Protein AF-A0A7Y2SQP8-F1 (afdb_monomer_lite)

Secondary structure (DSSP, 8-state):
-------STTSSS-----TT--HHHHHHHHHHHHHHHIIIIIIS---S---SS--HHHHHHHHHHHHHHHHHHHTS-TT-HHHHHHHHHHHIIIIIHHHHHHTTHHHHHHHHHHHHHHHTTSS---GGGTSSSSPPPHHHHHHHHHHHHHT-SSHHHHHHHHHHTTSSSSHHHHHHHHHHHHHHHHHHHHHHHHHHHHHHHHTHHHHTTTS--TTHHHHHHHHTTHHHHHHH-S-HHHHHHHHHHHHHHHHHHHHH-B-TTSSBS--GGGGT--TT-HHHHHHHTTS-HHHHHHHHHHHHHHHT--HHHHHHHHHHHHHHSHHHHHHHHH--S-GGGHHHHHHHHHHHHHHHHSTTS-HHHHHHHHHHHHHHHHHHHHHT----HHHHHHS-TT-HHHHHHHHHHHTHHHHHHHHHHHHHHTT-SSHHHHHHHHTT---PPPHHHHHHHHHHHHTT-S-HHHHHHHHHHHHHHSGGGGS-GGGHHHHS-HHHHHHHHHHHHHS-BTTS-HHHHHHHHHHHHHHHT--PPPHHHHHHHHHHS---TTTTT-S-HHHHTSBSBTTS--SSPBTTSEEEEEE-SS-BS--EE-TT--EEESSBEEEEEEETTTTEEEEEEEESS--HHHHHHHHHH-TT-TT-S-----SEEEEEGGG-TTTHHHHHHHHHHHTPEEEEEPHHHHHHHHHT-HHHHHHHHHIIIIIHHHHHHHHTTS-EEHHHHHHHHHHHHHS--TTS-SSSTT-PPPPPPTTSGGGTT-SSS-TTSHHHHHHSPEEEEEEEETTEEEETTEEEE-TT----TT-EEEEE--SSPPTTS--EEEEE-TTS-EEEEEE-----

pLDDT: mean 85.33, std 13.1, range [33.06, 98.44]

Sequence (840 aa):
MNNDTLPAIGMADAPLHLPGLDEEGEVYIRRAWAYFYPFLVEDLGLGTDWNDLPDAQTRSARLDRFTAFERSITRSDAALQADRERGLEIYRTTHLLKIAEALGFVQRCRTAAIRNLIRRGLLVPPQKYKDLKSAPAIDAVESWFLSAVANQRTAKQQSALLVKLGACRNEQTASRVVEAMRKAQVQASALARGVILATIDHGWAGMLLHSGHPCADVLLFLQCHANHIADLTPHPEQILGELRADLIALHSTLSAEVGANRRSLWQFNLLHLPPSSPLREAFRQRFGASAQDVIIARLGERRACTPSDASCLQETFLQGGLPALIDWRCNKSSLASDKSLAVQRIQRAVAMQLSPLPLSAQQRAIDILLHLRDACLEVGFLLPIVTLISQHPSNRYRARIGRRVWFGVGASISRRQRKYRRKGKQRWRQEHRESRKLDGPSHEDLLATAFVRRANLKSETEGRNLIRSFITYGGPGLFLRSEWADLFDTRFISFLSFFKLGRPDGALNWQSMMARLQSYAQEEGLTAPTSQVARAIFNRIPKPPNWHGGYGEDVATVRQRSTLVLRAPCLHEVWVALQVPQRLSIALVDEAGHPLSQSAAVLIFFEEHIERPVGLWVDSEPDPGLALHQALWHPGHPNWPLRGAPSVLKIPSLFLKQRQGDIERAADWMSSELQLLNRFQHSRQREKMAKAEDLMSRLVVDGTKFLRKIFGKRPITRREAVDGLLDWLTTGGEEGGRCFPNHRTPELPPGSITYGQTILPGYDLPVAGWLLPVLGQAQTQRNQVVYRGNVYTAPDFQVEPGLAVNLRGMPFLYAGVPNHIFVEETNGRLRCLVVHEPLR

Radius of gyration: 33.44 Å; chains: 1; bounding box: 84×75×91 Å

Foldseek 3Di:
DDPPDQPPPPLVLAPQDQFQDDPLLSVLLSLLCSLCVCCQCVVLVLDNPLDQCQDPVQLVSSVVSVVVSLVVLQVPPPPDPVSSVVSVVCCLVVRLLSSLVSLCQLVVLLLVLQVVCVVVVLFDAQPVQVPPPDRPDSVVSSVVLCVQQVVDDDLQRQLVSCVVRVGGVDSVSSSVSSVSSVVSSVVSSVQSVQLSSLCSVRNSLSVLRVSPPQCSVVLSVLSVCQVVLVVLAVPSSVLSSLLSNLSVLLSVLQQVDQFPVRHRLDDPCLQAQAQQAPVLVVSVVSCDPVNLQVSLVSSCVSSVHDSVVSSVSVVQSSRGHNVSSSVCSSPVDDPPCPLVVVLVLLLVLLCVQVVQFPPVLSVLLSQLLSLLVVLCSVLSHDDPQSCLSNDALPDVVLVVVLCPLPVHVVVVVVVVVVVCCVPDPPPVVVVVVVVVPPPDDDSNQSSLVSSCVSSVNPDSVVSSQLVSLCSRQNSVSNDDPVCVPVGDDVLLLLLLQQLLLFDQAPPDDLVLSLVLQVVQCVLVVGDRRHSSNSSSSNVPNDHFVLSAFFDDPLCVQEDSHPPDPDPGHHWLAEKEKDKLPDWAQAWAAAPVRHTQDRTKIKIFIAGLRSLFTLFMFIHNQGAPLLRVLCSAWVFVCLQRRGHHHHQEYEYAPVRPVPQVVLVVVLCSSSNHHYHYDYPVRNVVSLVSSVVNNVVSVCCRPVVSVQLCVVPNRDHDYSVSSRVSSSCQQFDDDPQGGDRQGVTGRTDQPVPCCQQFSTRGRCCQPSSVQSSFDFPAWWFDDAQWTDDPNWIWHDPPRGDDGGDTWTKTADSDDGVRHFRWIWTQDPVRDTGITGTPDPPD

Structure (mmCIF, N/CA/C/O backbone):
data_AF-A0A7Y2SQP8-F1
#
_entry.id   AF-A0A7Y2SQP8-F1
#
loop_
_atom_site.group_PDB
_atom_site.id
_atom_site.type_symbol
_atom_site.label_atom_id
_atom_site.label_alt_id
_atom_site.label_comp_id
_atom_site.label_asym_id
_atom_site.label_entity_id
_atom_site.label_seq_id
_atom_site.pdbx_PDB_ins_code
_atom_site.Cartn_x
_atom_site.Cartn_y
_atom_site.Cartn_z
_atom_site.occupancy
_atom_site.B_iso_or_equiv
_atom_site.auth_seq_id
_atom_site.auth_comp_id
_atom_site.auth_asym_id
_atom_site.auth_atom_id
_atom_site.pdbx_PDB_model_num
ATOM 1 N N . MET A 1 1 ? 25.006 26.757 -27.162 1.00 42.88 1 MET A N 1
ATOM 2 C CA . MET A 1 1 ? 24.991 27.127 -25.730 1.00 42.88 1 MET A CA 1
ATOM 3 C C . MET A 1 1 ? 26.384 27.629 -25.420 1.00 42.88 1 MET A C 1
ATOM 5 O O . MET A 1 1 ? 27.319 26.927 -25.777 1.00 42.88 1 MET A O 1
ATOM 9 N N . ASN A 1 2 ? 26.516 28.844 -24.889 1.00 37.94 2 ASN A N 1
ATOM 10 C CA . ASN A 1 2 ? 27.817 29.417 -24.547 1.00 37.94 2 ASN A CA 1
ATOM 11 C C . ASN A 1 2 ? 28.394 28.677 -23.334 1.00 37.94 2 ASN A C 1
ATOM 13 O O . ASN A 1 2 ? 27.645 28.352 -22.413 1.00 37.94 2 ASN A O 1
ATOM 17 N N . ASN A 1 3 ? 29.700 28.406 -23.352 1.00 43.00 3 ASN A N 1
ATOM 18 C CA . ASN A 1 3 ? 30.476 27.879 -22.223 1.00 43.00 3 ASN A CA 1
ATOM 19 C C . ASN A 1 3 ? 30.666 28.963 -21.145 1.00 43.00 3 ASN A C 1
ATOM 21 O O . ASN A 1 3 ? 31.790 29.249 -20.737 1.00 43.00 3 ASN A O 1
ATOM 25 N N . ASP A 1 4 ? 29.577 29.607 -20.724 1.00 47.53 4 ASP A N 1
ATOM 26 C CA . ASP A 1 4 ? 29.624 30.565 -19.627 1.00 47.53 4 ASP A CA 1
ATOM 27 C C . ASP A 1 4 ? 30.065 29.830 -18.354 1.00 47.53 4 ASP A C 1
ATOM 29 O O . ASP A 1 4 ? 29.661 28.693 -18.094 1.00 47.53 4 ASP A O 1
ATOM 33 N N . THR A 1 5 ? 30.959 30.485 -17.617 1.00 58.00 5 THR A N 1
ATOM 34 C CA . THR A 1 5 ? 31.665 30.027 -16.418 1.00 58.00 5 THR A CA 1
ATOM 35 C C . THR A 1 5 ? 30.808 29.122 -15.530 1.00 58.00 5 THR A C 1
ATOM 37 O O . THR A 1 5 ? 29.879 29.574 -14.859 1.00 58.00 5 THR A O 1
ATOM 40 N N . LEU A 1 6 ? 31.142 27.825 -15.504 1.00 57.62 6 LEU A N 1
ATOM 41 C CA . LEU A 1 6 ? 30.616 26.898 -14.503 1.00 57.62 6 LEU A CA 1
ATOM 42 C C . LEU A 1 6 ? 30.915 27.474 -13.107 1.00 57.62 6 LEU A C 1
ATOM 44 O O . LEU A 1 6 ? 32.009 28.009 -12.901 1.00 57.62 6 LEU A O 1
ATOM 48 N N . PRO A 1 7 ? 29.975 27.401 -12.148 1.00 61.72 7 PRO A N 1
ATOM 49 C CA . PRO A 1 7 ? 30.244 27.848 -10.789 1.00 61.72 7 PRO A CA 1
ATOM 50 C C . PRO A 1 7 ? 31.477 27.108 -10.252 1.00 61.72 7 PRO A C 1
ATOM 52 O O . PRO A 1 7 ? 31.525 25.882 -10.269 1.00 61.72 7 PRO A O 1
ATOM 55 N N . ALA A 1 8 ? 32.483 27.857 -9.789 1.00 60.16 8 ALA A N 1
ATOM 56 C CA . ALA A 1 8 ? 33.734 27.295 -9.264 1.00 60.16 8 ALA A CA 1
ATOM 57 C C . ALA A 1 8 ? 33.520 26.433 -8.000 1.00 60.16 8 ALA A C 1
ATOM 59 O O . ALA A 1 8 ? 34.381 25.643 -7.618 1.00 60.16 8 ALA A O 1
ATOM 60 N N . ILE A 1 9 ? 32.356 26.576 -7.363 1.00 55.62 9 ILE A N 1
ATOM 61 C CA . ILE A 1 9 ? 31.951 25.860 -6.157 1.00 55.62 9 ILE A CA 1
ATOM 62 C C . ILE A 1 9 ? 31.512 24.440 -6.552 1.00 55.62 9 ILE A C 1
ATOM 64 O O . ILE A 1 9 ? 30.497 24.267 -7.222 1.00 55.62 9 ILE A O 1
ATOM 68 N N . GLY A 1 10 ? 32.286 23.430 -6.141 1.00 55.50 10 GLY A N 1
ATOM 69 C CA . GLY A 1 10 ? 31.919 22.008 -6.248 1.00 55.50 10 GLY A CA 1
ATOM 70 C C . GLY A 1 10 ? 32.648 21.183 -7.317 1.00 55.50 10 GLY A C 1
ATOM 71 O O . GLY A 1 10 ? 32.435 19.975 -7.383 1.00 55.50 10 GLY A O 1
ATOM 72 N N . MET A 1 11 ? 33.524 21.779 -8.140 1.00 57.28 11 MET A N 1
ATOM 73 C CA . MET A 1 11 ? 34.301 21.013 -9.135 1.00 57.28 11 MET A CA 1
ATOM 74 C C . MET A 1 11 ? 35.559 20.334 -8.566 1.00 57.28 11 MET A C 1
ATOM 76 O O . MET A 1 11 ? 36.010 19.350 -9.146 1.00 57.28 11 MET A O 1
ATOM 80 N N . ALA A 1 12 ? 36.118 20.835 -7.458 1.00 56.06 12 ALA A N 1
ATOM 81 C CA . ALA A 1 12 ? 37.371 20.329 -6.884 1.00 56.06 12 ALA A CA 1
ATOM 82 C C . ALA A 1 12 ? 37.215 19.007 -6.101 1.00 56.06 12 ALA A C 1
ATOM 84 O O . ALA A 1 12 ? 38.165 18.236 -6.037 1.00 56.06 12 ALA A O 1
ATOM 85 N N . ASP A 1 13 ? 36.017 18.720 -5.577 1.00 56.72 13 ASP A N 1
ATOM 86 C CA . ASP A 1 13 ? 35.762 17.581 -4.673 1.00 56.72 13 ASP A CA 1
ATOM 87 C C . ASP A 1 13 ? 34.985 16.427 -5.318 1.00 56.72 13 ASP A C 1
ATOM 89 O O . ASP A 1 13 ? 34.570 15.486 -4.642 1.00 56.72 13 ASP A O 1
ATOM 93 N N . ALA A 1 14 ? 34.723 16.489 -6.621 1.00 57.16 14 ALA A N 1
ATOM 94 C CA . ALA A 1 14 ? 33.912 15.481 -7.281 1.00 57.16 14 ALA A CA 1
ATOM 95 C C . ALA A 1 14 ? 34.828 14.370 -7.850 1.00 57.16 14 ALA A C 1
ATOM 97 O O . ALA A 1 14 ? 35.610 14.643 -8.767 1.00 57.16 14 ALA A O 1
ATOM 98 N N . PRO A 1 15 ? 34.757 13.116 -7.353 1.00 55.84 15 PRO A N 1
ATOM 99 C CA . PRO A 1 15 ? 35.464 11.989 -7.954 1.00 55.84 15 PRO A CA 1
ATOM 100 C C . PRO A 1 15 ? 34.756 11.637 -9.272 1.00 55.84 15 PRO A C 1
ATOM 102 O O . PRO A 1 15 ? 33.824 10.842 -9.325 1.00 55.84 15 PRO A O 1
ATOM 105 N N . LEU A 1 16 ? 35.136 12.337 -10.342 1.00 61.72 16 LEU A N 1
ATOM 106 C CA . LEU A 1 16 ? 34.396 12.435 -11.609 1.00 61.72 16 LEU A CA 1
ATOM 107 C C . LEU A 1 16 ? 34.922 11.492 -12.689 1.00 61.72 16 LEU A C 1
ATOM 109 O O . LEU A 1 16 ? 35.108 11.903 -13.837 1.00 61.72 16 LEU A O 1
ATOM 113 N N . HIS A 1 17 ? 35.172 10.242 -12.331 1.00 68.62 17 HIS A N 1
ATOM 114 C CA . HIS A 1 17 ? 35.481 9.221 -13.319 1.00 68.62 17 HIS A CA 1
ATOM 115 C C . HIS A 1 17 ? 34.512 8.070 -13.117 1.00 68.62 17 HIS A C 1
ATOM 117 O O . HIS A 1 17 ? 34.726 7.228 -12.249 1.00 68.62 17 HIS A O 1
ATOM 123 N N . LEU A 1 18 ? 33.430 8.054 -13.903 1.00 76.00 18 LEU A N 1
ATOM 124 C CA . LEU A 1 18 ? 32.579 6.875 -13.996 1.00 76.00 18 LEU A CA 1
ATOM 125 C C . LEU A 1 18 ? 33.366 5.849 -14.815 1.00 76.00 18 LEU A C 1
ATOM 127 O O . LEU A 1 18 ? 33.488 6.049 -16.024 1.00 76.00 18 LEU A O 1
ATOM 131 N N . PRO A 1 19 ? 33.919 4.773 -14.220 1.00 82.44 19 PRO A N 1
ATOM 132 C CA . PRO A 1 19 ? 34.807 3.889 -14.959 1.00 82.44 19 PRO A CA 1
ATOM 133 C C . PRO A 1 19 ? 34.118 3.371 -16.223 1.00 82.44 19 PRO A C 1
ATOM 135 O O . PRO A 1 19 ? 32.968 2.929 -16.164 1.00 82.44 19 PRO A O 1
ATOM 138 N N . GLY A 1 20 ? 34.805 3.477 -17.362 1.00 81.25 20 GLY A N 1
ATOM 139 C CA . GLY A 1 20 ? 34.318 3.005 -18.659 1.00 81.25 20 GLY A CA 1
ATOM 140 C C . GLY A 1 20 ? 33.221 3.846 -19.317 1.00 81.25 20 GLY A C 1
ATOM 141 O O . GLY A 1 20 ? 32.592 3.347 -20.249 1.00 81.25 20 GLY A O 1
ATOM 142 N N . LEU A 1 21 ? 32.961 5.072 -18.850 1.00 87.94 21 LEU A N 1
ATOM 143 C CA . LEU A 1 21 ? 32.160 6.056 -19.584 1.00 87.94 21 LEU A CA 1
ATOM 144 C C . LEU A 1 21 ? 33.021 6.757 -20.649 1.00 87.94 21 LEU A C 1
ATOM 146 O O . LEU A 1 21 ? 34.239 6.824 -20.518 1.00 87.94 21 LEU A O 1
ATOM 150 N N . ASP A 1 22 ? 32.401 7.247 -21.720 1.00 87.94 22 ASP A N 1
ATOM 151 C CA . ASP A 1 22 ? 33.090 8.077 -22.710 1.00 87.94 22 ASP A CA 1
ATOM 152 C C . ASP A 1 22 ? 33.138 9.556 -22.281 1.00 87.94 22 ASP A C 1
ATOM 154 O O . ASP A 1 22 ? 32.466 9.990 -21.340 1.00 87.94 22 ASP A O 1
ATOM 158 N N . GLU A 1 23 ? 33.947 10.347 -22.988 1.00 88.69 23 GLU A N 1
ATOM 159 C CA . GLU A 1 23 ? 34.161 11.766 -22.683 1.00 88.69 23 GLU A CA 1
ATOM 160 C C . GLU A 1 23 ? 32.851 12.576 -22.712 1.00 88.69 23 GLU A C 1
ATOM 162 O O . GLU A 1 23 ? 32.629 13.436 -21.859 1.00 88.69 23 GLU A O 1
ATOM 167 N N . GLU A 1 24 ? 31.941 12.280 -23.649 1.00 87.44 24 GLU A N 1
ATOM 168 C CA . GLU A 1 24 ? 30.652 12.975 -23.755 1.00 87.44 24 GLU A CA 1
ATOM 169 C C . GLU A 1 24 ? 29.788 12.740 -22.506 1.00 87.44 24 GLU A C 1
ATOM 171 O O . GLU A 1 24 ? 29.224 13.687 -21.939 1.00 87.44 24 GLU A O 1
ATOM 176 N N . GLY A 1 25 ? 29.699 11.487 -22.050 1.00 86.19 25 GLY A N 1
ATOM 177 C CA . GLY A 1 25 ? 29.010 11.135 -20.818 1.00 86.19 25 GLY A CA 1
ATOM 178 C C . GLY A 1 25 ? 29.638 11.795 -19.590 1.00 86.19 25 GLY A C 1
ATOM 179 O O . GLY A 1 25 ? 28.907 12.341 -18.756 1.00 86.19 25 GLY A O 1
ATOM 180 N N . GLU A 1 26 ? 30.968 11.795 -19.480 1.00 87.06 26 GLU A N 1
ATOM 181 C CA . GLU A 1 26 ? 31.676 12.410 -18.352 1.00 87.06 26 GLU A CA 1
ATOM 182 C C . GLU A 1 26 ? 31.444 13.920 -18.284 1.00 87.06 26 GLU A C 1
ATOM 184 O O . GLU A 1 26 ? 31.079 14.444 -17.228 1.00 87.06 26 GLU A O 1
ATOM 189 N N . VAL A 1 27 ? 31.581 14.625 -19.410 1.00 87.31 27 VAL A N 1
ATOM 190 C CA . VAL A 1 27 ? 31.327 16.070 -19.495 1.00 87.31 27 VAL A CA 1
ATOM 191 C C . VAL A 1 27 ? 29.892 16.391 -19.075 1.00 87.31 27 VAL A C 1
ATOM 193 O O . VAL A 1 27 ? 29.659 17.350 -18.330 1.00 87.31 27 VAL A O 1
ATOM 196 N N . TYR A 1 28 ? 28.920 15.575 -19.498 1.00 86.56 28 TYR A N 1
ATOM 197 C CA . TYR A 1 28 ? 27.534 15.752 -19.078 1.00 86.56 28 TYR A CA 1
ATOM 198 C C . TYR A 1 28 ? 27.359 15.560 -17.568 1.00 86.56 28 TYR A C 1
ATOM 200 O O . TYR A 1 28 ? 26.725 16.402 -16.930 1.00 86.56 28 TYR A O 1
ATOM 208 N N . ILE A 1 29 ? 27.907 14.483 -16.992 1.00 86.06 29 ILE A N 1
ATOM 209 C CA . ILE A 1 29 ? 27.803 14.202 -15.552 1.00 86.06 29 ILE A CA 1
ATOM 210 C C . ILE A 1 29 ? 28.436 15.332 -14.743 1.00 86.06 29 ILE A C 1
ATOM 212 O O . ILE A 1 29 ? 27.798 15.833 -13.822 1.00 86.06 29 ILE A O 1
ATOM 216 N N . ARG A 1 30 ? 29.630 15.801 -15.125 1.00 85.00 30 ARG A N 1
ATOM 217 C CA . ARG A 1 30 ? 30.317 16.934 -14.478 1.00 85.00 30 ARG A CA 1
ATOM 218 C C . ARG A 1 30 ? 29.450 18.179 -14.453 1.00 85.00 30 ARG A C 1
ATOM 220 O O . ARG A 1 30 ? 29.246 18.791 -13.405 1.00 85.00 30 ARG A O 1
ATOM 227 N N . ARG A 1 31 ? 28.897 18.529 -15.614 1.00 83.50 31 ARG A N 1
ATOM 228 C CA . ARG A 1 31 ? 28.003 19.675 -15.745 1.00 83.50 31 ARG A CA 1
ATOM 229 C C . ARG A 1 31 ? 26.750 19.487 -14.900 1.00 83.50 31 ARG A C 1
ATOM 231 O O . ARG A 1 31 ? 26.374 20.407 -14.190 1.00 83.50 31 ARG A O 1
ATOM 238 N N . ALA A 1 32 ? 26.098 18.329 -14.969 1.00 85.19 32 ALA A N 1
ATOM 239 C CA . ALA A 1 32 ? 24.892 18.055 -14.199 1.00 85.19 32 ALA A CA 1
ATOM 240 C C . ALA A 1 32 ? 25.162 18.138 -12.691 1.00 85.19 32 ALA A C 1
ATOM 242 O O . ALA A 1 32 ? 24.410 18.796 -11.970 1.00 85.19 32 ALA A O 1
ATOM 243 N N . TRP A 1 33 ? 26.258 17.534 -12.235 1.00 85.12 33 TRP A N 1
ATOM 244 C CA . TRP A 1 33 ? 26.666 17.513 -10.839 1.00 85.12 33 TRP A CA 1
ATOM 245 C C . TRP A 1 33 ? 26.867 18.906 -10.261 1.00 85.12 33 TRP A C 1
ATOM 247 O O . TRP A 1 33 ? 26.336 19.176 -9.192 1.00 85.12 33 TRP A O 1
ATOM 257 N N . ALA A 1 34 ? 27.517 19.818 -10.988 1.00 84.94 34 ALA A N 1
ATOM 258 C CA . ALA A 1 34 ? 27.710 21.198 -10.534 1.00 84.94 34 ALA A CA 1
ATOM 259 C C . ALA A 1 34 ? 26.389 21.905 -10.157 1.00 84.94 34 ALA A C 1
ATOM 261 O O . ALA A 1 34 ? 26.366 22.753 -9.270 1.00 84.94 34 ALA A O 1
ATOM 262 N N . TYR A 1 35 ? 25.269 21.532 -10.789 1.00 83.69 35 TYR A N 1
ATOM 263 C CA . TYR A 1 35 ? 23.944 22.075 -10.467 1.00 83.69 35 TYR A CA 1
ATOM 264 C C . TYR A 1 35 ? 23.163 21.239 -9.450 1.00 83.69 35 TYR A C 1
ATOM 266 O O . TYR A 1 35 ? 22.303 21.776 -8.752 1.00 83.69 35 TYR A O 1
ATOM 274 N N . PHE A 1 36 ? 23.424 19.933 -9.372 1.00 83.12 36 PHE A N 1
ATOM 275 C CA . PHE A 1 36 ? 22.799 19.053 -8.386 1.00 83.12 36 PHE A CA 1
ATOM 276 C C . PHE A 1 36 ? 23.449 19.148 -7.010 1.00 83.12 36 PHE A C 1
ATOM 278 O O . PHE A 1 36 ? 22.744 18.957 -6.026 1.00 83.12 36 PHE A O 1
ATOM 285 N N . TYR A 1 37 ? 24.747 19.440 -6.939 1.00 85.00 37 TYR A N 1
ATOM 286 C CA . TYR A 1 37 ? 25.535 19.410 -5.712 1.00 85.00 37 TYR A CA 1
ATOM 287 C C . TYR A 1 37 ? 24.916 20.257 -4.591 1.00 85.00 37 TYR A C 1
ATOM 289 O O . TYR A 1 37 ? 24.646 19.675 -3.541 1.00 85.00 37 TYR A O 1
ATOM 297 N N . PRO A 1 38 ? 24.560 21.547 -4.794 1.00 84.50 38 PRO A N 1
ATOM 298 C CA . PRO A 1 38 ? 23.954 22.338 -3.721 1.00 84.50 38 PRO A CA 1
ATOM 299 C C . PRO A 1 38 ? 22.648 21.711 -3.217 1.00 84.50 38 PRO A C 1
ATOM 301 O O . PRO A 1 38 ? 22.416 21.571 -2.024 1.00 84.50 38 PRO A O 1
ATOM 304 N N . PHE A 1 39 ? 21.810 21.214 -4.129 1.00 83.94 39 PHE A N 1
ATOM 305 C CA . PHE A 1 39 ? 20.541 20.598 -3.749 1.00 83.94 39 PHE A CA 1
ATOM 306 C C . PHE A 1 39 ? 20.721 19.245 -3.038 1.00 83.94 39 PHE A C 1
ATOM 308 O O . PHE A 1 39 ? 20.072 18.959 -2.037 1.00 83.94 39 PHE A O 1
ATOM 315 N N . LEU A 1 40 ? 21.574 18.364 -3.557 1.00 82.94 40 LEU A N 1
ATOM 316 C CA . LEU A 1 40 ? 21.739 17.021 -3.004 1.00 82.94 40 LEU A CA 1
ATOM 317 C C . LEU A 1 40 ? 22.549 17.033 -1.707 1.00 82.94 40 LEU A C 1
ATOM 319 O O . LEU A 1 40 ? 22.214 16.296 -0.783 1.00 82.94 40 LEU A O 1
ATOM 323 N N . VAL A 1 41 ? 23.593 17.853 -1.631 1.00 83.00 41 VAL A N 1
ATOM 324 C CA . VAL A 1 41 ? 24.517 17.865 -0.496 1.00 83.00 41 VAL A CA 1
ATOM 325 C C . VAL A 1 41 ? 24.083 18.867 0.562 1.00 83.00 41 VAL A C 1
ATOM 327 O O . VAL A 1 41 ? 23.985 18.496 1.727 1.00 83.00 41 VAL A O 1
ATOM 330 N N . GLU A 1 42 ? 23.757 20.101 0.178 1.00 83.00 42 GLU A N 1
ATOM 331 C CA . GLU A 1 42 ? 23.423 21.158 1.141 1.00 83.00 42 GLU A CA 1
ATOM 332 C C . GLU A 1 42 ? 21.951 21.067 1.576 1.00 83.00 42 GLU A C 1
ATOM 334 O O . GLU A 1 42 ? 21.680 20.978 2.773 1.00 83.00 42 GLU A O 1
ATOM 339 N N . ASP A 1 43 ? 20.997 20.997 0.634 1.00 81.88 43 ASP A N 1
ATOM 340 C CA . ASP A 1 43 ? 19.560 20.999 0.980 1.00 81.88 43 ASP A CA 1
ATOM 341 C C . ASP A 1 43 ? 19.072 19.647 1.542 1.00 81.88 43 ASP A C 1
ATOM 343 O O . ASP A 1 43 ? 18.239 19.604 2.452 1.00 81.88 43 ASP A O 1
ATOM 347 N N . LEU A 1 44 ? 19.551 18.521 0.997 1.00 80.31 44 LEU A N 1
ATOM 348 C CA . LEU A 1 44 ? 19.139 17.176 1.432 1.00 80.31 44 LEU A CA 1
ATOM 349 C C . LEU A 1 44 ? 20.106 16.521 2.431 1.00 80.31 44 LEU A C 1
ATOM 351 O O . LEU A 1 44 ? 19.799 15.445 2.962 1.00 80.31 44 LEU A O 1
ATOM 355 N N . GLY A 1 45 ? 21.277 17.121 2.664 1.00 81.38 45 GLY A N 1
ATOM 356 C CA . GLY A 1 45 ? 22.310 16.563 3.535 1.00 81.38 45 GLY A CA 1
ATOM 357 C C . GLY A 1 45 ? 22.873 15.227 3.043 1.00 81.38 45 GLY A C 1
ATOM 358 O O . GLY A 1 45 ? 23.309 14.419 3.866 1.00 81.38 45 GLY A O 1
ATOM 359 N N . LEU A 1 46 ? 22.780 14.898 1.749 1.00 81.19 46 LEU A N 1
ATOM 360 C CA . LEU A 1 46 ? 23.349 13.655 1.219 1.00 81.19 46 LEU A CA 1
ATOM 361 C C . LEU A 1 46 ? 24.865 13.844 1.092 1.00 81.19 46 LEU A C 1
ATOM 363 O O . LEU A 1 46 ? 25.307 14.807 0.484 1.00 81.19 46 LEU A O 1
ATOM 367 N N . GLY A 1 47 ? 25.671 12.952 1.675 1.00 77.81 47 GLY A N 1
ATOM 368 C CA . GLY A 1 47 ? 27.135 13.064 1.604 1.00 77.81 47 GLY A CA 1
ATOM 369 C C . GLY A 1 47 ? 27.673 13.105 0.164 1.00 77.81 47 GLY A C 1
ATOM 370 O O . GLY A 1 47 ? 26.965 12.771 -0.787 1.00 77.81 47 GLY A O 1
ATOM 371 N N . THR A 1 48 ? 28.941 13.487 0.005 1.00 76.25 48 THR A N 1
ATOM 372 C CA . THR A 1 48 ? 29.633 13.546 -1.299 1.00 76.25 48 THR A CA 1
ATOM 373 C C . THR A 1 48 ? 30.022 12.175 -1.849 1.00 76.25 48 THR A C 1
ATOM 375 O O . THR A 1 48 ? 30.338 12.060 -3.031 1.00 76.25 48 THR A O 1
ATOM 378 N N . ASP A 1 49 ? 29.936 11.131 -1.023 1.00 73.62 49 ASP A N 1
ATOM 379 C CA . ASP A 1 49 ? 30.228 9.747 -1.389 1.00 73.62 49 ASP A CA 1
ATOM 380 C C . ASP A 1 49 ? 29.110 9.139 -2.256 1.00 73.62 49 ASP A C 1
ATOM 382 O O . ASP A 1 49 ? 28.280 8.333 -1.822 1.00 73.62 49 ASP A O 1
ATOM 386 N N . TRP A 1 50 ? 29.031 9.579 -3.507 1.00 73.12 50 TRP A N 1
ATOM 387 C CA . TRP A 1 50 ? 28.177 8.967 -4.515 1.00 73.12 50 TRP A CA 1
ATOM 388 C C . TRP A 1 50 ? 28.939 7.813 -5.155 1.00 73.12 50 TRP A C 1
ATOM 390 O O . TRP A 1 50 ? 29.536 7.956 -6.211 1.00 73.12 50 TRP A O 1
ATOM 400 N N . ASN A 1 51 ? 28.915 6.657 -4.498 1.00 68.56 51 ASN A N 1
ATOM 401 C CA . ASN A 1 51 ? 29.410 5.425 -5.095 1.00 68.56 51 ASN A CA 1
ATOM 402 C C . ASN A 1 51 ? 28.513 4.967 -6.253 1.00 68.56 51 ASN A C 1
ATOM 404 O O . ASN A 1 51 ? 27.296 5.191 -6.260 1.00 68.56 51 ASN A O 1
ATOM 408 N N . ASP A 1 52 ? 29.116 4.270 -7.214 1.00 64.00 52 ASP A N 1
ATOM 409 C CA . ASP A 1 52 ? 28.409 3.613 -8.317 1.00 64.00 52 ASP A CA 1
ATOM 410 C C . ASP A 1 52 ? 27.480 2.503 -7.839 1.00 64.00 52 ASP A C 1
ATOM 412 O O . ASP A 1 52 ? 26.502 2.169 -8.502 1.00 64.00 52 ASP A O 1
ATOM 416 N N . LEU A 1 53 ? 27.779 1.927 -6.681 1.00 66.50 53 LEU A N 1
ATOM 417 C CA . LEU A 1 53 ? 27.061 0.818 -6.077 1.00 66.50 53 LEU A CA 1
ATOM 418 C C . LEU A 1 53 ? 26.522 1.226 -4.705 1.00 66.50 53 LEU A C 1
ATOM 420 O O . LEU A 1 53 ? 26.970 0.690 -3.693 1.00 66.50 53 LEU A O 1
ATOM 424 N N . PRO A 1 54 ? 25.560 2.163 -4.620 1.00 76.12 54 PRO A N 1
ATOM 425 C CA . PRO A 1 54 ? 24.963 2.448 -3.332 1.00 76.12 54 PRO A CA 1
ATOM 426 C C . PRO A 1 54 ? 24.215 1.189 -2.879 1.00 76.12 54 PRO A C 1
ATOM 428 O O . PRO A 1 54 ? 23.322 0.682 -3.576 1.00 76.12 54 PRO A O 1
ATOM 431 N N . ASP A 1 55 ? 24.586 0.667 -1.713 1.00 78.62 55 ASP A N 1
ATOM 432 C CA . ASP A 1 55 ? 23.912 -0.485 -1.131 1.00 78.62 55 ASP A CA 1
ATOM 433 C C . ASP A 1 55 ? 22.410 -0.178 -0.904 1.00 78.62 55 ASP A C 1
ATOM 435 O O . ASP A 1 55 ? 21.929 0.959 -1.006 1.00 78.62 55 ASP A O 1
ATOM 439 N N . ALA A 1 56 ? 21.608 -1.213 -0.645 1.00 71.06 56 ALA A N 1
ATOM 440 C CA . ALA A 1 56 ? 20.163 -1.042 -0.485 1.00 71.06 56 ALA A CA 1
ATOM 441 C C . ALA A 1 56 ? 19.781 -0.111 0.686 1.00 71.06 56 ALA A C 1
ATOM 443 O O . ALA A 1 56 ? 18.782 0.605 0.579 1.00 71.06 56 ALA A O 1
ATOM 444 N N . GLN A 1 57 ? 20.568 -0.095 1.764 1.00 76.38 57 GLN A N 1
ATOM 445 C CA . GLN A 1 57 ? 20.347 0.739 2.942 1.00 76.38 57 GLN A CA 1
ATOM 446 C C . GLN A 1 57 ? 20.685 2.202 2.638 1.00 76.38 57 GLN A C 1
ATOM 448 O O . GLN A 1 57 ? 19.864 3.078 2.905 1.00 76.38 57 GLN A O 1
ATOM 453 N N . THR A 1 58 ? 21.821 2.464 1.989 1.00 81.00 58 THR A N 1
ATOM 454 C CA . THR A 1 58 ? 22.234 3.796 1.531 1.00 81.00 58 THR A CA 1
ATOM 455 C C . THR A 1 58 ? 21.211 4.392 0.562 1.00 81.00 58 THR A C 1
ATOM 457 O O . THR A 1 58 ? 20.804 5.546 0.720 1.00 81.00 58 THR A O 1
ATOM 460 N N . ARG A 1 59 ? 20.710 3.604 -0.402 1.00 81.75 59 ARG A N 1
ATOM 461 C CA . ARG A 1 59 ? 19.633 4.053 -1.307 1.00 81.75 59 ARG A CA 1
ATOM 462 C C . ARG A 1 59 ? 18.342 4.372 -0.565 1.00 81.75 59 ARG A C 1
ATOM 464 O O . ARG A 1 59 ? 17.752 5.422 -0.818 1.00 81.75 59 ARG A O 1
ATOM 471 N N . SER A 1 60 ? 17.916 3.502 0.355 1.00 76.19 60 SER A N 1
ATOM 472 C CA . SER A 1 60 ? 16.715 3.749 1.162 1.00 76.19 60 SER A CA 1
ATOM 473 C C . SER A 1 60 ? 16.863 5.030 1.978 1.00 76.19 60 SER A C 1
ATOM 475 O O . SER A 1 60 ? 15.997 5.893 1.905 1.00 76.19 60 SER A O 1
ATOM 477 N N . ALA A 1 61 ? 17.997 5.216 2.659 1.00 81.50 61 ALA A N 1
ATOM 478 C CA . ALA A 1 61 ? 18.265 6.401 3.466 1.00 81.50 61 ALA A CA 1
ATOM 479 C C . ALA A 1 61 ? 18.244 7.695 2.633 1.00 81.50 61 ALA A C 1
ATOM 481 O O . ALA A 1 61 ? 17.645 8.691 3.046 1.00 81.50 61 ALA A O 1
ATOM 482 N N . ARG A 1 62 ? 18.842 7.686 1.432 1.00 87.00 62 ARG A N 1
ATOM 483 C CA . ARG A 1 62 ? 18.794 8.820 0.490 1.00 87.00 62 ARG A CA 1
ATOM 484 C C . ARG A 1 62 ? 17.365 9.125 0.039 1.00 87.00 62 ARG A C 1
ATOM 486 O O . ARG A 1 62 ? 16.953 10.286 0.046 1.00 87.00 62 ARG A O 1
ATOM 493 N N . LEU A 1 63 ? 16.599 8.095 -0.323 1.00 85.25 63 LEU A N 1
ATOM 494 C CA . LEU A 1 63 ? 15.207 8.242 -0.749 1.00 85.25 63 LEU A CA 1
ATOM 495 C C . LEU A 1 63 ? 14.307 8.745 0.387 1.00 85.25 63 LEU A C 1
ATOM 497 O O . LEU A 1 63 ? 13.431 9.581 0.150 1.00 85.25 63 LEU A O 1
ATOM 501 N N . ASP A 1 64 ? 14.529 8.270 1.609 1.00 80.31 64 ASP A N 1
ATOM 502 C CA . ASP A 1 64 ? 13.784 8.686 2.793 1.00 80.31 64 ASP A CA 1
ATOM 503 C C . ASP A 1 64 ? 14.062 10.153 3.125 1.00 80.31 64 ASP A C 1
ATOM 505 O O . ASP A 1 64 ? 13.114 10.902 3.360 1.00 80.31 64 ASP A O 1
ATOM 509 N N . ARG A 1 65 ? 15.321 10.607 3.035 1.00 85.88 65 ARG A N 1
ATOM 510 C CA . ARG A 1 65 ? 15.684 12.030 3.181 1.00 85.88 65 ARG A CA 1
ATOM 511 C C . ARG A 1 65 ? 15.041 12.902 2.109 1.00 85.88 65 ARG A C 1
ATOM 513 O O . ARG A 1 65 ? 14.405 13.900 2.440 1.00 85.88 65 ARG A O 1
ATOM 520 N N . PHE A 1 66 ? 15.120 12.495 0.841 1.00 87.25 66 PHE A N 1
ATOM 521 C CA . PHE A 1 66 ? 14.456 13.207 -0.253 1.00 87.25 66 PHE A CA 1
ATOM 522 C C . PHE A 1 66 ? 12.936 13.290 -0.039 1.00 87.25 66 PHE A C 1
ATOM 524 O O . PHE A 1 66 ? 12.330 14.351 -0.180 1.00 87.25 66 PHE A O 1
ATOM 531 N N . THR A 1 67 ? 12.313 12.186 0.374 1.00 81.56 67 THR A N 1
ATOM 532 C CA . THR A 1 67 ? 10.873 12.132 0.657 1.00 81.56 67 THR A CA 1
ATOM 533 C C . THR A 1 67 ? 10.504 12.973 1.880 1.00 81.56 67 THR A C 1
ATOM 535 O O . THR A 1 67 ? 9.450 13.609 1.888 1.00 81.56 67 THR A O 1
ATOM 538 N N . ALA A 1 68 ? 11.341 12.993 2.918 1.00 80.44 68 ALA A N 1
ATOM 539 C CA . ALA A 1 68 ? 11.149 13.816 4.107 1.00 80.44 68 ALA A CA 1
ATOM 540 C C . ALA A 1 68 ? 11.230 15.310 3.772 1.00 80.44 68 ALA A C 1
ATOM 542 O O . ALA A 1 68 ? 10.375 16.068 4.223 1.00 80.44 68 ALA A O 1
ATOM 543 N N . PHE A 1 69 ? 12.177 15.708 2.922 1.00 84.56 69 PHE A N 1
ATOM 544 C CA . PHE A 1 69 ? 12.283 17.066 2.392 1.00 84.56 69 PHE A CA 1
ATOM 545 C C . PHE A 1 69 ? 11.059 17.457 1.547 1.00 84.56 69 PHE A C 1
ATOM 547 O O . PHE A 1 69 ? 10.447 18.497 1.777 1.00 84.56 69 PHE A O 1
ATOM 554 N N . GLU A 1 70 ? 10.605 16.600 0.624 1.00 82.06 70 GLU A N 1
ATOM 555 C CA . GLU A 1 70 ? 9.365 16.879 -0.118 1.00 82.06 70 GLU A CA 1
ATOM 556 C C . GLU A 1 70 ? 8.165 17.012 0.833 1.00 82.06 70 GLU A C 1
ATOM 558 O O . GLU A 1 70 ? 7.302 17.872 0.645 1.00 82.06 70 GLU A O 1
ATOM 563 N N . ARG A 1 71 ? 8.116 16.187 1.887 1.00 78.62 71 ARG A N 1
ATOM 564 C CA . ARG A 1 71 ? 7.069 16.267 2.907 1.00 78.62 71 ARG A CA 1
ATOM 565 C C . ARG A 1 71 ? 7.152 17.558 3.712 1.00 78.62 71 ARG A C 1
ATOM 567 O O . ARG A 1 71 ? 6.094 18.146 3.921 1.00 78.62 71 ARG A O 1
ATOM 574 N N . SER A 1 72 ? 8.335 18.005 4.138 1.00 78.88 72 SER A N 1
ATOM 575 C CA . SER A 1 72 ? 8.500 19.228 4.941 1.00 78.88 72 SER A CA 1
ATOM 576 C C . SER A 1 72 ? 8.006 20.462 4.185 1.00 78.88 72 SER A C 1
ATOM 578 O O . SER A 1 72 ? 7.257 21.258 4.742 1.00 78.88 72 SER A O 1
ATOM 580 N N . ILE A 1 73 ? 8.280 20.536 2.882 1.00 73.81 73 ILE A N 1
ATOM 581 C CA . ILE A 1 73 ? 7.765 21.584 1.992 1.00 73.81 73 ILE A CA 1
ATOM 582 C C . ILE A 1 73 ? 6.235 21.529 1.878 1.00 73.81 73 ILE A C 1
ATOM 584 O O . ILE A 1 73 ? 5.570 22.560 1.788 1.00 73.81 73 ILE A O 1
ATOM 588 N N . THR A 1 74 ? 5.650 20.328 1.884 1.00 66.81 74 THR A N 1
ATOM 589 C CA . THR A 1 74 ? 4.190 20.152 1.784 1.00 66.81 74 THR A CA 1
ATOM 590 C C . THR A 1 74 ? 3.436 20.239 3.113 1.00 66.81 74 THR A C 1
ATOM 592 O O . THR A 1 74 ? 2.208 20.217 3.080 1.00 66.81 74 THR A O 1
ATOM 595 N N . ARG A 1 75 ? 4.134 20.306 4.258 1.00 59.31 75 ARG A N 1
ATOM 596 C CA . ARG A 1 75 ? 3.564 20.253 5.620 1.00 59.31 75 ARG A CA 1
ATOM 597 C C . ARG A 1 75 ? 3.184 21.615 6.218 1.00 59.31 75 ARG A C 1
ATOM 599 O O . ARG A 1 75 ? 2.815 21.655 7.385 1.00 59.31 75 ARG A O 1
ATOM 606 N N . SER A 1 76 ? 3.228 22.707 5.450 1.00 49.81 76 SER A N 1
ATOM 607 C CA . SER A 1 76 ? 2.558 23.955 5.852 1.00 49.81 76 SER A CA 1
ATOM 608 C C . SER A 1 76 ? 1.089 23.647 6.181 1.00 49.81 76 SER A C 1
ATOM 610 O O . SER A 1 76 ? 0.445 22.944 5.403 1.00 49.81 76 SER A O 1
ATOM 612 N N . ASP A 1 77 ? 0.636 24.076 7.368 1.00 50.84 77 ASP A N 1
ATOM 613 C CA . ASP A 1 77 ? -0.623 23.699 8.029 1.00 50.84 77 ASP A CA 1
ATOM 614 C C . ASP A 1 77 ? -1.727 23.226 7.073 1.00 50.84 77 ASP A C 1
ATOM 616 O O . ASP A 1 77 ? -2.219 23.962 6.216 1.00 50.84 77 ASP A O 1
ATOM 620 N N . ALA A 1 78 ? -2.177 21.985 7.272 1.00 49.19 78 ALA A N 1
ATOM 621 C CA . ALA A 1 78 ? -3.192 21.312 6.459 1.00 49.19 78 ALA A CA 1
ATOM 622 C C . ALA A 1 78 ? -4.560 22.035 6.396 1.00 49.19 78 ALA A C 1
ATOM 624 O O . ALA A 1 78 ? -5.464 21.577 5.698 1.00 49.19 78 ALA A O 1
ATOM 625 N N . ALA A 1 79 ? -4.720 23.164 7.092 1.00 53.38 79 ALA A N 1
ATOM 626 C CA . ALA A 1 79 ? -5.925 23.980 7.098 1.00 53.38 79 ALA A CA 1
ATOM 627 C C . ALA A 1 79 ? -6.181 24.724 5.771 1.00 53.38 79 ALA A C 1
ATOM 629 O O . ALA A 1 79 ? -7.329 25.084 5.507 1.00 53.38 79 ALA A O 1
ATOM 630 N N . LEU A 1 80 ? -5.176 24.934 4.909 1.00 60.47 80 LEU A N 1
ATOM 631 C CA . LEU A 1 80 ? -5.360 25.649 3.640 1.00 60.47 80 LEU A CA 1
ATOM 632 C C . LEU A 1 80 ? -4.614 24.962 2.489 1.00 60.47 80 LEU A C 1
ATOM 634 O O . LEU A 1 80 ? -3.409 25.100 2.308 1.00 60.47 80 LEU A O 1
ATOM 638 N N . GLN A 1 81 ? -5.359 24.269 1.624 1.00 66.50 81 GLN A N 1
ATOM 639 C CA . GLN A 1 81 ? -4.849 23.671 0.380 1.00 66.50 81 GLN A CA 1
ATOM 640 C C . GLN A 1 81 ? -4.035 24.658 -0.491 1.00 66.50 81 GLN A C 1
ATOM 642 O O . GLN A 1 81 ? -3.132 24.236 -1.216 1.00 66.50 81 GLN A O 1
ATOM 647 N N . ALA A 1 82 ? -4.319 25.959 -0.383 1.00 70.19 82 ALA A N 1
ATOM 648 C CA . ALA A 1 82 ? -3.584 27.032 -1.047 1.00 70.19 82 ALA A CA 1
ATOM 649 C C . ALA A 1 82 ? -2.109 27.120 -0.608 1.00 70.19 82 ALA A C 1
ATOM 651 O O . ALA A 1 82 ? -1.240 27.325 -1.455 1.00 70.19 82 ALA A O 1
ATOM 652 N N . ASP A 1 83 ? -1.805 26.901 0.673 1.00 67.75 83 ASP A N 1
ATOM 653 C CA . ASP A 1 83 ? -0.432 26.985 1.181 1.00 67.75 83 ASP A CA 1
ATOM 654 C C . ASP A 1 83 ? 0.403 25.782 0.743 1.00 67.75 83 ASP A C 1
ATOM 656 O O . ASP A 1 83 ? 1.563 25.927 0.354 1.00 67.75 83 ASP A O 1
ATOM 660 N N . ARG A 1 84 ? -0.216 24.600 0.656 1.00 70.06 84 ARG A N 1
ATOM 661 C CA . ARG A 1 84 ? 0.415 23.420 0.051 1.00 70.06 84 ARG A CA 1
ATOM 662 C C . ARG A 1 84 ? 0.730 23.632 -1.431 1.00 70.06 84 ARG A C 1
ATOM 664 O O . ARG A 1 84 ? 1.807 23.250 -1.892 1.00 70.06 84 ARG A O 1
ATOM 671 N N . GLU A 1 85 ? -0.203 24.202 -2.195 1.00 76.31 85 GLU A N 1
ATOM 672 C CA . GLU A 1 85 ? 0.020 24.528 -3.609 1.00 76.31 85 GLU A CA 1
ATOM 673 C C . GLU A 1 85 ? 1.135 25.573 -3.765 1.00 76.31 85 GLU A C 1
ATOM 675 O O . GLU A 1 85 ? 1.989 25.421 -4.640 1.00 76.31 85 GLU A O 1
ATOM 680 N N . ARG A 1 86 ? 1.197 26.560 -2.863 1.00 78.69 86 ARG A N 1
ATOM 681 C CA . ARG A 1 86 ? 2.266 27.563 -2.809 1.00 78.69 86 ARG A CA 1
ATOM 682 C C . ARG A 1 86 ? 3.628 26.954 -2.470 1.00 78.69 86 ARG A C 1
ATOM 684 O O . ARG A 1 86 ? 4.594 27.254 -3.164 1.00 78.69 86 ARG A O 1
ATOM 691 N N . GLY A 1 87 ? 3.717 26.079 -1.468 1.00 78.19 87 GLY A N 1
ATOM 692 C CA . GLY A 1 87 ? 4.960 25.388 -1.100 1.00 78.19 87 GLY A CA 1
ATOM 693 C C . GLY A 1 87 ? 5.496 24.508 -2.232 1.00 78.19 87 GLY A C 1
ATOM 694 O O . GLY A 1 87 ? 6.680 24.561 -2.563 1.00 78.19 87 GLY A O 1
ATOM 695 N N . LEU A 1 88 ? 4.611 23.762 -2.905 1.00 78.69 88 LEU A N 1
ATOM 696 C CA . LEU A 1 88 ? 4.974 22.982 -4.093 1.00 78.69 88 LEU A CA 1
ATOM 697 C C . LEU A 1 88 ? 5.447 23.859 -5.253 1.00 78.69 88 LEU A C 1
ATOM 699 O O . LEU A 1 88 ? 6.356 23.457 -5.981 1.00 78.69 88 LEU A O 1
ATOM 703 N N . GLU A 1 89 ? 4.826 25.021 -5.449 1.00 82.31 89 GLU A N 1
ATOM 704 C CA . GLU A 1 89 ? 5.252 25.960 -6.481 1.00 82.31 89 GLU A CA 1
ATOM 705 C C . GLU A 1 89 ? 6.637 26.525 -6.162 1.00 82.31 89 GLU A C 1
ATOM 707 O O . GLU A 1 89 ? 7.512 26.436 -7.015 1.00 82.31 89 GLU A O 1
ATOM 712 N N . ILE A 1 90 ? 6.880 26.971 -4.922 1.00 81.94 90 ILE A N 1
ATOM 713 C CA . ILE A 1 90 ? 8.196 27.453 -4.468 1.00 81.94 90 ILE A CA 1
ATOM 714 C C . ILE A 1 90 ? 9.266 26.381 -4.685 1.00 81.94 90 ILE A C 1
ATOM 716 O O . ILE A 1 90 ? 10.302 26.661 -5.279 1.00 81.94 90 ILE A O 1
ATOM 720 N N . TYR A 1 91 ? 9.018 25.135 -4.281 1.00 84.88 91 TYR A N 1
ATOM 721 C CA . TYR A 1 91 ? 9.961 24.037 -4.508 1.00 84.88 91 TYR A CA 1
ATOM 722 C C . TYR A 1 91 ? 10.294 23.839 -5.989 1.00 84.88 91 TYR A C 1
ATOM 724 O O . TYR A 1 91 ? 11.463 23.725 -6.377 1.00 84.88 91 TYR A O 1
ATOM 732 N N . ARG A 1 92 ? 9.259 23.829 -6.837 1.00 86.69 92 ARG A N 1
ATOM 733 C CA . ARG A 1 92 ? 9.425 23.675 -8.282 1.00 86.69 92 ARG A CA 1
ATOM 734 C C . ARG A 1 92 ? 10.208 24.828 -8.878 1.00 86.69 92 ARG A C 1
ATOM 736 O O . ARG A 1 92 ? 11.101 24.562 -9.672 1.00 86.69 92 ARG A O 1
ATOM 743 N N . THR A 1 93 ? 9.885 26.069 -8.527 1.00 83.06 93 THR A N 1
ATOM 744 C CA . THR A 1 93 ? 10.503 27.256 -9.126 1.00 83.06 93 THR A CA 1
ATOM 745 C C . THR A 1 93 ? 11.906 27.512 -8.592 1.00 83.06 93 THR A C 1
ATOM 747 O O . THR A 1 93 ? 12.782 27.900 -9.358 1.00 83.06 93 THR A O 1
ATOM 750 N N . THR A 1 94 ? 12.142 27.277 -7.301 1.00 82.88 94 THR A N 1
ATOM 751 C CA . THR A 1 94 ? 13.393 27.658 -6.633 1.00 82.88 94 THR A CA 1
ATOM 752 C C . THR A 1 94 ? 14.489 26.612 -6.799 1.00 82.88 94 THR A C 1
ATOM 754 O O . THR A 1 94 ? 15.639 27.001 -6.991 1.00 82.88 94 THR A O 1
ATOM 757 N N . HIS A 1 95 ? 14.149 25.316 -6.786 1.00 85.88 95 HIS A N 1
ATOM 758 C CA . HIS A 1 95 ? 15.137 24.231 -6.878 1.00 85.88 95 HIS A CA 1
ATOM 759 C C . HIS A 1 95 ? 15.051 23.513 -8.232 1.00 85.88 95 HIS A C 1
ATOM 761 O O . HIS A 1 95 ? 15.968 23.588 -9.051 1.00 85.88 95 HIS A O 1
ATOM 767 N N . LEU A 1 96 ? 13.920 22.853 -8.519 1.00 90.25 96 LEU A N 1
ATOM 768 C CA . LEU A 1 96 ? 13.821 21.957 -9.679 1.00 90.25 96 LEU A CA 1
ATOM 769 C C . LEU A 1 96 ? 13.905 22.680 -11.024 1.00 90.25 96 LEU A C 1
ATOM 771 O O . LEU A 1 96 ? 14.440 22.121 -11.978 1.00 90.25 96 LEU A O 1
ATOM 775 N N . LEU A 1 97 ? 13.349 23.887 -11.134 1.00 90.56 97 LEU A N 1
ATOM 776 C CA . LEU A 1 97 ? 13.363 24.650 -12.377 1.00 90.56 97 LEU A CA 1
ATOM 777 C C . LEU A 1 97 ? 14.772 25.152 -12.695 1.00 90.56 97 LEU A C 1
ATOM 779 O O . LEU A 1 97 ? 15.179 25.014 -13.840 1.00 90.56 97 LEU A O 1
ATOM 783 N N . LYS A 1 98 ? 15.541 25.622 -11.703 1.00 89.06 98 LYS A N 1
ATOM 784 C CA . LYS A 1 98 ? 16.944 26.027 -11.905 1.00 89.06 98 LYS A CA 1
ATOM 785 C C . LYS A 1 98 ? 17.794 24.867 -12.420 1.00 89.06 98 LYS A C 1
ATOM 787 O O . LYS A 1 98 ? 18.496 25.008 -13.418 1.00 89.06 98 LYS A O 1
ATOM 792 N N . ILE A 1 99 ? 17.647 23.693 -11.800 1.00 88.81 99 ILE A N 1
ATOM 793 C CA . ILE A 1 99 ? 18.281 22.456 -12.274 1.00 88.81 99 ILE A CA 1
ATOM 794 C C . ILE A 1 99 ? 17.820 22.142 -13.708 1.00 88.81 99 ILE A C 1
ATOM 796 O O . ILE A 1 99 ? 18.631 21.883 -14.595 1.00 88.81 99 ILE A O 1
ATOM 800 N N . ALA A 1 100 ? 16.512 22.191 -13.972 1.00 91.44 100 ALA A N 1
ATOM 801 C CA . ALA A 1 100 ? 15.958 21.910 -15.293 1.00 91.44 100 ALA A CA 1
ATOM 802 C C . ALA A 1 100 ? 16.438 22.900 -16.372 1.00 91.44 100 ALA A C 1
ATOM 804 O O . ALA A 1 100 ? 16.598 22.507 -17.528 1.00 91.44 100 ALA A O 1
ATOM 805 N N . GLU A 1 101 ? 16.649 24.171 -16.035 1.00 89.88 101 GLU A N 1
ATOM 806 C CA . GLU A 1 101 ? 17.191 25.193 -16.935 1.00 89.88 101 GLU A CA 1
ATOM 807 C C . GLU A 1 101 ? 18.651 24.902 -17.269 1.00 89.88 101 GLU A C 1
ATOM 809 O O . GLU A 1 101 ? 18.998 24.812 -18.448 1.00 89.88 101 GLU A O 1
ATOM 814 N N . ALA A 1 102 ? 19.470 24.636 -16.253 1.00 85.56 102 ALA A N 1
ATOM 815 C CA . ALA A 1 102 ? 20.883 24.317 -16.411 1.00 85.56 102 ALA A CA 1
ATOM 816 C C . ALA A 1 102 ? 21.134 23.053 -17.260 1.00 85.56 102 ALA A C 1
ATOM 818 O O . ALA A 1 102 ? 22.041 22.996 -18.098 1.00 85.56 102 ALA A O 1
ATOM 819 N N . LEU A 1 103 ? 20.271 22.045 -17.119 1.00 85.31 103 LEU A N 1
ATOM 820 C CA . LEU A 1 103 ? 20.304 20.820 -17.926 1.00 85.31 103 LEU A CA 1
ATOM 821 C C . LEU A 1 103 ? 19.647 20.982 -19.311 1.00 85.31 103 LEU A C 1
ATOM 823 O O . LEU A 1 103 ? 19.574 20.027 -20.086 1.00 85.31 103 LEU A O 1
ATOM 827 N N . GLY A 1 104 ? 19.126 22.169 -19.640 1.00 89.31 104 GLY A N 1
ATOM 828 C CA . GLY A 1 104 ? 18.443 22.454 -20.906 1.00 89.31 104 GLY A CA 1
ATOM 829 C C . GLY A 1 104 ? 17.063 21.792 -21.050 1.00 89.31 104 GLY A C 1
ATOM 830 O O . GLY A 1 104 ? 16.486 21.775 -22.140 1.00 89.31 104 GLY A O 1
ATOM 831 N N . PHE A 1 105 ? 16.492 21.236 -19.979 1.00 91.38 105 PHE A N 1
ATOM 832 C CA . PHE A 1 105 ? 15.193 20.552 -19.997 1.00 91.38 105 PHE A CA 1
ATOM 833 C C . PHE A 1 105 ? 14.049 21.523 -20.266 1.00 91.38 105 PHE A C 1
ATOM 835 O O . PHE A 1 105 ? 13.108 21.166 -20.980 1.00 91.38 105 PHE A O 1
ATOM 842 N N . VAL A 1 106 ? 14.147 22.747 -19.737 1.00 91.38 106 VAL A N 1
ATOM 843 C CA . VAL A 1 106 ? 13.172 23.811 -20.003 1.00 91.38 106 VAL A CA 1
ATOM 844 C C . VAL A 1 106 ? 13.114 24.105 -21.493 1.00 91.38 106 VAL A C 1
ATOM 846 O O . VAL A 1 106 ? 12.033 24.006 -22.068 1.00 91.38 106 VAL A O 1
ATOM 849 N N . GLN A 1 107 ? 14.259 24.355 -22.134 1.00 89.69 107 GLN A N 1
ATOM 850 C CA . GLN A 1 107 ? 14.311 24.608 -23.574 1.00 89.69 107 GLN A CA 1
ATOM 851 C C . GLN A 1 107 ? 13.687 23.446 -24.354 1.00 89.69 107 GLN A C 1
ATOM 853 O O . GLN A 1 107 ? 12.719 23.639 -25.076 1.00 89.69 107 GLN A O 1
ATOM 858 N N . ARG A 1 108 ? 14.124 22.203 -24.112 1.00 88.81 108 ARG A N 1
ATOM 859 C CA . ARG A 1 108 ? 13.594 21.030 -24.835 1.00 88.81 108 ARG A CA 1
ATOM 860 C C . ARG A 1 108 ? 12.078 20.855 -24.687 1.00 88.81 108 ARG A C 1
ATOM 862 O O . ARG A 1 108 ? 11.394 20.551 -25.669 1.00 88.81 108 ARG A O 1
ATOM 869 N N . CYS A 1 109 ? 11.533 21.042 -23.482 1.00 90.31 109 CYS A N 1
ATOM 870 C CA . CYS A 1 109 ? 10.089 20.949 -23.250 1.00 90.31 109 CYS A CA 1
ATOM 871 C C . CYS A 1 109 ? 9.329 22.087 -23.943 1.00 90.31 109 CYS A C 1
ATOM 873 O O . CYS A 1 109 ? 8.253 21.852 -24.500 1.00 90.31 109 CYS A O 1
ATOM 875 N N . ARG A 1 110 ? 9.893 23.300 -23.946 1.00 90.62 110 ARG A N 1
ATOM 876 C CA . ARG A 1 110 ? 9.342 24.470 -24.638 1.00 90.62 110 ARG A CA 1
ATOM 877 C C . ARG A 1 110 ? 9.341 24.272 -26.153 1.00 90.62 110 ARG A C 1
ATOM 879 O O . ARG A 1 110 ? 8.265 24.348 -26.745 1.00 90.62 110 ARG A O 1
ATOM 886 N N . THR A 1 111 ? 10.461 23.874 -26.757 1.00 88.94 111 THR A N 1
ATOM 887 C CA . THR A 1 111 ? 10.556 23.542 -28.187 1.00 88.94 111 THR A CA 1
ATOM 888 C C . THR A 1 111 ? 9.513 22.493 -28.586 1.00 88.94 111 THR A C 1
ATOM 890 O O . THR A 1 111 ? 8.799 22.644 -29.583 1.00 88.94 111 THR A O 1
ATOM 893 N N . ALA A 1 112 ? 9.364 21.425 -27.791 1.00 88.19 112 ALA A N 1
ATOM 894 C CA . ALA A 1 112 ? 8.381 20.373 -28.044 1.00 88.19 112 ALA A CA 1
ATOM 895 C C . ALA A 1 112 ? 6.930 20.882 -27.939 1.00 88.19 112 ALA A C 1
ATOM 897 O O . ALA A 1 112 ? 6.081 20.510 -28.762 1.00 88.19 112 ALA A O 1
ATOM 898 N N . ALA A 1 113 ? 6.639 21.741 -26.957 1.00 91.50 113 ALA A N 1
ATOM 899 C CA . ALA A 1 113 ? 5.334 22.373 -26.795 1.00 91.50 113 ALA A CA 1
ATOM 900 C C . ALA A 1 113 ? 5.013 23.297 -27.979 1.00 91.50 113 ALA A C 1
ATOM 902 O O . ALA A 1 113 ? 3.961 23.132 -28.598 1.00 91.50 113 ALA A O 1
ATOM 903 N N . ILE A 1 114 ? 5.941 24.180 -28.359 1.00 90.31 114 ILE A N 1
ATOM 904 C CA . ILE A 1 114 ? 5.823 25.099 -29.500 1.00 90.31 114 ILE A CA 1
ATOM 905 C C . ILE A 1 114 ? 5.581 24.319 -30.795 1.00 90.31 114 ILE A C 1
ATOM 907 O O . ILE A 1 114 ? 4.597 24.574 -31.490 1.00 90.31 114 ILE A O 1
ATOM 911 N N . ARG A 1 115 ? 6.381 23.281 -31.076 1.00 86.50 115 ARG A N 1
ATOM 912 C CA . ARG A 1 115 ? 6.198 22.408 -32.250 1.00 86.50 115 ARG A CA 1
ATOM 913 C C . ARG A 1 115 ? 4.798 21.786 -32.284 1.00 86.50 115 ARG A C 1
ATOM 915 O O . ARG A 1 115 ? 4.168 21.708 -33.340 1.00 86.50 115 ARG A O 1
ATOM 922 N N . ASN A 1 116 ? 4.280 21.348 -31.137 1.00 88.44 116 ASN A N 1
ATOM 923 C CA . ASN A 1 116 ? 2.937 20.776 -31.050 1.00 88.44 116 ASN A CA 1
ATOM 924 C C . ASN A 1 116 ? 1.829 21.833 -31.210 1.00 88.44 116 ASN A C 1
ATOM 926 O O . ASN A 1 116 ? 0.796 21.525 -31.803 1.00 88.44 116 ASN A O 1
ATOM 930 N N . LEU A 1 117 ? 2.028 23.055 -30.710 1.00 92.88 117 LEU A N 1
ATOM 931 C CA . LEU A 1 117 ? 1.090 24.173 -30.862 1.00 92.88 117 LEU A CA 1
ATOM 932 C C . LEU A 1 117 ? 1.002 24.641 -32.321 1.00 92.88 117 LEU A C 1
ATOM 934 O O . LEU A 1 117 ? -0.109 24.794 -32.830 1.00 92.88 117 LEU A O 1
ATOM 938 N N . ILE A 1 118 ? 2.143 24.759 -33.011 1.00 88.44 118 ILE A N 1
ATOM 939 C CA . ILE A 1 118 ? 2.215 25.081 -34.447 1.00 88.44 118 ILE A CA 1
ATOM 940 C C . ILE A 1 118 ? 1.515 23.999 -35.267 1.00 88.44 118 ILE A C 1
ATOM 942 O O . ILE A 1 118 ? 0.619 24.293 -36.053 1.00 88.44 118 ILE A O 1
ATOM 946 N N . ARG A 1 119 ? 1.835 22.720 -35.023 1.00 85.62 119 ARG A N 1
ATOM 947 C CA . ARG A 1 119 ? 1.198 21.589 -35.723 1.00 85.62 119 ARG A CA 1
ATOM 948 C C . ARG A 1 119 ? -0.326 21.554 -35.546 1.00 85.62 119 ARG A C 1
ATOM 950 O O . ARG A 1 119 ? -1.028 20.994 -36.379 1.00 85.62 119 ARG A O 1
ATOM 957 N N . ARG A 1 120 ? -0.843 22.105 -34.445 1.00 89.50 120 ARG A N 1
ATOM 958 C CA . ARG A 1 120 ? -2.284 22.191 -34.155 1.00 89.50 120 ARG A CA 1
ATOM 959 C C . ARG A 1 120 ? -2.935 23.479 -34.668 1.00 89.50 120 ARG A C 1
ATOM 961 O O . ARG A 1 120 ? -4.130 23.645 -34.452 1.00 89.50 120 ARG A O 1
ATOM 968 N N . GLY A 1 121 ? -2.173 24.382 -35.285 1.00 91.31 121 GLY A N 1
ATOM 969 C CA . GLY A 1 121 ? -2.661 25.690 -35.726 1.00 91.31 121 GLY A CA 1
ATOM 970 C C . GLY A 1 121 ? -3.056 26.623 -34.577 1.00 91.31 121 GLY A C 1
ATOM 971 O O . GLY A 1 121 ? -3.829 27.550 -34.788 1.00 91.31 121 GLY A O 1
ATOM 972 N N . LEU A 1 122 ? -2.574 26.365 -33.355 1.00 91.31 122 LEU A N 1
ATOM 973 C CA . LEU A 1 122 ? -2.855 27.204 -32.181 1.00 91.31 122 LEU A CA 1
ATOM 974 C C . LEU A 1 122 ? -1.854 28.352 -32.040 1.00 91.31 122 LEU A C 1
ATOM 976 O O . LEU A 1 122 ? -2.171 29.358 -31.419 1.00 91.31 122 LEU A O 1
ATOM 980 N N . LEU A 1 123 ? -0.659 28.188 -32.607 1.00 92.06 123 LEU A N 1
ATOM 981 C CA . LEU A 1 123 ? 0.377 29.207 -32.666 1.00 92.06 123 LEU A CA 1
ATOM 982 C C . LEU A 1 123 ? 0.789 29.385 -34.127 1.00 92.06 123 LEU A C 1
ATOM 984 O O . LEU A 1 123 ? 1.213 28.423 -34.770 1.00 92.06 123 LEU A O 1
ATOM 988 N N . VAL A 1 124 ? 0.643 30.600 -34.646 1.00 89.31 124 VAL A N 1
ATOM 989 C CA . VAL A 1 124 ? 1.025 30.969 -36.010 1.00 89.31 124 VAL A CA 1
ATOM 990 C C . VAL A 1 124 ? 2.329 31.769 -35.934 1.00 89.31 124 VAL A C 1
ATOM 992 O O . VAL A 1 124 ? 2.371 32.769 -35.217 1.00 89.31 124 VAL A O 1
ATOM 995 N N . PRO A 1 125 ? 3.403 31.354 -36.632 1.00 80.12 125 PRO A N 1
ATOM 996 C CA . PRO A 1 125 ? 4.624 32.149 -36.699 1.00 80.12 125 PRO A CA 1
ATOM 997 C C . PRO A 1 125 ? 4.349 33.510 -37.369 1.00 80.12 125 PRO A C 1
ATOM 999 O O . PRO A 1 125 ? 3.485 33.576 -38.251 1.00 80.12 125 PRO A O 1
ATOM 1002 N N . PRO A 1 126 ? 5.085 34.579 -37.013 1.00 77.69 126 PRO A N 1
ATOM 1003 C CA . PRO A 1 126 ? 4.943 35.893 -37.637 1.00 77.69 126 PRO A CA 1
ATOM 1004 C C . PRO A 1 126 ? 5.044 35.840 -39.160 1.00 77.69 126 PRO A C 1
ATOM 1006 O O . PRO A 1 126 ? 5.795 35.041 -39.717 1.00 77.69 126 PRO A O 1
ATOM 1009 N N . GLN A 1 127 ? 4.335 36.745 -39.832 1.00 71.31 127 GLN A N 1
ATOM 1010 C CA . GLN A 1 127 ? 4.241 36.807 -41.295 1.00 71.31 127 GLN A CA 1
ATOM 1011 C C . GLN A 1 127 ? 5.613 36.938 -41.980 1.00 71.31 127 GLN A C 1
ATOM 1013 O O . GLN A 1 127 ? 5.845 36.274 -42.981 1.00 71.31 127 GLN A O 1
ATOM 1018 N N . LYS A 1 128 ? 6.565 37.640 -41.344 1.00 69.31 128 LYS A N 1
ATOM 1019 C CA . LYS A 1 128 ? 7.975 37.753 -41.769 1.00 69.31 128 LYS A CA 1
ATOM 1020 C C . LYS A 1 128 ? 8.684 36.398 -41.968 1.00 69.31 128 LYS A C 1
ATOM 1022 O O . LYS A 1 128 ? 9.676 36.327 -42.680 1.00 69.31 128 LYS A O 1
ATOM 1027 N N . TYR A 1 129 ? 8.188 35.323 -41.352 1.00 65.75 129 TYR A N 1
ATOM 1028 C CA . TYR A 1 129 ? 8.725 33.968 -41.498 1.00 65.75 129 TYR A CA 1
ATOM 1029 C C . TYR A 1 129 ? 7.968 33.101 -42.517 1.00 65.75 129 TYR A C 1
ATOM 1031 O O . TYR A 1 129 ? 8.410 31.991 -42.798 1.00 65.75 129 TYR A O 1
ATOM 1039 N N . LYS A 1 130 ? 6.833 33.573 -43.057 1.00 61.75 130 LYS A N 1
ATOM 1040 C CA . LYS A 1 130 ? 6.091 32.889 -44.132 1.00 61.75 130 LYS A CA 1
ATOM 1041 C C . LYS A 1 130 ? 6.681 33.160 -45.517 1.00 61.75 130 LYS A C 1
ATOM 1043 O O . LYS A 1 130 ? 6.517 32.324 -46.397 1.00 61.75 130 LYS A O 1
ATOM 1048 N N . ASP A 1 131 ? 7.378 34.285 -45.681 1.00 61.91 131 ASP A N 1
ATOM 1049 C CA . ASP A 1 131 ? 7.983 34.701 -46.956 1.00 61.91 131 ASP A CA 1
ATOM 1050 C C . ASP A 1 131 ? 9.342 34.024 -47.222 1.00 61.91 131 ASP A C 1
ATOM 1052 O O . ASP A 1 131 ? 9.890 34.092 -48.323 1.00 61.91 131 ASP A O 1
ATOM 1056 N N . LEU A 1 132 ? 9.884 33.315 -46.225 1.00 60.94 132 LEU A N 1
ATOM 1057 C CA . LEU A 1 132 ? 11.027 32.429 -46.407 1.00 60.94 132 LEU A CA 1
ATOM 1058 C C . LEU A 1 132 ? 10.554 31.181 -47.166 1.00 60.94 132 LEU A C 1
ATOM 1060 O O . LEU A 1 132 ? 9.704 30.433 -46.688 1.00 60.94 132 LEU A O 1
ATOM 1064 N N . LYS A 1 133 ? 11.126 30.930 -48.353 1.00 61.94 133 LYS A N 1
ATOM 1065 C CA . LYS A 1 133 ? 10.830 29.734 -49.171 1.00 61.94 133 LYS A CA 1
ATOM 1066 C C . LYS A 1 133 ? 11.095 28.408 -48.432 1.00 61.94 133 LYS A C 1
ATOM 1068 O O . LYS A 1 133 ? 10.604 27.367 -48.859 1.00 61.94 133 LYS A O 1
ATOM 1073 N N . SER A 1 134 ? 11.851 28.433 -47.334 1.00 63.66 134 SER A N 1
ATOM 1074 C CA . SER A 1 134 ? 12.043 27.316 -46.411 1.00 63.66 134 SER A CA 1
ATOM 1075 C C . SER A 1 134 ? 11.220 27.522 -45.138 1.00 63.66 134 SER A C 1
ATOM 1077 O O . SER A 1 134 ? 11.130 28.630 -44.612 1.00 63.66 134 SER A O 1
ATOM 1079 N N . ALA A 1 135 ? 10.631 26.439 -44.616 1.00 58.59 135 ALA A N 1
ATOM 1080 C CA . ALA A 1 135 ? 9.962 26.477 -43.319 1.00 58.59 135 ALA A CA 1
ATOM 1081 C C . ALA A 1 135 ? 10.922 27.087 -42.277 1.00 58.59 135 ALA A C 1
ATOM 1083 O O . ALA A 1 135 ? 12.064 26.625 -42.188 1.00 58.59 135 ALA A O 1
ATOM 1084 N N . PRO A 1 136 ? 10.503 28.114 -41.513 1.00 63.97 136 PRO A N 1
ATOM 1085 C CA . PRO A 1 136 ? 11.393 28.782 -40.577 1.00 63.97 136 PRO A CA 1
ATOM 1086 C C . PRO A 1 136 ? 11.974 27.763 -39.601 1.00 63.97 136 PRO A C 1
ATOM 1088 O O . PRO A 1 136 ? 11.247 26.910 -39.077 1.00 63.97 136 PRO A O 1
ATOM 1091 N N . ALA A 1 137 ? 13.285 27.853 -39.361 1.00 75.69 137 ALA A N 1
ATOM 1092 C CA . ALA A 1 137 ? 13.942 27.040 -38.350 1.00 75.69 137 ALA A CA 1
ATOM 1093 C C . ALA A 1 137 ? 13.179 27.205 -37.029 1.00 75.69 137 ALA A C 1
ATOM 1095 O O . ALA A 1 137 ? 12.892 28.324 -36.598 1.00 75.69 137 ALA A O 1
ATOM 1096 N N . ILE A 1 138 ? 12.806 26.086 -36.407 1.00 76.31 138 ILE A N 1
ATOM 1097 C CA . ILE A 1 138 ? 11.997 26.071 -35.178 1.00 76.31 138 ILE A CA 1
ATOM 1098 C C . ILE A 1 138 ? 12.635 26.935 -34.086 1.00 76.31 138 ILE A C 1
ATOM 1100 O O . ILE A 1 138 ? 11.913 27.591 -33.341 1.00 76.31 138 ILE A O 1
ATOM 1104 N N . ASP A 1 139 ? 13.963 27.004 -34.068 1.00 76.50 139 ASP A N 1
ATOM 1105 C CA . ASP A 1 139 ? 14.743 27.795 -33.121 1.00 76.50 139 ASP A CA 1
ATOM 1106 C C . ASP A 1 139 ? 14.490 29.305 -33.271 1.00 76.50 139 ASP A C 1
ATOM 1108 O O . ASP A 1 139 ? 14.425 30.024 -32.276 1.00 76.50 139 ASP A O 1
ATOM 1112 N N . ALA A 1 140 ? 14.249 29.796 -34.494 1.00 81.38 140 ALA A N 1
ATOM 1113 C CA . ALA A 1 140 ? 13.899 31.197 -34.739 1.00 81.38 140 ALA A CA 1
ATOM 1114 C C . ALA A 1 140 ? 12.478 31.522 -34.249 1.00 81.38 140 ALA A C 1
ATOM 1116 O O . ALA A 1 140 ? 12.246 32.576 -33.652 1.00 81.38 140 ALA A O 1
ATOM 1117 N N . VAL A 1 141 ? 11.531 30.597 -34.453 1.00 81.62 141 VAL A N 1
ATOM 1118 C CA . VAL A 1 141 ? 10.152 30.738 -33.955 1.00 81.62 141 VAL A CA 1
ATOM 1119 C C . VAL A 1 141 ? 10.116 30.661 -32.430 1.00 81.62 141 VAL A C 1
ATOM 1121 O O . VAL A 1 141 ? 9.381 31.412 -31.793 1.00 81.62 141 VAL A O 1
ATOM 1124 N N . GLU A 1 142 ? 10.924 29.788 -31.834 1.00 82.50 142 GLU A N 1
ATOM 1125 C CA . GLU A 1 142 ? 11.067 29.684 -30.386 1.00 82.50 142 GLU A CA 1
ATOM 1126 C C . GLU A 1 142 ? 11.706 30.936 -29.783 1.00 82.50 142 GLU A C 1
ATOM 1128 O O . GLU A 1 142 ? 11.132 31.510 -28.860 1.00 82.50 142 GLU A O 1
ATOM 1133 N N . SER A 1 143 ? 12.833 31.402 -30.325 1.00 84.50 143 SER A N 1
ATOM 1134 C CA . SER A 1 143 ? 13.522 32.609 -29.849 1.00 84.50 143 SER A CA 1
ATOM 1135 C C . SER A 1 143 ? 12.614 33.841 -29.905 1.00 84.50 143 SER A C 1
ATOM 1137 O O . SER A 1 143 ? 12.468 34.561 -28.914 1.00 84.50 143 SER A O 1
ATOM 1139 N N . TRP A 1 144 ? 11.900 34.026 -31.021 1.00 86.44 144 TRP A N 1
ATOM 1140 C CA . TRP A 1 144 ? 10.897 35.083 -31.142 1.00 86.44 144 TRP A CA 1
ATOM 1141 C C . TRP A 1 144 ? 9.787 34.944 -30.094 1.00 86.44 144 TRP A C 1
ATOM 1143 O O . TRP A 1 144 ? 9.453 35.919 -29.420 1.00 86.44 144 TRP A O 1
ATOM 1153 N N . PHE A 1 145 ? 9.218 33.744 -29.943 1.00 86.06 145 PHE A N 1
ATOM 1154 C CA . PHE A 1 145 ? 8.116 33.516 -29.013 1.00 86.06 145 PHE A CA 1
ATOM 1155 C C . PHE A 1 145 ? 8.545 33.808 -27.573 1.00 86.06 145 PHE A C 1
ATOM 1157 O O . PHE A 1 145 ? 7.828 34.505 -26.858 1.00 86.06 145 PHE A O 1
ATOM 1164 N N . LEU A 1 146 ? 9.719 33.319 -27.162 1.00 84.19 146 LEU A N 1
ATOM 1165 C CA . LEU A 1 146 ? 10.265 33.537 -25.824 1.00 84.19 146 LEU A CA 1
ATOM 1166 C C . LEU A 1 146 ? 10.569 35.013 -25.570 1.00 84.19 146 LEU A C 1
ATOM 1168 O O . LEU A 1 146 ? 10.190 35.520 -24.518 1.00 84.19 146 LEU A O 1
ATOM 1172 N N . SER A 1 147 ? 11.156 35.718 -26.540 1.00 85.62 147 SER A N 1
ATOM 1173 C CA . SER A 1 147 ? 11.379 37.167 -26.455 1.00 85.62 147 SER A CA 1
ATOM 1174 C C . SER A 1 147 ? 10.065 37.941 -26.301 1.00 85.62 147 SER A C 1
ATOM 1176 O O . SER A 1 147 ? 9.963 38.829 -25.453 1.00 85.62 147 SER A O 1
ATOM 1178 N N . ALA A 1 148 ? 9.024 37.555 -27.047 1.00 82.38 148 ALA A N 1
ATOM 1179 C CA . ALA A 1 148 ? 7.719 38.200 -26.972 1.00 82.38 148 ALA A CA 1
ATOM 1180 C C . ALA A 1 148 ? 7.082 38.065 -25.578 1.00 82.38 148 ALA A C 1
ATOM 1182 O O . ALA A 1 148 ? 6.506 39.024 -25.072 1.00 82.38 148 ALA A O 1
ATOM 1183 N N . VAL A 1 149 ? 7.192 36.902 -24.929 1.00 83.81 149 VAL A N 1
ATOM 1184 C CA . VAL A 1 149 ? 6.546 36.662 -23.623 1.00 83.81 149 VAL A CA 1
ATOM 1185 C C . VAL A 1 149 ? 7.425 36.977 -22.408 1.00 83.81 149 VAL A C 1
ATOM 1187 O O . VAL A 1 149 ? 6.877 37.111 -21.313 1.00 83.81 149 VAL A O 1
ATOM 1190 N N . ALA A 1 150 ? 8.742 37.147 -22.576 1.00 80.31 150 ALA A N 1
ATOM 1191 C CA . ALA A 1 150 ? 9.694 37.372 -21.480 1.00 80.31 150 ALA A CA 1
ATOM 1192 C C . ALA A 1 150 ? 9.426 38.657 -20.674 1.00 80.31 150 ALA A C 1
ATOM 1194 O O . ALA A 1 150 ? 9.593 38.663 -19.458 1.00 80.31 150 ALA A O 1
ATOM 1195 N N . ASN A 1 151 ? 8.956 39.724 -21.327 1.00 78.44 151 ASN A N 1
ATOM 1196 C CA . ASN A 1 151 ? 8.761 41.034 -20.690 1.00 78.44 151 ASN A CA 1
ATOM 1197 C C . ASN A 1 151 ? 7.398 41.200 -19.995 1.00 78.44 151 ASN A C 1
ATOM 1199 O O . ASN A 1 151 ? 7.119 42.249 -19.416 1.00 78.44 151 ASN A O 1
ATOM 1203 N N . GLN A 1 152 ? 6.519 40.197 -20.065 1.00 83.31 152 GLN A N 1
ATOM 1204 C CA . GLN A 1 152 ? 5.153 40.294 -19.549 1.00 83.31 152 GLN A CA 1
ATOM 1205 C C . GLN A 1 152 ? 5.014 39.545 -18.222 1.00 83.31 152 GLN A C 1
ATOM 1207 O O . GLN A 1 152 ? 5.280 38.346 -18.147 1.00 83.31 152 GLN A O 1
ATOM 1212 N N . ARG A 1 153 ? 4.549 40.249 -17.179 1.00 75.44 153 ARG A N 1
ATOM 1213 C CA . ARG A 1 153 ? 4.500 39.729 -15.800 1.00 75.44 153 ARG A CA 1
ATOM 1214 C C . ARG A 1 153 ? 3.331 38.778 -15.538 1.00 75.44 153 ARG A C 1
ATOM 1216 O O . ARG A 1 153 ? 3.410 37.966 -14.625 1.00 75.44 153 ARG A O 1
ATOM 1223 N N . THR A 1 154 ? 2.244 38.865 -16.308 1.00 89.75 154 THR A N 1
ATOM 1224 C CA . THR A 1 154 ? 1.034 38.054 -16.073 1.00 89.75 154 THR A CA 1
ATOM 1225 C C . THR A 1 154 ? 0.626 37.229 -17.292 1.00 89.75 154 THR A C 1
ATOM 1227 O O . THR A 1 154 ? 0.778 37.658 -18.436 1.00 89.75 154 THR A O 1
ATOM 1230 N N . ALA A 1 155 ? 0.012 36.063 -17.054 1.00 88.06 155 ALA A N 1
ATOM 1231 C CA . ALA A 1 155 ? -0.521 35.199 -18.114 1.00 88.06 155 ALA A CA 1
ATOM 1232 C C . ALA A 1 155 ? -1.558 35.913 -19.007 1.00 88.06 155 ALA A C 1
ATOM 1234 O O . ALA A 1 155 ? -1.651 35.639 -20.207 1.00 88.06 155 ALA A O 1
ATOM 1235 N N . LYS A 1 156 ? -2.314 36.863 -18.434 1.00 92.75 156 LYS A N 1
ATOM 1236 C CA . LYS A 1 156 ? -3.270 37.708 -19.163 1.00 92.75 156 LYS A CA 1
ATOM 1237 C C . LYS A 1 156 ? -2.555 38.663 -20.123 1.00 92.75 156 LYS A C 1
ATOM 1239 O O . LYS A 1 156 ? -2.911 38.715 -21.295 1.00 92.75 156 LYS A O 1
ATOM 1244 N N . GLN A 1 157 ? -1.506 39.351 -19.663 1.00 92.88 157 GLN A N 1
ATOM 1245 C CA . GLN A 1 157 ? -0.685 40.223 -20.514 1.00 92.88 157 GLN A CA 1
ATOM 1246 C C . GLN A 1 157 ? 0.018 39.442 -21.630 1.00 92.88 157 GLN A C 1
ATOM 1248 O O . GLN A 1 157 ? 0.009 39.876 -22.780 1.00 92.88 157 GLN A O 1
ATOM 1253 N N . GLN A 1 158 ? 0.559 38.259 -21.319 1.00 92.12 158 GLN A N 1
ATOM 1254 C CA . GLN A 1 158 ? 1.141 37.359 -22.319 1.00 92.12 158 GLN A CA 1
ATOM 1255 C C . GLN A 1 158 ? 0.102 36.944 -23.371 1.00 92.12 158 GLN A C 1
ATOM 1257 O O . GLN A 1 158 ? 0.375 37.016 -24.566 1.00 92.12 158 GLN A O 1
ATOM 1262 N N . SER A 1 159 ? -1.109 36.567 -22.943 1.00 93.62 159 SER A N 1
ATOM 1263 C CA . SER A 1 159 ? -2.192 36.180 -23.858 1.00 93.62 159 SER A CA 1
ATOM 1264 C C . SER A 1 159 ? -2.608 37.339 -24.771 1.00 93.62 159 SER A C 1
ATOM 1266 O O . SER A 1 159 ? -2.687 37.166 -25.986 1.00 93.62 159 SER A O 1
ATOM 1268 N N . ALA A 1 160 ? -2.817 38.532 -24.206 1.00 92.62 160 ALA A N 1
ATOM 1269 C CA . ALA A 1 160 ? -3.185 39.729 -24.960 1.00 92.62 160 ALA A CA 1
ATOM 1270 C C . ALA A 1 160 ? -2.104 40.122 -25.978 1.00 92.62 160 ALA A C 1
ATOM 1272 O O . ALA A 1 160 ? -2.417 40.445 -27.125 1.00 92.62 160 ALA A O 1
ATOM 1273 N N . LEU A 1 161 ? -0.827 40.032 -25.594 1.00 92.38 161 LEU A N 1
ATOM 1274 C CA . LEU A 1 161 ? 0.290 40.308 -26.491 1.00 92.38 161 LEU A CA 1
ATOM 1275 C C . LEU A 1 161 ? 0.354 39.309 -27.654 1.00 92.38 161 LEU A C 1
ATOM 1277 O O . LEU A 1 161 ? 0.541 39.725 -28.792 1.00 92.38 161 LEU A O 1
ATOM 1281 N N . LEU A 1 162 ? 0.142 38.013 -27.407 1.00 92.81 162 LEU A N 1
ATOM 1282 C CA . LEU A 1 162 ? 0.120 37.001 -28.472 1.00 92.81 162 LEU A CA 1
ATOM 1283 C C . LEU A 1 162 ? -1.011 37.238 -29.485 1.00 92.81 162 LEU A C 1
ATOM 1285 O O . LEU A 1 162 ? -0.819 37.000 -30.677 1.00 92.81 162 LEU A O 1
ATOM 1289 N N . VAL A 1 163 ? -2.169 37.733 -29.042 1.00 93.94 163 VAL A N 1
ATOM 1290 C CA . VAL A 1 163 ? -3.249 38.156 -29.951 1.00 93.94 163 VAL A CA 1
ATOM 1291 C C . VAL A 1 163 ? -2.845 39.413 -30.721 1.00 93.94 163 VAL A C 1
ATOM 1293 O O . VAL A 1 163 ? -2.971 39.440 -31.942 1.00 93.94 163 VAL A O 1
ATOM 1296 N N . LYS A 1 164 ? -2.294 40.424 -30.033 1.00 93.19 164 LYS A N 1
ATOM 1297 C CA . LYS A 1 164 ? -1.831 41.680 -30.649 1.00 93.19 164 LYS A CA 1
ATOM 1298 C C . LYS A 1 164 ? -0.770 41.444 -31.728 1.00 93.19 164 LYS A C 1
ATOM 1300 O O . LYS A 1 164 ? -0.779 42.116 -32.751 1.00 93.19 164 LYS A O 1
ATOM 1305 N N . LEU A 1 165 ? 0.124 40.479 -31.515 1.00 90.38 165 LEU A N 1
ATOM 1306 C CA . LEU A 1 165 ? 1.163 40.082 -32.471 1.00 90.38 165 LEU A CA 1
ATOM 1307 C C . LEU A 1 165 ? 0.635 39.214 -33.629 1.00 90.38 165 LEU A C 1
ATOM 1309 O O . LEU A 1 165 ? 1.421 38.797 -34.476 1.00 90.38 165 LEU A O 1
ATOM 1313 N N . GLY A 1 166 ? -0.661 38.880 -33.653 1.00 91.06 166 GLY A N 1
ATOM 1314 C CA . GLY A 1 166 ? -1.246 37.974 -34.647 1.00 91.06 166 GLY A CA 1
ATOM 1315 C C . GLY A 1 166 ? -0.784 36.517 -34.511 1.00 91.06 166 GLY A C 1
ATOM 1316 O O . GLY A 1 166 ? -1.044 35.699 -35.392 1.00 91.06 166 GLY A O 1
ATOM 1317 N N . ALA A 1 167 ? -0.115 36.170 -33.407 1.00 90.56 167 ALA A N 1
ATOM 1318 C CA . ALA A 1 167 ? 0.398 34.827 -33.138 1.00 90.56 167 ALA A CA 1
ATOM 1319 C C . ALA A 1 167 ? -0.720 33.823 -32.838 1.00 90.56 167 ALA A C 1
ATOM 1321 O O . ALA A 1 167 ? -0.576 32.617 -33.042 1.00 90.56 167 ALA A O 1
ATOM 1322 N N . CYS A 1 168 ? -1.827 34.320 -32.287 1.00 94.31 168 CYS A N 1
ATOM 1323 C CA . CYS A 1 168 ? -2.995 33.552 -31.882 1.00 94.31 168 CYS A CA 1
ATOM 1324 C C . CYS A 1 168 ? -4.259 34.239 -32.400 1.00 94.31 168 CYS A C 1
ATOM 1326 O O . CYS A 1 168 ? -4.380 35.458 -32.332 1.00 94.31 168 CYS A O 1
ATOM 1328 N N . ARG A 1 169 ? -5.234 33.448 -32.865 1.00 93.75 169 ARG A N 1
ATOM 1329 C CA . ARG A 1 169 ? -6.482 33.969 -33.450 1.00 93.75 169 ARG A CA 1
ATOM 1330 C C . ARG A 1 169 ? -7.328 34.780 -32.464 1.00 93.75 169 ARG A C 1
ATOM 1332 O O . ARG A 1 169 ? -8.027 35.699 -32.869 1.00 93.75 169 ARG A O 1
ATOM 1339 N N . ASN A 1 170 ? -7.342 34.377 -31.197 1.00 95.69 170 ASN A N 1
ATOM 1340 C CA . ASN A 1 170 ? -8.147 34.994 -30.148 1.00 95.69 170 ASN A CA 1
ATOM 1341 C C . ASN A 1 170 ? -7.531 34.744 -28.765 1.00 95.69 170 ASN A C 1
ATOM 1343 O O . ASN A 1 170 ? -6.631 33.910 -28.611 1.00 95.69 170 ASN A O 1
ATOM 1347 N N . GLU A 1 171 ? -8.048 35.449 -27.758 1.00 95.56 171 GLU A N 1
ATOM 1348 C CA . GLU A 1 171 ? -7.551 35.396 -26.379 1.00 95.56 171 GLU A CA 1
ATOM 1349 C C . GLU A 1 171 ? -7.621 33.981 -25.791 1.00 95.56 171 GLU A C 1
ATOM 1351 O O . GLU A 1 171 ? -6.654 33.517 -25.196 1.00 95.56 171 GLU A O 1
ATOM 1356 N N . GLN A 1 172 ? -8.695 33.229 -26.058 1.00 95.50 172 GLN A N 1
ATOM 1357 C CA . GLN A 1 172 ? -8.831 31.845 -25.587 1.00 95.50 172 GLN A CA 1
ATOM 1358 C C . GLN A 1 172 ? -7.713 30.931 -26.119 1.00 95.50 172 GLN A C 1
ATOM 1360 O O . GLN A 1 172 ? -7.195 30.076 -25.395 1.00 95.50 172 GLN A O 1
ATOM 1365 N N . THR A 1 173 ? -7.335 31.092 -27.390 1.00 95.00 173 THR A N 1
ATOM 1366 C CA . THR A 1 173 ? -6.227 30.344 -27.999 1.00 95.00 173 THR A CA 1
ATOM 1367 C C . THR A 1 173 ? -4.896 30.764 -27.385 1.00 95.00 173 THR A C 1
ATOM 1369 O O . THR A 1 173 ? -4.102 29.899 -27.018 1.00 95.00 173 THR A O 1
ATOM 1372 N N . ALA A 1 174 ? -4.692 32.067 -27.186 1.00 93.94 174 ALA A N 1
ATOM 1373 C CA . ALA A 1 174 ? -3.494 32.600 -26.550 1.00 93.94 174 ALA A CA 1
ATOM 1374 C C . ALA A 1 174 ? -3.334 32.107 -25.100 1.00 93.94 174 ALA A C 1
ATOM 1376 O O . ALA A 1 174 ? -2.258 31.643 -24.729 1.00 93.94 174 ALA A O 1
ATOM 1377 N N . SER A 1 175 ? -4.409 32.065 -24.308 1.00 92.94 175 SER A N 1
ATOM 1378 C CA . SER A 1 175 ? -4.376 31.504 -22.952 1.00 92.94 175 SER A CA 1
ATOM 1379 C C . SER A 1 175 ? -4.041 30.013 -22.942 1.00 92.94 175 SER A C 1
ATOM 1381 O O . SER A 1 175 ? -3.309 29.550 -22.069 1.00 92.94 175 SER A O 1
ATOM 1383 N N . ARG A 1 176 ? -4.512 29.240 -23.933 1.00 93.12 176 ARG A N 1
ATOM 1384 C CA . ARG A 1 176 ? -4.119 27.826 -24.088 1.00 93.12 176 ARG A CA 1
ATOM 1385 C C . ARG A 1 176 ? -2.640 27.671 -24.440 1.00 93.12 176 ARG A C 1
ATOM 1387 O O . ARG A 1 176 ? -2.025 26.709 -23.983 1.00 93.12 176 ARG A O 1
ATOM 1394 N N . VAL A 1 177 ? -2.086 28.581 -25.243 1.00 93.75 177 VAL A N 1
ATOM 1395 C CA . VAL A 1 177 ? -0.651 28.627 -25.562 1.00 93.75 177 VAL A CA 1
ATOM 1396 C C . VAL A 1 177 ? 0.158 28.929 -24.299 1.00 93.75 177 VAL A C 1
ATOM 1398 O O . VAL A 1 177 ? 1.040 28.146 -23.959 1.00 93.75 177 VAL A O 1
ATOM 1401 N N . VAL A 1 178 ? -0.194 29.978 -23.549 1.00 93.69 178 VAL A N 1
ATOM 1402 C CA . VAL A 1 178 ? 0.469 30.339 -22.281 1.00 93.69 178 VAL A CA 1
ATOM 1403 C C . VAL A 1 178 ? 0.401 29.193 -21.263 1.00 93.69 178 VAL A C 1
ATOM 1405 O O . VAL A 1 178 ? 1.416 28.813 -20.680 1.00 93.69 178 VAL A O 1
ATOM 1408 N N . GLU A 1 179 ? -0.759 28.551 -21.107 1.00 92.31 179 GLU A N 1
ATOM 1409 C CA . GLU A 1 179 ? -0.910 27.401 -20.208 1.00 92.31 179 GLU A CA 1
ATOM 1410 C C . GLU A 1 179 ? -0.082 26.186 -20.658 1.00 92.31 179 GLU A C 1
ATOM 1412 O O . GLU A 1 179 ? 0.459 25.456 -19.826 1.00 92.31 179 GLU A O 1
ATOM 1417 N N . ALA A 1 180 ? 0.056 25.950 -21.967 1.00 92.06 180 ALA A N 1
ATOM 1418 C CA . ALA A 1 180 ? 0.927 24.895 -22.481 1.00 92.06 180 ALA A CA 1
ATOM 1419 C C . ALA A 1 180 ? 2.408 25.167 -22.163 1.00 92.06 180 ALA A C 1
ATOM 1421 O O . ALA A 1 180 ? 3.140 24.225 -21.859 1.00 92.06 180 ALA A O 1
ATOM 1422 N N . MET A 1 181 ? 2.832 26.433 -22.165 1.00 91.94 181 MET A N 1
ATOM 1423 C CA . MET A 1 181 ? 4.190 26.834 -21.785 1.00 91.94 181 MET A CA 1
ATOM 1424 C C . MET A 1 181 ? 4.451 26.661 -20.290 1.00 91.94 181 MET A C 1
ATOM 1426 O O . MET A 1 181 ? 5.490 26.117 -19.910 1.00 91.94 181 MET A O 1
ATOM 1430 N N . ARG A 1 182 ? 3.481 27.023 -19.442 1.00 89.81 182 ARG A N 1
ATOM 1431 C CA . ARG A 1 182 ? 3.541 26.744 -18.000 1.00 89.81 182 ARG A CA 1
ATOM 1432 C C . ARG A 1 182 ? 3.629 25.239 -17.733 1.00 89.81 182 ARG A C 1
ATOM 1434 O O . ARG A 1 182 ? 4.477 24.783 -16.970 1.00 89.81 182 ARG A O 1
ATOM 1441 N N . LYS A 1 183 ? 2.824 24.433 -18.437 1.00 90.06 183 LYS A N 1
ATOM 1442 C CA . LYS A 1 183 ? 2.908 22.962 -18.376 1.00 90.06 183 LYS A CA 1
ATOM 1443 C C . LYS A 1 183 ? 4.261 22.426 -18.837 1.00 90.06 183 LYS A C 1
ATOM 1445 O O . LYS A 1 183 ? 4.725 21.445 -18.266 1.00 90.06 183 LYS A O 1
ATOM 1450 N N . ALA A 1 184 ? 4.897 23.051 -19.828 1.00 91.62 184 ALA A N 1
ATOM 1451 C CA . ALA A 1 184 ? 6.232 22.666 -20.278 1.00 91.62 184 ALA A CA 1
ATOM 1452 C C . ALA A 1 184 ? 7.297 22.901 -19.190 1.00 91.62 184 ALA A C 1
ATOM 1454 O O . ALA A 1 184 ? 8.165 22.052 -19.015 1.00 91.62 184 ALA A O 1
ATOM 1455 N N . GLN A 1 185 ? 7.201 23.987 -18.414 1.00 91.19 185 GLN A N 1
ATOM 1456 C CA . GLN A 1 185 ? 8.069 24.214 -17.248 1.00 91.19 185 GLN A CA 1
ATOM 1457 C C . GLN A 1 185 ? 7.826 23.175 -16.151 1.00 91.19 185 GLN A C 1
ATOM 1459 O O . GLN A 1 185 ? 8.776 22.559 -15.680 1.00 91.19 185 GLN A O 1
ATOM 1464 N N . VAL A 1 186 ? 6.561 22.897 -15.811 1.00 88.00 186 VAL A N 1
ATOM 1465 C CA . VAL A 1 186 ? 6.219 21.840 -14.839 1.00 88.00 186 VAL A CA 1
ATOM 1466 C C . VAL A 1 186 ? 6.756 20.479 -15.295 1.00 88.00 186 VAL A C 1
ATOM 1468 O O . VAL A 1 186 ? 7.277 19.713 -14.486 1.00 88.00 186 VAL A O 1
ATOM 1471 N N . GLN A 1 187 ? 6.666 20.177 -16.593 1.00 90.69 187 GLN A N 1
ATOM 1472 C CA . GLN A 1 187 ? 7.243 18.968 -17.173 1.00 90.69 187 GLN A CA 1
ATOM 1473 C C . GLN A 1 187 ? 8.774 18.962 -17.059 1.00 90.69 187 GLN A C 1
ATOM 1475 O O . GLN A 1 187 ? 9.334 17.931 -16.703 1.00 90.69 187 GLN A O 1
ATOM 1480 N N . ALA A 1 188 ? 9.446 20.087 -17.306 1.00 92.38 188 ALA A N 1
ATOM 1481 C CA . ALA A 1 188 ? 10.894 20.205 -17.161 1.00 92.38 188 ALA A CA 1
ATOM 1482 C C . ALA A 1 188 ? 11.352 19.991 -15.706 1.00 92.38 188 ALA A C 1
ATOM 1484 O O . ALA A 1 188 ? 12.262 19.197 -15.473 1.00 92.38 188 ALA A O 1
ATOM 1485 N N . SER A 1 189 ? 10.667 20.590 -14.724 1.00 92.00 189 SER A N 1
ATOM 1486 C CA . SER A 1 189 ? 10.906 20.328 -13.297 1.00 92.00 189 SER A CA 1
ATOM 1487 C C . SER A 1 189 ? 10.676 18.853 -12.943 1.00 92.00 189 SER A C 1
ATOM 1489 O O . SER A 1 189 ? 11.430 18.275 -12.164 1.00 92.00 189 SER A O 1
ATOM 1491 N N . ALA A 1 190 ? 9.667 18.207 -13.539 1.00 87.69 190 ALA A N 1
ATOM 1492 C CA . ALA A 1 190 ? 9.425 16.779 -13.342 1.00 87.69 190 ALA A CA 1
ATOM 1493 C C . ALA A 1 190 ? 10.537 15.897 -13.939 1.00 87.69 190 ALA A C 1
ATOM 1495 O O . ALA A 1 190 ? 10.854 14.864 -13.353 1.00 87.69 190 ALA A O 1
ATOM 1496 N N . LEU A 1 191 ? 11.146 16.298 -15.063 1.00 90.31 191 LEU A N 1
ATOM 1497 C CA . LEU A 1 191 ? 12.324 15.621 -15.618 1.00 90.31 191 LEU A CA 1
ATOM 1498 C C . LEU A 1 191 ? 13.532 15.777 -14.688 1.00 90.31 191 LEU A C 1
ATOM 1500 O O . LEU A 1 191 ? 14.177 14.778 -14.398 1.00 90.31 191 LEU A O 1
ATOM 1504 N N . ALA A 1 192 ? 13.795 16.980 -14.163 1.00 91.88 192 ALA A N 1
ATOM 1505 C CA . ALA A 1 192 ? 14.872 17.210 -13.192 1.00 91.88 192 ALA A CA 1
ATOM 1506 C C . ALA A 1 192 ? 14.689 16.359 -11.925 1.00 91.88 192 ALA A C 1
ATOM 1508 O O . ALA A 1 192 ? 15.611 15.671 -11.498 1.00 91.88 192 ALA A O 1
ATOM 1509 N N . ARG A 1 193 ? 13.464 16.305 -11.387 1.00 92.19 193 ARG A N 1
ATOM 1510 C CA . ARG A 1 193 ? 13.106 15.391 -10.292 1.00 92.19 193 ARG A CA 1
ATOM 1511 C C . ARG A 1 193 ? 13.332 13.921 -10.659 1.00 92.19 193 ARG A C 1
ATOM 1513 O O . ARG A 1 193 ? 13.752 13.137 -9.817 1.00 92.19 193 ARG A O 1
ATOM 1520 N N . GLY A 1 194 ? 13.034 13.540 -11.900 1.00 88.25 194 GLY A N 1
ATOM 1521 C CA . GLY A 1 194 ? 13.300 12.201 -12.422 1.00 88.25 194 GLY A CA 1
ATOM 1522 C C . GLY A 1 194 ? 14.787 11.853 -12.403 1.00 88.25 194 GLY A C 1
ATOM 1523 O O . GLY A 1 194 ? 15.128 10.757 -11.974 1.00 88.25 194 GLY A O 1
ATOM 1524 N N . VAL A 1 195 ? 15.651 12.794 -12.796 1.00 90.31 195 VAL A N 1
ATOM 1525 C CA . VAL A 1 195 ? 17.111 12.632 -12.721 1.00 90.31 195 VAL A CA 1
ATOM 1526 C C . VAL A 1 195 ? 17.565 12.471 -11.275 1.00 90.31 195 VAL A C 1
ATOM 1528 O O . VAL A 1 195 ? 18.269 11.518 -10.996 1.00 90.31 195 VAL A O 1
ATOM 1531 N N . ILE A 1 196 ? 17.090 13.302 -10.339 1.00 89.12 196 ILE A N 1
ATOM 1532 C CA . ILE A 1 196 ? 17.419 13.174 -8.901 1.00 89.12 196 ILE A CA 1
ATOM 1533 C C . ILE A 1 196 ? 17.110 11.770 -8.385 1.00 89.12 196 ILE A C 1
ATOM 1535 O O . ILE A 1 196 ? 17.959 11.127 -7.775 1.00 89.12 196 ILE A O 1
ATOM 1539 N N . LEU A 1 197 ? 15.894 11.286 -8.647 1.00 88.50 197 LEU A N 1
ATOM 1540 C CA . LEU A 1 197 ? 15.477 9.957 -8.211 1.00 88.50 197 LEU A CA 1
ATOM 1541 C C . LEU A 1 197 ? 16.297 8.854 -8.878 1.00 88.50 197 LEU A C 1
ATOM 1543 O O . LEU A 1 197 ? 16.700 7.913 -8.206 1.00 88.50 197 LEU A O 1
ATOM 1547 N N . ALA A 1 198 ? 16.582 8.984 -10.174 1.00 87.06 198 ALA A N 1
ATOM 1548 C CA . ALA A 1 198 ? 17.439 8.038 -10.872 1.00 87.06 198 ALA A CA 1
ATOM 1549 C C . ALA A 1 198 ? 18.860 8.042 -10.299 1.00 87.06 198 ALA A C 1
ATOM 1551 O O . ALA A 1 198 ? 19.436 6.975 -10.143 1.00 87.06 198 ALA A O 1
ATOM 1552 N N . THR A 1 199 ? 19.411 9.200 -9.936 1.00 89.69 199 THR A N 1
ATOM 1553 C CA . THR A 1 199 ? 20.722 9.310 -9.287 1.00 89.69 199 THR A CA 1
ATOM 1554 C C . THR A 1 199 ? 20.719 8.661 -7.904 1.00 89.69 199 THR A C 1
ATOM 1556 O O . THR A 1 199 ? 21.655 7.949 -7.554 1.00 89.69 199 THR A O 1
ATOM 1559 N N . ILE A 1 200 ? 19.650 8.836 -7.122 1.00 85.50 200 ILE A N 1
ATOM 1560 C CA . ILE A 1 200 ? 19.475 8.135 -5.841 1.00 85.50 200 ILE A CA 1
ATOM 1561 C C . ILE A 1 200 ? 19.436 6.612 -6.050 1.00 85.50 200 ILE A C 1
ATOM 1563 O O . ILE A 1 200 ? 20.088 5.880 -5.307 1.00 85.50 200 ILE A O 1
ATOM 1567 N N . ASP A 1 201 ? 18.717 6.135 -7.069 1.00 82.25 201 ASP A N 1
ATOM 1568 C CA . ASP A 1 201 ? 18.516 4.703 -7.327 1.00 82.25 201 ASP A CA 1
ATOM 1569 C C . ASP A 1 201 ? 19.725 4.012 -7.990 1.00 82.25 201 ASP A C 1
ATOM 1571 O O . ASP A 1 201 ? 19.958 2.816 -7.765 1.00 82.25 201 ASP A O 1
ATOM 1575 N N . HIS A 1 202 ? 20.462 4.747 -8.828 1.00 85.50 202 HIS A N 1
ATOM 1576 C CA . HIS A 1 202 ? 21.441 4.228 -9.791 1.00 85.50 202 HIS A CA 1
ATOM 1577 C C . HIS A 1 202 ? 22.812 4.927 -9.729 1.00 85.50 202 HIS A C 1
ATOM 1579 O O . HIS A 1 202 ? 23.641 4.704 -10.609 1.00 85.50 202 HIS A O 1
ATOM 1585 N N . GLY A 1 203 ? 23.067 5.780 -8.737 1.00 88.38 203 GLY A N 1
ATOM 1586 C CA . GLY A 1 203 ? 24.322 6.531 -8.637 1.00 88.38 203 GLY A CA 1
ATOM 1587 C C . GLY A 1 203 ? 24.546 7.450 -9.844 1.00 88.38 203 GLY A C 1
ATOM 1588 O O . GLY A 1 203 ? 23.599 7.991 -10.420 1.00 88.38 203 GLY A O 1
ATOM 1589 N N . TRP A 1 204 ? 25.799 7.606 -10.269 1.00 88.12 204 TRP A N 1
ATOM 1590 C CA . TRP A 1 204 ? 26.185 8.495 -11.373 1.00 88.12 204 TRP A CA 1
ATOM 1591 C C . TRP A 1 204 ? 25.505 8.179 -12.706 1.00 88.12 204 TRP A C 1
ATOM 1593 O O . TRP A 1 204 ? 25.123 9.096 -13.434 1.00 88.12 204 TRP A O 1
ATOM 1603 N N . ALA A 1 205 ? 25.262 6.901 -13.012 1.00 89.12 205 ALA A N 1
ATOM 1604 C CA . ALA A 1 205 ? 24.541 6.515 -14.227 1.00 89.12 205 ALA A CA 1
ATOM 1605 C C . ALA A 1 205 ? 23.117 7.104 -14.266 1.00 89.12 205 ALA A C 1
ATOM 1607 O O . ALA A 1 205 ? 22.600 7.406 -15.342 1.00 89.12 205 ALA A O 1
ATOM 1608 N N . GLY A 1 206 ? 22.508 7.332 -13.096 1.00 88.81 206 GLY A N 1
ATOM 1609 C CA . GLY A 1 206 ? 21.229 8.022 -12.942 1.00 88.81 206 GLY A CA 1
ATOM 1610 C C . GLY A 1 206 ? 21.212 9.432 -13.534 1.00 88.81 206 GLY A C 1
ATOM 1611 O O . GLY A 1 206 ? 20.193 9.844 -14.094 1.00 88.81 206 GLY A O 1
ATOM 1612 N N . MET A 1 207 ? 22.349 10.137 -13.510 1.00 90.44 207 MET A N 1
ATOM 1613 C CA . MET A 1 207 ? 22.467 11.485 -14.073 1.00 90.44 207 MET A CA 1
ATOM 1614 C C . MET A 1 207 ? 22.335 11.505 -15.590 1.00 90.44 207 MET A C 1
ATOM 1616 O O . MET A 1 207 ? 21.859 12.489 -16.143 1.00 90.44 207 MET A O 1
ATOM 1620 N N . LEU A 1 208 ? 22.679 10.411 -16.272 1.00 90.25 208 LEU A N 1
ATOM 1621 C CA . LEU A 1 208 ? 22.515 10.304 -17.722 1.00 90.25 208 LEU A CA 1
ATOM 1622 C C . LEU A 1 208 ? 21.039 10.220 -18.139 1.00 90.25 208 LEU A C 1
ATOM 1624 O O . LEU A 1 208 ? 20.725 10.327 -19.328 1.00 90.25 208 LEU A O 1
ATOM 1628 N N . LEU A 1 209 ? 20.101 10.059 -17.196 1.00 89.06 209 LEU A N 1
ATOM 1629 C CA . LEU A 1 209 ? 18.682 10.075 -17.515 1.00 89.06 209 LEU A CA 1
ATOM 1630 C C . LEU A 1 209 ? 18.308 11.412 -18.177 1.00 89.06 209 LEU A C 1
ATOM 1632 O O . LEU A 1 209 ? 18.482 12.492 -17.626 1.00 89.06 209 LEU A O 1
ATOM 1636 N N . HIS A 1 210 ? 17.749 11.335 -19.384 1.00 85.62 210 HIS A N 1
ATOM 1637 C CA . HIS A 1 210 ? 17.404 12.499 -20.203 1.00 85.62 210 HIS A CA 1
ATOM 1638 C C . HIS A 1 210 ? 18.593 13.359 -20.670 1.00 85.62 210 HIS A C 1
ATOM 1640 O O . HIS A 1 210 ? 18.338 14.439 -21.205 1.00 85.62 210 HIS A O 1
ATOM 1646 N N . SER A 1 211 ? 19.849 12.920 -20.563 1.00 85.56 211 SER A N 1
ATOM 1647 C CA . SER A 1 211 ? 20.997 13.685 -21.083 1.00 85.56 211 SER A CA 1
ATOM 1648 C C . SER A 1 211 ? 20.967 13.834 -22.606 1.00 85.56 211 SER A C 1
ATOM 1650 O O . SER A 1 211 ? 21.344 14.870 -23.143 1.00 85.56 211 SER A O 1
ATOM 1652 N N . GLY A 1 212 ? 20.398 12.841 -23.295 1.00 84.25 212 GLY A N 1
ATOM 1653 C CA . GLY A 1 212 ? 20.487 12.706 -24.750 1.00 84.25 212 GLY A CA 1
ATOM 1654 C C . GLY A 1 212 ? 21.660 11.830 -25.190 1.00 84.25 212 GLY A C 1
ATOM 1655 O O . GLY A 1 212 ? 21.747 11.521 -26.373 1.00 84.25 212 GLY A O 1
ATOM 1656 N N . HIS A 1 213 ? 22.491 11.386 -24.242 1.00 88.31 213 HIS A N 1
ATOM 1657 C CA . HIS A 1 213 ? 23.590 10.467 -24.488 1.00 88.31 213 HIS A CA 1
ATOM 1658 C C . HIS A 1 213 ? 23.083 9.179 -25.167 1.00 88.31 213 HIS A C 1
ATOM 1660 O O . HIS A 1 213 ? 22.131 8.570 -24.654 1.00 88.31 213 HIS A O 1
ATOM 1666 N N . PRO A 1 214 ? 23.701 8.720 -26.272 1.00 87.00 214 PRO A N 1
ATOM 1667 C CA . PRO A 1 214 ? 23.187 7.593 -27.054 1.00 87.00 214 PRO A CA 1
ATOM 1668 C C . PRO A 1 214 ? 23.033 6.296 -26.245 1.00 87.00 214 PRO A C 1
ATOM 1670 O O . PRO A 1 214 ? 22.078 5.545 -26.439 1.00 87.00 214 PRO A O 1
ATOM 1673 N N . CYS A 1 215 ? 23.928 6.068 -25.279 1.00 91.06 215 CYS A N 1
ATOM 1674 C CA . CYS A 1 215 ? 23.935 4.866 -24.443 1.00 91.06 215 CYS A CA 1
ATOM 1675 C C . CYS A 1 215 ? 23.198 5.017 -23.100 1.00 91.06 215 CYS A C 1
ATOM 1677 O O . CYS A 1 215 ? 23.238 4.083 -22.305 1.00 91.06 215 CYS A O 1
ATOM 1679 N N . ALA A 1 216 ? 22.535 6.145 -22.803 1.00 88.44 216 ALA A N 1
ATOM 1680 C CA . ALA A 1 216 ? 21.957 6.392 -21.470 1.00 88.44 216 ALA A CA 1
ATOM 1681 C C . ALA A 1 216 ? 21.039 5.251 -20.987 1.00 88.44 216 ALA A C 1
ATOM 1683 O O . ALA A 1 216 ? 21.212 4.732 -19.886 1.00 88.44 216 ALA A O 1
ATOM 1684 N N . ASP A 1 217 ? 20.111 4.800 -21.839 1.00 85.94 217 ASP A N 1
ATOM 1685 C CA . ASP A 1 217 ? 19.184 3.709 -21.508 1.00 85.94 217 ASP A CA 1
ATOM 1686 C C . ASP A 1 217 ? 19.913 2.375 -21.259 1.00 85.94 217 ASP A C 1
ATOM 1688 O O . ASP A 1 217 ? 19.478 1.567 -20.440 1.00 85.94 217 ASP A O 1
ATOM 1692 N N . VAL A 1 218 ? 21.021 2.136 -21.967 1.00 91.38 218 VAL A N 1
ATOM 1693 C CA . VAL A 1 218 ? 21.833 0.913 -21.861 1.00 91.38 218 VAL A CA 1
ATOM 1694 C C . VAL A 1 218 ? 22.611 0.898 -20.552 1.00 91.38 218 VAL A C 1
ATOM 1696 O O . VAL A 1 218 ? 22.620 -0.113 -19.853 1.00 91.38 218 VAL A O 1
ATOM 1699 N N . LEU A 1 219 ? 23.214 2.031 -20.195 1.00 92.94 219 LEU A N 1
ATOM 1700 C CA . LEU A 1 219 ? 23.996 2.179 -18.971 1.00 92.94 219 LEU A CA 1
ATOM 1701 C C . LEU A 1 219 ? 23.098 2.138 -17.730 1.00 92.94 219 LEU A C 1
ATOM 1703 O O . LEU A 1 219 ? 23.418 1.440 -16.773 1.00 92.94 219 LEU A O 1
ATOM 1707 N N . LEU A 1 220 ? 21.927 2.782 -17.772 1.00 86.75 220 LEU A N 1
ATOM 1708 C CA . LEU A 1 220 ? 20.905 2.652 -16.725 1.00 86.75 220 LEU A CA 1
ATOM 1709 C C . LEU A 1 220 ? 20.417 1.204 -16.582 1.00 86.75 220 LEU A C 1
ATOM 1711 O O . LEU A 1 220 ? 20.187 0.726 -15.470 1.00 86.75 220 LEU A O 1
ATOM 1715 N N . PHE A 1 221 ? 20.272 0.486 -17.701 1.00 86.69 221 PHE A N 1
ATOM 1716 C CA . PHE A 1 221 ? 19.902 -0.925 -17.676 1.00 86.69 221 PHE A CA 1
ATOM 1717 C C . PHE A 1 221 ? 20.995 -1.792 -17.040 1.00 86.69 221 PHE A C 1
ATOM 1719 O O . PHE A 1 221 ? 20.676 -2.577 -16.151 1.00 86.69 221 PHE A O 1
ATOM 1726 N N . LEU A 1 222 ? 22.270 -1.607 -17.404 1.00 92.75 222 LEU A N 1
ATOM 1727 C CA . LEU A 1 222 ? 23.404 -2.260 -16.737 1.00 92.75 222 LEU A CA 1
ATOM 1728 C C . LEU A 1 222 ? 23.429 -1.951 -15.237 1.00 92.75 222 LEU A C 1
ATOM 1730 O O . LEU A 1 222 ? 23.594 -2.854 -14.423 1.00 92.75 222 LEU A O 1
ATOM 1734 N N . GLN A 1 223 ? 23.179 -0.701 -14.857 1.00 90.06 223 GLN A N 1
ATOM 1735 C CA . GLN A 1 223 ? 23.178 -0.283 -13.460 1.00 90.06 223 GLN A CA 1
ATOM 1736 C C . GLN A 1 223 ? 22.077 -0.963 -12.626 1.00 90.06 223 GLN A C 1
ATOM 1738 O O . GLN A 1 223 ? 22.233 -1.165 -11.422 1.00 90.06 223 GLN A O 1
ATOM 1743 N N . CYS A 1 224 ? 20.983 -1.416 -13.248 1.00 83.81 224 CYS A N 1
ATOM 1744 C CA . CYS A 1 224 ? 19.990 -2.260 -12.574 1.00 83.81 224 CYS A CA 1
ATOM 1745 C C . CYS A 1 224 ? 20.548 -3.638 -12.161 1.00 83.81 224 CYS A C 1
ATOM 1747 O O . CYS A 1 224 ? 19.959 -4.295 -11.301 1.00 83.81 224 CYS A O 1
ATOM 1749 N N . HIS A 1 225 ? 21.661 -4.075 -12.757 1.00 86.12 225 HIS A N 1
ATOM 1750 C CA . HIS A 1 225 ? 22.366 -5.323 -12.453 1.00 86.12 225 HIS A CA 1
ATOM 1751 C C . HIS A 1 225 ? 23.578 -5.133 -11.530 1.00 86.12 225 HIS A C 1
ATOM 1753 O O . HIS A 1 225 ? 24.247 -6.108 -11.206 1.00 86.12 225 HIS A O 1
ATOM 1759 N N . ALA A 1 226 ? 23.846 -3.915 -11.063 1.00 88.06 226 ALA A N 1
ATOM 1760 C CA . ALA A 1 226 ? 25.056 -3.588 -10.319 1.00 88.06 226 ALA A CA 1
ATOM 1761 C C . ALA A 1 226 ? 25.203 -4.405 -9.017 1.00 88.06 226 ALA A C 1
ATOM 1763 O O . ALA A 1 226 ? 26.228 -5.048 -8.812 1.00 88.06 226 ALA A O 1
ATOM 1764 N N . ASN A 1 227 ? 24.142 -4.513 -8.205 1.00 81.50 227 ASN A N 1
ATOM 1765 C CA . ASN A 1 227 ? 24.149 -5.372 -7.007 1.00 81.50 227 ASN A CA 1
ATOM 1766 C C . ASN A 1 227 ? 24.450 -6.833 -7.343 1.00 81.50 227 ASN A C 1
ATOM 1768 O O . ASN A 1 227 ? 25.139 -7.516 -6.602 1.00 81.50 227 ASN A O 1
ATOM 1772 N N . HIS A 1 228 ? 23.937 -7.308 -8.476 1.00 79.19 228 HIS A N 1
ATOM 1773 C CA . HIS A 1 228 ? 24.187 -8.672 -8.900 1.00 79.19 228 HIS A CA 1
ATOM 1774 C C . HIS A 1 228 ? 25.645 -8.882 -9.336 1.00 79.19 228 HIS A C 1
ATOM 1776 O O . HIS A 1 228 ? 26.195 -9.951 -9.119 1.00 79.19 228 HIS A O 1
ATOM 1782 N N . ILE A 1 229 ? 26.289 -7.871 -9.912 1.00 87.12 229 ILE A N 1
ATOM 1783 C CA . ILE A 1 229 ? 27.721 -7.920 -10.221 1.00 87.12 229 ILE A CA 1
ATOM 1784 C C . ILE A 1 229 ? 28.541 -7.922 -8.921 1.00 87.12 229 ILE A C 1
ATOM 1786 O O . ILE A 1 229 ? 29.440 -8.745 -8.791 1.00 87.12 229 ILE A O 1
ATOM 1790 N N . ALA A 1 230 ? 28.173 -7.097 -7.931 1.00 86.75 230 ALA A N 1
ATOM 1791 C CA . ALA A 1 230 ? 28.758 -7.107 -6.576 1.00 86.75 230 ALA A CA 1
ATOM 1792 C C . ALA A 1 230 ? 28.688 -8.466 -5.882 1.00 86.75 230 ALA A C 1
ATOM 1794 O O . ALA A 1 230 ? 29.562 -8.815 -5.100 1.00 86.75 230 ALA A O 1
ATOM 1795 N N . ASP A 1 231 ? 27.681 -9.258 -6.222 1.00 80.25 231 ASP A N 1
ATOM 1796 C CA . ASP A 1 231 ? 27.525 -10.605 -5.701 1.00 80.25 231 ASP A CA 1
ATOM 1797 C C . ASP A 1 231 ? 28.415 -11.649 -6.380 1.00 80.25 231 ASP A C 1
ATOM 1799 O O . ASP A 1 231 ? 28.682 -12.697 -5.794 1.00 80.25 231 ASP A O 1
ATOM 1803 N N . LEU A 1 232 ? 28.801 -11.411 -7.634 1.00 83.06 232 LEU A N 1
ATOM 1804 C CA . LEU A 1 232 ? 29.546 -12.367 -8.451 1.00 83.06 232 LEU A CA 1
ATOM 1805 C C . LEU A 1 232 ? 31.058 -12.140 -8.411 1.00 83.06 232 LEU A C 1
ATOM 1807 O O . LEU A 1 232 ? 31.810 -13.034 -8.784 1.00 83.06 232 LEU A O 1
ATOM 1811 N N . THR A 1 233 ? 31.512 -10.955 -8.009 1.00 87.06 233 THR A N 1
ATOM 1812 C CA . THR A 1 233 ? 32.932 -10.600 -8.010 1.00 87.06 233 THR A CA 1
ATOM 1813 C C . THR A 1 233 ? 33.299 -9.761 -6.785 1.00 87.06 233 THR A C 1
ATOM 1815 O O . THR A 1 233 ? 32.517 -8.900 -6.384 1.00 87.06 233 THR A O 1
ATOM 1818 N N . PRO A 1 234 ? 34.506 -9.939 -6.212 1.00 87.12 234 PRO A N 1
ATOM 1819 C CA . PRO A 1 234 ? 35.024 -9.044 -5.176 1.00 87.12 234 PRO A CA 1
ATOM 1820 C C . PRO A 1 234 ? 35.369 -7.638 -5.705 1.00 87.12 234 PRO A C 1
ATOM 1822 O O . PRO A 1 234 ? 35.596 -6.732 -4.908 1.00 87.12 234 PRO A O 1
ATOM 1825 N N . HIS A 1 235 ? 35.402 -7.433 -7.030 1.00 90.38 235 HIS A N 1
ATOM 1826 C CA . HIS A 1 235 ? 35.769 -6.160 -7.669 1.00 90.38 235 HIS A CA 1
ATOM 1827 C C . HIS A 1 235 ? 34.659 -5.617 -8.590 1.00 90.38 235 HIS A C 1
ATOM 1829 O O . HIS A 1 235 ? 34.851 -5.490 -9.804 1.00 90.38 235 HIS A O 1
ATOM 1835 N N . PRO A 1 236 ? 33.464 -5.302 -8.064 1.00 90.56 236 PRO A N 1
ATOM 1836 C CA . PRO A 1 236 ? 32.316 -5.001 -8.912 1.00 90.56 236 PRO A CA 1
ATOM 1837 C C . PRO A 1 236 ? 32.374 -3.662 -9.633 1.00 90.56 236 PRO A C 1
ATOM 1839 O O . PRO A 1 236 ? 31.836 -3.561 -10.731 1.00 90.56 236 PRO A O 1
ATOM 1842 N N . GLU A 1 237 ? 33.044 -2.656 -9.075 1.00 89.12 237 GLU A N 1
ATOM 1843 C CA . GLU A 1 237 ? 33.229 -1.361 -9.742 1.00 89.12 237 GLU A CA 1
ATOM 1844 C C . GLU A 1 237 ? 34.098 -1.494 -10.993 1.00 89.12 237 GLU A C 1
ATOM 1846 O O . GLU A 1 237 ? 33.752 -0.964 -12.049 1.00 89.12 237 GLU A O 1
ATOM 1851 N N . GLN A 1 238 ? 35.173 -2.287 -10.909 1.00 91.81 238 GLN A N 1
ATOM 1852 C CA . GLN A 1 238 ? 36.016 -2.601 -12.059 1.00 91.81 238 GLN A CA 1
ATOM 1853 C C . GLN A 1 238 ? 35.209 -3.324 -13.144 1.00 91.81 238 GLN A C 1
ATOM 1855 O O . GLN A 1 238 ? 35.239 -2.917 -14.305 1.00 91.81 238 GLN A O 1
ATOM 1860 N N . ILE A 1 239 ? 34.451 -4.363 -12.776 1.00 93.81 239 ILE A N 1
ATOM 1861 C CA . ILE A 1 239 ? 33.643 -5.126 -13.738 1.00 93.81 239 ILE A CA 1
ATOM 1862 C C . ILE A 1 239 ? 32.527 -4.274 -14.348 1.00 93.81 239 ILE A C 1
ATOM 1864 O O . ILE A 1 239 ? 32.287 -4.350 -15.553 1.00 93.81 239 ILE A O 1
ATOM 1868 N N . LEU A 1 240 ? 31.863 -3.429 -13.556 1.00 92.25 240 LEU A N 1
ATOM 1869 C CA . LEU A 1 240 ? 30.905 -2.456 -14.077 1.00 92.25 240 LEU A CA 1
ATOM 1870 C C . LEU A 1 240 ? 31.569 -1.517 -15.079 1.00 92.25 240 LEU A C 1
ATOM 1872 O O . LEU A 1 240 ? 30.997 -1.283 -16.140 1.00 92.25 240 LEU A O 1
ATOM 1876 N N . GLY A 1 241 ? 32.774 -1.030 -14.781 1.00 92.94 241 GLY A N 1
ATOM 1877 C CA . GLY A 1 241 ? 33.532 -0.198 -15.705 1.00 92.94 241 GLY A CA 1
ATOM 1878 C C . GLY A 1 241 ? 33.852 -0.901 -17.019 1.00 92.94 241 GLY A C 1
ATOM 1879 O O . GLY A 1 241 ? 33.606 -0.353 -18.094 1.00 92.94 241 GLY A O 1
ATOM 1880 N N . GLU A 1 242 ? 34.314 -2.149 -16.954 1.00 94.69 242 GLU A N 1
ATOM 1881 C CA . GLU A 1 242 ? 34.565 -2.959 -18.148 1.00 94.69 242 GLU A CA 1
ATOM 1882 C C . GLU A 1 242 ? 33.290 -3.165 -18.978 1.00 94.69 242 GLU A C 1
ATOM 1884 O O . GLU A 1 242 ? 33.318 -2.970 -20.193 1.00 94.69 242 GLU A O 1
ATOM 1889 N N . LEU A 1 243 ? 32.163 -3.481 -18.331 1.00 95.69 243 LEU A N 1
ATOM 1890 C CA . LEU A 1 243 ? 30.872 -3.680 -18.993 1.00 95.69 243 LEU A CA 1
ATOM 1891 C C . LEU A 1 243 ? 30.317 -2.394 -19.616 1.00 95.69 243 LEU A C 1
ATOM 1893 O O . LEU A 1 243 ? 29.706 -2.453 -20.683 1.00 95.69 243 LEU A O 1
ATOM 1897 N N . ARG A 1 244 ? 30.509 -1.227 -18.989 1.00 95.38 244 ARG A N 1
ATOM 1898 C CA . ARG A 1 244 ? 30.112 0.064 -19.577 1.00 95.38 244 ARG A CA 1
ATOM 1899 C C . ARG A 1 244 ? 30.904 0.337 -20.849 1.00 95.38 244 ARG A C 1
ATOM 1901 O O . ARG A 1 244 ? 30.287 0.601 -21.882 1.00 95.38 244 ARG A O 1
ATOM 1908 N N . ALA A 1 245 ? 32.225 0.171 -20.794 1.00 94.94 245 ALA A N 1
ATOM 1909 C CA . ALA A 1 245 ? 33.095 0.339 -21.953 1.00 94.94 245 ALA A CA 1
ATOM 1910 C C . ALA A 1 245 ? 32.714 -0.629 -23.088 1.00 94.94 245 ALA A C 1
ATOM 1912 O O . ALA A 1 245 ? 32.600 -0.219 -24.243 1.00 94.94 245 ALA A O 1
ATOM 1913 N N . ASP A 1 246 ? 32.428 -1.893 -22.757 1.00 96.88 246 ASP A N 1
ATOM 1914 C CA . ASP A 1 246 ? 31.965 -2.900 -23.715 1.00 96.88 246 ASP A CA 1
ATOM 1915 C C . ASP A 1 246 ? 30.640 -2.493 -24.381 1.00 96.88 246 ASP A C 1
ATOM 1917 O O . ASP A 1 246 ? 30.504 -2.557 -25.604 1.00 96.88 246 ASP A O 1
ATOM 1921 N N . LEU A 1 247 ? 29.655 -2.043 -23.596 1.00 96.62 247 LEU A N 1
ATOM 1922 C CA . LEU A 1 247 ? 28.340 -1.647 -24.102 1.00 96.62 247 LEU A CA 1
ATOM 1923 C C . LEU A 1 247 ? 28.389 -0.370 -24.946 1.00 96.62 247 LEU A C 1
ATOM 1925 O O . LEU A 1 247 ? 27.668 -0.290 -25.942 1.00 96.62 247 LEU A O 1
ATOM 1929 N N . ILE A 1 248 ? 29.223 0.607 -24.582 1.00 95.19 248 ILE A N 1
ATOM 1930 C CA . ILE A 1 248 ? 29.440 1.823 -25.379 1.00 95.19 248 ILE A CA 1
ATOM 1931 C C . ILE A 1 248 ? 30.106 1.459 -26.706 1.00 95.19 248 ILE A C 1
ATOM 1933 O O . ILE A 1 248 ? 29.621 1.870 -27.762 1.00 95.19 248 ILE A O 1
ATOM 1937 N N . ALA A 1 249 ? 31.151 0.628 -26.680 1.00 95.81 249 ALA A N 1
ATOM 1938 C CA . ALA A 1 249 ? 31.830 0.177 -27.890 1.00 95.81 249 ALA A CA 1
ATOM 1939 C C . ALA A 1 249 ? 30.875 -0.611 -28.810 1.00 95.81 249 ALA A C 1
ATOM 1941 O O . ALA A 1 249 ? 30.773 -0.304 -30.001 1.00 95.81 249 ALA A O 1
ATOM 1942 N N . LEU A 1 250 ? 30.092 -1.549 -28.259 1.00 96.06 250 LEU A N 1
ATOM 1943 C CA . LEU A 1 250 ? 29.068 -2.302 -28.994 1.00 96.06 250 LEU A CA 1
ATOM 1944 C C . LEU A 1 250 ? 27.990 -1.388 -29.585 1.00 96.06 250 LEU A C 1
ATOM 1946 O O . LEU A 1 250 ? 27.679 -1.499 -30.773 1.00 96.06 250 LEU A O 1
ATOM 1950 N N . HIS A 1 251 ? 27.423 -0.480 -28.785 1.00 95.06 251 HIS A N 1
ATOM 1951 C CA . HIS A 1 251 ? 26.398 0.454 -29.243 1.00 95.06 251 HIS A CA 1
ATOM 1952 C C . HIS A 1 251 ? 26.919 1.298 -30.399 1.00 95.06 251 HIS A C 1
ATOM 1954 O O . HIS A 1 251 ? 26.285 1.365 -31.454 1.00 95.06 251 HIS A O 1
ATOM 1960 N N . SER A 1 252 ? 28.073 1.932 -30.211 1.00 92.81 252 SER A N 1
ATOM 1961 C CA . SER A 1 252 ? 28.646 2.825 -31.202 1.00 92.81 252 SER A CA 1
ATOM 1962 C C . SER A 1 252 ? 28.978 2.062 -32.482 1.00 92.81 252 SER A C 1
ATOM 1964 O O . SER A 1 252 ? 28.797 2.605 -33.574 1.00 92.81 252 SER A O 1
ATOM 1966 N N . THR A 1 253 ? 29.507 0.833 -32.398 1.00 94.56 253 THR A N 1
ATOM 1967 C CA . THR A 1 253 ? 29.922 0.063 -33.587 1.00 94.56 253 THR A CA 1
ATOM 1968 C C . THR A 1 253 ? 28.700 -0.415 -34.355 1.00 94.56 253 THR A C 1
ATOM 1970 O O . THR A 1 253 ? 28.561 -0.128 -35.541 1.00 94.56 253 THR A O 1
ATOM 1973 N N . LEU A 1 254 ? 27.739 -1.032 -33.667 1.00 92.69 254 LEU A N 1
ATOM 1974 C CA . LEU A 1 254 ? 26.520 -1.546 -34.291 1.00 92.69 254 LEU A CA 1
ATOM 1975 C C . LEU A 1 254 ? 25.564 -0.439 -34.761 1.00 92.69 254 LEU A C 1
ATOM 1977 O O . LEU A 1 254 ? 24.758 -0.674 -35.660 1.00 92.69 254 LEU A O 1
ATOM 1981 N N . SER A 1 255 ? 25.628 0.757 -34.171 1.00 89.94 255 SER A N 1
ATOM 1982 C CA . SER A 1 255 ? 24.835 1.907 -34.621 1.00 89.94 255 SER A CA 1
ATOM 1983 C C . SER A 1 255 ? 25.414 2.589 -35.855 1.00 89.94 255 SER A C 1
ATOM 1985 O O . SER A 1 255 ? 24.642 3.102 -36.664 1.00 89.94 255 SER A O 1
ATOM 1987 N N . ALA A 1 256 ? 26.743 2.594 -35.995 1.00 86.69 256 ALA A N 1
ATOM 1988 C CA . ALA A 1 256 ? 27.426 3.112 -37.178 1.00 86.69 256 ALA A CA 1
ATOM 1989 C C . ALA A 1 256 ? 27.278 2.170 -38.382 1.00 86.69 256 ALA A C 1
ATOM 1991 O O . ALA A 1 256 ? 27.255 2.631 -39.523 1.00 86.69 256 ALA A O 1
ATOM 1992 N N . GLU A 1 257 ? 27.141 0.865 -38.134 1.00 83.31 257 GLU A N 1
ATOM 1993 C CA . GLU A 1 257 ? 26.904 -0.110 -39.190 1.00 83.31 257 GLU A CA 1
ATOM 1994 C C . GLU A 1 257 ? 25.457 -0.123 -39.674 1.00 83.31 257 GLU A C 1
ATOM 1996 O O . GLU A 1 257 ? 24.481 -0.262 -38.925 1.00 83.31 257 GLU A O 1
ATOM 2001 N N . VAL A 1 258 ? 25.331 -0.042 -40.991 1.00 71.50 258 VAL A N 1
ATOM 2002 C CA . VAL A 1 258 ? 24.063 -0.076 -41.694 1.00 71.50 258 VAL A CA 1
ATOM 2003 C C . VAL A 1 258 ? 23.917 -1.467 -42.302 1.00 71.50 258 VAL A C 1
ATOM 2005 O O . VAL A 1 258 ? 24.562 -1.790 -43.294 1.00 71.50 258 VAL A O 1
ATOM 2008 N N . GLY A 1 259 ? 23.064 -2.311 -41.714 1.00 62.41 259 GLY A N 1
ATOM 2009 C CA . GLY A 1 259 ? 22.834 -3.660 -42.242 1.00 62.41 259 GLY A CA 1
ATOM 2010 C C . GLY A 1 259 ? 22.243 -3.644 -43.659 1.00 62.41 259 GLY A C 1
ATOM 2011 O O . GLY A 1 259 ? 21.761 -2.609 -44.119 1.00 62.41 259 GLY A O 1
ATOM 2012 N N . ALA A 1 260 ? 22.160 -4.812 -44.311 1.00 60.47 260 ALA A N 1
ATOM 2013 C CA . ALA A 1 260 ? 21.680 -4.976 -45.698 1.00 60.47 260 ALA A CA 1
ATOM 2014 C C . ALA A 1 260 ? 20.357 -4.240 -46.039 1.00 60.47 260 ALA A C 1
ATOM 2016 O O . ALA A 1 260 ? 20.140 -3.829 -47.173 1.00 60.47 260 ALA A O 1
ATOM 2017 N N . ASN A 1 261 ? 19.500 -3.994 -45.040 1.00 61.31 261 ASN A N 1
ATOM 2018 C CA . ASN A 1 261 ? 18.222 -3.277 -45.170 1.00 61.31 261 ASN A CA 1
ATOM 2019 C C . ASN A 1 261 ? 18.286 -1.770 -44.846 1.00 61.31 261 ASN A C 1
ATOM 2021 O O . ASN A 1 261 ? 17.260 -1.167 -44.524 1.00 61.31 261 ASN A O 1
ATOM 2025 N N . ARG A 1 262 ? 19.471 -1.159 -44.861 1.00 65.31 262 ARG A N 1
ATOM 2026 C CA . ARG A 1 262 ? 19.691 0.257 -44.526 1.00 65.31 262 ARG A CA 1
ATOM 2027 C C . ARG A 1 262 ? 19.223 0.691 -43.127 1.00 65.31 262 ARG A C 1
ATOM 2029 O O . ARG A 1 262 ? 18.822 1.834 -42.919 1.00 65.31 262 ARG A O 1
ATOM 2036 N N . ARG A 1 263 ? 19.238 -0.222 -42.154 1.00 76.44 263 ARG A N 1
ATOM 2037 C CA . ARG A 1 263 ? 18.877 0.055 -40.752 1.00 76.44 263 ARG A CA 1
ATOM 2038 C C . ARG A 1 263 ? 20.060 -0.258 -39.846 1.00 76.44 263 ARG A C 1
ATOM 2040 O O . ARG A 1 263 ? 20.754 -1.238 -40.107 1.00 76.44 263 ARG A O 1
ATOM 2047 N N . SER A 1 264 ? 20.215 0.540 -38.788 1.00 82.81 264 SER A N 1
ATOM 2048 C CA . SER A 1 264 ? 21.168 0.292 -37.700 1.00 82.81 264 SER A CA 1
ATOM 2049 C C . SER A 1 264 ? 21.099 -1.169 -37.246 1.00 82.81 264 SER A C 1
ATOM 2051 O O . SER A 1 264 ? 20.003 -1.741 -37.119 1.00 82.81 264 SER A O 1
ATOM 2053 N N . LEU A 1 265 ? 22.268 -1.782 -37.060 1.00 87.94 265 LEU A N 1
ATOM 2054 C CA . LEU A 1 265 ? 22.364 -3.116 -36.480 1.00 87.94 265 LEU A CA 1
ATOM 2055 C C . LEU A 1 265 ? 22.105 -3.072 -34.972 1.00 87.94 265 LEU A C 1
ATOM 2057 O O . LEU A 1 265 ? 21.637 -4.059 -34.418 1.00 87.94 265 LEU A O 1
ATOM 2061 N N . TRP A 1 266 ? 22.299 -1.941 -34.297 1.00 91.69 266 TRP A N 1
ATOM 2062 C CA . TRP A 1 266 ? 21.960 -1.839 -32.884 1.00 91.69 266 TRP A CA 1
ATOM 2063 C C . TRP A 1 266 ? 20.451 -1.996 -32.645 1.00 91.69 266 TRP A C 1
ATOM 2065 O O . TRP A 1 266 ? 19.617 -1.281 -33.208 1.00 91.69 266 TRP A O 1
ATOM 2075 N N . GLN A 1 267 ? 20.089 -2.916 -31.749 1.00 89.62 267 GLN A N 1
ATOM 2076 C CA . GLN A 1 267 ? 18.732 -3.017 -31.225 1.00 89.62 267 GLN A CA 1
ATOM 2077 C C . GLN A 1 267 ? 18.777 -3.220 -29.713 1.00 89.62 267 GLN A C 1
ATOM 2079 O O . GLN A 1 267 ? 19.271 -4.235 -29.226 1.00 89.62 267 GLN A O 1
ATOM 2084 N N . PHE A 1 268 ? 18.193 -2.284 -28.963 1.00 84.69 268 PHE A N 1
ATOM 2085 C CA . PHE A 1 268 ? 18.177 -2.324 -27.496 1.00 84.69 268 PHE A CA 1
ATOM 2086 C C . PHE A 1 268 ? 17.618 -3.643 -26.928 1.00 84.69 268 PHE A C 1
ATOM 2088 O O . PHE A 1 268 ? 18.022 -4.100 -25.862 1.00 84.69 268 PHE A O 1
ATOM 2095 N N . ASN A 1 269 ? 16.693 -4.299 -27.636 1.00 83.00 269 ASN A N 1
ATOM 2096 C CA . ASN A 1 269 ? 16.122 -5.572 -27.200 1.00 83.00 269 ASN A CA 1
ATOM 2097 C C . ASN A 1 269 ? 17.117 -6.737 -27.162 1.00 83.00 269 ASN A C 1
ATOM 2099 O O . ASN A 1 269 ? 16.923 -7.662 -26.376 1.00 83.00 269 ASN A O 1
ATOM 2103 N N . LEU A 1 270 ? 18.209 -6.679 -27.924 1.00 88.44 270 LEU A N 1
ATOM 2104 C CA . LEU A 1 270 ? 19.258 -7.703 -27.886 1.00 88.44 270 LEU A CA 1
ATOM 2105 C C . LEU A 1 270 ? 19.972 -7.772 -26.537 1.00 88.44 270 LEU A C 1
ATOM 2107 O O . LEU A 1 270 ? 20.560 -8.797 -26.221 1.00 88.44 270 LEU A O 1
ATOM 2111 N N . LEU A 1 271 ? 19.871 -6.742 -25.698 1.00 87.81 271 LEU A N 1
ATOM 2112 C CA . LEU A 1 271 ? 20.415 -6.800 -24.343 1.00 87.81 271 LEU A CA 1
ATOM 2113 C C . LEU A 1 271 ? 19.699 -7.828 -23.460 1.00 87.81 271 LEU A C 1
ATOM 2115 O O . LEU A 1 271 ? 20.294 -8.301 -22.500 1.00 87.81 271 LEU A O 1
ATOM 2119 N N . HIS A 1 272 ? 18.448 -8.185 -23.770 1.00 81.56 272 HIS A N 1
ATOM 2120 C CA . HIS A 1 272 ? 17.626 -9.045 -22.912 1.00 81.56 272 HIS A CA 1
ATOM 2121 C C . HIS A 1 272 ? 17.006 -10.260 -23.611 1.00 81.56 272 HIS A C 1
ATOM 2123 O O . HIS A 1 272 ? 16.359 -11.067 -22.946 1.00 81.56 272 HIS A O 1
ATOM 2129 N N . LEU A 1 273 ? 17.145 -10.406 -24.934 1.00 78.81 273 LEU A N 1
ATOM 2130 C CA . LEU A 1 273 ? 16.604 -11.572 -25.640 1.00 78.81 273 LEU A CA 1
ATOM 2131 C C . LEU A 1 273 ? 17.309 -12.872 -25.197 1.00 78.81 273 LEU A C 1
ATOM 2133 O O . LEU A 1 273 ? 18.536 -12.874 -25.111 1.00 78.81 273 LEU A O 1
ATOM 2137 N N . PRO A 1 274 ? 16.587 -13.988 -24.985 1.00 74.00 274 PRO A N 1
ATOM 2138 C CA . PRO A 1 274 ? 17.217 -15.264 -24.657 1.00 74.00 274 PRO A CA 1
ATOM 2139 C C . PRO A 1 274 ? 18.108 -15.780 -25.801 1.00 74.00 274 PRO A C 1
ATOM 2141 O O . PRO A 1 274 ? 17.835 -15.447 -26.962 1.00 74.00 274 PRO A O 1
ATOM 2144 N N . PRO A 1 275 ? 19.118 -16.624 -25.506 1.00 79.56 275 PRO A N 1
ATOM 2145 C CA . PRO A 1 275 ? 20.020 -17.173 -26.518 1.00 79.56 275 PRO A CA 1
ATOM 2146 C C . PRO A 1 275 ? 19.338 -17.923 -27.661 1.00 79.56 275 PRO A C 1
ATOM 2148 O O . PRO A 1 275 ? 19.766 -17.798 -28.803 1.00 79.56 275 PRO A O 1
ATOM 2151 N N . SER A 1 276 ? 18.256 -18.646 -27.362 1.00 78.12 276 SER A N 1
ATOM 2152 C CA . SER A 1 276 ? 17.481 -19.447 -28.317 1.00 78.12 276 SER A CA 1
ATOM 2153 C C . SER A 1 276 ? 16.350 -18.679 -29.015 1.00 78.12 276 SER A C 1
ATOM 2155 O O . SER A 1 276 ? 15.538 -19.279 -29.715 1.00 78.12 276 SER A O 1
ATOM 2157 N N . SER A 1 277 ? 16.224 -17.361 -28.812 1.00 80.69 277 SER A N 1
ATOM 2158 C CA . SER A 1 277 ? 15.091 -16.619 -29.374 1.00 80.69 277 SER A CA 1
ATOM 2159 C C . SER A 1 277 ? 15.158 -16.570 -30.906 1.00 80.69 277 SER A C 1
ATOM 2161 O O . SER A 1 277 ? 16.188 -16.143 -31.435 1.00 80.69 277 SER A O 1
ATOM 2163 N N . PRO A 1 278 ? 14.049 -16.839 -31.628 1.00 78.88 278 PRO A N 1
ATOM 2164 C CA . PRO A 1 278 ? 14.002 -16.695 -33.085 1.00 78.88 278 PRO A CA 1
ATOM 2165 C C . PRO A 1 278 ? 14.412 -15.298 -33.565 1.00 78.88 278 PRO A C 1
ATOM 2167 O O . PRO A 1 278 ? 15.005 -15.153 -34.626 1.00 78.88 278 PRO A O 1
ATOM 2170 N N . LEU A 1 279 ? 14.140 -14.251 -32.771 1.00 79.31 279 LEU A N 1
ATOM 2171 C CA . LEU A 1 279 ? 14.557 -12.881 -33.087 1.00 79.31 279 LEU A CA 1
ATOM 2172 C C . LEU A 1 279 ? 16.072 -12.686 -32.993 1.00 79.31 279 LEU A C 1
ATOM 2174 O O . LEU A 1 279 ? 16.626 -11.908 -33.764 1.00 79.31 279 LEU A O 1
ATOM 2178 N N . ARG A 1 280 ? 16.730 -13.358 -32.042 1.00 88.25 280 ARG A N 1
ATOM 2179 C CA . ARG A 1 280 ? 18.186 -13.314 -31.881 1.00 88.25 280 ARG A CA 1
ATOM 2180 C C . ARG A 1 280 ? 18.860 -14.127 -32.980 1.00 88.25 280 ARG A C 1
ATOM 2182 O O . ARG A 1 280 ? 19.817 -13.641 -33.565 1.00 88.25 280 ARG A O 1
ATOM 2189 N N . GLU A 1 281 ? 18.308 -15.286 -33.322 1.00 87.50 281 GLU A N 1
ATOM 2190 C CA . GLU A 1 281 ? 18.800 -16.109 -34.429 1.00 87.50 281 GLU A CA 1
ATOM 2191 C C . GLU A 1 281 ? 18.657 -15.385 -35.775 1.00 87.50 281 GLU A C 1
ATOM 2193 O O . GLU A 1 281 ? 19.631 -15.219 -36.503 1.00 87.50 281 GLU A O 1
ATOM 2198 N N . ALA A 1 282 ? 17.483 -14.807 -36.049 1.00 85.69 282 ALA A N 1
ATOM 2199 C CA . ALA A 1 282 ? 17.272 -13.960 -37.223 1.00 85.69 282 ALA A CA 1
ATOM 2200 C C . ALA A 1 282 ? 18.186 -12.725 -37.230 1.00 85.69 282 ALA A C 1
ATOM 2202 O O . ALA A 1 282 ? 18.536 -12.212 -38.290 1.00 85.69 282 ALA A O 1
ATOM 2203 N N . PHE A 1 283 ? 18.565 -12.210 -36.057 1.00 86.94 283 PHE A N 1
ATOM 2204 C CA . PHE A 1 283 ? 19.541 -11.133 -35.960 1.00 86.94 283 PHE A CA 1
ATOM 2205 C C . PHE A 1 283 ? 20.954 -11.621 -36.297 1.00 86.94 283 PHE A C 1
ATOM 2207 O O . PHE A 1 283 ? 21.600 -10.972 -37.110 1.00 86.94 283 PHE A O 1
ATOM 2214 N N . ARG A 1 284 ? 21.400 -12.771 -35.771 1.00 88.56 284 ARG A N 1
ATOM 2215 C CA . ARG A 1 284 ? 22.696 -13.386 -36.117 1.00 88.56 284 ARG A CA 1
ATOM 2216 C C . ARG A 1 284 ? 22.806 -13.686 -37.606 1.00 88.56 284 ARG A C 1
ATOM 2218 O O . ARG A 1 284 ? 23.794 -13.318 -38.218 1.00 88.56 284 ARG A O 1
ATOM 2225 N N . GLN A 1 285 ? 21.756 -14.231 -38.215 1.00 86.38 285 GLN A N 1
ATOM 2226 C CA . GLN A 1 285 ? 21.719 -14.503 -39.658 1.00 86.38 285 GLN A CA 1
ATOM 2227 C C . GLN A 1 285 ? 21.855 -13.238 -40.522 1.00 86.38 285 GLN A C 1
ATOM 2229 O O . GLN A 1 285 ? 22.228 -13.320 -41.688 1.00 86.38 285 GLN A O 1
ATOM 2234 N N . ARG A 1 286 ? 21.566 -12.048 -39.971 1.00 83.19 286 ARG A N 1
ATOM 2235 C CA . ARG A 1 286 ? 21.785 -10.765 -40.661 1.00 83.19 286 ARG A CA 1
ATOM 2236 C C . ARG A 1 286 ? 23.236 -10.277 -40.587 1.00 83.19 286 ARG A C 1
ATOM 2238 O O . ARG A 1 286 ? 23.563 -9.335 -41.310 1.00 83.19 286 ARG A O 1
ATOM 2245 N N . PHE A 1 287 ? 24.077 -10.873 -39.742 1.00 79.56 287 PHE A N 1
ATOM 2246 C CA . PHE A 1 287 ? 25.521 -10.642 -39.720 1.00 79.56 287 PHE A CA 1
ATOM 2247 C C . PHE A 1 287 ? 26.146 -11.557 -40.770 1.00 79.56 287 PHE A C 1
ATOM 2249 O O . PHE A 1 287 ? 26.427 -12.720 -40.508 1.00 79.56 287 PHE A O 1
ATOM 2256 N N . GLY A 1 288 ? 26.313 -11.047 -41.991 1.00 76.19 288 GLY A N 1
ATOM 2257 C CA . GLY A 1 288 ? 27.130 -11.742 -42.986 1.00 76.19 288 GLY A CA 1
ATOM 2258 C C . GLY A 1 288 ? 28.592 -11.797 -42.532 1.00 76.19 288 GLY A C 1
ATOM 2259 O O . GLY A 1 288 ? 29.046 -10.876 -41.851 1.00 76.19 288 GLY A O 1
ATOM 2260 N N . ALA A 1 289 ? 29.332 -12.830 -42.948 1.00 80.56 289 ALA A N 1
ATOM 2261 C CA . ALA A 1 289 ? 30.741 -13.019 -42.579 1.00 80.56 289 ALA A CA 1
ATOM 2262 C C . ALA A 1 289 ? 31.596 -11.763 -42.849 1.00 80.56 289 ALA A C 1
ATOM 2264 O O . ALA A 1 289 ? 32.348 -11.323 -41.989 1.00 80.56 289 ALA A O 1
ATOM 2265 N N . SER A 1 290 ? 31.375 -11.088 -43.983 1.00 80.50 290 SER A N 1
ATOM 2266 C CA . SER A 1 290 ? 32.096 -9.856 -44.334 1.00 80.50 290 SER A CA 1
ATOM 2267 C C . SER A 1 290 ? 31.798 -8.665 -43.412 1.00 80.50 290 SER A C 1
ATOM 2269 O O . SER A 1 290 ? 32.638 -7.787 -43.249 1.00 80.50 290 SER A O 1
ATOM 2271 N N . ALA A 1 291 ? 30.601 -8.592 -42.819 1.00 84.81 291 ALA A N 1
ATOM 2272 C CA . ALA A 1 291 ? 30.263 -7.548 -41.850 1.00 84.81 291 ALA A CA 1
ATOM 2273 C C . ALA A 1 291 ? 30.852 -7.858 -40.468 1.00 84.81 291 ALA A C 1
ATOM 2275 O O . ALA A 1 291 ? 31.110 -6.941 -39.692 1.00 84.81 291 ALA A O 1
ATOM 2276 N N . GLN A 1 292 ? 31.063 -9.139 -40.161 1.00 89.44 292 GLN A N 1
ATOM 2277 C CA . GLN A 1 292 ? 31.608 -9.580 -38.887 1.00 89.44 292 GLN A CA 1
ATOM 2278 C C . GLN A 1 292 ? 33.054 -9.108 -38.713 1.00 89.44 292 GLN A C 1
ATOM 2280 O O . GLN A 1 292 ? 33.336 -8.462 -37.711 1.00 89.44 292 GLN A O 1
ATOM 2285 N N . ASP A 1 293 ? 33.915 -9.293 -39.715 1.00 91.38 293 ASP A N 1
ATOM 2286 C CA . ASP A 1 293 ? 35.317 -8.850 -39.650 1.00 91.38 293 ASP A CA 1
ATOM 2287 C C . ASP A 1 293 ? 35.443 -7.331 -39.450 1.00 91.38 293 ASP A C 1
ATOM 2289 O O . ASP A 1 293 ? 36.227 -6.861 -38.623 1.00 91.38 293 ASP A O 1
ATOM 2293 N N . VAL A 1 294 ? 34.611 -6.546 -40.147 1.00 92.38 294 VAL A N 1
ATOM 2294 C CA . VAL A 1 294 ? 34.570 -5.079 -40.004 1.00 92.38 294 VAL A CA 1
ATOM 2295 C C . VAL A 1 294 ? 34.114 -4.671 -38.603 1.00 92.38 294 VAL A C 1
ATOM 2297 O O . VAL A 1 294 ? 34.683 -3.756 -38.004 1.00 92.38 294 VAL A O 1
ATOM 2300 N N . ILE A 1 295 ? 33.101 -5.351 -38.061 1.00 93.12 295 ILE A N 1
ATOM 2301 C CA . ILE A 1 295 ? 32.595 -5.088 -36.711 1.00 93.12 295 ILE A CA 1
ATOM 2302 C C . ILE A 1 295 ? 33.641 -5.461 -35.662 1.00 93.12 295 ILE A C 1
ATOM 2304 O O . ILE A 1 295 ? 33.856 -4.667 -34.751 1.00 93.12 295 ILE A O 1
ATOM 2308 N N . ILE A 1 296 ? 34.313 -6.608 -35.801 1.00 95.06 296 ILE A N 1
ATOM 2309 C CA . ILE A 1 296 ? 35.387 -7.051 -34.901 1.00 95.06 296 ILE A CA 1
ATOM 2310 C C . ILE A 1 296 ? 36.528 -6.036 -34.909 1.00 95.06 296 ILE A C 1
ATOM 2312 O O . ILE A 1 296 ? 36.951 -5.600 -33.841 1.00 95.06 296 ILE A O 1
ATOM 2316 N N . ALA A 1 297 ? 36.977 -5.596 -36.088 1.00 94.81 297 ALA A N 1
ATOM 2317 C CA . ALA A 1 297 ? 38.041 -4.603 -36.207 1.00 94.81 297 ALA A CA 1
ATOM 2318 C C . ALA A 1 297 ? 37.671 -3.275 -35.519 1.00 94.81 297 ALA A C 1
ATOM 2320 O O . ALA A 1 297 ? 38.425 -2.782 -34.682 1.00 94.81 297 ALA A O 1
ATOM 2321 N N . ARG A 1 298 ? 36.476 -2.728 -35.797 1.00 95.94 298 ARG A N 1
ATOM 2322 C CA . ARG A 1 298 ? 35.991 -1.476 -35.178 1.00 95.94 298 ARG A CA 1
ATOM 2323 C C . ARG A 1 298 ? 35.756 -1.608 -33.676 1.00 95.94 298 ARG A C 1
ATOM 2325 O O . ARG A 1 298 ? 35.953 -0.652 -32.927 1.00 95.94 298 ARG A O 1
ATOM 2332 N N . LEU A 1 299 ? 35.283 -2.769 -33.229 1.00 96.00 299 LEU A N 1
ATOM 2333 C CA . LEU A 1 299 ? 35.078 -3.050 -31.814 1.00 96.00 299 LEU A CA 1
ATOM 2334 C C . LEU A 1 299 ? 36.422 -3.156 -31.082 1.00 96.00 299 LEU A C 1
ATOM 2336 O O . LEU A 1 299 ? 36.548 -2.580 -30.005 1.00 96.00 299 LEU A O 1
ATOM 2340 N N . GLY A 1 300 ? 37.423 -3.800 -31.692 1.00 95.56 300 GLY A N 1
ATOM 2341 C CA . GLY A 1 300 ? 38.795 -3.874 -31.185 1.00 95.56 300 GLY A CA 1
ATOM 2342 C C . GLY A 1 300 ? 39.454 -2.502 -31.068 1.00 95.56 300 GLY A C 1
ATOM 2343 O O . GLY A 1 300 ? 39.988 -2.177 -30.011 1.00 95.56 300 GLY A O 1
ATOM 2344 N N . GLU A 1 301 ? 39.321 -1.658 -32.096 1.00 95.25 301 GLU A N 1
ATOM 2345 C CA . GLU A 1 301 ? 39.810 -0.272 -32.081 1.00 95.25 301 GLU A CA 1
ATOM 2346 C C . GLU A 1 301 ? 39.181 0.532 -30.934 1.00 95.25 301 GLU A C 1
ATOM 2348 O O . GLU A 1 301 ? 39.884 1.111 -30.110 1.00 95.25 301 GLU A O 1
ATOM 2353 N N . ARG A 1 302 ? 37.847 0.519 -30.823 1.00 94.12 302 ARG A N 1
ATOM 2354 C CA . ARG A 1 302 ? 37.126 1.313 -29.813 1.00 94.12 302 ARG A CA 1
ATOM 2355 C C . ARG A 1 302 ? 37.314 0.819 -28.394 1.00 94.12 302 ARG A C 1
ATOM 2357 O O . ARG A 1 302 ? 37.261 1.619 -27.465 1.00 94.12 302 ARG A O 1
ATOM 2364 N N . ARG A 1 303 ? 37.481 -0.491 -28.214 1.00 93.81 303 ARG A N 1
ATOM 2365 C CA . ARG A 1 303 ? 37.699 -1.085 -26.896 1.00 93.81 303 ARG A CA 1
ATOM 2366 C C . ARG A 1 303 ? 39.177 -1.137 -26.508 1.00 93.81 303 ARG A C 1
ATOM 2368 O O . ARG A 1 303 ? 39.460 -1.444 -25.348 1.00 93.81 303 ARG A O 1
ATOM 2375 N N . ALA A 1 304 ? 40.073 -0.814 -27.445 1.00 94.94 304 ALA A N 1
ATOM 2376 C CA . ALA A 1 304 ? 41.514 -1.006 -27.348 1.00 94.94 304 ALA A CA 1
ATOM 2377 C C . ALA A 1 304 ? 41.873 -2.450 -26.947 1.00 94.94 304 ALA A C 1
ATOM 2379 O O . ALA A 1 304 ? 42.653 -2.677 -26.024 1.00 94.94 304 ALA A O 1
ATOM 2380 N N . CYS A 1 305 ? 41.255 -3.435 -27.609 1.00 94.88 305 CYS A N 1
ATOM 2381 C CA . CYS A 1 305 ? 41.476 -4.858 -27.345 1.00 94.88 305 CYS A CA 1
ATOM 2382 C C . CYS A 1 305 ? 41.885 -5.634 -28.603 1.00 94.88 305 CYS A C 1
ATOM 2384 O O . CYS A 1 305 ? 41.828 -5.126 -29.725 1.00 94.88 305 CYS A O 1
ATOM 2386 N N . THR A 1 306 ? 42.331 -6.878 -28.410 1.00 95.81 306 THR A N 1
ATOM 2387 C CA . THR A 1 306 ? 42.749 -7.732 -29.526 1.00 95.81 306 THR A CA 1
ATOM 2388 C C . THR A 1 306 ? 41.548 -8.125 -30.401 1.00 95.81 306 THR A C 1
ATOM 2390 O O . THR A 1 306 ? 40.419 -8.180 -29.905 1.00 95.81 306 THR A O 1
ATOM 2393 N N . PRO A 1 307 ? 41.750 -8.472 -31.688 1.00 94.69 307 PRO A N 1
ATOM 2394 C CA . PRO A 1 307 ? 40.670 -8.992 -32.532 1.00 94.69 307 PRO A CA 1
ATOM 2395 C C . PRO A 1 307 ? 39.981 -10.229 -31.938 1.00 94.69 307 PRO A C 1
ATOM 2397 O O . PRO A 1 307 ? 38.774 -10.391 -32.086 1.00 94.69 307 PRO A O 1
ATOM 2400 N N . SER A 1 308 ? 40.730 -11.071 -31.217 1.00 92.06 308 SER A N 1
ATOM 2401 C CA . SER A 1 308 ? 40.183 -12.235 -30.510 1.00 92.06 308 SER A CA 1
ATOM 2402 C C . SER A 1 308 ? 39.227 -11.817 -29.390 1.00 92.06 308 SER A C 1
ATOM 2404 O O . SER A 1 308 ? 38.119 -12.345 -29.297 1.00 92.06 308 SER A O 1
ATOM 2406 N N . ASP A 1 309 ? 39.611 -10.834 -28.572 1.00 90.69 309 ASP A N 1
ATOM 2407 C CA . ASP A 1 309 ? 38.756 -10.319 -27.496 1.00 90.69 309 ASP A CA 1
ATOM 2408 C C . ASP A 1 309 ? 37.519 -9.613 -28.050 1.00 90.69 309 ASP A C 1
ATOM 2410 O O . ASP A 1 309 ? 36.418 -9.789 -27.532 1.00 90.69 309 ASP A O 1
ATOM 2414 N N . ALA A 1 310 ? 37.679 -8.837 -29.125 1.00 95.19 310 ALA A N 1
ATOM 2415 C CA . ALA A 1 310 ? 36.572 -8.183 -29.811 1.00 95.19 310 ALA A CA 1
ATOM 2416 C C . ALA A 1 310 ? 35.597 -9.208 -30.416 1.00 95.19 310 ALA A C 1
ATOM 2418 O O . ALA A 1 310 ? 34.382 -9.060 -30.266 1.00 95.19 310 ALA A O 1
ATOM 2419 N N . SER A 1 311 ? 36.112 -10.278 -31.031 1.00 93.75 311 SER A N 1
ATOM 2420 C CA . SER A 1 311 ? 35.301 -11.397 -31.520 1.00 93.75 311 SER A CA 1
ATOM 2421 C C . SER A 1 311 ? 34.538 -12.066 -30.380 1.00 93.75 311 SER A C 1
ATOM 2423 O O . SER A 1 311 ? 33.324 -12.236 -30.473 1.00 93.75 311 SER A O 1
ATOM 2425 N N . CYS A 1 312 ? 35.213 -12.372 -29.268 1.00 92.62 312 CYS A N 1
ATOM 2426 C CA . CYS A 1 312 ? 34.589 -12.980 -28.095 1.00 92.62 312 CYS A CA 1
ATOM 2427 C C . CYS A 1 312 ? 33.510 -12.071 -27.481 1.00 92.62 312 CYS A C 1
ATOM 2429 O O . CYS A 1 312 ? 32.417 -12.538 -27.159 1.00 92.62 312 CYS A O 1
ATOM 2431 N N . LEU A 1 313 ? 33.768 -10.762 -27.381 1.00 94.69 313 LEU A N 1
ATOM 2432 C CA . LEU A 1 313 ? 32.808 -9.771 -26.895 1.00 94.69 313 LEU A CA 1
ATOM 2433 C C . LEU A 1 313 ? 31.555 -9.720 -27.782 1.00 94.69 313 LEU A C 1
ATOM 2435 O O . LEU A 1 313 ? 30.425 -9.753 -27.282 1.00 94.69 313 LEU A O 1
ATOM 2439 N N . GLN A 1 314 ? 31.742 -9.662 -29.103 1.00 94.81 314 GLN A N 1
ATOM 2440 C CA . GLN A 1 314 ? 30.640 -9.674 -30.061 1.00 94.81 314 GLN A CA 1
ATOM 2441 C C . GLN A 1 314 ? 29.845 -10.979 -29.969 1.00 94.81 314 GLN A C 1
ATOM 2443 O O . GLN A 1 314 ? 28.616 -10.938 -29.883 1.00 94.81 314 GLN A O 1
ATOM 2448 N N . GLU A 1 315 ? 30.525 -12.124 -29.977 1.00 92.75 315 GLU A N 1
ATOM 2449 C CA . GLU A 1 315 ? 29.897 -13.440 -29.933 1.00 92.75 315 GLU A CA 1
ATOM 2450 C C . GLU A 1 315 ? 29.114 -13.629 -28.634 1.00 92.75 315 GLU A C 1
ATOM 2452 O O . GLU A 1 315 ? 27.941 -13.985 -28.687 1.00 92.75 315 GLU A O 1
ATOM 2457 N N . THR A 1 316 ? 29.679 -13.249 -27.488 1.00 91.81 316 THR A N 1
ATOM 2458 C CA . THR A 1 316 ? 29.006 -13.283 -26.178 1.00 91.81 316 THR A CA 1
ATOM 2459 C C . THR A 1 316 ? 27.749 -12.405 -26.168 1.00 91.81 316 THR A C 1
ATOM 2461 O O . THR A 1 316 ? 26.666 -12.836 -25.748 1.00 91.81 316 THR A O 1
ATOM 2464 N N . PHE A 1 317 ? 27.840 -11.180 -26.700 1.00 94.31 317 PHE A N 1
ATOM 2465 C CA . PHE A 1 317 ? 26.688 -10.285 -26.823 1.00 94.31 317 PHE A CA 1
ATOM 2466 C C . PHE A 1 317 ? 25.603 -10.861 -27.743 1.00 94.31 317 PHE A C 1
ATOM 2468 O O . PHE A 1 317 ? 24.413 -10.838 -27.402 1.00 94.31 317 PHE A O 1
ATOM 2475 N N . LEU A 1 318 ? 25.987 -11.416 -28.896 1.00 91.44 318 LEU A N 1
ATOM 2476 C CA . LEU A 1 318 ? 25.079 -12.084 -29.828 1.00 91.44 318 LEU A CA 1
ATOM 2477 C C . LEU A 1 318 ? 24.534 -13.393 -29.253 1.00 91.44 318 LEU A C 1
ATOM 2479 O O . LEU A 1 318 ? 23.405 -13.773 -29.588 1.00 91.44 318 LEU A O 1
ATOM 2483 N N . GLN A 1 319 ? 25.269 -14.051 -28.359 1.00 89.50 319 GLN A N 1
ATOM 2484 C CA . GLN A 1 319 ? 24.879 -15.288 -27.707 1.00 89.50 319 GLN A CA 1
ATOM 2485 C C . GLN A 1 319 ? 23.774 -15.043 -26.691 1.00 89.50 319 GLN A C 1
ATOM 2487 O O . GLN A 1 319 ? 22.696 -15.605 -26.850 1.00 89.50 319 GLN A O 1
ATOM 2492 N N . GLY A 1 320 ? 23.988 -14.169 -25.707 1.00 84.31 320 GLY A N 1
ATOM 2493 C CA . GLY A 1 320 ? 23.056 -14.010 -24.584 1.00 84.31 320 GLY A CA 1
ATOM 2494 C C . GLY A 1 320 ? 22.767 -12.578 -24.145 1.00 84.31 320 GLY A C 1
ATOM 2495 O O . GLY A 1 320 ? 22.016 -12.388 -23.192 1.00 84.31 320 GLY A O 1
ATOM 2496 N N . GLY A 1 321 ? 23.282 -11.566 -24.847 1.00 92.56 321 GLY A N 1
ATOM 2497 C CA . GLY A 1 321 ? 23.040 -10.161 -24.516 1.00 92.56 321 GLY A CA 1
ATOM 2498 C C . GLY A 1 321 ? 23.779 -9.737 -23.250 1.00 92.56 321 GLY A C 1
ATOM 2499 O O . GLY A 1 321 ? 24.868 -10.226 -22.971 1.00 92.56 321 GLY A O 1
ATOM 2500 N N . LEU A 1 322 ? 23.183 -8.830 -22.472 1.00 93.00 322 LEU A N 1
ATOM 2501 C CA . LEU A 1 322 ? 23.807 -8.317 -21.254 1.00 93.00 322 LEU A CA 1
ATOM 2502 C C . LEU A 1 322 ? 24.066 -9.404 -20.191 1.00 93.00 322 LEU A C 1
ATOM 2504 O O . LEU A 1 322 ? 25.149 -9.385 -19.617 1.00 93.00 322 LEU A O 1
ATOM 2508 N N . PRO A 1 323 ? 23.146 -10.356 -19.919 1.00 87.69 323 PRO A N 1
ATOM 2509 C CA . PRO A 1 323 ? 23.422 -11.434 -18.973 1.00 87.69 323 PRO A CA 1
ATOM 2510 C C . PRO A 1 323 ? 24.697 -12.215 -19.303 1.00 87.69 323 PRO A C 1
ATOM 2512 O O . PRO A 1 323 ? 25.530 -12.370 -18.423 1.00 87.69 323 PRO A O 1
ATOM 2515 N N . ALA A 1 324 ? 24.890 -12.612 -20.567 1.00 87.69 324 ALA A N 1
ATOM 2516 C CA . ALA A 1 324 ? 26.094 -13.335 -20.981 1.00 87.69 324 ALA A CA 1
ATOM 2517 C C . ALA A 1 324 ? 27.360 -12.473 -20.872 1.00 87.69 324 ALA A C 1
ATOM 2519 O O . ALA A 1 324 ? 28.405 -12.980 -20.487 1.00 87.69 324 ALA A O 1
ATOM 2520 N N . LEU A 1 325 ? 27.270 -11.166 -21.151 1.00 93.44 325 LEU A N 1
ATOM 2521 C CA . LEU A 1 325 ? 28.395 -10.246 -20.948 1.00 93.44 325 LEU A CA 1
ATOM 2522 C C . LEU A 1 325 ? 28.787 -10.128 -19.471 1.00 93.44 325 LEU A C 1
ATOM 2524 O O . LEU A 1 325 ? 29.972 -10.176 -19.151 1.00 93.44 325 LEU A O 1
ATOM 2528 N N . ILE A 1 326 ? 27.802 -9.995 -18.574 1.00 91.31 326 ILE A N 1
ATOM 2529 C CA . ILE A 1 326 ? 28.033 -9.985 -17.122 1.00 91.31 326 ILE A CA 1
ATOM 2530 C C . ILE A 1 326 ? 28.699 -11.293 -16.700 1.00 91.31 326 ILE A C 1
ATOM 2532 O O . ILE A 1 326 ? 29.715 -11.269 -16.015 1.00 91.31 326 ILE A O 1
ATOM 2536 N N . ASP A 1 327 ? 28.144 -12.420 -17.141 1.00 84.06 327 ASP A N 1
ATOM 2537 C CA . ASP A 1 327 ? 28.615 -13.748 -16.763 1.00 84.06 327 ASP A CA 1
ATOM 2538 C C . ASP A 1 327 ? 30.060 -13.975 -17.258 1.00 84.06 327 ASP A C 1
ATOM 2540 O O . ASP A 1 327 ? 30.911 -14.396 -16.474 1.00 84.06 327 ASP A O 1
ATOM 2544 N N . TRP A 1 328 ? 30.374 -13.580 -18.498 1.00 88.94 328 TRP A N 1
ATOM 2545 C CA . TRP A 1 328 ? 31.724 -13.618 -19.075 1.00 88.94 328 TRP A CA 1
ATOM 2546 C C . TRP A 1 328 ? 32.734 -12.757 -18.303 1.00 88.94 328 TRP A C 1
ATOM 2548 O O . TRP A 1 328 ? 33.841 -13.211 -18.013 1.00 88.94 328 TRP A O 1
ATOM 2558 N N . ARG A 1 329 ? 32.357 -11.527 -17.927 1.00 92.12 329 ARG A N 1
ATOM 2559 C CA . ARG A 1 329 ? 33.243 -10.606 -17.194 1.00 92.12 329 ARG A CA 1
ATOM 2560 C C . ARG A 1 329 ? 33.447 -11.008 -15.734 1.00 92.12 329 ARG A C 1
ATOM 2562 O O . ARG A 1 329 ? 34.557 -10.878 -15.221 1.00 92.12 329 ARG A O 1
ATOM 2569 N N . CYS A 1 330 ? 32.407 -11.505 -15.069 1.00 88.38 330 CYS A N 1
ATOM 2570 C CA . CYS A 1 330 ? 32.480 -11.939 -13.674 1.00 88.38 330 CYS A CA 1
ATOM 2571 C C . CYS A 1 330 ? 33.197 -13.287 -13.509 1.00 88.38 330 CYS A C 1
ATOM 2573 O O . CYS A 1 330 ? 33.930 -13.462 -12.541 1.00 88.38 330 CYS A O 1
ATOM 2575 N N . ASN A 1 331 ? 33.022 -14.222 -14.448 1.00 79.94 331 ASN A N 1
ATOM 2576 C CA . ASN A 1 331 ? 33.566 -15.576 -14.371 1.00 79.94 331 ASN A CA 1
ATOM 2577 C C . ASN A 1 331 ? 34.476 -15.849 -15.570 1.00 79.94 331 ASN A C 1
ATOM 2579 O O . ASN A 1 331 ? 34.096 -16.609 -16.458 1.00 79.94 331 ASN A O 1
ATOM 2583 N N . LYS A 1 332 ? 35.694 -15.283 -15.585 1.00 66.38 332 LYS A N 1
ATOM 2584 C CA . LYS A 1 332 ? 36.702 -15.431 -16.668 1.00 66.38 332 LYS A CA 1
ATOM 2585 C C . LYS A 1 332 ? 37.041 -16.891 -17.080 1.00 66.38 332 LYS A C 1
ATOM 2587 O O . LYS A 1 332 ? 37.845 -17.094 -17.984 1.00 66.38 332 LYS A O 1
ATOM 2592 N N . SER A 1 333 ? 36.410 -17.901 -16.477 1.00 48.62 333 SER A N 1
ATOM 2593 C CA . SER A 1 333 ? 36.572 -19.334 -16.726 1.00 48.62 333 SER A CA 1
ATOM 2594 C C . SER A 1 333 ? 35.290 -19.982 -17.305 1.00 48.62 333 SER A C 1
ATOM 2596 O O . SER A 1 333 ? 34.421 -20.455 -16.579 1.00 48.62 333 SER A O 1
ATOM 2598 N N . SER A 1 334 ? 35.237 -20.082 -18.638 1.00 50.47 334 SER A N 1
ATOM 2599 C CA . SER A 1 334 ? 34.350 -20.910 -19.489 1.00 50.47 334 SER A CA 1
ATOM 2600 C C . SER A 1 334 ? 32.826 -20.625 -19.538 1.00 50.47 334 SER A C 1
ATOM 2602 O O . SER A 1 334 ? 32.098 -20.638 -18.542 1.00 50.47 334 SER A O 1
ATOM 2604 N N . LEU A 1 335 ? 32.326 -20.528 -20.778 1.00 53.69 335 LEU A N 1
ATOM 2605 C CA . LEU A 1 335 ? 30.915 -20.427 -21.200 1.00 53.69 335 LEU A CA 1
ATOM 2606 C C . LEU A 1 335 ? 30.027 -21.627 -20.787 1.00 53.69 335 LEU A C 1
ATOM 2608 O O . LEU A 1 335 ? 28.815 -21.602 -20.992 1.00 53.69 335 LEU A O 1
ATOM 261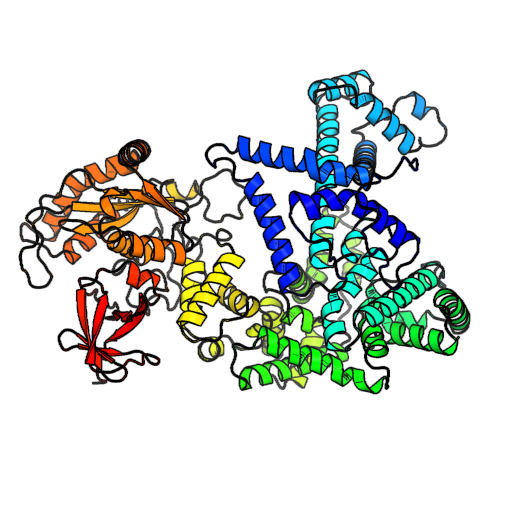2 N N . ALA A 1 336 ? 30.588 -22.683 -20.182 1.00 52.19 336 ALA A N 1
ATOM 2613 C CA . ALA A 1 336 ? 29.821 -23.834 -19.697 1.00 52.19 336 ALA A CA 1
ATOM 2614 C C . ALA A 1 336 ? 29.021 -23.544 -18.402 1.00 52.19 336 ALA A C 1
ATOM 2616 O O . ALA A 1 336 ? 28.197 -24.365 -17.991 1.00 52.19 336 ALA A O 1
ATOM 2617 N N . SER A 1 337 ? 29.217 -22.378 -17.765 1.00 55.09 337 SER A N 1
ATOM 2618 C CA . SER A 1 337 ? 28.613 -22.023 -16.467 1.00 55.09 337 SER A CA 1
ATOM 2619 C C . SER A 1 337 ? 27.229 -21.341 -16.531 1.00 55.09 337 SER A C 1
ATOM 2621 O O . SER A 1 337 ? 26.564 -21.220 -15.498 1.00 55.09 337 SER A O 1
ATOM 2623 N N . ASP A 1 338 ? 26.717 -20.985 -17.717 1.00 55.22 338 ASP A N 1
ATOM 2624 C CA . ASP A 1 338 ? 25.449 -20.242 -17.892 1.00 55.22 338 ASP A CA 1
ATOM 2625 C C . ASP A 1 338 ? 24.224 -20.933 -17.261 1.00 55.22 338 ASP A C 1
ATOM 2627 O O . ASP A 1 338 ? 23.303 -20.289 -16.736 1.00 55.22 338 ASP A O 1
ATOM 2631 N N . LYS A 1 339 ? 24.183 -22.274 -17.284 1.00 59.94 339 LYS A N 1
ATOM 2632 C CA . LYS A 1 339 ? 23.106 -23.030 -16.622 1.00 59.94 339 LYS A CA 1
ATOM 2633 C C . LYS A 1 339 ? 23.159 -22.874 -15.104 1.00 59.94 339 LYS A C 1
ATOM 2635 O O . LYS A 1 339 ? 22.091 -22.768 -14.504 1.00 59.94 339 LYS A O 1
ATOM 2640 N N . SER A 1 340 ? 24.357 -22.802 -14.525 1.00 68.19 340 SER A N 1
ATOM 2641 C CA . SER A 1 340 ? 24.576 -22.658 -13.085 1.00 68.19 340 SER A CA 1
ATOM 2642 C C . SER A 1 340 ? 24.169 -21.270 -12.587 1.00 68.19 340 SER A C 1
ATOM 2644 O O . SER A 1 340 ? 23.478 -21.159 -11.581 1.00 68.19 340 SER A O 1
ATOM 2646 N N . LEU A 1 341 ? 24.490 -20.199 -13.319 1.00 70.00 341 LEU A N 1
ATOM 2647 C CA . LEU A 1 341 ? 24.259 -18.829 -12.839 1.00 70.00 341 LEU A CA 1
ATOM 2648 C C . LEU A 1 341 ? 22.782 -18.441 -12.791 1.00 70.00 341 LEU A C 1
ATOM 2650 O O . LEU A 1 341 ? 22.316 -17.870 -11.809 1.00 70.00 341 LEU A O 1
ATOM 2654 N N . ALA A 1 342 ? 21.999 -18.769 -13.820 1.00 75.31 342 ALA A N 1
ATOM 2655 C CA . ALA A 1 342 ? 20.559 -18.510 -13.783 1.00 75.31 342 ALA A CA 1
ATOM 2656 C C . ALA A 1 342 ? 19.854 -19.314 -12.672 1.00 75.31 342 ALA A C 1
ATOM 2658 O O . ALA A 1 342 ? 18.921 -18.799 -12.053 1.00 75.31 342 ALA A O 1
ATOM 2659 N N . VAL A 1 343 ? 20.323 -20.539 -12.397 1.00 87.44 343 VAL A N 1
ATOM 2660 C CA . VAL A 1 343 ? 19.861 -21.358 -11.264 1.00 87.44 343 VAL A CA 1
ATOM 2661 C C . VAL A 1 343 ? 20.215 -20.672 -9.945 1.00 87.44 343 VAL A C 1
ATOM 2663 O O . VAL A 1 343 ? 19.317 -20.420 -9.147 1.00 87.44 343 VAL A O 1
ATOM 2666 N N . GLN A 1 344 ? 21.472 -20.263 -9.759 1.00 83.69 344 GLN A N 1
ATOM 2667 C CA . GLN A 1 344 ? 21.932 -19.540 -8.569 1.00 83.69 344 GLN A CA 1
ATOM 2668 C C . GLN A 1 344 ? 21.167 -18.225 -8.357 1.00 83.69 344 GLN A C 1
ATOM 2670 O O . GLN A 1 344 ? 20.780 -17.907 -7.235 1.00 83.69 344 GLN A O 1
ATOM 2675 N N . ARG A 1 345 ? 20.865 -17.476 -9.427 1.00 82.81 345 ARG A N 1
ATOM 2676 C CA . ARG A 1 345 ? 20.044 -16.252 -9.366 1.00 82.81 345 ARG A CA 1
ATOM 2677 C C . ARG A 1 345 ? 18.628 -16.544 -8.870 1.00 82.81 345 ARG A C 1
ATOM 2679 O O . ARG A 1 345 ? 18.103 -15.786 -8.057 1.00 82.81 345 ARG A O 1
ATOM 2686 N N . ILE A 1 346 ? 18.003 -17.619 -9.357 1.00 92.38 346 ILE A N 1
ATOM 2687 C CA . ILE A 1 346 ? 16.676 -18.054 -8.898 1.00 92.38 346 ILE A CA 1
ATOM 2688 C C . ILE A 1 346 ? 16.742 -18.481 -7.430 1.00 92.38 346 ILE A C 1
ATOM 2690 O O . ILE A 1 346 ? 15.954 -17.980 -6.632 1.00 92.38 346 ILE A O 1
ATOM 2694 N N . GLN A 1 347 ? 17.703 -19.334 -7.068 1.00 93.06 347 GLN A N 1
ATOM 2695 C CA . GLN A 1 347 ? 17.919 -19.804 -5.697 1.00 93.06 347 GLN A CA 1
ATOM 2696 C C . GLN A 1 347 ? 18.114 -18.639 -4.731 1.00 93.06 347 GLN A C 1
ATOM 2698 O O . GLN A 1 347 ? 17.426 -18.556 -3.720 1.00 93.06 347 GLN A O 1
ATOM 2703 N N . ARG A 1 348 ? 18.971 -17.678 -5.081 1.00 87.38 348 ARG A N 1
ATOM 2704 C CA . ARG A 1 348 ? 19.213 -16.485 -4.273 1.00 87.38 348 ARG A CA 1
ATOM 2705 C C . ARG A 1 348 ? 17.981 -15.596 -4.166 1.00 87.38 348 ARG A C 1
ATOM 2707 O O . ARG A 1 348 ? 17.660 -15.124 -3.080 1.00 87.38 348 ARG A O 1
ATOM 2714 N N . ALA A 1 349 ? 17.278 -15.358 -5.274 1.00 89.25 349 ALA A N 1
ATOM 2715 C CA . ALA A 1 349 ? 16.056 -14.561 -5.250 1.00 89.25 349 ALA A CA 1
ATOM 2716 C C . ALA A 1 349 ? 14.984 -15.211 -4.364 1.00 89.25 349 ALA A C 1
ATOM 2718 O O . ALA A 1 349 ? 14.305 -14.500 -3.628 1.00 89.25 349 ALA A O 1
ATOM 2719 N N . VAL A 1 350 ? 14.863 -16.542 -4.394 1.00 95.44 350 VAL A N 1
ATOM 2720 C CA . VAL A 1 350 ? 13.985 -17.300 -3.496 1.00 95.44 350 VAL A CA 1
ATOM 2721 C C . VAL A 1 350 ? 14.455 -17.184 -2.049 1.00 95.44 350 VAL A C 1
ATOM 2723 O O . VAL A 1 350 ? 13.664 -16.751 -1.220 1.00 95.44 350 VAL A O 1
ATOM 2726 N N . ALA A 1 351 ? 15.725 -17.461 -1.755 1.00 92.69 351 ALA A N 1
ATOM 2727 C CA . ALA A 1 351 ? 16.272 -17.369 -0.402 1.00 92.69 351 ALA A CA 1
ATOM 2728 C C . ALA A 1 351 ? 16.080 -15.970 0.203 1.00 92.69 351 ALA A C 1
ATOM 2730 O O . ALA A 1 351 ? 15.728 -15.838 1.365 1.00 92.69 351 ALA A O 1
ATOM 2731 N N . MET A 1 352 ? 16.245 -14.909 -0.592 1.00 88.69 352 MET A N 1
ATOM 2732 C CA . MET A 1 352 ? 16.051 -13.536 -0.124 1.00 88.69 352 MET A CA 1
ATOM 2733 C C . MET A 1 352 ? 14.580 -13.144 0.031 1.00 88.69 352 MET A C 1
ATOM 2735 O O . MET A 1 352 ? 14.228 -12.459 0.984 1.00 88.69 352 MET A O 1
ATOM 2739 N N . GLN A 1 353 ? 13.729 -13.473 -0.946 1.00 92.94 353 GLN A N 1
ATOM 2740 C CA . GLN A 1 353 ? 12.354 -12.959 -0.989 1.00 92.94 353 GLN A CA 1
ATOM 2741 C C . GLN A 1 353 ? 11.358 -13.861 -0.262 1.00 92.94 353 GLN A C 1
ATOM 2743 O O . GLN A 1 353 ? 10.324 -13.377 0.199 1.00 92.94 353 GLN A O 1
ATOM 2748 N N . LEU A 1 354 ? 11.671 -15.150 -0.159 1.00 94.88 354 LEU A N 1
ATOM 2749 C CA . LEU A 1 354 ? 10.869 -16.189 0.478 1.00 94.88 354 LEU A CA 1
ATOM 2750 C C . LEU A 1 354 ? 11.555 -16.777 1.718 1.00 94.88 354 LEU A C 1
ATOM 2752 O O . LEU A 1 354 ? 11.106 -17.815 2.192 1.00 94.88 354 LEU A O 1
ATOM 2756 N N . SER A 1 355 ? 12.563 -16.100 2.285 1.00 93.56 355 SER A N 1
ATOM 2757 C CA . SER A 1 355 ? 13.147 -16.458 3.589 1.00 93.56 355 SER A CA 1
ATOM 2758 C C . SER A 1 355 ? 12.135 -16.719 4.714 1.00 93.56 355 SER A C 1
ATOM 2760 O O . SER A 1 355 ? 12.434 -17.574 5.542 1.00 93.56 355 SER A O 1
ATOM 2762 N N . PRO A 1 356 ? 10.949 -16.069 4.778 1.00 92.75 356 PRO A N 1
ATOM 2763 C CA . PRO A 1 356 ? 9.971 -16.352 5.830 1.00 92.75 356 PRO A CA 1
ATOM 2764 C C . PRO A 1 356 ? 9.257 -17.700 5.658 1.00 92.75 356 PRO A C 1
ATOM 2766 O O . PRO A 1 356 ? 8.536 -18.117 6.557 1.00 92.75 356 PRO A O 1
ATOM 2769 N N . LEU A 1 357 ? 9.389 -18.355 4.499 1.00 94.12 357 LEU A N 1
ATOM 2770 C CA . LEU A 1 357 ? 8.779 -19.658 4.247 1.00 94.12 357 LEU A CA 1
ATOM 2771 C C . LEU A 1 357 ? 9.652 -20.796 4.796 1.00 94.12 357 LEU A C 1
ATOM 2773 O O . LEU A 1 357 ? 10.879 -20.672 4.789 1.00 94.12 357 LEU A O 1
ATOM 2777 N N . PRO A 1 358 ? 9.060 -21.951 5.152 1.00 94.50 358 PRO A N 1
ATOM 2778 C CA . PRO A 1 358 ? 9.823 -23.158 5.463 1.00 94.50 358 PRO A CA 1
ATOM 2779 C C . PRO A 1 358 ? 10.795 -23.537 4.335 1.00 94.50 358 PRO A C 1
ATOM 2781 O O . PRO A 1 358 ? 10.472 -23.387 3.153 1.00 94.50 358 PRO A O 1
ATOM 2784 N N . LEU A 1 359 ? 11.965 -24.088 4.679 1.00 95.44 359 LEU A N 1
ATOM 2785 C CA . LEU A 1 359 ? 12.996 -24.472 3.698 1.00 95.44 359 LEU A CA 1
ATOM 2786 C C . LEU A 1 359 ? 12.466 -25.430 2.618 1.00 95.44 359 LEU A C 1
ATOM 2788 O O . LEU A 1 359 ? 12.816 -25.295 1.448 1.00 95.44 359 LEU A O 1
ATOM 2792 N N . SER A 1 360 ? 11.565 -26.347 2.978 1.00 96.62 360 SER A N 1
ATOM 2793 C CA . SER A 1 360 ? 10.903 -27.253 2.029 1.00 96.62 360 SER A CA 1
ATOM 2794 C C . SER A 1 360 ? 10.056 -26.504 0.993 1.00 96.62 360 SER A C 1
ATOM 2796 O O . SER A 1 360 ? 10.079 -26.836 -0.193 1.00 96.62 360 SER A O 1
ATOM 2798 N N . ALA A 1 361 ? 9.345 -25.454 1.410 1.00 96.31 361 ALA A N 1
ATOM 2799 C CA . ALA A 1 361 ? 8.573 -24.602 0.516 1.00 96.31 361 ALA A CA 1
ATOM 2800 C C . ALA A 1 361 ? 9.487 -23.753 -0.377 1.00 96.31 361 ALA A C 1
ATOM 2802 O O . ALA A 1 361 ? 9.216 -23.616 -1.570 1.00 96.31 361 ALA A O 1
ATOM 2803 N N . GLN A 1 362 ? 10.593 -23.233 0.165 1.00 96.88 362 GLN A N 1
ATOM 2804 C CA . GLN A 1 362 ? 11.606 -22.525 -0.625 1.00 96.88 362 GLN A CA 1
ATOM 2805 C C . GLN A 1 362 ? 12.205 -23.432 -1.710 1.00 96.88 362 GLN A C 1
ATOM 2807 O O . GLN A 1 362 ? 12.261 -23.031 -2.872 1.00 96.88 362 GLN A O 1
ATOM 2812 N N . GLN A 1 363 ? 12.572 -24.671 -1.368 1.00 97.44 363 GLN A N 1
ATOM 2813 C CA . GLN A 1 363 ? 13.103 -25.634 -2.333 1.00 97.44 363 GLN A CA 1
ATOM 2814 C C . GLN A 1 363 ? 12.078 -25.966 -3.422 1.00 97.44 363 GLN A C 1
ATOM 2816 O O . GLN A 1 363 ? 12.381 -25.858 -4.608 1.00 97.44 363 GLN A O 1
ATOM 2821 N N . ARG A 1 364 ? 10.826 -26.241 -3.041 1.00 97.19 364 ARG A N 1
ATOM 2822 C CA . ARG A 1 364 ? 9.744 -26.471 -4.007 1.00 97.19 364 ARG A CA 1
ATOM 2823 C C . ARG A 1 364 ? 9.531 -25.272 -4.935 1.00 97.19 364 ARG A C 1
ATOM 2825 O O . ARG A 1 364 ? 9.306 -25.452 -6.129 1.00 97.19 364 ARG A O 1
ATOM 2832 N N . ALA A 1 365 ? 9.607 -24.044 -4.417 1.00 97.06 365 ALA A N 1
ATOM 2833 C CA . ALA A 1 365 ? 9.533 -22.844 -5.247 1.00 97.06 365 ALA A CA 1
ATOM 2834 C C . ALA A 1 365 ? 10.689 -22.785 -6.255 1.00 97.06 365 ALA A C 1
ATOM 2836 O O . ALA A 1 365 ? 10.443 -22.479 -7.422 1.00 97.06 365 ALA A O 1
ATOM 2837 N N . ILE A 1 366 ? 11.919 -23.099 -5.833 1.00 96.94 366 ILE A N 1
ATOM 2838 C CA . ILE A 1 366 ? 13.086 -23.189 -6.723 1.00 96.94 366 ILE A CA 1
ATOM 2839 C C . ILE A 1 366 ? 12.809 -24.193 -7.842 1.00 96.94 366 ILE A C 1
ATOM 2841 O O . ILE A 1 366 ? 12.904 -23.815 -9.009 1.00 96.94 366 ILE A O 1
ATOM 2845 N N . ASP A 1 367 ? 12.388 -25.413 -7.512 1.00 97.12 367 ASP A N 1
ATOM 2846 C CA . ASP A 1 367 ? 12.148 -26.477 -8.493 1.00 97.12 367 ASP A CA 1
ATOM 2847 C C . ASP A 1 367 ? 11.100 -26.055 -9.539 1.00 97.12 367 ASP A C 1
ATOM 2849 O O . ASP A 1 367 ? 11.343 -26.123 -10.747 1.00 97.12 367 ASP A O 1
ATOM 2853 N N . ILE A 1 368 ? 9.969 -25.493 -9.092 1.00 97.25 368 ILE A N 1
ATOM 2854 C CA . ILE A 1 368 ? 8.920 -24.970 -9.983 1.00 97.25 368 ILE A CA 1
ATOM 2855 C C . ILE A 1 368 ? 9.470 -23.869 -10.904 1.00 97.25 368 ILE A C 1
ATOM 2857 O O . ILE A 1 368 ? 9.165 -23.839 -12.099 1.00 97.25 368 ILE A O 1
ATOM 2861 N N . LEU A 1 369 ? 10.279 -22.949 -10.373 1.00 96.94 369 LEU A N 1
ATOM 2862 C CA . LEU A 1 369 ? 10.849 -21.844 -11.146 1.00 96.94 369 LEU A CA 1
ATOM 2863 C C . LEU A 1 369 ? 11.883 -22.322 -12.167 1.00 96.94 369 LEU A C 1
ATOM 2865 O O . LEU A 1 369 ? 11.950 -21.760 -13.263 1.00 96.94 369 LEU A O 1
ATOM 2869 N N . LEU A 1 370 ? 12.654 -23.360 -11.843 1.00 95.88 370 LEU A N 1
ATOM 2870 C CA . LEU A 1 370 ? 13.578 -24.000 -12.776 1.00 95.88 370 LEU A CA 1
ATOM 2871 C C . LEU A 1 370 ? 12.821 -24.698 -13.910 1.00 95.88 370 LEU A C 1
ATOM 2873 O O . LEU A 1 370 ? 13.134 -24.466 -15.077 1.00 95.88 370 LEU A O 1
ATOM 2877 N N . HIS A 1 371 ? 11.750 -25.433 -13.605 1.00 97.00 371 HIS A N 1
ATOM 2878 C CA . HIS A 1 371 ? 10.885 -26.012 -14.635 1.00 97.00 371 HIS A CA 1
ATOM 2879 C C . HIS A 1 371 ? 10.232 -24.946 -15.526 1.00 97.00 371 HIS A C 1
ATOM 2881 O O . HIS A 1 371 ? 10.155 -25.118 -16.745 1.00 97.00 371 HIS A O 1
ATOM 2887 N N . LEU A 1 372 ? 9.798 -23.821 -14.947 1.00 96.06 372 LEU A N 1
ATOM 2888 C CA . LEU A 1 372 ? 9.229 -22.706 -15.707 1.00 96.06 372 LEU A CA 1
ATOM 2889 C C . LEU A 1 372 ? 10.273 -22.034 -16.605 1.00 96.06 372 LEU A C 1
ATOM 2891 O O . LEU A 1 372 ? 9.965 -21.667 -17.741 1.00 96.06 372 LEU A O 1
ATOM 2895 N N . ARG A 1 373 ? 11.510 -21.882 -16.121 1.00 93.19 373 ARG A N 1
ATOM 2896 C CA . ARG A 1 373 ? 12.640 -21.381 -16.914 1.00 93.19 373 ARG A CA 1
ATOM 2897 C C . ARG A 1 373 ? 12.909 -22.295 -18.105 1.00 93.19 373 ARG A C 1
ATOM 2899 O O . ARG A 1 373 ? 13.025 -21.800 -19.223 1.00 93.19 373 ARG A O 1
ATOM 2906 N N . ASP A 1 374 ? 12.996 -23.598 -17.878 1.00 92.25 374 ASP A N 1
ATOM 2907 C CA . ASP A 1 374 ? 13.302 -24.558 -18.936 1.00 92.25 374 ASP A CA 1
ATOM 2908 C C . ASP A 1 374 ? 12.188 -24.600 -19.989 1.00 92.25 374 ASP A C 1
ATOM 2910 O O . ASP A 1 374 ? 12.476 -24.609 -21.185 1.00 92.25 374 ASP A O 1
ATOM 2914 N N . ALA A 1 375 ? 10.923 -24.507 -19.568 1.00 93.75 375 ALA A N 1
ATOM 2915 C CA . ALA A 1 375 ? 9.785 -24.358 -20.476 1.00 93.75 375 ALA A CA 1
ATOM 2916 C C . ALA A 1 375 ? 9.845 -23.050 -21.292 1.00 93.75 375 ALA A C 1
ATOM 2918 O O . ALA A 1 375 ? 9.563 -23.046 -22.489 1.00 93.75 375 ALA A O 1
ATOM 2919 N N . CYS A 1 376 ? 10.260 -21.940 -20.671 1.00 89.19 376 CYS A N 1
ATOM 2920 C CA . CYS A 1 376 ? 10.487 -20.667 -21.361 1.00 89.19 376 CYS A CA 1
ATOM 2921 C C . CYS A 1 376 ? 11.577 -20.783 -22.440 1.00 89.19 376 CYS A C 1
ATOM 2923 O O . CYS A 1 376 ? 11.390 -20.296 -23.556 1.00 89.19 376 CYS A O 1
ATOM 2925 N N . LEU A 1 377 ? 12.697 -21.443 -22.124 1.00 85.06 377 LEU A N 1
ATOM 2926 C CA . LEU A 1 377 ? 13.799 -21.665 -23.065 1.00 85.06 377 LEU A CA 1
ATOM 2927 C C . LEU A 1 377 ? 13.385 -22.556 -24.239 1.00 85.06 377 LEU A C 1
ATOM 2929 O O . LEU A 1 377 ? 13.751 -22.258 -25.374 1.00 85.06 377 LEU A O 1
ATOM 2933 N N . GLU A 1 378 ? 12.606 -23.601 -23.961 1.00 88.44 378 GLU A N 1
ATOM 2934 C CA . GLU A 1 378 ? 12.094 -24.543 -24.958 1.00 88.44 378 GLU A CA 1
ATOM 2935 C C . GLU A 1 378 ? 11.170 -23.867 -25.979 1.00 88.44 378 GLU A C 1
ATOM 2937 O O . GLU A 1 378 ? 11.297 -24.089 -27.178 1.00 88.44 378 GLU A O 1
ATOM 2942 N N . VAL A 1 379 ? 10.274 -22.995 -25.513 1.00 86.75 379 VAL A N 1
ATOM 2943 C CA . VAL A 1 379 ? 9.292 -22.301 -26.367 1.00 86.75 379 VAL A CA 1
ATOM 2944 C C . VAL A 1 379 ? 9.863 -21.008 -26.975 1.00 86.75 379 VAL A C 1
ATOM 2946 O O . VAL A 1 379 ? 9.222 -20.355 -27.798 1.00 86.75 379 VAL A O 1
ATOM 2949 N N . GLY A 1 380 ? 11.067 -20.591 -26.570 1.00 78.75 380 GLY A N 1
ATOM 2950 C CA . GLY A 1 380 ? 11.644 -19.301 -26.963 1.00 78.75 380 GLY A CA 1
ATOM 2951 C C . GLY A 1 380 ? 10.890 -18.098 -26.376 1.00 78.75 380 GLY A C 1
ATOM 2952 O O . GLY A 1 380 ? 10.929 -16.999 -26.937 1.00 78.75 380 GLY A O 1
ATOM 2953 N N . PHE A 1 381 ? 10.192 -18.290 -25.251 1.00 81.31 381 PHE A N 1
ATOM 2954 C CA . PHE A 1 381 ? 9.432 -17.257 -24.553 1.00 81.31 381 PHE A CA 1
ATOM 2955 C C . PHE A 1 381 ? 10.263 -16.642 -23.420 1.00 81.31 381 PHE A C 1
ATOM 2957 O O . PHE A 1 381 ? 10.742 -17.343 -22.538 1.00 81.31 381 PHE A O 1
ATOM 2964 N N . LEU A 1 382 ? 10.412 -15.315 -23.389 1.00 77.31 382 LEU A N 1
ATOM 2965 C CA . LEU A 1 382 ? 11.148 -14.646 -22.312 1.00 77.31 382 LEU A CA 1
ATOM 2966 C C . LEU A 1 382 ? 10.211 -14.269 -21.158 1.00 77.31 382 LEU A C 1
ATOM 2968 O O . LEU A 1 382 ? 9.495 -13.265 -21.231 1.00 77.31 382 LEU A O 1
ATOM 2972 N N . LEU A 1 383 ? 10.286 -15.022 -20.060 1.00 84.31 383 LEU A N 1
ATOM 2973 C CA . LEU A 1 383 ? 9.709 -14.624 -18.780 1.00 84.31 383 LEU A CA 1
ATOM 2974 C C . LEU A 1 383 ? 10.832 -14.176 -17.822 1.00 84.31 383 LEU A C 1
ATOM 2976 O O . LEU A 1 383 ? 11.734 -14.959 -17.532 1.00 84.31 383 LEU A O 1
ATOM 2980 N N . PRO A 1 384 ? 10.806 -12.938 -17.299 1.00 84.25 384 PRO A N 1
ATOM 2981 C CA . PRO A 1 384 ? 11.856 -12.413 -16.428 1.00 84.25 384 PRO A CA 1
ATOM 2982 C C . PRO A 1 384 ? 11.667 -12.934 -14.994 1.00 84.25 384 PRO A C 1
ATOM 2984 O O . PRO A 1 384 ? 11.245 -12.200 -14.102 1.00 84.25 384 PRO A O 1
ATOM 2987 N N . ILE A 1 385 ? 11.929 -14.228 -14.789 1.00 91.00 385 ILE A N 1
ATOM 2988 C CA . ILE A 1 385 ? 11.618 -14.971 -13.558 1.00 91.00 385 ILE A CA 1
ATOM 2989 C C . ILE A 1 385 ? 12.192 -14.280 -12.315 1.00 91.00 385 ILE A C 1
ATOM 2991 O O . ILE A 1 385 ? 11.435 -13.939 -11.410 1.00 91.00 385 ILE A O 1
ATOM 2995 N N . VAL A 1 386 ? 13.493 -13.982 -12.304 1.00 87.38 386 VAL A N 1
ATOM 2996 C CA . VAL A 1 386 ? 14.161 -13.307 -11.175 1.00 87.38 386 VAL A CA 1
ATOM 2997 C C . VAL A 1 386 ? 13.501 -11.960 -10.879 1.00 87.38 386 VAL A C 1
ATOM 2999 O O . VAL A 1 386 ? 13.152 -11.674 -9.741 1.00 87.38 386 VAL A O 1
ATOM 3002 N N . THR A 1 387 ? 13.217 -11.158 -11.907 1.00 82.38 387 THR A N 1
ATOM 3003 C CA . THR A 1 387 ? 12.526 -9.872 -11.747 1.00 82.38 387 THR A CA 1
ATOM 3004 C C . THR A 1 387 ? 11.121 -10.033 -11.160 1.00 82.38 387 THR A C 1
ATOM 3006 O O . THR A 1 387 ? 10.703 -9.219 -10.342 1.00 82.38 387 THR A O 1
ATOM 3009 N N . LEU A 1 388 ? 10.375 -11.069 -11.553 1.00 88.88 388 LEU A N 1
ATOM 3010 C CA . LEU A 1 388 ? 9.038 -11.350 -11.016 1.00 88.88 388 LEU A CA 1
ATOM 3011 C C . LEU A 1 388 ? 9.080 -11.808 -9.550 1.00 88.88 388 LEU A C 1
ATOM 3013 O O . LEU A 1 388 ? 8.158 -11.483 -8.795 1.00 88.88 388 LEU A O 1
ATOM 3017 N N . ILE A 1 389 ? 10.151 -12.499 -9.144 1.00 90.94 389 ILE A N 1
ATOM 3018 C CA . ILE A 1 389 ? 10.422 -12.856 -7.744 1.00 90.94 389 ILE A CA 1
ATOM 3019 C C . ILE A 1 389 ? 10.857 -11.623 -6.950 1.00 90.94 389 ILE A C 1
ATOM 3021 O O . ILE A 1 389 ? 10.391 -11.428 -5.844 1.00 90.94 389 ILE A O 1
ATOM 3025 N N . SER A 1 390 ? 11.701 -10.745 -7.480 1.00 84.06 390 SER A N 1
ATOM 3026 C CA . SER A 1 390 ? 12.222 -9.621 -6.689 1.00 84.06 390 SER A CA 1
ATOM 3027 C C . SER A 1 390 ? 11.285 -8.409 -6.637 1.00 84.06 390 SER A C 1
ATOM 3029 O O . SER A 1 390 ? 11.379 -7.591 -5.728 1.00 84.06 390 SER A O 1
ATOM 3031 N N . GLN A 1 391 ? 10.375 -8.242 -7.603 1.00 81.81 391 GLN A N 1
ATOM 3032 C CA . GLN A 1 391 ? 9.517 -7.054 -7.668 1.00 81.81 391 GLN A CA 1
ATOM 3033 C C . GLN A 1 391 ? 8.187 -7.212 -6.924 1.00 81.81 391 GLN A C 1
ATOM 3035 O O . GLN A 1 391 ? 7.512 -8.242 -7.004 1.00 81.81 391 GLN A O 1
ATOM 3040 N N . HIS A 1 392 ? 7.722 -6.117 -6.312 1.00 81.88 392 HIS A N 1
ATOM 3041 C CA . HIS A 1 392 ? 6.412 -6.056 -5.657 1.00 81.88 392 HIS A CA 1
ATOM 3042 C C . HIS A 1 392 ? 5.255 -6.446 -6.592 1.00 81.88 392 HIS A C 1
ATOM 3044 O O . HIS A 1 392 ? 5.210 -5.955 -7.720 1.00 81.88 392 HIS A O 1
ATOM 3050 N N . PRO A 1 393 ? 4.251 -7.206 -6.114 1.00 82.06 393 PRO A N 1
ATOM 3051 C CA . PRO A 1 393 ? 3.032 -7.558 -6.855 1.00 82.06 393 PRO A CA 1
ATOM 3052 C C . PRO A 1 393 ? 2.334 -6.387 -7.566 1.00 82.06 393 PRO A C 1
ATOM 3054 O O . PRO A 1 393 ? 1.837 -6.525 -8.680 1.00 82.06 393 PRO A O 1
ATOM 3057 N N . SER A 1 394 ? 2.333 -5.195 -6.958 1.00 76.94 394 SER A N 1
ATOM 3058 C CA . SER A 1 394 ? 1.732 -3.985 -7.539 1.00 76.94 394 SER A CA 1
ATOM 3059 C C . SER A 1 394 ? 2.643 -3.216 -8.509 1.00 76.94 394 SER A C 1
ATOM 3061 O O . SER A 1 394 ? 2.282 -2.124 -8.949 1.00 76.94 394 SER A O 1
ATOM 3063 N N . ASN A 1 395 ? 3.820 -3.745 -8.853 1.00 79.62 395 ASN A N 1
ATOM 3064 C CA . ASN A 1 395 ? 4.741 -3.097 -9.780 1.00 79.62 395 ASN A CA 1
ATOM 3065 C C . ASN A 1 395 ? 4.102 -2.968 -11.181 1.00 79.62 395 ASN A C 1
ATOM 3067 O O . ASN A 1 395 ? 3.534 -3.913 -11.739 1.00 79.62 395 ASN A O 1
ATOM 3071 N N . ARG A 1 396 ? 4.209 -1.773 -11.781 1.00 74.81 396 ARG A N 1
ATOM 3072 C CA . ARG A 1 396 ? 3.671 -1.471 -13.120 1.00 74.81 396 ARG A CA 1
ATOM 3073 C C . ARG A 1 396 ? 4.226 -2.396 -14.204 1.00 74.81 396 ARG A C 1
ATOM 3075 O O . ARG A 1 396 ? 3.518 -2.661 -15.178 1.00 74.81 396 ARG A O 1
ATOM 3082 N N . TYR A 1 397 ? 5.464 -2.860 -14.052 1.00 74.56 397 TYR A N 1
ATOM 3083 C CA . TYR A 1 397 ? 6.107 -3.838 -14.922 1.00 74.56 397 TYR A CA 1
ATOM 3084 C C . TYR A 1 397 ? 5.363 -5.173 -14.893 1.00 74.56 397 TYR A C 1
ATOM 3086 O O . TYR A 1 397 ? 4.922 -5.636 -15.943 1.00 74.56 397 TYR A O 1
ATOM 3094 N N . ARG A 1 398 ? 5.082 -5.718 -13.704 1.00 80.81 398 ARG A N 1
ATOM 3095 C CA . ARG A 1 398 ? 4.291 -6.949 -13.533 1.00 80.81 398 ARG A CA 1
ATOM 3096 C C . ARG A 1 398 ? 2.889 -6.806 -14.105 1.00 80.81 398 ARG A C 1
ATOM 3098 O O . ARG A 1 398 ? 2.462 -7.629 -14.906 1.00 80.81 398 ARG A O 1
ATOM 3105 N N . ALA A 1 399 ? 2.212 -5.693 -13.818 1.00 77.31 399 ALA A N 1
ATOM 3106 C CA . ALA A 1 399 ? 0.907 -5.395 -14.409 1.00 77.31 399 ALA A CA 1
ATOM 3107 C C . ALA A 1 399 ? 0.964 -5.251 -15.944 1.00 77.31 399 ALA A C 1
ATOM 3109 O O . ALA A 1 399 ? -0.030 -5.464 -16.638 1.00 77.31 399 ALA A O 1
ATOM 3110 N N . ARG A 1 400 ? 2.103 -4.843 -16.515 1.00 75.50 400 ARG A N 1
ATOM 3111 C CA . ARG A 1 400 ? 2.321 -4.796 -17.969 1.00 75.50 400 ARG A CA 1
ATOM 3112 C C . ARG A 1 400 ? 2.577 -6.193 -18.531 1.00 75.50 400 ARG A C 1
ATOM 3114 O O . ARG A 1 400 ? 1.992 -6.497 -19.564 1.00 75.50 400 ARG A O 1
ATOM 3121 N N . ILE A 1 401 ? 3.382 -7.018 -17.863 1.00 75.12 401 ILE A N 1
ATOM 3122 C CA . ILE A 1 401 ? 3.620 -8.419 -18.235 1.00 75.12 401 ILE A CA 1
ATOM 3123 C C . ILE A 1 401 ? 2.318 -9.199 -18.174 1.00 75.12 401 ILE A C 1
ATOM 3125 O O . ILE A 1 401 ? 1.901 -9.717 -19.198 1.00 75.12 401 ILE A O 1
ATOM 3129 N N . GLY A 1 402 ? 1.609 -9.183 -17.045 1.00 76.50 402 GLY A N 1
ATOM 3130 C CA . GLY A 1 402 ? 0.309 -9.841 -16.922 1.00 76.50 402 GLY A CA 1
ATOM 3131 C C . GLY A 1 402 ? -0.684 -9.361 -17.984 1.00 76.50 402 GLY A C 1
ATOM 3132 O O . GLY A 1 402 ? -1.443 -10.152 -18.527 1.00 76.50 402 GLY A O 1
ATOM 3133 N N . ARG A 1 403 ? -0.629 -8.081 -18.382 1.00 71.62 403 ARG A N 1
ATOM 3134 C CA . ARG A 1 403 ? -1.439 -7.597 -19.509 1.00 71.62 403 ARG A CA 1
ATOM 3135 C C . ARG A 1 403 ? -1.002 -8.121 -20.879 1.00 71.62 403 ARG A C 1
ATOM 3137 O O . ARG A 1 403 ? -1.854 -8.266 -21.746 1.00 71.62 403 ARG A O 1
ATOM 3144 N N . ARG A 1 404 ? 0.296 -8.337 -21.097 1.00 65.62 404 ARG A N 1
ATOM 3145 C CA . ARG A 1 404 ? 0.868 -8.805 -22.370 1.00 65.62 404 ARG A CA 1
ATOM 3146 C C . ARG A 1 404 ? 0.734 -10.311 -22.560 1.00 65.62 404 ARG A C 1
ATOM 3148 O O . ARG A 1 404 ? 0.440 -10.711 -23.678 1.00 65.62 404 ARG A O 1
ATOM 3155 N N . VAL A 1 405 ? 0.944 -11.078 -21.490 1.00 63.00 405 VAL A N 1
ATOM 3156 C CA . VAL A 1 405 ? 0.788 -12.535 -21.459 1.00 63.00 405 VAL A CA 1
ATOM 3157 C C . VAL A 1 405 ? -0.691 -12.861 -21.668 1.00 63.00 405 VAL A C 1
ATOM 3159 O O . VAL A 1 405 ? -1.068 -13.272 -22.751 1.00 63.00 405 VAL A O 1
ATOM 3162 N N . TRP A 1 406 ? -1.559 -12.473 -20.730 1.00 57.06 406 TRP A N 1
ATOM 3163 C CA . TRP A 1 406 ? -2.921 -13.024 -20.653 1.00 57.06 406 TRP A CA 1
ATOM 3164 C C . TRP A 1 406 ? -3.969 -12.373 -21.549 1.00 57.06 406 TRP A C 1
ATOM 3166 O O . TRP A 1 406 ? -4.926 -13.011 -21.965 1.00 57.06 406 TRP A O 1
ATOM 3176 N N . PHE A 1 407 ? -3.854 -11.074 -21.832 1.00 46.75 407 PHE A N 1
ATOM 3177 C CA . PHE A 1 407 ? -4.801 -10.442 -22.759 1.00 46.75 407 PHE A CA 1
ATOM 3178 C C . PHE A 1 407 ? -4.331 -10.533 -24.209 1.00 46.75 407 PHE A C 1
ATOM 3180 O O . PHE A 1 407 ? -4.983 -9.994 -25.108 1.00 46.75 407 PHE A O 1
ATOM 3187 N N . GLY A 1 408 ? -3.187 -11.176 -24.429 1.00 45.28 408 GLY A N 1
ATOM 3188 C CA . GLY A 1 408 ? -2.526 -11.258 -25.702 1.00 45.28 408 GLY A CA 1
ATOM 3189 C C . GLY A 1 408 ? -2.155 -9.898 -26.293 1.00 45.28 408 GLY A C 1
ATOM 3190 O O . GLY A 1 408 ? -2.715 -8.811 -26.071 1.00 45.28 408 GLY A O 1
ATOM 3191 N N . VAL A 1 409 ? -1.258 -10.012 -27.249 1.00 43.69 409 VAL A N 1
ATOM 3192 C CA . VAL A 1 409 ? -1.229 -9.149 -28.420 1.00 43.69 409 VAL A CA 1
ATOM 3193 C C . VAL A 1 409 ? -2.665 -8.915 -28.954 1.00 43.69 409 VAL A C 1
ATOM 3195 O O . VAL A 1 409 ? -2.969 -7.794 -29.334 1.00 43.69 409 VAL A O 1
ATOM 3198 N N . GLY A 1 410 ? -3.611 -9.857 -28.805 1.00 41.66 410 GLY A N 1
ATOM 3199 C CA . GLY A 1 410 ? -5.040 -9.746 -29.147 1.00 41.66 410 GLY A CA 1
ATOM 3200 C C . GLY A 1 410 ? -5.851 -8.595 -28.520 1.00 41.66 410 GLY A C 1
ATOM 3201 O O . GLY A 1 410 ? -6.548 -7.899 -29.257 1.00 41.66 410 GLY A O 1
ATOM 3202 N N . ALA A 1 411 ? -5.783 -8.307 -27.214 1.00 46.28 411 ALA A N 1
ATOM 3203 C CA . ALA A 1 411 ? -6.521 -7.179 -26.614 1.00 46.28 411 ALA A CA 1
ATOM 3204 C C . ALA A 1 411 ? -5.805 -5.836 -26.809 1.00 46.28 411 ALA A C 1
ATOM 3206 O O . ALA A 1 411 ? -6.442 -4.784 -26.909 1.00 46.28 411 ALA A O 1
ATOM 3207 N N . SER A 1 412 ? -4.473 -5.867 -26.891 1.00 42.72 412 SER A N 1
ATOM 3208 C CA . SER A 1 412 ? -3.640 -4.712 -27.253 1.00 42.72 412 SER A CA 1
ATOM 3209 C C . SER A 1 412 ? -3.895 -4.299 -28.706 1.00 42.72 412 SER A C 1
ATOM 3211 O O . SER A 1 412 ? -4.101 -3.116 -28.999 1.00 42.72 412 SER A O 1
ATOM 3213 N N . ILE A 1 413 ? -3.998 -5.292 -29.593 1.00 46.62 413 ILE A N 1
ATOM 3214 C CA . ILE A 1 413 ? -4.526 -5.173 -30.944 1.00 46.62 413 ILE A CA 1
ATOM 3215 C C . ILE A 1 413 ? -5.993 -4.756 -30.867 1.00 46.62 413 ILE A C 1
ATOM 3217 O O . ILE A 1 413 ? -6.318 -3.817 -31.555 1.00 46.62 413 ILE A O 1
ATOM 3221 N N . SER A 1 414 ? -6.865 -5.289 -30.004 1.00 45.19 414 SER A N 1
ATOM 3222 C CA . SER A 1 414 ? -8.283 -4.872 -29.907 1.00 45.19 414 SER A CA 1
ATOM 3223 C C . SER A 1 414 ? -8.469 -3.411 -29.470 1.00 45.19 414 SER A C 1
ATOM 3225 O O . SER A 1 414 ? -9.379 -2.717 -29.926 1.00 45.19 414 SER A O 1
ATOM 3227 N N . ARG A 1 415 ? -7.581 -2.882 -28.618 1.00 51.41 415 ARG A N 1
ATOM 3228 C CA . ARG A 1 415 ? -7.541 -1.455 -28.247 1.00 51.41 415 ARG A CA 1
ATOM 3229 C C . ARG A 1 415 ? -6.976 -0.597 -29.376 1.00 51.41 415 ARG A C 1
ATOM 3231 O O . ARG A 1 415 ? -7.538 0.464 -29.649 1.00 51.41 415 ARG A O 1
ATOM 3238 N N . ARG A 1 416 ? -5.931 -1.059 -30.080 1.00 49.50 416 ARG A N 1
ATOM 3239 C CA . ARG A 1 416 ? -5.479 -0.440 -31.342 1.00 49.50 416 ARG A CA 1
ATOM 3240 C C . ARG A 1 416 ? -6.587 -0.494 -32.402 1.00 49.50 416 ARG A C 1
ATOM 3242 O O . ARG A 1 416 ? -6.862 0.530 -33.000 1.00 49.50 416 ARG A O 1
ATOM 3249 N N . GLN A 1 417 ? -7.310 -1.600 -32.538 1.00 43.16 417 GLN A N 1
ATOM 3250 C CA . GLN A 1 417 ? -8.451 -1.839 -33.422 1.00 43.16 417 GLN A CA 1
ATOM 3251 C C . GLN A 1 417 ? -9.616 -0.924 -33.071 1.00 43.16 417 GLN A C 1
ATOM 3253 O O . GLN A 1 417 ? -10.240 -0.404 -33.976 1.00 43.16 417 GLN A O 1
ATOM 3258 N N . ARG A 1 418 ? -9.918 -0.658 -31.792 1.00 53.94 418 ARG A N 1
ATOM 3259 C CA . ARG A 1 418 ? -10.915 0.362 -31.406 1.00 53.94 418 ARG A CA 1
ATOM 3260 C C . ARG A 1 418 ? -10.451 1.774 -31.773 1.00 53.94 418 ARG A C 1
ATOM 3262 O O . ARG A 1 418 ? -11.264 2.581 -32.217 1.00 53.94 418 ARG A O 1
ATOM 3269 N N . LYS A 1 419 ? -9.152 2.059 -31.642 1.00 51.94 419 LYS A N 1
ATOM 3270 C CA . LYS A 1 419 ? -8.538 3.340 -32.032 1.00 51.94 419 LYS A CA 1
ATOM 3271 C C . LYS A 1 419 ? -8.480 3.524 -33.562 1.00 51.94 419 LYS A C 1
ATOM 3273 O O . LYS A 1 419 ? -8.676 4.640 -34.029 1.00 51.94 419 LYS A O 1
ATOM 3278 N N . TYR A 1 420 ? -8.300 2.443 -34.327 1.00 46.81 420 TYR A N 1
ATOM 3279 C CA . TYR A 1 420 ? -8.282 2.403 -35.798 1.00 46.81 420 TYR A CA 1
ATOM 3280 C C . TYR A 1 420 ? -9.680 2.246 -36.425 1.00 46.81 420 TYR A C 1
ATOM 3282 O O . TYR A 1 420 ? -9.937 2.824 -37.474 1.00 46.81 420 TYR A O 1
ATOM 3290 N N . ARG A 1 421 ? -10.644 1.601 -35.748 1.00 49.97 421 ARG A N 1
ATOM 3291 C CA . ARG A 1 421 ? -12.078 1.572 -36.120 1.00 49.97 421 ARG A CA 1
ATOM 3292 C C . ARG A 1 421 ? -12.693 2.970 -36.168 1.00 49.97 421 ARG A C 1
ATOM 3294 O O . ARG A 1 421 ? -13.682 3.158 -36.867 1.00 49.97 421 A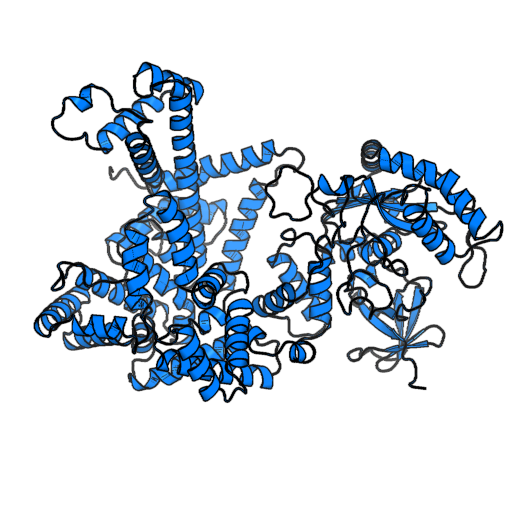RG A O 1
ATOM 3301 N N . ARG A 1 422 ? -12.113 3.935 -35.445 1.00 57.66 422 ARG A N 1
ATOM 3302 C CA . ARG A 1 422 ? -12.466 5.360 -35.528 1.00 57.66 422 ARG A CA 1
ATOM 3303 C C . ARG A 1 422 ? -11.845 6.077 -36.740 1.00 57.66 422 ARG A C 1
ATOM 3305 O O . ARG A 1 422 ? -12.202 7.221 -36.973 1.00 57.66 422 ARG A O 1
ATOM 3312 N N . LYS A 1 423 ? -10.930 5.444 -37.489 1.00 52.16 423 LYS A N 1
ATOM 3313 C CA . LYS A 1 423 ? -10.169 6.060 -38.593 1.00 52.16 423 LYS A CA 1
ATOM 3314 C C . LYS A 1 423 ? -10.311 5.398 -39.978 1.00 52.16 423 LYS A C 1
ATOM 3316 O O . LYS A 1 423 ? -9.795 5.957 -40.932 1.00 52.16 423 LYS A O 1
ATOM 3321 N N . GLY A 1 424 ? -11.019 4.279 -40.138 1.00 58.03 424 GLY A N 1
ATOM 3322 C CA . GLY A 1 424 ? -11.304 3.722 -41.473 1.00 58.03 424 GLY A CA 1
ATOM 3323 C C . GLY A 1 424 ? -11.876 2.308 -41.401 1.00 58.03 424 GLY A C 1
ATOM 3324 O O . GLY A 1 424 ? -11.225 1.404 -40.884 1.00 58.03 424 GLY A O 1
ATOM 3325 N N . LYS A 1 425 ? -13.130 2.114 -41.832 1.00 53.06 425 LYS A N 1
ATOM 3326 C CA . LYS A 1 425 ? -13.973 0.994 -41.362 1.00 53.06 425 LYS A CA 1
ATOM 3327 C C . LYS A 1 425 ? -14.115 -0.204 -42.319 1.00 53.06 425 LYS A C 1
ATOM 3329 O O . LYS A 1 425 ? -14.662 -1.208 -41.872 1.00 53.06 425 LYS A O 1
ATOM 3334 N N . GLN A 1 426 ? -13.620 -0.157 -43.561 1.00 54.28 426 GLN A N 1
ATOM 3335 C CA . GLN A 1 426 ? -13.879 -1.223 -44.552 1.00 54.28 426 GLN A CA 1
ATOM 3336 C C . GLN A 1 426 ? -12.643 -2.019 -44.999 1.00 54.28 426 GLN A C 1
ATOM 3338 O O . GLN A 1 426 ? -12.643 -3.231 -44.815 1.00 54.28 426 GLN A O 1
ATOM 3343 N N . ARG A 1 427 ? -11.561 -1.380 -45.462 1.00 54.22 427 ARG A N 1
ATOM 3344 C CA . ARG A 1 427 ? -10.394 -2.092 -46.037 1.00 54.22 427 ARG A CA 1
ATOM 3345 C C . ARG A 1 427 ? -9.691 -3.052 -45.058 1.00 54.22 427 ARG A C 1
ATOM 3347 O O . ARG A 1 427 ? -9.379 -4.185 -45.391 1.00 54.22 427 ARG A O 1
ATOM 3354 N N . TRP A 1 428 ? -9.576 -2.646 -43.794 1.00 52.44 428 TRP A N 1
ATOM 3355 C CA . TRP A 1 428 ? -8.875 -3.409 -42.751 1.00 52.44 428 TRP A CA 1
ATOM 3356 C C . TRP A 1 428 ? -9.621 -4.680 -42.290 1.00 52.44 428 TRP A C 1
ATOM 3358 O O . TRP A 1 428 ? -9.017 -5.601 -41.746 1.00 52.44 428 TRP A O 1
ATOM 3368 N N . ARG A 1 429 ? -10.952 -4.754 -42.476 1.00 54.28 429 ARG A N 1
ATOM 3369 C CA . ARG A 1 429 ? -11.741 -5.939 -42.081 1.00 54.28 429 ARG A CA 1
ATOM 3370 C C . ARG A 1 429 ? -11.509 -7.134 -43.009 1.00 54.28 429 ARG A C 1
ATOM 3372 O O . ARG A 1 429 ? -11.738 -8.259 -42.570 1.00 54.28 429 ARG A O 1
ATOM 3379 N N . GLN A 1 430 ? -11.086 -6.882 -44.245 1.00 55.50 430 GLN A N 1
ATOM 3380 C CA . GLN A 1 430 ? -10.858 -7.905 -45.262 1.00 55.50 430 GLN A CA 1
ATOM 3381 C C . GLN A 1 430 ? -9.444 -8.493 -45.113 1.00 55.50 430 GLN A C 1
ATOM 3383 O O . GLN A 1 430 ? -9.325 -9.691 -44.880 1.00 55.50 430 GLN A O 1
ATOM 3388 N N . GLU A 1 431 ? -8.413 -7.644 -45.009 1.00 53.75 431 GLU A N 1
ATOM 3389 C CA . GLU A 1 431 ? -7.009 -8.068 -44.801 1.00 53.75 431 GLU A CA 1
ATOM 3390 C C . GLU A 1 431 ? -6.784 -8.880 -43.503 1.00 53.75 431 GLU A C 1
ATOM 3392 O O . GLU A 1 431 ? -5.951 -9.781 -43.455 1.00 53.75 431 GLU A O 1
ATOM 3397 N N . HIS A 1 432 ? -7.548 -8.625 -42.432 1.00 52.47 432 HIS A N 1
ATOM 3398 C CA . HIS A 1 432 ? -7.384 -9.354 -41.161 1.00 52.47 432 HIS A CA 1
ATOM 3399 C C . HIS A 1 432 ? -8.340 -10.528 -40.939 1.00 52.47 432 HIS A C 1
ATOM 3401 O O . HIS A 1 432 ? -8.166 -11.272 -39.969 1.00 52.47 432 HIS A O 1
ATOM 3407 N N . ARG A 1 433 ? -9.345 -10.721 -41.802 1.00 52.78 433 ARG A N 1
ATOM 3408 C CA . ARG A 1 433 ? -10.040 -12.016 -41.864 1.00 52.78 433 ARG A CA 1
ATOM 3409 C C . ARG A 1 433 ? -9.123 -13.079 -42.469 1.00 52.78 433 ARG A C 1
ATOM 3411 O O . ARG A 1 433 ? -9.179 -14.220 -42.029 1.00 52.78 433 ARG A O 1
ATOM 3418 N N . GLU A 1 434 ? -8.231 -12.682 -43.372 1.00 52.25 434 GLU A N 1
ATOM 3419 C CA . GLU A 1 434 ? -7.229 -13.567 -43.971 1.00 52.25 434 GLU A CA 1
ATOM 3420 C C . GLU A 1 434 ? -6.044 -13.821 -43.028 1.00 52.25 434 GLU A C 1
ATOM 3422 O O . GLU A 1 434 ? -5.634 -14.965 -42.856 1.00 52.25 434 GLU A O 1
ATOM 3427 N N . SER A 1 435 ? -5.578 -12.814 -42.277 1.00 50.84 435 SER A N 1
ATOM 3428 C CA . SER A 1 435 ? -4.484 -13.005 -41.305 1.00 50.84 435 SER A CA 1
ATOM 3429 C C . SER A 1 435 ? -4.868 -13.791 -40.035 1.00 50.84 435 SER A C 1
ATOM 3431 O O . SER A 1 435 ? -4.021 -13.991 -39.165 1.00 50.84 435 SER A O 1
ATOM 3433 N N . ARG A 1 436 ? -6.151 -14.131 -39.842 1.00 47.72 436 ARG A N 1
ATOM 3434 C CA . ARG A 1 436 ? -6.634 -14.917 -38.692 1.00 47.72 436 ARG A CA 1
ATOM 3435 C C . ARG A 1 436 ? -6.530 -16.431 -38.905 1.00 47.72 436 ARG A C 1
ATOM 3437 O O . ARG A 1 436 ? -6.807 -17.153 -37.961 1.00 47.72 436 ARG A O 1
ATOM 3444 N N . LYS A 1 437 ? -6.083 -16.885 -40.083 1.00 48.31 437 LYS A N 1
ATOM 3445 C CA . LYS A 1 437 ? -5.769 -18.291 -40.400 1.00 48.31 437 LYS A CA 1
ATOM 3446 C C . LYS A 1 437 ? -4.318 -18.687 -40.066 1.00 48.31 437 LYS A C 1
ATOM 3448 O O . LYS A 1 437 ? -3.699 -19.462 -40.783 1.00 48.31 437 LYS A O 1
ATOM 3453 N N . LEU A 1 438 ? -3.734 -18.118 -39.013 1.00 52.91 438 LEU A N 1
ATOM 3454 C CA . LEU A 1 438 ? -2.527 -18.685 -38.404 1.00 52.91 438 LEU A CA 1
ATOM 3455 C C . LEU A 1 438 ? -3.010 -19.603 -37.275 1.00 52.91 438 LEU A C 1
ATOM 3457 O O . LEU A 1 438 ? -3.033 -19.187 -36.121 1.00 52.91 438 LEU A O 1
ATOM 3461 N N . ASP A 1 439 ? -3.452 -20.813 -37.634 1.00 58.94 439 ASP A N 1
ATOM 3462 C CA . ASP A 1 439 ? -4.018 -21.856 -36.750 1.00 58.94 439 ASP A CA 1
ATOM 3463 C C . ASP A 1 439 ? -2.970 -22.509 -35.817 1.00 58.94 439 ASP A C 1
ATOM 3465 O O . ASP A 1 439 ? -3.047 -23.688 -35.480 1.00 58.94 439 ASP A O 1
ATOM 3469 N N . GLY A 1 440 ? -1.954 -21.756 -35.396 1.00 71.75 440 GLY A N 1
ATOM 3470 C CA . GLY A 1 440 ? -0.956 -22.230 -34.443 1.00 71.75 440 GLY A CA 1
ATOM 3471 C C . GLY A 1 440 ? -1.413 -22.034 -32.991 1.00 71.75 440 GLY A C 1
ATOM 3472 O O . GLY A 1 440 ? -2.054 -21.018 -32.695 1.00 71.75 440 GLY A O 1
ATOM 3473 N N . PRO A 1 441 ? -1.050 -22.943 -32.064 1.00 78.00 441 PRO A N 1
ATOM 3474 C CA . PRO A 1 441 ? -1.211 -22.703 -30.632 1.00 78.00 441 PRO A CA 1
ATOM 3475 C C . PRO A 1 441 ? -0.516 -21.394 -30.244 1.00 78.00 441 PRO A C 1
ATOM 3477 O O . PRO A 1 441 ? 0.546 -21.043 -30.774 1.00 78.00 441 PRO A O 1
ATOM 3480 N N . SER A 1 442 ? -1.121 -20.630 -29.334 1.00 81.81 442 SER A N 1
ATOM 3481 C CA . SER A 1 442 ? -0.500 -19.386 -28.891 1.00 81.81 442 SER A CA 1
ATOM 3482 C C . SER A 1 442 ? 0.811 -19.687 -28.148 1.00 81.81 442 SER A C 1
ATOM 3484 O O . SER A 1 442 ? 0.990 -20.766 -27.590 1.00 81.81 442 SER A O 1
ATOM 3486 N N . HIS A 1 443 ? 1.742 -18.727 -28.089 1.00 79.12 443 HIS A N 1
ATOM 3487 C CA . HIS A 1 443 ? 2.976 -18.903 -27.300 1.00 79.12 443 HIS A CA 1
ATOM 3488 C C . HIS A 1 443 ? 2.679 -19.158 -25.811 1.00 79.12 443 HIS A C 1
ATOM 3490 O O . HIS A 1 443 ? 3.499 -19.740 -25.110 1.00 79.12 443 HIS A O 1
ATOM 3496 N N . GLU A 1 444 ? 1.517 -18.710 -25.328 1.00 83.12 444 GLU A N 1
ATOM 3497 C CA . GLU A 1 444 ? 1.031 -18.994 -23.980 1.00 83.12 444 GLU A CA 1
ATOM 3498 C C . GLU A 1 444 ? 0.626 -20.462 -23.831 1.00 83.12 444 GLU A C 1
ATOM 3500 O O . GLU A 1 444 ? 1.003 -21.085 -22.842 1.00 83.12 444 GLU A O 1
ATOM 3505 N N . ASP A 1 445 ? -0.085 -21.017 -24.817 1.00 87.81 445 ASP A N 1
ATOM 3506 C CA . ASP A 1 445 ? -0.462 -22.433 -24.833 1.00 87.81 445 ASP A CA 1
ATOM 3507 C C . ASP A 1 445 ? 0.788 -23.305 -24.885 1.00 87.81 445 ASP A C 1
ATOM 3509 O O . ASP A 1 445 ? 0.966 -24.155 -24.022 1.00 87.81 445 ASP A O 1
ATOM 3513 N N . LEU A 1 446 ? 1.719 -23.003 -25.797 1.00 90.69 446 LEU A N 1
ATOM 3514 C CA . LEU A 1 446 ? 3.000 -23.705 -25.894 1.00 90.69 446 LEU A CA 1
ATOM 3515 C C . LEU A 1 446 ? 3.788 -23.650 -24.577 1.00 90.69 446 LEU A C 1
ATOM 3517 O O . LEU A 1 446 ? 4.297 -24.674 -24.123 1.00 90.69 446 LEU A O 1
ATOM 3521 N N . LEU A 1 447 ? 3.866 -22.475 -23.937 1.00 92.00 447 LEU A N 1
ATOM 3522 C CA . LEU A 1 447 ? 4.535 -22.323 -22.643 1.00 92.00 447 LEU A CA 1
ATOM 3523 C C . LEU A 1 447 ? 3.838 -23.133 -21.547 1.00 92.00 447 LEU A C 1
ATOM 3525 O O . LEU A 1 447 ? 4.518 -23.782 -20.756 1.00 92.00 447 LEU A O 1
ATOM 3529 N N . ALA A 1 448 ? 2.506 -23.095 -21.483 1.00 93.44 448 ALA A N 1
ATOM 3530 C CA . ALA A 1 448 ? 1.740 -23.842 -20.495 1.00 93.44 448 ALA A CA 1
ATOM 3531 C C . ALA A 1 448 ? 1.922 -25.353 -20.682 1.00 93.44 448 ALA A C 1
ATOM 3533 O O . ALA A 1 448 ? 2.225 -26.038 -19.710 1.00 93.44 448 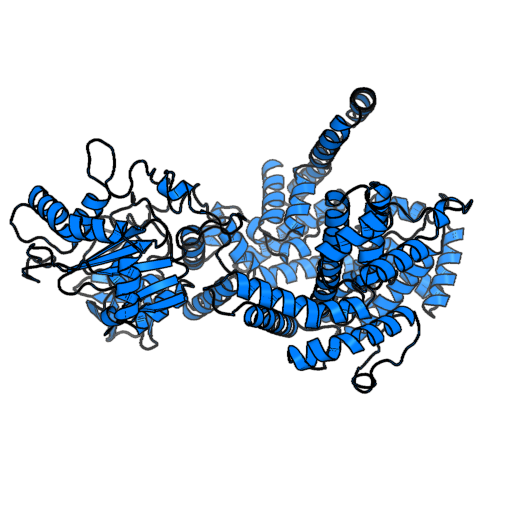ALA A O 1
ATOM 3534 N N . THR A 1 449 ? 1.818 -25.863 -21.912 1.00 95.19 449 THR A N 1
ATOM 3535 C CA . THR A 1 449 ? 2.031 -27.282 -22.229 1.00 95.19 449 THR A CA 1
ATOM 3536 C C . THR A 1 449 ? 3.455 -27.722 -21.867 1.00 95.19 449 THR A C 1
ATOM 3538 O O . THR A 1 449 ? 3.634 -28.729 -21.177 1.00 95.19 449 THR A O 1
ATOM 3541 N N . ALA A 1 450 ? 4.479 -26.948 -22.253 1.00 95.88 450 ALA A N 1
ATOM 3542 C CA . ALA A 1 450 ? 5.871 -27.242 -21.907 1.00 95.88 450 ALA A CA 1
ATOM 3543 C C . ALA A 1 450 ? 6.100 -27.219 -20.386 1.00 95.88 450 ALA A C 1
ATOM 3545 O O . ALA A 1 450 ? 6.749 -28.114 -19.842 1.00 95.88 450 ALA A O 1
ATOM 3546 N N . PHE A 1 451 ? 5.532 -26.235 -19.685 1.00 96.81 451 PHE A N 1
ATOM 3547 C CA . PHE A 1 451 ? 5.653 -26.108 -18.235 1.00 96.81 451 PHE A CA 1
ATOM 3548 C C . PHE A 1 451 ? 4.965 -27.254 -17.491 1.00 96.81 451 PHE A C 1
ATOM 3550 O O . PHE A 1 451 ? 5.569 -27.826 -16.589 1.00 96.81 451 PHE A O 1
ATOM 3557 N N . VAL A 1 452 ? 3.756 -27.646 -17.902 1.00 97.12 452 VAL A N 1
ATOM 3558 C CA . VAL A 1 452 ? 3.033 -28.792 -17.328 1.00 97.12 452 VAL A CA 1
ATOM 3559 C C . VAL A 1 452 ? 3.837 -30.072 -17.449 1.00 97.12 452 VAL A C 1
ATOM 3561 O O . VAL A 1 452 ? 3.991 -30.782 -16.459 1.00 97.12 452 VAL A O 1
ATOM 3564 N N . ARG A 1 453 ? 4.399 -30.339 -18.632 1.00 97.38 453 ARG A N 1
ATOM 3565 C CA . ARG A 1 453 ? 5.222 -31.529 -18.857 1.00 97.38 453 ARG A CA 1
ATOM 3566 C C . ARG A 1 453 ? 6.485 -31.518 -17.991 1.00 97.38 453 ARG A C 1
ATOM 3568 O O . ARG A 1 453 ? 6.838 -32.546 -17.429 1.00 97.38 453 ARG A O 1
ATOM 3575 N N . ARG A 1 454 ? 7.169 -30.372 -17.879 1.00 96.81 454 ARG A N 1
ATOM 3576 C CA . ARG A 1 454 ? 8.417 -30.231 -17.101 1.00 96.81 454 ARG A CA 1
ATOM 3577 C C . ARG A 1 454 ? 8.189 -30.339 -15.595 1.00 96.81 454 ARG A C 1
ATOM 3579 O O . ARG A 1 454 ? 8.966 -31.001 -14.925 1.00 96.81 454 ARG A O 1
ATOM 3586 N N . ALA A 1 455 ? 7.146 -29.687 -15.088 1.00 96.00 455 ALA A N 1
ATOM 3587 C CA . ALA A 1 455 ? 6.815 -29.647 -13.666 1.00 96.00 455 ALA A CA 1
ATOM 3588 C C . ALA A 1 455 ? 5.886 -30.794 -13.224 1.00 96.00 455 ALA A C 1
ATOM 3590 O O . ALA A 1 455 ? 5.431 -30.792 -12.084 1.00 96.00 455 ALA A O 1
ATOM 3591 N N . ASN A 1 456 ? 5.587 -31.747 -14.118 1.00 96.50 456 ASN A N 1
ATOM 3592 C CA . ASN A 1 456 ? 4.684 -32.876 -13.881 1.00 96.50 456 ASN A CA 1
ATOM 3593 C C . ASN A 1 456 ? 3.329 -32.452 -13.268 1.00 96.50 456 ASN A C 1
ATOM 3595 O O . ASN A 1 456 ? 2.850 -33.034 -12.294 1.00 96.50 456 ASN A O 1
ATOM 3599 N N . LEU A 1 457 ? 2.734 -31.383 -13.808 1.00 95.44 457 LEU A N 1
ATOM 3600 C CA . LEU A 1 457 ? 1.445 -30.861 -13.341 1.00 95.44 457 LEU A CA 1
ATOM 3601 C C . LEU A 1 457 ? 0.288 -31.687 -13.913 1.00 95.44 457 LEU A C 1
ATOM 3603 O O . LEU A 1 457 ? 0.399 -32.270 -14.990 1.00 95.44 457 LEU A O 1
ATOM 3607 N N . LYS A 1 458 ? -0.863 -31.698 -13.233 1.00 95.81 458 LYS A N 1
ATOM 3608 C CA . LYS A 1 458 ? -1.992 -32.565 -13.612 1.00 95.81 458 LYS A CA 1
ATOM 3609 C C . LYS A 1 458 ? -2.699 -32.101 -14.883 1.00 95.81 458 LYS A C 1
ATOM 3611 O O . LYS A 1 458 ? -3.358 -32.895 -15.547 1.00 95.81 458 LYS A O 1
ATOM 3616 N N . SER A 1 459 ? -2.641 -30.805 -15.194 1.00 95.56 459 SER A N 1
ATOM 3617 C CA . SER A 1 459 ? -3.352 -30.228 -16.340 1.00 95.56 459 SER A CA 1
ATOM 3618 C C . SER A 1 459 ? -2.756 -28.903 -16.818 1.00 95.56 459 SER A C 1
ATOM 3620 O O . SER A 1 459 ? -2.150 -28.157 -16.048 1.00 95.56 459 SER A O 1
ATOM 3622 N N . GLU A 1 460 ? -3.030 -28.541 -18.075 1.00 92.31 460 GLU A N 1
ATOM 3623 C CA . GLU A 1 460 ? -2.737 -27.201 -18.612 1.00 92.31 460 GLU A CA 1
ATOM 3624 C C . GLU A 1 460 ? -3.387 -26.072 -17.820 1.00 92.31 460 GLU A C 1
ATOM 3626 O O . GLU A 1 460 ? -2.797 -25.004 -17.663 1.00 92.31 460 GLU A O 1
ATOM 3631 N N . THR A 1 461 ? -4.591 -26.291 -17.292 1.00 91.88 461 THR A N 1
ATOM 3632 C CA . THR A 1 461 ? -5.290 -25.301 -16.467 1.00 91.88 461 THR A CA 1
ATOM 3633 C C . THR A 1 461 ? -4.511 -24.999 -15.189 1.00 91.88 461 THR A C 1
ATOM 3635 O O . THR A 1 461 ? -4.384 -23.835 -14.808 1.00 91.88 461 THR A O 1
ATOM 3638 N N . GLU A 1 462 ? -3.941 -26.023 -14.552 1.00 92.75 462 GLU A N 1
ATOM 3639 C CA . GLU A 1 462 ? -3.077 -25.871 -13.379 1.00 92.75 462 GLU A CA 1
ATOM 3640 C C . GLU A 1 462 ? -1.795 -25.102 -13.724 1.00 92.75 462 GLU A C 1
ATOM 3642 O O . GLU A 1 462 ? -1.484 -24.109 -13.064 1.00 92.75 462 GLU A O 1
ATOM 3647 N N . GLY A 1 463 ? -1.117 -25.471 -14.818 1.00 93.75 463 GLY A N 1
ATOM 3648 C CA . GLY A 1 463 ? 0.063 -24.753 -15.311 1.00 93.75 463 GLY A CA 1
ATOM 3649 C C . GLY A 1 463 ? -0.217 -23.277 -15.608 1.00 93.75 463 GLY A C 1
ATOM 3650 O O . GLY A 1 463 ? 0.495 -22.398 -15.117 1.00 93.75 463 GLY A O 1
ATOM 3651 N N . ARG A 1 464 ? -1.305 -22.974 -16.333 1.00 93.25 464 ARG A N 1
ATOM 3652 C CA . ARG A 1 464 ? -1.739 -21.590 -16.608 1.00 93.25 464 ARG A CA 1
ATOM 3653 C C . ARG A 1 464 ? -2.028 -20.829 -15.310 1.00 93.25 464 ARG A C 1
ATOM 3655 O O . ARG A 1 464 ? -1.598 -19.683 -15.159 1.00 93.25 464 ARG A O 1
ATOM 3662 N N . ASN A 1 465 ? -2.714 -21.455 -14.354 1.00 91.12 465 ASN A N 1
ATOM 3663 C CA . ASN A 1 465 ? -3.039 -20.838 -13.068 1.00 91.12 465 ASN A CA 1
ATOM 3664 C C . ASN A 1 465 ? -1.793 -20.539 -12.225 1.00 91.12 465 ASN A C 1
ATOM 3666 O O . ASN A 1 465 ? -1.729 -19.460 -11.627 1.00 91.12 465 ASN A O 1
ATOM 3670 N N . LEU A 1 466 ? -0.797 -21.429 -12.211 1.00 93.50 466 LEU A N 1
ATOM 3671 C CA . LEU A 1 466 ? 0.476 -21.211 -11.520 1.00 93.50 466 LEU A CA 1
ATOM 3672 C C . LEU A 1 466 ? 1.284 -20.085 -12.166 1.00 93.50 466 LEU A C 1
ATOM 3674 O O . LEU A 1 466 ? 1.673 -19.149 -11.470 1.00 93.50 466 LEU A O 1
ATOM 3678 N N . ILE A 1 467 ? 1.453 -20.079 -13.495 1.00 94.06 467 ILE A N 1
ATOM 3679 C CA . ILE A 1 467 ? 2.148 -18.981 -14.195 1.00 94.06 467 ILE A CA 1
ATOM 3680 C C . ILE A 1 467 ? 1.439 -17.647 -13.915 1.00 94.06 467 ILE A C 1
ATOM 3682 O O . ILE A 1 467 ? 2.079 -16.627 -13.639 1.00 94.06 467 ILE A O 1
ATOM 3686 N N . ARG A 1 468 ? 0.100 -17.632 -13.933 1.00 91.00 468 ARG A N 1
ATOM 3687 C CA . ARG A 1 468 ? -0.697 -16.428 -13.653 1.00 91.00 468 ARG A CA 1
ATOM 3688 C C . ARG A 1 468 ? -0.511 -15.945 -12.224 1.00 91.00 468 ARG A C 1
ATOM 3690 O O . ARG A 1 468 ? -0.341 -14.740 -12.000 1.00 91.00 468 ARG A O 1
ATOM 3697 N N . SER A 1 469 ? -0.558 -16.865 -11.274 1.00 91.88 469 SER A N 1
ATOM 3698 C CA . SER A 1 469 ? -0.402 -16.569 -9.855 1.00 91.88 469 SER A CA 1
ATOM 3699 C C . SER A 1 469 ? 1.013 -16.078 -9.573 1.00 91.88 469 SER A C 1
ATOM 3701 O O . SER A 1 469 ? 1.163 -15.036 -8.938 1.00 91.88 469 SER A O 1
ATOM 3703 N N . PHE A 1 470 ? 2.034 -16.694 -10.167 1.00 94.56 470 PHE A N 1
ATOM 3704 C CA . PHE A 1 470 ? 3.419 -16.234 -10.114 1.00 94.56 470 PHE A CA 1
ATOM 3705 C C . PHE A 1 470 ? 3.590 -14.821 -10.689 1.00 94.56 470 PHE A C 1
ATOM 3707 O O . PHE A 1 470 ? 4.128 -13.941 -10.020 1.00 94.56 470 PHE A O 1
ATOM 3714 N N . ILE A 1 471 ? 3.052 -14.525 -11.878 1.00 91.06 471 ILE A N 1
ATOM 3715 C CA . ILE A 1 471 ? 3.122 -13.172 -12.463 1.00 91.06 471 ILE A CA 1
ATOM 3716 C C . ILE A 1 471 ? 2.418 -12.136 -11.575 1.00 91.06 471 ILE A C 1
ATOM 3718 O O . ILE A 1 471 ? 2.898 -11.003 -11.467 1.00 91.06 471 ILE A O 1
ATOM 3722 N N . THR A 1 472 ? 1.326 -12.514 -10.905 1.00 89.00 472 THR A N 1
ATOM 3723 C CA . THR A 1 472 ? 0.501 -11.610 -10.083 1.00 89.00 472 THR A CA 1
ATOM 3724 C C . THR A 1 472 ? 1.071 -11.388 -8.680 1.00 89.00 472 THR A C 1
ATOM 3726 O O . THR A 1 472 ? 1.165 -10.246 -8.238 1.00 89.00 472 THR A O 1
ATOM 3729 N N . TYR A 1 473 ? 1.462 -12.460 -7.993 1.00 91.69 473 TYR A N 1
ATOM 3730 C CA . TYR A 1 473 ? 1.810 -12.480 -6.567 1.00 91.69 473 TYR A CA 1
ATOM 3731 C C . TYR A 1 473 ? 3.293 -12.746 -6.302 1.00 91.69 473 TYR A C 1
ATOM 3733 O O . TYR A 1 473 ? 3.825 -12.300 -5.296 1.00 91.69 473 TYR A O 1
ATOM 3741 N N . GLY A 1 474 ? 4.005 -13.355 -7.246 1.00 93.38 474 GLY A N 1
ATOM 3742 C CA . GLY A 1 474 ? 5.457 -13.528 -7.202 1.00 93.38 474 GLY A CA 1
ATOM 3743 C C . GLY A 1 474 ? 5.768 -14.896 -6.650 1.00 93.38 474 GLY A C 1
ATOM 3744 O O . GLY A 1 474 ? 5.009 -15.817 -6.931 1.00 93.38 474 GLY A O 1
ATOM 3745 N N . GLY A 1 475 ? 6.813 -15.019 -5.838 1.00 94.00 475 GLY A N 1
ATOM 3746 C CA . GLY A 1 475 ? 7.137 -16.291 -5.191 1.00 94.00 475 GLY A CA 1
ATOM 3747 C C . GLY A 1 475 ? 5.951 -16.937 -4.449 1.00 94.00 475 GLY A C 1
ATOM 3748 O O . GLY A 1 475 ? 5.676 -18.103 -4.709 1.00 94.00 475 GLY A O 1
ATOM 3749 N N . PRO A 1 476 ? 5.133 -16.197 -3.665 1.00 94.62 476 PRO A N 1
ATOM 3750 C CA . PRO A 1 476 ? 3.921 -16.756 -3.045 1.00 94.62 476 PRO A CA 1
ATOM 3751 C C . PRO A 1 476 ? 2.898 -17.320 -4.042 1.00 94.62 476 PRO A C 1
ATOM 3753 O O . PRO A 1 476 ? 2.109 -18.199 -3.716 1.00 94.62 476 PRO A O 1
ATOM 3756 N N . GLY A 1 477 ? 2.900 -16.818 -5.279 1.00 94.94 477 GLY A N 1
ATOM 3757 C CA . GLY A 1 477 ? 2.024 -17.287 -6.349 1.00 94.94 477 GLY A CA 1
ATOM 3758 C C . GLY A 1 477 ? 2.400 -18.651 -6.933 1.00 94.94 477 GLY A C 1
ATOM 3759 O O . GLY A 1 477 ? 1.717 -19.092 -7.851 1.00 94.94 477 GLY A O 1
ATOM 3760 N N . LEU A 1 478 ? 3.468 -19.287 -6.445 1.00 95.62 478 LEU A N 1
ATOM 3761 C CA . LEU A 1 478 ? 3.884 -20.641 -6.828 1.00 95.62 478 LEU A CA 1
ATOM 3762 C C . LEU A 1 478 ? 3.179 -21.735 -6.015 1.00 95.62 478 LEU A C 1
ATOM 3764 O O . LEU A 1 478 ? 3.304 -22.909 -6.348 1.00 95.62 478 LEU A O 1
ATOM 3768 N N . PHE A 1 479 ? 2.439 -21.352 -4.975 1.00 95.38 479 PHE A N 1
ATOM 3769 C CA . PHE A 1 479 ? 1.729 -22.265 -4.084 1.00 95.38 479 PHE A CA 1
ATOM 3770 C C . PHE A 1 479 ? 0.218 -22.145 -4.273 1.00 95.38 479 PHE A C 1
ATOM 3772 O O . PHE A 1 479 ? -0.308 -21.072 -4.604 1.00 95.38 479 PHE A O 1
ATOM 3779 N N . LEU A 1 480 ? -0.492 -23.246 -4.042 1.00 90.69 480 LEU A N 1
ATOM 3780 C CA . LEU A 1 480 ? -1.946 -23.281 -4.066 1.00 90.69 480 LEU A CA 1
ATOM 3781 C C . LEU A 1 480 ? -2.508 -22.471 -2.903 1.00 90.69 480 LEU A C 1
ATOM 3783 O O . LEU A 1 480 ? -1.930 -22.387 -1.825 1.00 90.69 480 LEU A O 1
ATOM 3787 N N . ARG A 1 481 ? -3.699 -21.902 -3.098 1.00 84.12 481 ARG A N 1
ATOM 3788 C CA . ARG A 1 481 ? -4.347 -21.075 -2.070 1.00 84.12 481 ARG A CA 1
ATOM 3789 C C . ARG A 1 481 ? -4.579 -21.838 -0.763 1.00 84.12 481 ARG A C 1
ATOM 3791 O O . ARG A 1 481 ? -4.490 -21.233 0.296 1.00 84.12 481 ARG A O 1
ATOM 3798 N N . SER A 1 482 ? -4.913 -23.121 -0.856 1.00 87.56 482 SER A N 1
ATOM 3799 C CA . SER A 1 482 ? -5.137 -23.985 0.304 1.00 87.56 482 SER A CA 1
ATOM 3800 C C . SER A 1 482 ? -3.881 -24.148 1.157 1.00 87.56 482 SER A C 1
ATOM 3802 O O . SER A 1 482 ? -4.004 -24.274 2.361 1.00 87.56 482 SER A O 1
ATOM 3804 N N . GLU A 1 483 ? -2.695 -24.067 0.551 1.00 92.38 483 GLU A N 1
ATOM 3805 C CA . GLU A 1 483 ? -1.409 -24.236 1.240 1.00 92.38 483 GLU A CA 1
ATOM 3806 C C . GLU A 1 483 ? -0.978 -22.958 1.980 1.00 92.38 483 GLU A C 1
ATOM 3808 O O . GLU A 1 483 ? -0.076 -22.990 2.803 1.00 92.38 483 GLU A O 1
ATOM 3813 N N . TRP A 1 484 ? -1.593 -21.800 1.708 1.00 89.50 484 TRP A N 1
ATOM 3814 C CA . TRP A 1 484 ? -1.137 -20.529 2.288 1.00 89.50 484 TRP A CA 1
ATOM 3815 C C . TRP A 1 484 ? -1.318 -20.459 3.806 1.00 89.50 484 TRP A C 1
ATOM 3817 O O . TRP A 1 484 ? -0.543 -19.767 4.456 1.00 89.50 484 TRP A O 1
ATOM 3827 N N . ALA A 1 485 ? -2.317 -21.150 4.360 1.00 86.38 485 ALA A N 1
ATOM 3828 C CA . ALA A 1 485 ? -2.517 -21.207 5.807 1.00 86.38 485 ALA A CA 1
ATOM 3829 C C . ALA A 1 485 ? -1.376 -21.958 6.517 1.00 86.38 485 ALA A C 1
ATOM 3831 O O . ALA A 1 485 ? -1.012 -21.586 7.624 1.00 86.38 485 ALA A O 1
ATOM 3832 N N . ASP A 1 486 ? -0.779 -22.947 5.846 1.00 89.56 486 ASP A N 1
ATOM 3833 C CA . ASP A 1 486 ? 0.345 -23.729 6.375 1.00 89.56 486 ASP A CA 1
ATOM 3834 C C . ASP A 1 486 ? 1.696 -23.041 6.119 1.00 89.56 486 ASP A C 1
ATOM 3836 O O . ASP A 1 486 ? 2.681 -23.285 6.812 1.00 89.56 486 ASP A O 1
ATOM 3840 N N . LEU A 1 487 ? 1.763 -22.189 5.090 1.00 92.69 487 LEU A N 1
ATOM 3841 C CA . LEU A 1 487 ? 2.988 -21.505 4.670 1.00 92.69 487 LEU A CA 1
ATOM 3842 C C . LEU A 1 487 ? 3.228 -20.172 5.378 1.00 92.69 487 LEU A C 1
ATOM 3844 O O . LEU A 1 487 ? 4.376 -19.733 5.462 1.00 92.69 487 LEU A O 1
ATOM 3848 N N . PHE A 1 488 ? 2.169 -19.494 5.819 1.00 92.50 488 PHE A N 1
ATOM 3849 C CA . PHE A 1 488 ? 2.256 -18.170 6.424 1.00 92.50 488 PHE A CA 1
ATOM 3850 C C . PHE A 1 488 ? 1.645 -18.177 7.816 1.00 92.50 488 PHE A C 1
ATOM 3852 O O . PHE A 1 488 ? 0.521 -18.634 7.996 1.00 92.50 488 PHE A O 1
ATOM 3859 N N . ASP A 1 489 ? 2.354 -17.579 8.774 1.00 90.94 489 ASP A N 1
ATOM 3860 C CA . ASP A 1 489 ? 1.831 -17.396 10.125 1.00 90.94 489 ASP A CA 1
ATOM 3861 C C . ASP A 1 489 ? 0.509 -16.607 10.088 1.00 90.94 489 ASP A C 1
ATOM 3863 O O . ASP A 1 489 ? 0.410 -15.523 9.488 1.00 90.94 489 ASP A O 1
ATOM 3867 N N . THR A 1 490 ? -0.528 -17.163 10.717 1.00 89.06 490 THR A N 1
ATOM 3868 C CA . THR A 1 490 ? -1.885 -16.606 10.724 1.00 89.06 490 THR A CA 1
ATOM 3869 C C . THR A 1 490 ? -1.935 -15.216 11.347 1.00 89.06 490 THR A C 1
ATOM 3871 O O . THR A 1 490 ? -2.766 -14.404 10.934 1.00 89.06 490 THR A O 1
ATOM 3874 N N . ARG A 1 491 ? -1.006 -14.879 12.251 1.00 90.25 491 ARG A N 1
ATOM 3875 C CA . ARG A 1 491 ? -0.892 -13.541 12.846 1.00 90.25 491 ARG A CA 1
ATOM 3876 C C . ARG A 1 491 ? -0.553 -12.477 11.813 1.00 90.25 491 ARG A C 1
ATOM 3878 O O . ARG A 1 491 ? -1.145 -11.399 11.822 1.00 90.25 491 ARG A O 1
ATOM 3885 N N . PHE A 1 492 ? 0.324 -12.775 10.852 1.00 93.62 492 PHE A N 1
ATOM 3886 C CA . PHE A 1 492 ? 0.613 -11.846 9.753 1.00 93.62 492 PHE A CA 1
ATOM 3887 C C . PHE A 1 492 ? -0.589 -11.662 8.830 1.00 93.62 492 PHE A C 1
ATOM 3889 O O . PHE A 1 492 ? -0.818 -10.564 8.317 1.00 93.62 492 PHE A O 1
ATOM 3896 N N . ILE A 1 493 ? -1.385 -12.715 8.633 1.00 91.62 493 ILE A N 1
ATOM 3897 C CA . ILE A 1 493 ? -2.640 -12.623 7.884 1.00 91.62 493 ILE A CA 1
ATOM 3898 C C . ILE A 1 493 ? -3.637 -11.744 8.648 1.00 91.62 493 ILE A C 1
ATOM 3900 O O . ILE A 1 493 ? -4.226 -10.857 8.028 1.00 91.62 493 ILE A O 1
ATOM 3904 N N . SER A 1 494 ? -3.789 -11.929 9.965 1.00 90.06 494 SER A N 1
ATOM 3905 C CA . SER A 1 494 ? -4.653 -11.107 10.828 1.00 90.06 494 SER A CA 1
ATOM 3906 C C . SER A 1 494 ? -4.235 -9.633 10.776 1.00 90.06 494 SER A C 1
ATOM 3908 O O . SER A 1 494 ? -5.039 -8.774 10.404 1.00 90.06 494 SER A O 1
ATOM 3910 N N . PHE A 1 495 ? -2.941 -9.350 10.973 1.00 94.50 495 PHE A N 1
ATOM 3911 C CA . PHE A 1 495 ? -2.343 -8.016 10.860 1.00 94.50 495 PHE A CA 1
ATOM 3912 C C . PHE A 1 495 ? -2.645 -7.357 9.509 1.00 94.50 495 PHE A C 1
ATOM 3914 O O . PHE A 1 495 ? -3.191 -6.255 9.431 1.00 94.50 495 PHE A O 1
ATOM 3921 N N . LEU A 1 496 ? -2.322 -8.032 8.403 1.00 95.19 496 LEU A N 1
ATOM 3922 C CA . LEU A 1 496 ? -2.530 -7.475 7.066 1.00 95.19 496 LEU A CA 1
ATOM 3923 C C . LEU A 1 496 ? -4.019 -7.310 6.743 1.00 95.19 496 LEU A C 1
ATOM 3925 O O . LEU A 1 496 ? -4.387 -6.380 6.019 1.00 95.19 496 LEU A O 1
ATOM 3929 N N . SER A 1 497 ? -4.874 -8.177 7.288 1.00 92.69 497 SER A N 1
ATOM 3930 C CA . SER A 1 497 ? -6.326 -8.097 7.126 1.00 92.69 497 SER A CA 1
ATOM 3931 C C . SER A 1 497 ? -6.908 -6.913 7.879 1.00 92.69 497 SER A C 1
ATOM 3933 O O . SER A 1 497 ? -7.727 -6.200 7.292 1.00 92.69 497 SER A O 1
ATOM 3935 N N . PHE A 1 498 ? -6.430 -6.635 9.097 1.00 94.06 498 PHE A N 1
ATOM 3936 C CA . PHE A 1 498 ? -6.800 -5.437 9.848 1.00 94.06 498 PHE A CA 1
ATOM 3937 C C . PHE A 1 498 ? -6.552 -4.189 9.000 1.00 94.06 498 PHE A C 1
ATOM 3939 O O . PHE A 1 498 ? -7.462 -3.397 8.784 1.00 94.06 498 PHE A O 1
ATOM 3946 N N . PHE A 1 499 ? -5.367 -4.036 8.404 1.00 95.19 499 PHE A N 1
ATOM 3947 C CA . PHE A 1 499 ? -5.085 -2.863 7.569 1.00 95.19 499 PHE A CA 1
ATOM 3948 C C . PHE A 1 499 ? -5.867 -2.850 6.253 1.00 95.19 499 PHE A C 1
ATOM 3950 O O . PHE A 1 499 ? -6.308 -1.790 5.801 1.00 95.19 499 PHE A O 1
ATOM 3957 N N . LYS A 1 500 ? -6.044 -4.010 5.610 1.00 94.06 500 LYS A N 1
ATOM 3958 C CA . LYS A 1 500 ? -6.757 -4.120 4.330 1.00 94.06 500 LYS A CA 1
ATOM 3959 C C . LYS A 1 500 ? -8.226 -3.721 4.458 1.00 94.06 500 LYS A C 1
ATOM 3961 O O . LYS A 1 500 ? -8.752 -3.031 3.575 1.00 94.06 500 LYS A O 1
ATOM 3966 N N . LEU A 1 501 ? -8.867 -4.198 5.521 1.00 92.50 501 LEU A N 1
ATOM 3967 C CA . LEU A 1 501 ? -10.282 -3.997 5.810 1.00 92.50 501 LEU A CA 1
ATOM 3968 C C . LEU A 1 501 ? -10.514 -2.736 6.652 1.00 92.50 501 LEU A C 1
ATOM 3970 O O . LEU A 1 501 ? -11.532 -2.079 6.491 1.00 92.50 501 LEU A O 1
ATOM 3974 N N . GLY A 1 502 ? -9.557 -2.323 7.473 1.00 93.06 502 GLY A N 1
ATOM 3975 C CA . GLY A 1 502 ? -9.646 -1.111 8.285 1.00 93.06 502 GLY A CA 1
ATOM 3976 C C . GLY A 1 502 ? -9.508 0.164 7.454 1.00 93.06 502 GLY A C 1
ATOM 3977 O O . GLY A 1 502 ? -10.186 1.152 7.712 1.00 93.06 502 GLY A O 1
ATOM 3978 N N . ARG A 1 503 ? -8.679 0.157 6.400 1.00 92.88 503 ARG A N 1
ATOM 3979 C CA . ARG A 1 503 ? -8.321 1.378 5.654 1.00 92.88 503 ARG A CA 1
ATOM 3980 C C . ARG A 1 503 ? -8.951 1.467 4.259 1.00 92.88 503 ARG A C 1
ATOM 3982 O O . ARG A 1 503 ? -8.884 0.483 3.514 1.00 92.88 503 ARG A O 1
ATOM 3989 N N . PRO A 1 504 ? -9.455 2.645 3.831 1.00 90.62 504 PRO A N 1
ATOM 3990 C CA . PRO A 1 504 ? -9.846 2.900 2.443 1.00 90.62 504 PRO A CA 1
ATOM 3991 C C . PRO A 1 504 ? -8.731 2.578 1.443 1.00 90.62 504 PRO A C 1
ATOM 3993 O O . PRO A 1 504 ? -7.538 2.724 1.729 1.00 90.62 504 PRO A O 1
ATOM 3996 N N . ASP A 1 505 ? -9.099 2.150 0.231 1.00 87.56 505 ASP A N 1
ATOM 3997 C CA . ASP A 1 505 ? -8.098 1.752 -0.764 1.00 87.56 505 ASP A CA 1
ATOM 3998 C C . ASP A 1 505 ? -7.179 2.923 -1.129 1.00 87.56 505 ASP A C 1
ATOM 4000 O O . ASP A 1 505 ? -7.632 3.964 -1.612 1.00 87.56 505 ASP A O 1
ATOM 4004 N N . GLY A 1 506 ? -5.875 2.703 -0.945 1.00 85.62 506 GLY A N 1
ATOM 4005 C CA . GLY A 1 506 ? -4.816 3.674 -1.209 1.00 85.62 506 GLY A CA 1
ATOM 4006 C C . GLY A 1 506 ? -4.556 4.670 -0.075 1.00 85.62 506 GLY A C 1
ATOM 4007 O O . GLY A 1 506 ? -3.706 5.537 -0.258 1.00 85.62 506 GLY A O 1
ATOM 4008 N N . ALA A 1 507 ? -5.279 4.604 1.047 1.00 86.50 507 ALA A N 1
ATOM 4009 C CA . ALA A 1 507 ? -4.979 5.426 2.225 1.00 86.50 507 ALA A CA 1
ATOM 4010 C C . ALA A 1 507 ? -3.748 4.900 2.985 1.00 86.50 507 ALA A C 1
ATOM 4012 O O . ALA A 1 507 ? -3.020 5.653 3.619 1.00 86.50 507 ALA A O 1
ATOM 4013 N N . LEU A 1 508 ? -3.483 3.596 2.875 1.00 89.00 508 LEU A N 1
ATOM 4014 C CA . LEU A 1 508 ? -2.376 2.938 3.554 1.00 89.00 508 LEU A CA 1
ATOM 4015 C C . LEU A 1 508 ? -1.017 3.309 2.937 1.00 89.00 508 LEU A C 1
ATOM 4017 O O . LEU A 1 508 ? -0.745 2.981 1.775 1.00 89.00 508 LEU A O 1
ATOM 4021 N N . ASN A 1 509 ? -0.129 3.902 3.738 1.00 87.94 509 ASN A N 1
ATOM 4022 C CA . ASN A 1 509 ? 1.287 4.011 3.399 1.00 87.94 509 ASN A CA 1
ATOM 4023 C C . ASN A 1 509 ? 1.959 2.638 3.560 1.00 87.94 509 ASN A C 1
ATOM 4025 O O . ASN A 1 509 ? 2.082 2.117 4.667 1.00 87.94 509 ASN A O 1
ATOM 4029 N N . TRP A 1 510 ? 2.401 2.055 2.443 1.00 90.00 510 TRP A N 1
ATOM 4030 C CA . TRP A 1 510 ? 2.981 0.712 2.437 1.00 90.00 510 TRP A CA 1
ATOM 4031 C C . TRP A 1 510 ? 4.291 0.613 3.225 1.00 90.00 510 TRP A C 1
ATOM 4033 O O . TRP A 1 510 ? 4.495 -0.384 3.905 1.00 90.00 510 TRP A O 1
ATOM 4043 N N . GLN A 1 511 ? 5.158 1.629 3.165 1.00 88.06 511 GLN A N 1
ATOM 4044 C CA . GLN A 1 511 ? 6.427 1.625 3.904 1.00 88.06 511 GLN A CA 1
ATOM 4045 C C . GLN A 1 511 ? 6.173 1.643 5.412 1.00 88.06 511 GLN A C 1
ATOM 4047 O O . GLN A 1 511 ? 6.713 0.813 6.133 1.00 88.06 511 GLN A O 1
ATOM 4052 N N . SER A 1 512 ? 5.286 2.530 5.875 1.00 87.69 512 SER A N 1
ATOM 4053 C CA . SER A 1 512 ? 4.930 2.620 7.295 1.00 87.69 512 SER A CA 1
ATOM 4054 C C . SER A 1 512 ? 4.271 1.339 7.809 1.00 87.69 512 SER A C 1
ATOM 4056 O O . SER A 1 512 ? 4.572 0.898 8.911 1.00 87.69 512 SER A O 1
ATOM 4058 N N . MET A 1 513 ? 3.407 0.709 7.007 1.00 93.38 513 MET A N 1
ATOM 4059 C CA . MET A 1 513 ? 2.816 -0.580 7.374 1.00 93.38 513 MET A CA 1
ATOM 4060 C C . MET A 1 513 ? 3.874 -1.686 7.451 1.00 93.38 513 MET A C 1
ATOM 4062 O O . MET A 1 513 ? 3.857 -2.461 8.399 1.00 93.38 513 MET A O 1
ATOM 4066 N N . MET A 1 514 ? 4.819 -1.740 6.504 1.00 94.12 514 MET A N 1
ATOM 4067 C CA . MET A 1 514 ? 5.900 -2.730 6.543 1.00 94.12 514 MET A CA 1
ATOM 4068 C C . MET A 1 514 ? 6.807 -2.558 7.761 1.00 94.12 514 MET A C 1
ATOM 4070 O O . MET A 1 514 ? 7.162 -3.562 8.366 1.00 94.12 514 MET A O 1
ATOM 4074 N N . ALA A 1 515 ? 7.139 -1.322 8.142 1.00 90.44 515 ALA A N 1
ATOM 4075 C CA . ALA A 1 515 ? 7.906 -1.056 9.358 1.00 90.44 515 ALA A CA 1
ATOM 4076 C C . ALA A 1 515 ? 7.176 -1.591 10.602 1.00 90.44 515 ALA A C 1
ATOM 4078 O O . ALA A 1 515 ? 7.767 -2.300 11.406 1.00 90.44 515 ALA A O 1
ATOM 4079 N N . ARG A 1 516 ? 5.860 -1.360 10.702 1.00 92.19 516 ARG A N 1
ATOM 4080 C CA . ARG A 1 516 ? 5.036 -1.896 11.799 1.00 92.19 516 ARG A CA 1
ATOM 4081 C C . ARG A 1 516 ? 4.930 -3.416 11.782 1.00 92.19 516 ARG A C 1
ATOM 4083 O O . ARG A 1 516 ? 4.986 -4.037 12.832 1.00 92.19 516 ARG A O 1
ATOM 4090 N N . LEU A 1 517 ? 4.799 -4.022 10.604 1.00 95.06 517 LEU A N 1
ATOM 4091 C CA . LEU A 1 517 ? 4.787 -5.478 10.460 1.00 95.06 517 LEU A CA 1
ATOM 4092 C C . LEU A 1 517 ? 6.123 -6.098 10.887 1.00 95.06 517 LEU A C 1
ATOM 4094 O O . LEU A 1 517 ? 6.131 -7.185 11.452 1.00 95.06 517 LEU A O 1
ATOM 4098 N N . GLN A 1 518 ? 7.242 -5.412 10.636 1.00 94.44 518 GLN A N 1
ATOM 4099 C CA . GLN A 1 518 ? 8.566 -5.828 11.100 1.00 94.44 518 GLN A CA 1
ATOM 4100 C C . GLN A 1 518 ? 8.698 -5.704 12.618 1.00 94.44 518 GLN A C 1
ATOM 4102 O O . GLN A 1 518 ? 9.123 -6.668 13.243 1.00 94.44 518 GLN A O 1
ATOM 4107 N N . SER A 1 519 ? 8.284 -4.576 13.207 1.00 91.00 519 SER A N 1
ATOM 4108 C CA . SER A 1 519 ? 8.242 -4.411 14.667 1.00 91.00 519 SER A CA 1
ATOM 4109 C C . SER A 1 519 ? 7.363 -5.474 15.319 1.00 91.00 519 SER A C 1
ATOM 4111 O O . SER A 1 519 ? 7.806 -6.150 16.236 1.00 91.00 519 SER A O 1
ATOM 4113 N N . TYR A 1 520 ? 6.170 -5.711 14.770 1.00 93.06 520 TYR A N 1
ATOM 4114 C CA . TYR A 1 520 ? 5.264 -6.750 15.247 1.00 93.06 520 TYR A CA 1
ATOM 4115 C C . TYR A 1 520 ? 5.874 -8.152 15.128 1.00 93.06 520 TYR A C 1
ATOM 4117 O O . TYR A 1 520 ? 5.804 -8.929 16.068 1.00 93.06 520 TYR A O 1
ATOM 4125 N N . ALA A 1 521 ? 6.518 -8.484 14.005 1.00 93.81 521 ALA A N 1
ATOM 4126 C CA . ALA A 1 521 ? 7.211 -9.762 13.856 1.00 93.81 521 ALA A CA 1
ATOM 4127 C C . ALA A 1 521 ? 8.348 -9.922 14.875 1.00 93.81 521 ALA A C 1
ATOM 4129 O O . ALA A 1 521 ? 8.497 -10.994 15.452 1.00 93.81 521 ALA A O 1
ATOM 4130 N N . GLN A 1 522 ? 9.125 -8.862 15.107 1.00 92.12 522 GLN A N 1
ATOM 4131 C CA . GLN A 1 522 ? 10.211 -8.857 16.082 1.00 92.12 522 GLN A CA 1
ATOM 4132 C C . GLN A 1 522 ? 9.686 -9.047 17.503 1.00 92.12 522 GLN A C 1
ATOM 4134 O O . GLN A 1 522 ? 10.244 -9.858 18.238 1.00 92.12 522 GLN A O 1
ATOM 4139 N N . GLU A 1 523 ? 8.613 -8.340 17.870 1.00 88.50 523 GLU A N 1
ATOM 4140 C CA . GLU A 1 523 ? 7.903 -8.551 19.127 1.00 88.50 523 GLU A CA 1
ATOM 4141 C C . GLU A 1 523 ? 7.508 -10.027 19.205 1.00 88.50 523 GLU A C 1
ATOM 4143 O O . GLU A 1 523 ? 8.022 -10.739 20.062 1.00 88.50 523 GLU A O 1
ATOM 4148 N N . GLU A 1 524 ? 6.734 -10.537 18.241 1.00 87.00 524 GLU A N 1
ATOM 4149 C CA . GLU A 1 524 ? 6.278 -11.936 18.112 1.00 87.00 524 GLU A CA 1
ATOM 4150 C C . GLU A 1 524 ? 7.376 -13.006 18.044 1.00 87.00 524 GLU A C 1
ATOM 4152 O O . GLU A 1 524 ? 7.061 -14.186 18.176 1.00 87.00 524 GLU A O 1
ATOM 4157 N N . GLY A 1 525 ? 8.654 -12.634 17.940 1.00 89.19 525 GLY A N 1
ATOM 4158 C CA . GLY A 1 525 ? 9.748 -13.595 17.796 1.00 89.19 525 GLY A CA 1
ATOM 4159 C C . GLY A 1 525 ? 9.675 -14.358 16.471 1.00 89.19 525 GLY A C 1
ATOM 4160 O O . GLY A 1 525 ? 10.136 -15.493 16.370 1.00 89.19 525 GLY A O 1
ATOM 4161 N N . LEU A 1 526 ? 9.065 -13.750 15.454 1.00 90.75 526 LEU A N 1
ATOM 4162 C CA . LEU A 1 526 ? 8.827 -14.330 14.140 1.00 90.75 526 LEU A CA 1
ATOM 4163 C C . LEU A 1 526 ? 9.762 -13.744 13.094 1.00 90.75 526 LEU A C 1
ATOM 4165 O O . LEU A 1 526 ? 10.186 -12.589 13.152 1.00 90.75 526 LEU A O 1
ATOM 4169 N N . THR A 1 527 ? 10.009 -14.528 12.047 1.00 92.38 527 THR A N 1
ATOM 4170 C CA . THR A 1 527 ? 10.681 -14.012 10.854 1.00 92.38 527 THR A CA 1
ATOM 4171 C C . THR A 1 527 ? 9.721 -13.112 10.083 1.00 92.38 527 THR A C 1
ATOM 4173 O O . THR A 1 527 ? 8.720 -13.575 9.532 1.00 92.38 527 THR A O 1
ATOM 4176 N N . ALA A 1 528 ? 10.026 -11.814 10.043 1.00 94.19 528 ALA A N 1
ATOM 4177 C CA . ALA A 1 528 ? 9.192 -10.834 9.363 1.00 94.19 528 ALA A CA 1
ATOM 4178 C C . ALA A 1 528 ? 9.020 -11.183 7.874 1.00 94.19 528 ALA A C 1
ATOM 4180 O O . ALA A 1 528 ? 10.010 -11.463 7.185 1.00 94.19 528 ALA A O 1
ATOM 4181 N N . PRO A 1 529 ? 7.793 -11.116 7.326 1.00 95.31 529 PRO A N 1
ATOM 4182 C CA . PRO A 1 529 ? 7.589 -11.348 5.913 1.00 95.31 529 PRO A CA 1
ATOM 4183 C C . PRO A 1 529 ? 8.289 -10.264 5.095 1.00 95.31 529 PRO A C 1
ATOM 4185 O O . PRO A 1 529 ? 8.235 -9.072 5.414 1.00 95.31 529 PRO A O 1
ATOM 4188 N N . THR A 1 530 ? 8.895 -10.653 3.975 1.00 93.88 530 THR A N 1
ATOM 4189 C CA . THR A 1 530 ? 9.421 -9.668 3.028 1.00 93.88 530 THR A CA 1
ATOM 4190 C C . THR A 1 530 ? 8.280 -8.809 2.482 1.00 93.88 530 THR A C 1
ATOM 4192 O O . THR A 1 530 ? 7.123 -9.231 2.398 1.00 93.88 530 THR A O 1
ATOM 4195 N N . SER A 1 531 ? 8.593 -7.592 2.037 1.00 90.62 531 SER A N 1
ATOM 4196 C CA . SER A 1 531 ? 7.586 -6.688 1.464 1.00 90.62 531 SER A CA 1
ATOM 4197 C C . SER A 1 531 ? 6.885 -7.285 0.231 1.00 90.62 531 SER A C 1
ATOM 4199 O O . SER A 1 531 ? 5.735 -6.950 -0.062 1.00 90.62 531 SER A O 1
ATOM 4201 N N . GLN A 1 532 ? 7.527 -8.215 -0.487 1.00 89.62 532 GLN A N 1
ATOM 4202 C CA . GLN A 1 532 ? 6.878 -8.971 -1.557 1.00 89.62 532 GLN A CA 1
ATOM 4203 C C . GLN A 1 532 ? 5.832 -9.953 -1.009 1.00 89.62 532 GLN A C 1
ATOM 4205 O O . GLN A 1 532 ? 4.691 -9.932 -1.482 1.00 89.62 532 GLN A O 1
ATOM 4210 N N . VAL A 1 533 ? 6.204 -10.767 -0.016 1.00 93.56 533 VAL A N 1
ATOM 4211 C CA . VAL A 1 533 ? 5.321 -11.746 0.635 1.00 93.56 533 VAL A CA 1
ATOM 4212 C C . VAL A 1 533 ? 4.132 -11.047 1.287 1.00 93.56 533 VAL A C 1
ATOM 4214 O O . VAL A 1 533 ? 2.984 -11.349 0.958 1.00 93.56 533 VAL A O 1
ATOM 4217 N N . ALA A 1 534 ? 4.387 -10.021 2.100 1.00 95.38 534 ALA A N 1
ATOM 4218 C CA . ALA A 1 534 ? 3.343 -9.234 2.747 1.00 95.38 534 ALA A CA 1
ATOM 4219 C C . ALA A 1 534 ? 2.378 -8.613 1.723 1.00 95.38 534 ALA A C 1
ATOM 4221 O O . ALA A 1 534 ? 1.162 -8.647 1.899 1.00 95.38 534 ALA A O 1
ATOM 4222 N N . ARG A 1 535 ? 2.883 -8.095 0.593 1.00 93.69 535 ARG A N 1
ATOM 4223 C CA . ARG A 1 535 ? 2.032 -7.527 -0.469 1.00 93.69 535 ARG A CA 1
ATOM 4224 C C . ARG A 1 535 ? 1.214 -8.591 -1.190 1.00 93.69 535 ARG A C 1
ATOM 4226 O O . ARG A 1 535 ? 0.099 -8.294 -1.622 1.00 93.69 535 ARG A O 1
ATOM 4233 N N . ALA A 1 536 ? 1.754 -9.795 -1.355 1.00 92.25 536 ALA A N 1
ATOM 4234 C CA . ALA A 1 536 ? 1.036 -10.911 -1.951 1.00 92.25 536 ALA A CA 1
ATOM 4235 C C . ALA A 1 536 ? -0.140 -11.339 -1.064 1.00 92.25 536 ALA A C 1
ATOM 4237 O O . ALA A 1 536 ? -1.265 -11.396 -1.564 1.00 92.25 536 ALA A O 1
ATOM 4238 N N . ILE A 1 537 ? 0.102 -11.514 0.242 1.00 93.06 537 ILE A N 1
ATOM 4239 C CA . ILE A 1 537 ? -0.928 -11.766 1.262 1.00 93.06 537 ILE A CA 1
ATOM 4240 C C . ILE A 1 537 ? -1.963 -10.636 1.252 1.00 93.06 537 ILE A C 1
ATOM 4242 O O . ILE A 1 537 ? -3.144 -10.879 1.010 1.00 93.06 537 ILE A O 1
ATOM 4246 N N . PHE A 1 538 ? -1.519 -9.382 1.357 1.00 94.06 538 PHE A N 1
ATOM 4247 C CA . PHE A 1 538 ? -2.392 -8.205 1.375 1.00 94.06 538 PHE A CA 1
ATOM 4248 C C . PHE A 1 538 ? -3.308 -8.087 0.148 1.00 94.06 538 PHE A C 1
ATOM 4250 O O . PHE A 1 538 ? -4.487 -7.749 0.256 1.00 94.06 538 PHE A O 1
ATOM 4257 N N . ASN A 1 539 ? -2.779 -8.356 -1.049 1.00 91.00 539 ASN A N 1
ATOM 4258 C CA . ASN A 1 539 ? -3.558 -8.320 -2.288 1.00 91.00 539 ASN A CA 1
ATOM 4259 C C . ASN A 1 539 ? -4.505 -9.515 -2.434 1.00 91.00 539 ASN A C 1
ATOM 4261 O O . ASN A 1 539 ? -5.394 -9.476 -3.289 1.00 91.00 539 ASN A O 1
ATOM 4265 N N . ARG A 1 540 ? -4.291 -10.585 -1.664 1.00 88.12 540 ARG A N 1
ATOM 4266 C CA . ARG A 1 540 ? -5.121 -11.786 -1.698 1.00 88.12 540 ARG A CA 1
ATOM 4267 C C . ARG A 1 540 ? -6.310 -11.705 -0.750 1.00 88.12 540 ARG A C 1
ATOM 4269 O O . ARG A 1 540 ? -7.325 -12.333 -1.047 1.00 88.12 540 ARG A O 1
ATOM 4276 N N . ILE A 1 541 ? -6.202 -10.922 0.322 1.00 89.62 541 ILE A N 1
ATOM 4277 C CA . ILE A 1 541 ? -7.294 -10.679 1.267 1.00 89.62 541 ILE A CA 1
ATOM 4278 C C . ILE A 1 541 ? -8.466 -10.033 0.508 1.00 89.62 541 ILE A C 1
ATOM 4280 O O . ILE A 1 541 ? -8.323 -8.917 -0.020 1.00 89.62 541 ILE A O 1
ATOM 4284 N N . PRO A 1 542 ? -9.610 -10.733 0.388 1.00 88.12 542 PRO A N 1
ATOM 4285 C CA . PRO A 1 542 ? -10.761 -10.211 -0.321 1.00 88.12 542 PRO A CA 1
ATOM 4286 C C . PRO A 1 542 ? -11.330 -9.036 0.465 1.00 88.12 542 PRO A C 1
ATOM 4288 O O . PRO A 1 542 ? -11.568 -9.127 1.665 1.00 88.12 542 PRO A O 1
ATOM 4291 N N . LYS A 1 543 ? -11.558 -7.926 -0.231 1.00 88.44 543 LYS A N 1
ATOM 4292 C CA . LYS A 1 543 ? -12.244 -6.768 0.329 1.00 88.44 543 LYS A CA 1
ATOM 4293 C C . LYS A 1 543 ? -13.618 -6.668 -0.323 1.00 88.44 543 LYS A C 1
ATOM 4295 O O . LYS A 1 543 ? -13.658 -6.434 -1.536 1.00 88.44 543 LYS A O 1
ATOM 4300 N N . PRO A 1 544 ? -14.710 -6.871 0.433 1.00 86.56 544 PRO A N 1
ATOM 4301 C CA . PRO A 1 544 ? -16.056 -6.758 -0.104 1.00 86.56 544 PRO A CA 1
ATOM 4302 C C . PRO A 1 544 ? -16.285 -5.384 -0.746 1.00 86.56 544 PRO A C 1
ATOM 4304 O O . PRO A 1 544 ? -15.718 -4.378 -0.296 1.00 86.56 544 PRO A O 1
ATOM 4307 N N . PRO A 1 545 ? -17.094 -5.306 -1.813 1.00 83.25 545 PRO A N 1
ATOM 4308 C CA . PRO A 1 545 ? -17.481 -4.022 -2.376 1.00 83.25 545 PRO A CA 1
ATOM 4309 C C . PRO A 1 545 ? -18.187 -3.182 -1.302 1.00 83.25 545 PRO A C 1
ATOM 4311 O O . PRO A 1 545 ? -19.040 -3.679 -0.571 1.00 83.25 545 PRO A O 1
ATOM 4314 N N . ASN A 1 546 ? -17.821 -1.901 -1.211 1.00 84.00 546 ASN A N 1
ATOM 4315 C CA . ASN A 1 546 ? -18.359 -0.942 -0.236 1.00 84.00 546 ASN A CA 1
ATOM 4316 C C . ASN A 1 546 ? -18.203 -1.363 1.231 1.00 84.00 546 ASN A C 1
ATOM 4318 O O . ASN A 1 546 ? -18.957 -0.921 2.091 1.00 84.00 546 ASN A O 1
ATOM 4322 N N . TRP A 1 547 ? -17.193 -2.182 1.529 1.00 88.94 547 TRP A N 1
ATOM 4323 C CA . TRP A 1 547 ? -16.882 -2.640 2.882 1.00 88.94 547 TRP A CA 1
ATOM 4324 C C . TRP A 1 547 ? -16.932 -1.536 3.951 1.00 88.94 547 TRP A C 1
ATOM 4326 O O . TRP A 1 547 ? -17.424 -1.767 5.046 1.00 88.94 547 TRP A O 1
ATOM 4336 N N . HIS A 1 548 ? -16.448 -0.336 3.628 1.00 87.81 548 HIS A N 1
ATOM 4337 C CA . HIS A 1 548 ? -16.269 0.718 4.621 1.00 87.81 548 HIS A CA 1
ATOM 4338 C C . HIS A 1 548 ? -17.541 1.421 5.084 1.00 87.81 548 HIS A C 1
ATOM 4340 O O . HIS A 1 548 ? -17.535 2.023 6.154 1.00 87.81 548 HIS A O 1
ATOM 4346 N N . GLY A 1 549 ? -18.599 1.390 4.285 1.00 80.50 549 GLY A N 1
ATOM 4347 C CA . GLY A 1 549 ? -19.798 2.163 4.578 1.00 80.50 549 GLY A CA 1
ATOM 4348 C C . GLY A 1 549 ? -20.890 1.967 3.550 1.00 80.50 549 GLY A C 1
ATOM 4349 O O . GLY A 1 549 ? -21.532 2.939 3.188 1.00 80.50 549 GLY A O 1
ATOM 4350 N N . GLY A 1 550 ? -21.040 0.752 3.018 1.00 79.00 550 GLY A N 1
ATOM 4351 C CA . GLY A 1 550 ? -22.202 0.343 2.235 1.00 79.00 550 GLY A CA 1
ATOM 4352 C C . GLY A 1 550 ? -22.577 1.253 1.058 1.00 79.00 550 GLY A C 1
ATOM 4353 O O . GLY A 1 550 ? -21.739 1.878 0.401 1.00 79.00 550 GLY A O 1
ATOM 4354 N N . TYR A 1 551 ? -23.878 1.283 0.778 1.00 70.19 551 TYR A N 1
ATOM 4355 C CA . TYR A 1 551 ? -24.518 2.190 -0.174 1.00 70.19 551 TYR A CA 1
ATOM 4356 C C . TYR A 1 551 ? -25.535 3.054 0.565 1.00 70.19 551 TYR A C 1
ATOM 4358 O O . TYR A 1 551 ? -26.260 2.527 1.400 1.00 70.19 551 TYR A O 1
ATOM 4366 N N . GLY A 1 552 ? -25.616 4.339 0.226 1.00 78.00 552 GLY A N 1
ATOM 4367 C CA . GLY A 1 552 ? -26.572 5.292 0.790 1.00 78.00 552 GLY A CA 1
ATOM 4368 C C . GLY A 1 552 ? -26.264 6.714 0.319 1.00 78.00 552 GLY A C 1
ATOM 4369 O O . GLY A 1 552 ? -25.157 6.977 -0.148 1.00 78.00 552 GLY A O 1
ATOM 4370 N N . GLU A 1 553 ? -27.230 7.625 0.423 1.00 79.69 553 GLU A N 1
ATOM 4371 C CA . GLU A 1 553 ? -27.073 9.017 -0.027 1.00 79.69 553 GLU A CA 1
ATOM 4372 C C . GLU A 1 553 ? -25.972 9.750 0.755 1.00 79.69 553 GLU A C 1
ATOM 4374 O O . GLU A 1 553 ? -25.074 10.342 0.156 1.00 79.69 553 GLU A O 1
ATOM 4379 N N . ASP A 1 554 ? -25.956 9.587 2.081 1.00 75.56 554 ASP A N 1
ATOM 4380 C CA . ASP A 1 554 ? -24.946 10.189 2.960 1.00 75.56 554 ASP A CA 1
ATOM 4381 C C . ASP A 1 554 ? -23.519 9.744 2.593 1.00 75.56 554 ASP A C 1
ATOM 4383 O O . ASP A 1 554 ? -22.594 10.555 2.555 1.00 75.56 554 ASP A O 1
ATOM 4387 N N . VAL A 1 555 ? -23.330 8.462 2.254 1.00 81.31 555 VAL A N 1
ATOM 4388 C CA . VAL A 1 555 ? -22.011 7.914 1.891 1.00 81.31 555 VAL A CA 1
ATOM 4389 C C . VAL A 1 555 ? -21.650 8.101 0.418 1.00 81.31 555 VAL A C 1
ATOM 4391 O O . VAL A 1 555 ? -20.479 7.986 0.064 1.00 81.31 555 VAL A O 1
ATOM 4394 N N . ALA A 1 556 ? -22.619 8.408 -0.450 1.00 78.75 556 ALA A N 1
ATOM 4395 C CA . ALA A 1 556 ? -22.370 8.678 -1.867 1.00 78.75 556 ALA A CA 1
ATOM 4396 C C . ALA A 1 556 ? -21.587 9.983 -2.078 1.00 78.75 556 ALA A C 1
ATOM 4398 O O . ALA A 1 556 ? -20.884 10.132 -3.080 1.00 78.75 556 ALA A O 1
ATOM 4399 N N . THR A 1 557 ? -21.692 10.914 -1.126 1.00 78.75 557 THR A N 1
ATOM 4400 C CA . THR A 1 557 ? -20.993 12.206 -1.156 1.00 78.75 557 THR A CA 1
ATOM 4401 C C . THR A 1 557 ? -19.529 12.120 -0.712 1.00 78.75 557 THR A C 1
ATOM 4403 O O . THR A 1 557 ? -18.740 13.014 -1.029 1.00 78.75 557 THR A O 1
ATOM 4406 N N . VAL A 1 558 ? -19.132 11.030 -0.046 1.00 84.06 558 VAL A N 1
ATOM 4407 C CA . VAL A 1 558 ? -17.758 10.793 0.416 1.00 84.06 558 VAL A CA 1
ATOM 4408 C C . VAL A 1 558 ? -17.053 9.723 -0.412 1.00 84.06 558 VAL A C 1
ATOM 4410 O O . VAL A 1 558 ? -17.643 8.799 -0.972 1.00 84.06 558 VAL A O 1
ATOM 4413 N N . ARG A 1 559 ? -15.729 9.828 -0.508 1.00 83.12 559 ARG A N 1
ATOM 4414 C CA . ARG A 1 559 ? -14.909 8.841 -1.210 1.00 83.12 559 ARG A CA 1
ATOM 4415 C C . ARG A 1 559 ? -14.721 7.594 -0.355 1.00 83.12 559 ARG A C 1
ATOM 4417 O O . ARG A 1 559 ? -14.299 7.663 0.792 1.00 83.12 559 ARG A O 1
ATOM 4424 N N . GLN A 1 560 ? -14.881 6.439 -0.995 1.00 82.62 560 GLN A N 1
ATOM 4425 C CA . GLN A 1 560 ? -14.511 5.133 -0.432 1.00 82.62 560 GLN A CA 1
ATOM 4426 C C . GLN A 1 560 ? -13.082 4.691 -0.820 1.00 82.62 560 GLN A C 1
ATOM 4428 O O . GLN A 1 560 ? -12.603 3.637 -0.398 1.00 82.62 560 GLN A O 1
ATOM 4433 N N . ARG A 1 561 ? -12.394 5.468 -1.673 1.00 82.25 561 ARG A N 1
ATOM 4434 C CA . ARG A 1 561 ? -11.023 5.209 -2.147 1.00 82.25 561 ARG A CA 1
ATOM 4435 C C . ARG A 1 561 ? -10.226 6.507 -2.209 1.00 82.25 561 ARG A C 1
ATOM 4437 O O . ARG A 1 561 ? -10.685 7.469 -2.824 1.00 82.25 561 ARG A O 1
ATOM 4444 N N . SER A 1 562 ? -8.993 6.503 -1.706 1.00 74.44 562 SER A N 1
ATOM 4445 C CA . SER A 1 562 ? -8.116 7.683 -1.765 1.00 74.44 562 SER A CA 1
ATOM 4446 C C . SER A 1 562 ? -7.632 7.985 -3.189 1.00 74.44 562 SER A C 1
ATOM 4448 O O . SER A 1 562 ? -7.369 9.131 -3.543 1.00 74.44 562 SER A O 1
ATOM 4450 N N . THR A 1 563 ? -7.547 6.950 -4.034 1.00 74.50 563 THR A N 1
ATOM 4451 C CA . THR A 1 563 ? -7.063 7.052 -5.423 1.00 74.50 563 THR A CA 1
ATOM 4452 C C . THR A 1 563 ? -8.028 7.772 -6.366 1.00 74.50 563 THR A C 1
ATOM 4454 O O . THR A 1 563 ? -7.653 8.101 -7.494 1.00 74.50 563 THR A O 1
ATOM 4457 N N . LEU A 1 564 ? -9.262 8.034 -5.928 1.00 71.25 564 LEU A N 1
ATOM 4458 C CA . LEU A 1 564 ? -10.213 8.847 -6.673 1.00 71.25 564 LEU A CA 1
ATOM 4459 C C . LEU A 1 564 ? -9.838 10.324 -6.524 1.00 71.25 564 LEU A C 1
ATOM 4461 O O . LEU A 1 564 ? -9.910 10.889 -5.432 1.00 71.25 564 LEU A O 1
ATOM 4465 N N . VAL A 1 565 ? -9.461 10.952 -7.640 1.00 69.75 565 VAL A N 1
ATOM 4466 C CA . VAL A 1 565 ? -9.166 12.390 -7.722 1.00 69.75 565 VAL A CA 1
ATOM 4467 C C . VAL A 1 565 ? -10.486 13.166 -7.773 1.00 69.75 565 VAL A C 1
ATOM 4469 O O . VAL A 1 565 ? -10.884 13.680 -8.813 1.00 69.75 565 VAL A O 1
ATOM 4472 N N . LEU A 1 566 ? -11.196 13.194 -6.648 1.00 72.31 566 LEU A N 1
ATOM 4473 C CA . LEU A 1 566 ? -12.376 14.028 -6.429 1.00 72.31 566 LEU A CA 1
ATOM 4474 C C . LEU A 1 566 ? -12.093 14.940 -5.235 1.00 72.31 566 LEU A C 1
ATOM 4476 O O . LEU A 1 566 ? -11.434 14.524 -4.282 1.00 72.31 566 LEU A O 1
ATOM 4480 N N . ARG A 1 567 ? -12.599 16.174 -5.279 1.00 74.69 567 ARG A N 1
ATOM 4481 C CA . ARG A 1 567 ? -12.545 17.127 -4.158 1.00 74.69 567 ARG A CA 1
ATOM 4482 C C . ARG A 1 567 ? -13.630 16.798 -3.123 1.00 74.69 567 ARG A C 1
ATOM 4484 O O . ARG A 1 567 ? -14.482 17.628 -2.845 1.00 74.69 567 ARG A O 1
ATOM 4491 N N . ALA A 1 568 ? -13.640 15.564 -2.632 1.00 79.81 568 ALA A N 1
ATOM 4492 C CA . ALA A 1 568 ? -14.603 15.085 -1.646 1.00 79.81 568 ALA A CA 1
ATOM 4493 C C . ALA A 1 568 ? -13.864 14.471 -0.443 1.00 79.81 568 ALA A C 1
ATOM 4495 O O . ALA A 1 568 ? -12.784 13.893 -0.638 1.00 79.81 568 ALA A O 1
ATOM 4496 N N . PRO A 1 569 ? -14.409 14.575 0.779 1.00 84.19 569 PRO A N 1
ATOM 4497 C CA . PRO A 1 569 ? -13.815 13.945 1.953 1.00 84.19 569 PRO A CA 1
ATOM 4498 C C . PRO A 1 569 ? -13.764 12.420 1.819 1.00 84.19 569 PRO A C 1
ATOM 4500 O O . PRO A 1 569 ? -14.470 11.840 0.988 1.00 84.19 569 PRO A O 1
ATOM 4503 N N . CYS A 1 570 ? -12.883 11.763 2.573 1.00 88.31 570 CYS A N 1
ATOM 4504 C CA . CYS A 1 570 ? -12.781 10.305 2.587 1.00 88.31 570 CYS A CA 1
ATOM 4505 C C . CYS A 1 570 ? -13.446 9.746 3.848 1.00 88.31 570 CYS A C 1
ATOM 4507 O O . CYS A 1 570 ? -13.319 10.320 4.920 1.00 88.31 570 CYS A O 1
ATOM 4509 N N . LEU A 1 571 ? -14.131 8.609 3.729 1.00 91.12 571 LEU A N 1
ATOM 4510 C CA . LEU A 1 571 ? -14.644 7.896 4.901 1.00 91.12 571 LEU A CA 1
ATOM 4511 C C . LEU A 1 571 ? -13.479 7.318 5.727 1.00 91.12 571 LEU A C 1
ATOM 4513 O O . LEU A 1 571 ? -12.471 6.917 5.134 1.00 91.12 571 LEU A O 1
ATOM 4517 N N . HIS A 1 572 ? -13.623 7.226 7.054 1.00 94.31 572 HIS A N 1
ATOM 4518 C CA . HIS A 1 572 ? -12.573 6.792 7.993 1.00 94.31 572 HIS A CA 1
ATOM 4519 C C . HIS A 1 572 ? -11.328 7.677 7.936 1.00 94.31 572 HIS A C 1
ATOM 4521 O O . HIS A 1 572 ? -10.195 7.230 8.150 1.00 94.31 572 HIS A O 1
ATOM 4527 N N . GLU A 1 573 ? -11.518 8.947 7.591 1.00 92.88 573 GLU A N 1
ATOM 4528 C CA . GLU A 1 573 ? -10.439 9.925 7.604 1.00 92.88 573 GLU A CA 1
ATOM 4529 C C . GLU A 1 573 ? -10.255 10.450 9.020 1.00 92.88 573 GLU A C 1
ATOM 4531 O O . GLU A 1 573 ? -9.159 10.322 9.563 1.00 92.88 573 GLU A O 1
ATOM 4536 N N . VAL A 1 574 ? -11.328 10.939 9.645 1.00 96.44 574 VAL A N 1
ATOM 4537 C CA . VAL A 1 574 ? -11.272 11.510 10.991 1.00 96.44 574 VAL A CA 1
ATOM 4538 C C . VAL A 1 574 ? -12.418 10.993 11.845 1.00 96.44 574 VAL A C 1
ATOM 4540 O O . VAL A 1 574 ? -13.588 11.177 11.509 1.00 96.44 574 VAL A O 1
ATOM 4543 N N . TRP A 1 575 ? -12.076 10.390 12.982 1.00 98.12 575 TRP A N 1
ATOM 4544 C CA . TRP A 1 575 ? -13.041 10.052 14.023 1.00 98.12 575 TRP A CA 1
ATOM 4545 C C . TRP A 1 575 ? -12.915 11.007 15.202 1.00 98.12 575 TRP A C 1
ATOM 4547 O O . TRP A 1 575 ? -11.806 11.353 15.612 1.00 98.12 575 TRP A O 1
ATOM 4557 N N . VAL A 1 576 ? -14.053 11.409 15.764 1.00 98.44 576 VAL A N 1
ATOM 4558 C CA . VAL A 1 576 ? -14.134 12.349 16.888 1.00 98.44 576 VAL A CA 1
ATOM 4559 C C . VAL A 1 576 ? -14.873 11.702 18.048 1.00 98.44 576 VAL A C 1
ATOM 4561 O O . VAL A 1 576 ? -16.003 11.251 17.878 1.00 98.44 576 VAL A O 1
ATOM 4564 N N . ALA A 1 577 ? -14.251 11.678 19.226 1.00 98.19 577 ALA A N 1
ATOM 4565 C CA . ALA A 1 577 ? -14.902 11.254 20.460 1.00 98.19 577 ALA A CA 1
ATOM 4566 C C . ALA A 1 577 ? -15.721 12.408 21.055 1.00 98.19 577 ALA A C 1
ATOM 4568 O O . ALA A 1 577 ? -15.152 13.436 21.430 1.00 98.19 577 ALA A O 1
ATOM 4569 N N . LEU A 1 578 ? -17.038 12.225 21.174 1.00 98.06 578 LEU A N 1
ATOM 4570 C CA . LEU A 1 578 ? -17.965 13.176 21.786 1.00 98.06 578 LEU A CA 1
ATOM 4571 C C . LEU A 1 578 ? -18.729 12.497 22.927 1.00 98.06 578 LEU A C 1
ATOM 4573 O O . LEU A 1 578 ? -19.287 11.411 22.763 1.00 98.06 578 LEU A O 1
ATOM 4577 N N . GLN A 1 579 ? -18.754 13.137 24.097 1.00 96.94 579 GLN A N 1
ATOM 4578 C CA . GLN A 1 579 ? -19.553 12.674 25.230 1.00 96.94 579 GLN A CA 1
ATOM 4579 C C . GLN A 1 579 ? -20.947 13.288 25.171 1.00 96.94 579 GLN A C 1
ATOM 4581 O O . GLN A 1 579 ? -21.098 14.496 24.968 1.00 96.94 579 GLN A O 1
ATOM 4586 N N . VAL A 1 580 ? -21.956 12.457 25.419 1.00 97.50 580 VAL A N 1
ATOM 4587 C CA . VAL A 1 580 ? -23.341 12.906 25.522 1.00 97.50 580 VAL A CA 1
ATOM 4588 C C . VAL A 1 580 ? -23.461 13.853 26.723 1.00 97.50 580 VAL A C 1
ATOM 4590 O O . VAL A 1 580 ? -23.083 13.469 27.833 1.00 97.50 580 VAL A O 1
ATOM 4593 N N . PRO A 1 581 ? -23.961 15.090 26.540 1.00 94.44 581 PRO A N 1
ATOM 4594 C CA . PRO A 1 581 ? -23.848 16.138 27.560 1.00 94.44 581 PRO A CA 1
ATOM 4595 C C . PRO A 1 581 ? -24.620 15.834 28.844 1.00 94.44 581 PRO A C 1
ATOM 4597 O O . PRO A 1 581 ? -24.234 16.274 29.924 1.00 94.44 581 PRO A O 1
ATOM 4600 N N . GLN A 1 582 ? -25.729 15.106 28.715 1.00 97.25 582 GLN A N 1
ATOM 4601 C CA . GLN A 1 582 ? -26.593 14.713 29.820 1.00 97.25 582 GLN A CA 1
ATOM 4602 C C . GLN A 1 582 ? -26.487 13.204 30.039 1.00 97.25 582 GLN A C 1
ATOM 4604 O O . GLN A 1 582 ? -26.464 12.423 29.087 1.00 97.25 582 GLN A O 1
ATOM 4609 N N . ARG A 1 583 ? -26.440 12.788 31.306 1.00 97.69 583 ARG A N 1
ATOM 4610 C CA . ARG A 1 583 ? -26.445 11.368 31.668 1.00 97.69 583 ARG A CA 1
ATOM 4611 C C . ARG A 1 583 ? -27.826 10.766 31.426 1.00 97.69 583 ARG A C 1
ATOM 4613 O O . ARG A 1 583 ? -28.847 11.397 31.694 1.00 97.69 583 ARG A O 1
ATOM 4620 N N . LEU A 1 584 ? -27.851 9.522 30.968 1.00 97.81 584 LEU A N 1
ATOM 4621 C CA . LEU A 1 584 ? -29.070 8.743 30.826 1.00 97.81 584 LEU A CA 1
ATOM 4622 C C . LEU A 1 584 ? -29.595 8.356 32.211 1.00 97.81 584 LEU A C 1
ATOM 4624 O O . LEU A 1 584 ? -28.846 7.875 33.064 1.00 97.81 584 LEU A O 1
ATOM 4628 N N . SER A 1 585 ? -30.899 8.524 32.423 1.00 96.75 585 SER A N 1
ATOM 4629 C CA . SER A 1 585 ? -31.584 8.139 33.662 1.00 96.75 585 SER A CA 1
ATOM 4630 C C . SER A 1 585 ? -31.898 6.634 33.655 1.00 96.75 585 SER A C 1
ATOM 4632 O O . SER A 1 585 ? -33.054 6.212 33.562 1.00 96.75 585 SER A O 1
ATOM 4634 N N . ILE A 1 586 ? -30.845 5.818 33.688 1.00 96.94 586 ILE A N 1
ATOM 4635 C CA . ILE A 1 586 ? -30.893 4.354 33.769 1.00 96.94 586 ILE A CA 1
ATOM 4636 C C . ILE A 1 586 ? -29.951 3.875 34.876 1.00 96.94 586 ILE A C 1
ATOM 4638 O O . ILE A 1 586 ? -28.836 4.380 35.005 1.00 96.94 586 ILE A O 1
ATOM 4642 N N . ALA A 1 587 ? -30.402 2.898 35.661 1.00 97.44 587 ALA A N 1
ATOM 4643 C CA . ALA A 1 587 ? -29.562 2.246 36.655 1.00 97.44 587 ALA A CA 1
ATOM 4644 C C . ALA A 1 587 ? -28.715 1.160 35.978 1.00 97.44 587 ALA A C 1
ATOM 4646 O O . ALA A 1 587 ? -29.254 0.292 35.289 1.00 97.44 587 ALA A O 1
ATOM 4647 N N . LEU A 1 588 ? -27.402 1.223 36.184 1.00 97.88 588 LEU A N 1
ATOM 4648 C CA . LEU A 1 588 ? -26.436 0.248 35.696 1.00 97.88 588 LEU A CA 1
ATOM 4649 C C . LEU A 1 588 ? -26.033 -0.715 36.809 1.00 97.88 588 LEU A C 1
ATOM 4651 O O . LEU A 1 588 ? -25.735 -0.286 37.928 1.00 97.88 588 LEU A O 1
ATOM 4655 N N . VAL A 1 589 ? -25.960 -1.996 36.464 1.00 97.50 589 VAL A N 1
ATOM 4656 C CA . VAL A 1 589 ? -25.387 -3.068 37.286 1.00 97.50 589 VAL A CA 1
ATOM 4657 C C . VAL A 1 589 ? -24.253 -3.776 36.541 1.00 97.50 589 VAL A C 1
ATOM 4659 O O . VAL A 1 589 ? -24.141 -3.669 35.316 1.00 97.50 589 VAL A O 1
ATOM 4662 N N . ASP A 1 590 ? -23.373 -4.460 37.267 1.00 94.75 590 ASP A N 1
ATOM 4663 C CA . ASP A 1 590 ? -22.396 -5.364 36.658 1.00 94.75 590 ASP A CA 1
ATOM 4664 C C . ASP A 1 590 ? -23.054 -6.684 36.209 1.00 94.75 590 ASP A C 1
ATOM 4666 O O . ASP A 1 590 ? -24.253 -6.897 36.393 1.00 94.75 590 ASP A O 1
ATOM 4670 N N . GLU A 1 591 ? -22.274 -7.586 35.610 1.00 91.56 591 GLU A N 1
ATOM 4671 C CA . GLU A 1 591 ? -22.775 -8.894 35.154 1.00 91.56 591 GLU A CA 1
ATOM 4672 C C . GLU A 1 591 ? -23.224 -9.813 36.309 1.00 91.56 591 GLU A C 1
ATOM 4674 O O . GLU A 1 591 ? -23.927 -10.792 36.076 1.00 91.56 591 GLU A O 1
ATOM 4679 N N . ALA A 1 592 ? -22.844 -9.506 37.553 1.00 92.62 592 ALA A N 1
ATOM 4680 C CA . ALA A 1 592 ? -23.287 -10.212 38.753 1.00 92.62 592 ALA A CA 1
ATOM 4681 C C . ALA A 1 592 ? -24.488 -9.526 39.440 1.00 92.62 592 ALA A C 1
ATOM 4683 O O . ALA A 1 592 ? -24.977 -10.016 40.457 1.00 92.62 592 ALA A O 1
ATOM 4684 N N . GLY A 1 593 ? -24.993 -8.418 38.885 1.00 94.81 593 GLY A N 1
ATOM 4685 C CA . GLY A 1 593 ? -26.137 -7.673 39.406 1.00 94.81 593 GLY A CA 1
ATOM 4686 C C . GLY A 1 593 ? -25.799 -6.632 40.478 1.00 94.81 593 GLY A C 1
ATOM 4687 O O . GLY A 1 593 ? -26.717 -6.017 41.026 1.00 94.81 593 GLY A O 1
ATOM 4688 N N . HIS A 1 594 ? -24.522 -6.385 40.782 1.00 96.25 594 HIS A N 1
ATOM 4689 C CA . HIS A 1 594 ? -24.140 -5.354 41.746 1.00 96.25 594 HIS A CA 1
ATOM 4690 C C . HIS A 1 594 ? -24.342 -3.953 41.156 1.00 96.25 594 HIS A C 1
ATOM 4692 O O . HIS A 1 594 ? -23.988 -3.718 39.998 1.00 96.25 594 HIS A O 1
ATOM 4698 N N . PRO A 1 595 ? -24.875 -2.990 41.928 1.00 96.62 595 PRO A N 1
ATOM 4699 C CA . PRO A 1 595 ? -25.117 -1.635 41.444 1.00 96.62 595 PRO A CA 1
ATOM 4700 C C . PRO A 1 595 ? -23.806 -0.907 41.129 1.00 96.62 595 PRO A C 1
ATOM 4702 O O . PRO A 1 595 ? -22.924 -0.792 41.975 1.00 96.62 595 PRO A O 1
ATOM 4705 N N . LEU A 1 596 ? -23.716 -0.357 39.917 1.00 95.75 596 LEU A N 1
ATOM 4706 C CA . LEU A 1 596 ? -22.592 0.462 39.456 1.00 95.75 596 LEU A CA 1
ATOM 4707 C C . LEU A 1 596 ? -22.919 1.956 39.509 1.00 95.75 596 LEU A C 1
ATOM 4709 O O . LEU A 1 596 ? -22.109 2.764 39.958 1.00 95.75 596 LEU A O 1
ATOM 4713 N N . SER A 1 597 ? -24.100 2.346 39.019 1.00 97.25 597 SER A N 1
ATOM 4714 C CA . SER A 1 597 ? -24.555 3.739 39.037 1.00 97.25 597 SER A CA 1
ATOM 4715 C C . SER A 1 597 ? -26.065 3.852 38.848 1.00 97.25 597 SER A C 1
ATOM 4717 O O . SER A 1 597 ? -26.682 2.997 38.226 1.00 97.25 597 SER A O 1
ATOM 4719 N N . GLN A 1 598 ? -26.661 4.943 39.331 1.00 97.25 598 GLN A N 1
ATOM 4720 C CA . GLN A 1 598 ? -28.073 5.287 39.089 1.00 97.25 598 GLN A CA 1
ATOM 4721 C C . GLN A 1 598 ? -28.289 6.058 37.773 1.00 97.25 598 GLN A C 1
ATOM 4723 O O . GLN A 1 598 ? -29.423 6.341 37.388 1.00 97.25 598 GLN A O 1
ATOM 4728 N N . SER A 1 599 ? -27.200 6.438 37.101 1.00 97.00 599 SER A N 1
ATOM 4729 C CA . SER A 1 599 ? -27.232 7.140 35.820 1.00 97.00 599 SER A CA 1
ATOM 4730 C C . SER A 1 599 ? -26.034 6.741 34.966 1.00 97.00 599 SER A C 1
ATOM 4732 O O . SER A 1 599 ? -24.941 6.547 35.497 1.00 97.00 599 SER A O 1
ATOM 4734 N N . ALA A 1 600 ? -26.202 6.691 33.650 1.00 97.50 600 ALA A N 1
ATOM 4735 C CA . ALA A 1 600 ? -25.137 6.308 32.731 1.00 97.50 600 ALA A CA 1
ATOM 4736 C C . ALA A 1 600 ? -24.631 7.505 31.922 1.00 97.50 600 ALA A C 1
ATOM 4738 O O . ALA A 1 600 ? -25.415 8.293 31.398 1.00 97.50 600 ALA A O 1
ATOM 4739 N N . ALA A 1 601 ? -23.318 7.641 31.787 1.00 97.56 601 ALA A N 1
ATOM 4740 C CA . ALA A 1 601 ? -22.704 8.500 30.789 1.00 97.56 601 ALA A CA 1
ATOM 4741 C C . ALA A 1 601 ? -22.424 7.695 29.511 1.00 97.56 601 ALA A C 1
ATOM 4743 O O . ALA A 1 601 ? -22.166 6.492 29.552 1.00 97.56 601 ALA A O 1
ATOM 4744 N N . VAL A 1 602 ? -22.481 8.375 28.367 1.00 98.19 602 VAL A N 1
ATOM 4745 C CA . VAL A 1 602 ? -22.272 7.759 27.054 1.00 98.19 602 VAL A CA 1
ATOM 4746 C C . VAL A 1 602 ? -21.195 8.526 26.306 1.00 98.19 602 VAL A C 1
ATOM 4748 O O . VAL A 1 602 ? -21.244 9.756 26.226 1.00 98.19 602 VAL A O 1
ATOM 4751 N N . LEU A 1 603 ? -20.234 7.795 25.753 1.00 97.88 603 LEU A N 1
ATOM 4752 C CA . LEU A 1 603 ? -19.208 8.316 24.857 1.00 97.88 603 LEU A CA 1
ATOM 4753 C C . LEU A 1 603 ? -19.402 7.695 23.476 1.00 97.88 603 LEU A C 1
ATOM 4755 O O . LEU A 1 603 ? -19.559 6.481 23.369 1.00 97.88 603 LEU A O 1
ATOM 4759 N N . ILE A 1 604 ? -19.394 8.518 22.432 1.00 98.19 604 ILE A N 1
ATOM 4760 C CA . ILE A 1 604 ? -19.648 8.091 21.054 1.00 98.19 604 ILE A CA 1
ATOM 4761 C C . ILE A 1 604 ? -18.494 8.562 20.176 1.00 98.19 604 ILE A C 1
ATOM 4763 O O . ILE A 1 604 ? -18.088 9.723 20.248 1.00 98.19 604 ILE A O 1
ATOM 4767 N N . PHE A 1 605 ? -17.985 7.677 19.323 1.00 98.12 605 PHE A N 1
ATOM 4768 C CA . PHE A 1 605 ? -17.129 8.080 18.215 1.00 98.12 605 PHE A CA 1
ATOM 4769 C C . PHE A 1 605 ? -17.986 8.380 16.991 1.00 98.12 605 PHE A C 1
ATOM 4771 O O . PHE A 1 605 ? -18.840 7.578 16.616 1.00 98.12 605 PHE A O 1
ATOM 4778 N N . PHE A 1 606 ? -17.729 9.513 16.348 1.00 97.81 606 PHE A N 1
ATOM 4779 C CA . PHE A 1 606 ? -18.372 9.923 15.105 1.00 97.81 606 PHE A CA 1
ATOM 4780 C C . PHE A 1 606 ? -17.364 9.988 13.964 1.00 97.81 606 PHE A C 1
ATOM 4782 O O . PHE A 1 606 ? -16.256 10.485 14.155 1.00 97.81 606 PHE A O 1
ATOM 4789 N N . GLU A 1 607 ? -17.772 9.572 12.767 1.00 96.38 607 GLU A N 1
ATOM 4790 C CA . GLU A 1 607 ? -17.077 9.957 11.537 1.00 96.38 607 GLU A CA 1
ATOM 4791 C C . GLU A 1 607 ? -17.363 11.435 11.246 1.00 96.38 607 GLU A C 1
ATOM 4793 O O . GLU A 1 607 ? -18.522 11.811 11.061 1.00 96.38 607 GLU A O 1
ATOM 4798 N N . GLU A 1 608 ? -16.317 12.266 11.188 1.00 95.62 608 GLU A N 1
ATOM 4799 C CA . GLU A 1 608 ? -16.442 13.731 11.131 1.00 95.62 608 GLU A CA 1
ATOM 4800 C C . GLU A 1 608 ? -17.276 14.208 9.933 1.00 95.62 608 GLU A C 1
ATOM 4802 O O . GLU A 1 608 ? -18.134 15.070 10.087 1.00 95.62 608 GLU A O 1
ATOM 4807 N N . HIS A 1 609 ? -17.064 13.628 8.748 1.00 92.12 609 HIS A N 1
ATOM 4808 C CA . HIS A 1 609 ? -17.615 14.168 7.496 1.00 92.12 609 HIS A CA 1
ATOM 4809 C C . HIS A 1 609 ? -19.084 13.840 7.240 1.00 92.12 609 HIS A C 1
ATOM 4811 O O . HIS A 1 609 ? -19.768 14.595 6.554 1.00 92.12 609 HIS A O 1
ATOM 4817 N N . ILE A 1 610 ? -19.562 12.702 7.744 1.00 92.62 610 ILE A N 1
ATOM 4818 C CA . ILE A 1 610 ? -20.971 12.291 7.607 1.00 92.62 610 ILE A CA 1
ATOM 4819 C C . ILE A 1 610 ? -21.742 12.428 8.922 1.00 92.62 610 ILE A C 1
ATOM 4821 O O . ILE A 1 610 ? -22.952 12.210 8.941 1.00 92.62 610 ILE A O 1
ATOM 4825 N N . GLU A 1 611 ? -21.048 12.776 10.010 1.00 94.62 611 GLU A N 1
ATOM 4826 C CA . GLU A 1 611 ? -21.599 12.962 11.354 1.00 94.62 611 GLU A CA 1
ATOM 4827 C C . GLU A 1 611 ? -22.416 11.752 11.836 1.00 94.62 611 GLU A C 1
ATOM 4829 O O . GLU A 1 611 ? -23.456 11.877 12.487 1.00 94.62 611 GLU A O 1
ATOM 4834 N N . ARG A 1 612 ? -21.955 10.547 11.482 1.00 94.19 612 ARG A N 1
ATOM 4835 C CA . ARG A 1 612 ? -22.589 9.283 11.873 1.00 94.19 612 ARG A CA 1
ATOM 4836 C C . ARG A 1 612 ? -21.769 8.574 12.946 1.00 94.19 612 ARG A C 1
ATOM 4838 O O . ARG A 1 612 ? -20.537 8.611 12.879 1.00 94.19 612 ARG A O 1
ATOM 4845 N N . PRO A 1 613 ? -22.429 7.925 13.919 1.00 95.75 613 PRO A N 1
ATOM 4846 C CA . PRO A 1 613 ? -21.732 7.189 14.959 1.00 95.75 613 PRO A CA 1
ATOM 4847 C C . PRO A 1 613 ? -21.016 5.986 14.344 1.00 95.75 613 PRO A C 1
ATOM 4849 O O . PRO A 1 613 ? -21.590 5.255 13.545 1.00 95.75 613 PRO A O 1
ATOM 4852 N N . VAL A 1 614 ? -19.767 5.759 14.722 1.00 95.50 614 VAL A N 1
ATOM 4853 C CA . VAL A 1 614 ? -19.005 4.561 14.343 1.00 95.50 614 VAL A CA 1
ATOM 4854 C C . VAL A 1 614 ? -18.896 3.565 15.489 1.00 95.50 614 VAL A C 1
ATOM 4856 O O . VAL A 1 614 ? -18.553 2.425 15.232 1.00 95.50 614 VAL A O 1
ATOM 4859 N N . GLY A 1 615 ? -19.217 3.965 16.720 1.00 95.25 615 GLY A N 1
ATOM 4860 C CA . GLY A 1 615 ? -19.308 3.107 17.901 1.00 95.25 615 GLY A CA 1
ATOM 4861 C C . GLY A 1 615 ? -19.561 3.931 19.162 1.00 95.25 615 GLY A C 1
ATOM 4862 O O . GLY A 1 615 ? -19.446 5.160 19.137 1.00 95.25 615 GLY A O 1
ATOM 4863 N N . LEU A 1 616 ? -19.929 3.268 20.258 1.00 97.31 616 LEU A N 1
ATOM 4864 C CA . LEU A 1 616 ? -20.207 3.912 21.542 1.00 97.31 616 LEU A CA 1
ATOM 4865 C C . LEU A 1 616 ? -19.807 3.036 22.725 1.00 97.31 616 LEU A C 1
ATOM 4867 O O . LEU A 1 616 ? -19.653 1.824 22.585 1.00 97.31 616 LEU A O 1
ATOM 4871 N N . TRP A 1 617 ? -19.706 3.658 23.896 1.00 97.38 617 TRP A N 1
ATOM 4872 C CA . TRP A 1 617 ? -19.608 2.969 25.177 1.00 97.38 617 TRP A CA 1
ATOM 4873 C C . TRP A 1 617 ? -20.481 3.636 26.237 1.00 97.38 617 TRP A C 1
ATOM 4875 O O . TRP A 1 617 ? -20.635 4.862 26.246 1.00 97.38 617 TRP A O 1
ATOM 4885 N N . VAL A 1 618 ? -21.029 2.817 27.138 1.00 97.31 618 VAL A N 1
ATOM 4886 C CA . VAL A 1 618 ? -21.916 3.236 28.227 1.00 97.31 618 VAL A CA 1
ATOM 4887 C C . VAL A 1 618 ? -21.321 2.791 29.557 1.00 97.31 618 VAL A C 1
ATOM 4889 O O . VAL A 1 618 ? -21.093 1.602 29.769 1.00 97.31 618 VAL A O 1
ATOM 4892 N N . ASP A 1 619 ? -21.084 3.738 30.461 1.00 96.31 619 ASP A N 1
ATOM 4893 C CA . ASP A 1 619 ? -20.632 3.445 31.826 1.00 96.31 619 ASP A CA 1
ATOM 4894 C C . ASP A 1 619 ? -20.954 4.611 32.772 1.00 96.31 619 ASP A C 1
ATOM 4896 O O . ASP A 1 619 ? -21.498 5.635 32.355 1.00 96.31 619 ASP A O 1
ATOM 4900 N N . SER A 1 620 ? -20.599 4.501 34.051 1.00 94.88 620 SER A N 1
ATOM 4901 C CA . SER A 1 620 ? -20.559 5.664 34.941 1.00 94.88 620 SER A CA 1
ATOM 4902 C C . SER A 1 620 ? -19.532 6.685 34.435 1.00 94.88 620 SER A C 1
ATOM 4904 O O . SER A 1 620 ? -19.874 7.850 34.237 1.00 94.88 620 SER A O 1
ATOM 4906 N N . GLU A 1 621 ? -18.312 6.248 34.138 1.00 93.94 621 GLU A N 1
ATOM 4907 C CA . GLU A 1 621 ? -17.241 7.045 33.539 1.00 93.94 621 GLU A CA 1
ATOM 4908 C C . GLU A 1 621 ? -16.758 6.347 32.259 1.00 93.94 621 GLU A C 1
ATOM 4910 O O . GLU A 1 621 ? -15.985 5.396 32.336 1.00 93.94 621 GLU A O 1
ATOM 4915 N N . PRO A 1 622 ? -17.259 6.742 31.075 1.00 91.88 622 PRO A N 1
ATOM 4916 C CA . PRO A 1 622 ? -17.030 5.979 29.859 1.00 91.88 622 PRO A CA 1
ATOM 4917 C C . PRO A 1 622 ? -15.562 6.047 29.425 1.00 91.88 622 PRO A C 1
ATOM 4919 O O . PRO A 1 622 ? -14.981 7.127 29.304 1.00 91.88 622 PRO A O 1
ATOM 4922 N N . ASP A 1 623 ? -14.986 4.878 29.148 1.00 94.19 623 ASP A N 1
ATOM 4923 C CA . ASP A 1 623 ? -13.599 4.719 28.719 1.00 94.19 623 ASP A CA 1
ATOM 4924 C C . ASP A 1 623 ? -13.466 4.907 27.191 1.00 94.19 623 ASP A C 1
ATOM 4926 O O . ASP A 1 623 ? -14.100 4.171 26.422 1.00 94.19 623 ASP A O 1
ATOM 4930 N N . PRO A 1 624 ? -12.629 5.851 26.713 1.00 96.12 624 PRO A N 1
ATOM 4931 C CA . PRO A 1 624 ? -12.430 6.076 25.283 1.00 96.12 624 PRO A CA 1
ATOM 4932 C C . PRO A 1 624 ? -11.842 4.875 24.542 1.00 96.12 624 PRO A C 1
ATOM 4934 O O . PRO A 1 624 ? -12.158 4.689 23.369 1.00 96.12 624 PRO A O 1
ATOM 4937 N N . GLY A 1 625 ? -11.020 4.044 25.182 1.00 97.00 625 GLY A N 1
ATOM 4938 C CA . GLY A 1 625 ? -10.479 2.862 24.520 1.00 97.00 625 GLY A CA 1
ATOM 4939 C C . GLY A 1 625 ? -11.517 1.758 24.358 1.00 97.00 625 GLY A C 1
ATOM 4940 O O . GLY A 1 625 ? -11.553 1.150 23.296 1.00 97.00 625 GLY A O 1
ATOM 4941 N N . LEU A 1 626 ? -12.442 1.577 25.310 1.00 96.31 626 LEU A N 1
ATOM 4942 C CA . LEU A 1 626 ? -13.564 0.642 25.138 1.00 96.31 626 LEU A CA 1
ATOM 4943 C C . LEU A 1 626 ? -14.536 1.119 24.054 1.00 96.31 626 LEU A C 1
ATOM 4945 O O . LEU A 1 626 ? -14.960 0.325 23.216 1.00 96.31 626 LEU A O 1
ATOM 4949 N N . ALA A 1 627 ? -14.831 2.422 24.008 1.00 96.81 627 ALA A N 1
ATOM 4950 C CA . ALA A 1 627 ? -15.630 3.003 22.929 1.00 96.81 627 ALA A CA 1
ATOM 4951 C C . ALA A 1 627 ? -14.959 2.822 21.557 1.00 96.81 627 ALA A C 1
ATOM 4953 O O . ALA A 1 627 ? -15.632 2.492 20.580 1.00 96.81 627 ALA A O 1
ATOM 4954 N N . LEU A 1 628 ? -13.634 2.992 21.481 1.00 97.38 628 LEU A N 1
ATOM 4955 C CA . LEU A 1 628 ? -12.872 2.777 20.253 1.00 97.38 628 LEU A CA 1
ATOM 4956 C C . LEU A 1 628 ? -12.793 1.289 19.879 1.00 97.38 628 LEU A C 1
ATOM 4958 O O . LEU A 1 628 ? -12.932 0.953 18.707 1.00 97.38 628 LEU A O 1
ATOM 4962 N N . HIS A 1 629 ? -12.643 0.395 20.858 1.00 96.25 629 HIS A N 1
ATOM 4963 C CA . HIS A 1 629 ? -12.694 -1.051 20.653 1.00 96.25 629 HIS A CA 1
ATOM 4964 C C . HIS A 1 629 ? -14.053 -1.473 20.077 1.00 96.25 629 HIS A C 1
ATOM 4966 O O . HIS A 1 629 ? -14.113 -2.152 19.050 1.00 96.25 629 HIS A O 1
ATOM 4972 N N . GLN A 1 630 ? -15.156 -1.002 20.668 1.00 94.88 630 GLN A N 1
ATOM 4973 C CA . GLN A 1 630 ? -16.494 -1.243 20.128 1.00 94.88 630 GLN A CA 1
ATOM 4974 C C . GLN A 1 630 ? -16.624 -0.697 18.697 1.00 94.88 630 GLN A C 1
ATOM 4976 O O . GLN A 1 630 ? -17.160 -1.390 17.840 1.00 94.88 630 GLN A O 1
ATOM 4981 N N . ALA A 1 631 ? -16.084 0.495 18.411 1.00 95.88 631 ALA A N 1
ATOM 4982 C CA . ALA A 1 631 ? -16.151 1.118 17.086 1.00 95.88 631 ALA A CA 1
ATOM 4983 C C . ALA A 1 631 ? -15.360 0.382 15.987 1.00 95.88 631 ALA A C 1
ATOM 4985 O O . ALA A 1 631 ? -15.727 0.446 14.812 1.00 95.88 631 ALA A O 1
ATOM 4986 N N . LEU A 1 632 ? -14.264 -0.292 16.343 1.00 94.88 632 LEU A N 1
ATOM 4987 C CA . LEU A 1 632 ? -13.426 -1.032 15.394 1.00 94.88 632 LEU A CA 1
ATOM 4988 C C . LEU A 1 632 ? -13.985 -2.431 15.114 1.00 94.88 632 LEU A C 1
ATOM 4990 O O . LEU A 1 632 ? -14.078 -2.841 13.954 1.00 94.88 632 LEU A O 1
ATOM 4994 N N . TRP A 1 633 ? -14.351 -3.163 16.169 1.00 93.19 633 TRP A N 1
ATOM 4995 C CA . TRP A 1 633 ? -14.659 -4.593 16.077 1.00 93.19 633 TRP A CA 1
ATOM 4996 C C . TRP A 1 633 ? -16.143 -4.928 16.146 1.00 93.19 633 TRP A C 1
ATOM 4998 O O . TRP A 1 633 ? -16.518 -5.988 15.646 1.00 93.19 633 TRP A O 1
ATOM 5008 N N . HIS A 1 634 ? -16.980 -4.048 16.706 1.00 91.12 634 HIS A N 1
ATOM 5009 C CA . HIS A 1 634 ? -18.425 -4.259 16.868 1.00 91.12 634 HIS A CA 1
ATOM 5010 C C . HIS A 1 634 ? -18.790 -5.637 17.435 1.00 91.12 634 HIS A C 1
ATOM 5012 O O . HIS A 1 634 ? -19.606 -6.342 16.834 1.00 91.12 634 HIS A O 1
ATOM 5018 N N . PRO A 1 635 ? -18.182 -6.077 18.554 1.00 89.62 635 PRO A N 1
ATOM 5019 C CA . PRO A 1 635 ? -18.531 -7.367 19.133 1.00 89.62 635 PRO A CA 1
ATOM 5020 C C . PRO A 1 635 ? -20.037 -7.402 19.439 1.00 89.62 635 PRO A C 1
ATOM 5022 O O . PRO A 1 635 ? -20.587 -6.437 19.971 1.00 89.62 635 PRO A O 1
ATOM 5025 N N . GLY A 1 636 ? -20.704 -8.481 19.019 1.00 86.69 636 GLY A N 1
ATOM 5026 C CA . GLY A 1 636 ? -22.158 -8.654 19.135 1.00 86.69 636 GLY A CA 1
ATOM 5027 C C . GLY A 1 636 ? -23.003 -7.959 18.056 1.00 86.69 636 GLY A C 1
ATOM 5028 O O . GLY A 1 636 ? -24.189 -8.253 17.947 1.00 86.69 636 GLY A O 1
ATOM 5029 N N . HIS A 1 637 ? -22.416 -7.099 17.212 1.00 88.88 637 HIS A N 1
ATOM 5030 C CA . HIS A 1 637 ? -23.143 -6.283 16.224 1.00 88.88 637 HIS A CA 1
ATOM 5031 C C . HIS A 1 637 ? -22.594 -6.443 14.800 1.00 88.88 637 HIS A C 1
ATOM 5033 O O . HIS A 1 637 ? -22.249 -5.451 14.154 1.00 88.88 637 HIS A O 1
ATOM 5039 N N . PRO A 1 638 ? -22.548 -7.665 14.229 1.00 84.88 638 PRO A N 1
ATOM 5040 C CA . PRO A 1 638 ? -21.921 -7.915 12.926 1.00 84.88 638 PRO A CA 1
ATOM 5041 C C . PRO A 1 638 ? -22.577 -7.144 11.768 1.00 84.88 638 PRO A C 1
ATOM 5043 O O . PRO A 1 638 ? -21.962 -6.929 10.720 1.00 84.88 638 PRO A O 1
ATOM 5046 N N . ASN A 1 639 ? -23.822 -6.697 11.951 1.00 85.38 639 ASN A N 1
ATOM 5047 C CA . ASN A 1 639 ? -24.578 -5.952 10.951 1.00 85.38 639 ASN A CA 1
ATOM 5048 C C . ASN A 1 639 ? -24.270 -4.449 10.921 1.00 85.38 639 ASN A C 1
ATOM 5050 O O . ASN A 1 639 ? -24.880 -3.731 10.123 1.00 85.38 639 ASN A O 1
ATOM 5054 N N . TRP A 1 640 ? -23.318 -3.973 11.734 1.00 89.44 640 TRP A N 1
ATOM 5055 C CA . TRP A 1 640 ? -22.981 -2.557 11.786 1.00 89.44 640 TRP A CA 1
ATOM 5056 C C . TRP A 1 640 ? -22.508 -2.029 10.415 1.00 89.44 640 TRP A C 1
ATOM 5058 O O . TRP A 1 640 ? -21.642 -2.661 9.785 1.00 89.44 640 TRP A O 1
ATOM 5068 N N . PRO A 1 641 ? -23.050 -0.897 9.915 1.00 86.12 641 PRO A N 1
ATOM 5069 C CA . PRO A 1 641 ? -22.820 -0.508 8.523 1.00 86.12 641 PRO A CA 1
ATOM 5070 C C . PRO A 1 641 ? -21.479 0.197 8.262 1.00 86.12 641 PRO A C 1
ATOM 5072 O O . PRO A 1 641 ? -20.888 0.010 7.196 1.00 86.12 641 PRO A O 1
ATOM 5075 N N . LEU A 1 642 ? -20.975 0.985 9.220 1.00 89.12 642 LEU A N 1
ATOM 5076 C CA . LEU A 1 642 ? -19.708 1.716 9.092 1.00 89.12 642 LEU A CA 1
ATOM 5077 C C . LEU A 1 642 ? -18.543 0.915 9.673 1.00 89.12 642 LEU A C 1
ATOM 5079 O O . LEU A 1 642 ? -18.444 0.747 10.883 1.00 89.12 642 LEU A O 1
ATOM 5083 N N . ARG A 1 643 ? -17.635 0.448 8.812 1.00 89.81 643 ARG A N 1
ATOM 5084 C CA . ARG A 1 643 ? -16.564 -0.487 9.191 1.00 89.81 643 ARG A CA 1
ATOM 5085 C C . ARG A 1 643 ? -15.201 0.049 8.779 1.00 89.81 643 ARG A C 1
ATOM 5087 O O . ARG A 1 643 ? -14.963 0.316 7.599 1.00 89.81 643 ARG A O 1
ATOM 5094 N N . GLY A 1 644 ? -14.269 0.180 9.710 1.00 93.12 644 GLY A N 1
ATOM 5095 C CA . GLY A 1 644 ? -12.950 0.694 9.367 1.00 93.12 644 GLY A CA 1
ATOM 5096 C C . GLY A 1 644 ? -12.120 1.077 10.574 1.00 93.12 644 GLY A C 1
ATOM 5097 O O . GLY A 1 644 ? -12.473 0.763 11.700 1.00 93.12 644 GLY A O 1
ATOM 5098 N N . ALA A 1 645 ? -11.015 1.759 10.296 1.00 95.31 645 ALA A N 1
ATOM 5099 C CA . ALA A 1 645 ? -10.137 2.383 11.267 1.00 95.31 645 ALA A CA 1
ATOM 5100 C C . ALA A 1 645 ? -9.735 3.785 10.759 1.00 95.31 645 ALA A C 1
ATOM 5102 O O . ALA A 1 645 ? -9.388 3.932 9.576 1.00 95.31 645 ALA A O 1
ATOM 5103 N N . PRO A 1 646 ? -9.747 4.810 11.626 1.00 96.50 646 PRO A N 1
ATOM 5104 C CA . PRO A 1 646 ? -9.599 6.207 11.229 1.00 96.50 646 PRO A CA 1
ATOM 5105 C C . PRO A 1 646 ? -8.162 6.600 10.933 1.00 96.50 646 PRO A C 1
ATOM 5107 O O . PRO A 1 646 ? -7.233 6.077 11.539 1.00 96.50 646 PRO A O 1
ATOM 5110 N N . SER A 1 647 ? -7.929 7.533 10.009 1.00 94.69 647 SER A N 1
ATOM 5111 C CA . SER A 1 647 ? -6.583 8.111 9.792 1.00 94.69 647 SER A CA 1
ATOM 5112 C C . SER A 1 647 ? -6.188 9.061 10.913 1.00 94.69 647 SER A C 1
ATOM 5114 O O . SER A 1 647 ? -5.021 9.094 11.286 1.00 94.69 647 SER A O 1
ATOM 5116 N N . VAL A 1 648 ? -7.163 9.767 11.477 1.00 96.56 648 VAL A N 1
ATOM 5117 C CA . VAL A 1 648 ? -6.989 10.705 12.580 1.00 96.56 648 VAL A CA 1
ATOM 5118 C C . VAL A 1 648 ? -8.006 10.395 13.675 1.00 96.56 648 VAL A C 1
ATOM 5120 O O . VAL A 1 648 ? -9.201 10.272 13.409 1.00 96.56 648 VAL A O 1
ATOM 5123 N N . LEU A 1 649 ? -7.534 10.288 14.910 1.00 98.12 649 LEU A N 1
ATOM 5124 C CA . LEU A 1 649 ? -8.342 10.136 16.115 1.00 98.12 649 LEU A CA 1
ATOM 5125 C C . LEU A 1 649 ? -8.326 11.447 16.889 1.00 98.12 649 LEU A C 1
ATOM 5127 O O . LEU A 1 649 ? -7.300 11.819 17.446 1.00 98.12 649 LEU A O 1
ATOM 5131 N N . LYS A 1 650 ? -9.461 12.138 16.958 1.00 98.31 650 LYS A N 1
ATOM 5132 C CA . LYS A 1 650 ? -9.632 13.335 17.782 1.00 98.31 650 LYS A CA 1
ATOM 5133 C C . LYS A 1 650 ? -10.279 12.951 19.108 1.00 98.31 650 LYS A C 1
ATOM 5135 O O . LYS A 1 650 ? -11.452 12.575 19.137 1.00 98.31 650 LYS A O 1
ATOM 5140 N N . ILE A 1 651 ? -9.529 13.056 20.204 1.00 97.88 651 ILE A N 1
ATOM 5141 C CA . ILE A 1 651 ? -10.011 12.697 21.546 1.00 97.88 651 ILE A CA 1
ATOM 5142 C C . ILE A 1 651 ? -9.796 13.875 22.500 1.00 97.88 651 ILE A C 1
ATOM 5144 O O . ILE A 1 651 ? -8.676 14.378 22.613 1.00 97.88 651 ILE A O 1
ATOM 5148 N N . PRO A 1 652 ? -10.837 14.339 23.211 1.00 96.94 652 PRO A N 1
ATOM 5149 C CA . PRO A 1 652 ? -10.670 15.322 24.272 1.00 96.94 652 PRO A CA 1
ATOM 5150 C C . PRO A 1 652 ? -9.710 14.840 25.358 1.00 96.94 652 PRO A C 1
ATOM 5152 O O . PRO A 1 652 ? -9.887 13.759 25.920 1.00 96.94 652 PRO A O 1
ATOM 5155 N N . SER A 1 653 ? -8.722 15.669 25.705 1.00 95.50 653 SER A N 1
ATOM 5156 C CA . SER A 1 653 ? -7.684 15.309 26.685 1.00 95.50 653 SER A CA 1
ATOM 5157 C C . SER A 1 653 ? -8.260 14.929 28.052 1.00 95.50 653 SER A C 1
ATOM 5159 O O . SER A 1 653 ? -7.702 14.099 28.766 1.00 95.50 653 SER A O 1
ATOM 5161 N N . LEU A 1 654 ? -9.431 15.473 28.391 1.00 93.44 654 LEU A N 1
ATOM 5162 C CA . LEU A 1 654 ? -10.139 15.181 29.635 1.00 93.44 654 LEU A CA 1
ATOM 5163 C C . LEU A 1 654 ? -10.617 13.721 29.764 1.00 93.44 654 LEU A C 1
ATOM 5165 O O . LEU A 1 654 ? -10.868 13.289 30.888 1.00 93.44 654 LEU A O 1
ATOM 5169 N N . PHE A 1 655 ? -10.707 12.963 28.663 1.00 93.12 655 PHE A N 1
ATOM 5170 C CA . PHE A 1 655 ? -11.072 11.538 28.677 1.00 93.12 655 PHE A CA 1
ATOM 5171 C C . PHE A 1 655 ? -9.875 10.597 28.864 1.00 93.12 655 PHE A C 1
ATOM 5173 O O . PHE A 1 655 ? -10.069 9.413 29.115 1.00 93.12 655 PHE A O 1
ATOM 5180 N N . LEU A 1 656 ? -8.638 11.090 28.760 1.00 91.44 656 LEU A N 1
ATOM 5181 C CA . LEU A 1 656 ? -7.446 10.236 28.671 1.00 91.44 656 LEU A CA 1
ATOM 5182 C C . LEU A 1 656 ? -6.709 10.010 29.998 1.00 91.44 656 LEU A C 1
ATOM 5184 O O . LEU A 1 656 ? -5.679 9.342 29.994 1.00 91.44 656 LEU A O 1
ATOM 5188 N N . LYS A 1 657 ? -7.231 10.519 31.124 1.00 82.62 657 LYS A N 1
ATOM 5189 C CA . LYS A 1 657 ? -6.532 10.636 32.424 1.00 82.62 657 LYS A CA 1
ATOM 5190 C C . LYS A 1 657 ? -5.558 9.493 32.755 1.00 82.62 657 LYS A C 1
ATOM 5192 O O . LYS A 1 657 ? -4.394 9.765 33.006 1.00 82.62 657 LYS A O 1
ATOM 5197 N N . GLN A 1 658 ? -6.018 8.240 32.762 1.00 81.81 658 GLN A N 1
ATOM 5198 C CA . GLN A 1 658 ? -5.196 7.068 33.122 1.00 81.81 658 GLN A CA 1
ATOM 5199 C C . GLN A 1 658 ? -4.794 6.203 31.916 1.00 81.81 658 GLN A C 1
ATOM 5201 O O . GLN A 1 658 ? -4.076 5.222 32.066 1.00 81.81 658 GLN A O 1
ATOM 5206 N N . ARG A 1 659 ? -5.276 6.544 30.717 1.00 88.62 659 ARG A N 1
ATOM 5207 C CA . ARG A 1 659 ? -5.263 5.676 29.527 1.00 88.62 659 ARG A CA 1
ATOM 5208 C C . ARG A 1 659 ? -4.517 6.289 28.345 1.00 88.62 659 ARG A C 1
ATOM 5210 O O . ARG A 1 659 ? -4.469 5.680 27.283 1.00 88.62 659 ARG A O 1
ATOM 5217 N N . GLN A 1 660 ? -3.934 7.478 28.505 1.00 95.06 660 GLN A N 1
ATOM 5218 C CA . GLN A 1 660 ? -3.276 8.197 27.413 1.00 95.06 660 GLN A CA 1
ATOM 5219 C C . GLN A 1 660 ? -2.218 7.339 26.705 1.00 95.06 660 GLN A C 1
ATOM 5221 O O . GLN A 1 660 ? -2.298 7.190 25.491 1.00 95.06 660 GLN A O 1
ATOM 5226 N N . GLY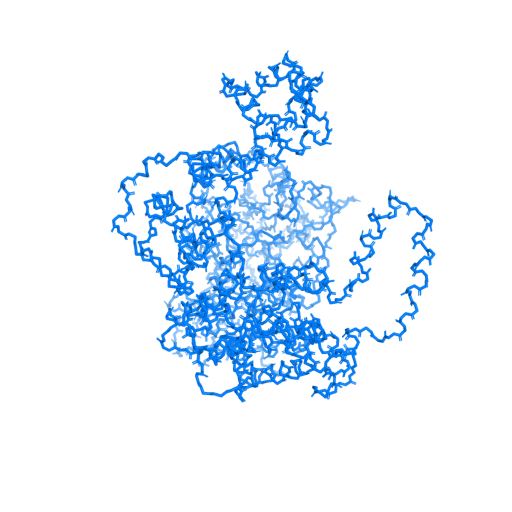 A 1 661 ? -1.302 6.711 27.452 1.00 95.69 661 GLY A N 1
ATOM 5227 C CA . GLY A 1 661 ? -0.244 5.882 26.862 1.00 95.69 661 GLY A CA 1
ATOM 5228 C C . GLY A 1 661 ? -0.769 4.653 26.107 1.00 95.69 661 GLY A C 1
ATOM 5229 O O . GLY A 1 661 ? -0.245 4.308 25.052 1.00 95.69 661 GLY A O 1
ATOM 5230 N N . ASP A 1 662 ? -1.841 4.021 26.594 1.00 95.69 662 ASP A N 1
ATOM 5231 C CA . ASP A 1 662 ? -2.496 2.906 25.895 1.00 95.69 662 ASP A CA 1
ATOM 5232 C C . ASP A 1 662 ? -3.122 3.363 24.571 1.00 95.69 662 ASP A C 1
ATOM 5234 O O . ASP A 1 662 ? -2.960 2.711 23.540 1.00 95.69 662 ASP A O 1
ATOM 5238 N N . ILE A 1 663 ? -3.809 4.507 24.586 1.00 97.25 663 ILE A N 1
ATOM 5239 C CA . ILE A 1 663 ? -4.450 5.079 23.398 1.00 97.25 663 ILE A CA 1
ATOM 5240 C C . ILE A 1 663 ? -3.410 5.558 22.382 1.00 97.25 663 ILE A C 1
ATOM 5242 O O . ILE A 1 663 ? -3.606 5.364 21.185 1.00 97.25 663 ILE A O 1
ATOM 5246 N N . GLU A 1 664 ? -2.300 6.140 22.834 1.00 96.81 664 GLU A N 1
ATOM 5247 C CA . GLU A 1 664 ? -1.168 6.524 21.985 1.00 96.81 664 GLU A CA 1
ATOM 5248 C C . GLU A 1 664 ? -0.544 5.304 21.301 1.00 96.81 664 GLU A C 1
ATOM 5250 O O . GLU A 1 664 ? -0.384 5.315 20.080 1.00 96.81 664 GLU A O 1
ATOM 5255 N N . ARG A 1 665 ? -0.279 4.222 22.049 1.00 95.31 665 ARG A N 1
ATOM 5256 C CA . ARG A 1 665 ? 0.220 2.957 21.484 1.00 95.31 665 ARG A CA 1
ATOM 5257 C C . ARG A 1 665 ? -0.761 2.345 20.491 1.00 95.31 665 ARG A C 1
ATOM 5259 O O . ARG A 1 665 ? -0.360 1.948 19.400 1.00 95.31 665 ARG A O 1
ATOM 5266 N N . ALA A 1 666 ? -2.049 2.307 20.830 1.00 96.12 666 ALA A N 1
ATOM 5267 C CA . ALA A 1 666 ? -3.080 1.800 19.931 1.00 96.12 666 ALA A CA 1
ATOM 5268 C C . ALA A 1 666 ? -3.186 2.647 18.652 1.00 96.12 666 ALA A C 1
ATOM 5270 O O . ALA A 1 666 ? -3.245 2.094 17.553 1.00 96.12 666 ALA A O 1
ATOM 5271 N N . ALA A 1 667 ? -3.175 3.978 18.768 1.00 96.38 667 ALA A N 1
ATOM 5272 C CA . ALA A 1 667 ? -3.211 4.891 17.630 1.00 96.38 667 ALA A CA 1
ATOM 5273 C C . ALA A 1 667 ? -1.981 4.715 16.730 1.00 96.38 667 ALA A C 1
ATOM 5275 O O . ALA A 1 667 ? -2.145 4.527 15.521 1.00 96.38 667 ALA A O 1
ATOM 5276 N N . ASP A 1 668 ? -0.774 4.685 17.302 1.00 94.12 668 ASP A N 1
ATOM 5277 C CA . ASP A 1 668 ? 0.441 4.451 16.526 1.00 94.12 668 ASP A CA 1
ATOM 5278 C C . ASP A 1 668 ? 0.407 3.086 15.836 1.00 94.12 668 ASP A C 1
ATOM 5280 O O . ASP A 1 668 ? 0.624 3.013 14.625 1.00 94.12 668 ASP A O 1
ATOM 5284 N N . TRP A 1 669 ? 0.033 2.019 16.544 1.00 93.44 669 TRP A N 1
ATOM 5285 C CA . TRP A 1 669 ? -0.080 0.685 15.959 1.00 93.44 669 TRP A CA 1
ATOM 5286 C C . TRP A 1 669 ? -1.054 0.676 14.779 1.00 93.44 669 TRP A C 1
ATOM 5288 O O . TRP A 1 669 ? -0.719 0.196 13.697 1.00 93.44 669 TRP A O 1
ATOM 5298 N N . MET A 1 670 ? -2.223 1.310 14.919 1.00 94.25 670 MET A N 1
ATOM 5299 C CA . MET A 1 670 ? -3.205 1.431 13.836 1.00 94.25 670 MET A CA 1
ATOM 5300 C C . MET A 1 670 ? -2.738 2.302 12.670 1.00 94.25 670 MET A C 1
ATOM 5302 O O . MET A 1 670 ? -3.403 2.316 11.632 1.00 94.25 670 MET A O 1
ATOM 5306 N N . SER A 1 671 ? -1.606 3.003 12.785 1.00 93.06 671 SER A N 1
ATOM 5307 C CA . SER A 1 671 ? -1.177 4.062 11.863 1.00 93.06 671 SER A CA 1
ATOM 5308 C C . SER A 1 671 ? -2.126 5.264 11.840 1.00 93.06 671 SER A C 1
ATOM 5310 O O . SER A 1 671 ? -2.353 5.850 10.780 1.00 93.06 671 SER A O 1
ATOM 5312 N N . SER A 1 672 ? -2.713 5.585 12.989 1.00 94.88 672 SER A N 1
ATOM 5313 C CA . SER A 1 672 ? -3.640 6.695 13.186 1.00 94.88 672 SER A CA 1
ATOM 5314 C C . SER A 1 672 ? -2.940 7.850 13.892 1.00 94.88 672 SER A C 1
ATOM 5316 O O . SER A 1 672 ? -2.268 7.660 14.900 1.00 94.88 672 SER A O 1
ATOM 5318 N N . GLU A 1 673 ? -3.121 9.063 13.387 1.00 95.62 673 GLU A N 1
ATOM 5319 C CA . GLU A 1 673 ? -2.665 10.272 14.066 1.00 95.62 673 GLU A CA 1
ATOM 5320 C C . GLU A 1 673 ? -3.592 10.572 15.249 1.00 95.62 673 GLU A C 1
ATOM 5322 O O . GLU A 1 673 ? -4.791 10.775 15.059 1.00 95.62 673 GLU A O 1
ATOM 5327 N N . LEU A 1 674 ? -3.055 10.602 16.468 1.00 97.56 674 LEU A N 1
ATOM 5328 C CA . LEU A 1 674 ? -3.812 11.013 17.648 1.00 97.56 674 LEU A CA 1
ATOM 5329 C C . LEU A 1 674 ? -3.744 12.535 17.806 1.00 97.56 674 LEU A C 1
ATOM 5331 O O . LEU A 1 674 ? -2.673 13.109 17.985 1.00 97.56 674 LEU A O 1
ATOM 5335 N N . GLN A 1 675 ? -4.905 13.182 17.785 1.00 97.88 675 GLN A N 1
ATOM 5336 C CA . GLN A 1 675 ? -5.072 14.607 18.031 1.00 97.88 675 GLN A CA 1
ATOM 5337 C C . GLN A 1 675 ? -5.823 14.820 19.342 1.00 97.88 675 GLN A C 1
ATOM 5339 O O . GLN A 1 675 ? -7.013 14.515 19.469 1.00 97.88 675 GLN A O 1
ATOM 5344 N N . LEU A 1 676 ? -5.123 15.377 20.325 1.00 97.25 676 LEU A N 1
ATOM 5345 C CA . LEU A 1 676 ? -5.710 15.702 21.616 1.00 97.25 676 LEU A CA 1
ATOM 5346 C C . LEU A 1 676 ? -6.435 17.042 21.539 1.00 97.25 676 LEU A C 1
ATOM 5348 O O . LEU A 1 676 ? -5.826 18.068 21.241 1.00 97.25 676 LEU A O 1
ATOM 5352 N N . LEU A 1 677 ? -7.736 17.037 21.823 1.00 97.12 677 LEU A N 1
ATOM 5353 C CA . LEU A 1 677 ? -8.533 18.259 21.847 1.00 97.12 677 LEU A CA 1
ATOM 5354 C C . LEU A 1 677 ? -8.543 18.844 23.258 1.00 97.12 677 LEU A C 1
ATOM 5356 O O . LEU A 1 677 ? -8.964 18.192 24.217 1.00 97.12 677 LEU A O 1
ATOM 5360 N N . ASN A 1 678 ? -8.136 20.103 23.392 1.00 96.19 678 ASN A N 1
ATOM 5361 C CA . ASN A 1 678 ? -8.416 20.855 24.611 1.00 96.19 678 ASN A CA 1
ATOM 5362 C C . ASN A 1 678 ? -9.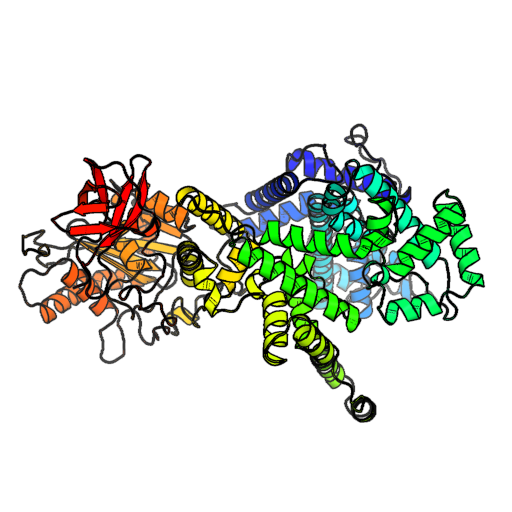919 21.200 24.704 1.00 96.19 678 ASN A C 1
ATOM 5364 O O . ASN A 1 678 ? -10.680 21.006 23.753 1.00 96.19 678 ASN A O 1
ATOM 5368 N N . ARG A 1 679 ? -10.368 21.732 25.851 1.00 94.75 679 ARG A N 1
ATOM 5369 C CA . ARG A 1 679 ? -11.793 22.047 26.079 1.00 94.75 679 ARG A CA 1
ATOM 5370 C C . ARG A 1 679 ? -12.381 22.971 25.008 1.00 94.75 679 ARG A C 1
ATOM 5372 O O . ARG A 1 679 ? -13.478 22.713 24.532 1.00 94.75 679 ARG A O 1
ATOM 5379 N N . PHE A 1 680 ? -11.646 24.007 24.605 1.00 95.81 680 PHE A N 1
ATOM 5380 C CA . PHE A 1 680 ? -12.101 24.967 23.597 1.00 95.81 680 PHE A CA 1
ATOM 5381 C C . PHE A 1 680 ? -12.216 24.332 22.206 1.00 95.81 680 PHE A C 1
ATOM 5383 O O . PHE A 1 680 ? -13.229 24.483 21.526 1.00 95.81 680 PHE A O 1
ATOM 5390 N N . GLN A 1 681 ? -11.200 23.572 21.796 1.00 96.25 681 GLN A N 1
ATOM 5391 C CA . GLN A 1 681 ? -11.208 22.842 20.529 1.00 96.25 681 GLN A CA 1
ATOM 5392 C C . GLN A 1 681 ? -12.331 21.806 20.489 1.00 96.25 681 GLN A C 1
ATOM 5394 O O . GLN A 1 681 ? -12.985 21.676 19.460 1.00 96.25 681 GLN A O 1
ATOM 5399 N N . HIS A 1 682 ? -12.577 21.102 21.597 1.00 95.69 682 HIS A N 1
ATOM 5400 C CA . HIS A 1 682 ? -13.665 20.138 21.703 1.00 95.69 682 HIS A CA 1
ATOM 5401 C C . HIS A 1 682 ? -15.037 20.808 21.558 1.00 95.69 682 HIS A C 1
ATOM 5403 O O . HIS A 1 682 ? -15.833 20.349 20.743 1.00 95.69 682 HIS A O 1
ATOM 5409 N N . SER A 1 683 ? -15.293 21.924 22.253 1.00 94.38 683 SER A N 1
ATOM 5410 C CA . SER A 1 683 ? -16.541 22.685 22.083 1.00 94.38 683 SER A CA 1
ATOM 5411 C C . SER A 1 683 ? -16.730 23.157 20.641 1.00 94.38 683 SER A C 1
ATOM 5413 O O . SER A 1 683 ? -17.772 22.909 20.045 1.00 94.38 683 SER A O 1
ATOM 5415 N N . ARG A 1 684 ? -15.689 23.735 20.028 1.00 95.81 684 ARG A N 1
ATOM 5416 C CA . ARG A 1 684 ? -15.740 24.181 18.628 1.00 95.81 684 ARG A CA 1
ATOM 5417 C C . ARG A 1 684 ? -15.942 23.022 17.648 1.00 95.81 684 ARG A C 1
ATOM 5419 O O . ARG A 1 684 ? -16.575 23.193 16.612 1.00 95.81 684 ARG A O 1
ATOM 5426 N N . GLN A 1 685 ? -15.358 21.858 17.925 1.00 95.62 685 GLN A N 1
ATOM 5427 C CA . GLN A 1 685 ? -15.542 20.663 17.104 1.00 95.62 685 GLN A CA 1
ATOM 5428 C C . GLN A 1 685 ? -16.988 20.172 17.185 1.00 95.62 685 GLN A C 1
ATOM 5430 O O . GLN A 1 685 ? -17.578 19.851 16.160 1.00 95.62 685 GLN A O 1
ATOM 5435 N N . ARG A 1 686 ? -17.558 20.168 18.389 1.00 95.31 686 ARG A N 1
ATOM 5436 C CA . ARG A 1 686 ? -18.948 19.802 18.641 1.00 95.31 686 ARG A CA 1
ATOM 5437 C C . ARG A 1 686 ? -19.928 20.745 17.928 1.00 95.31 686 ARG A C 1
ATOM 5439 O O . ARG A 1 686 ? -20.800 20.270 17.215 1.00 95.31 686 ARG A O 1
ATOM 5446 N N . GLU A 1 687 ? -19.706 22.058 17.996 1.00 93.94 687 GLU A N 1
ATOM 5447 C CA . GLU A 1 687 ? -20.508 23.067 17.275 1.00 93.94 687 GLU A CA 1
ATOM 5448 C C . GLU A 1 687 ? -20.519 22.873 15.749 1.00 93.94 687 GLU A C 1
ATOM 5450 O O . GLU A 1 687 ? -21.494 23.215 15.084 1.00 93.94 687 GLU A O 1
ATOM 5455 N N . LYS A 1 688 ? -19.445 22.314 15.175 1.00 95.69 688 LYS A N 1
ATOM 5456 C CA . LYS A 1 688 ? -19.366 22.024 13.735 1.00 95.69 688 LYS A CA 1
ATOM 5457 C C . LYS A 1 688 ? -20.172 20.795 13.313 1.00 95.69 688 LYS A C 1
ATOM 5459 O O . LYS A 1 688 ? -20.410 20.645 12.121 1.00 95.69 688 LYS A O 1
ATOM 5464 N N . MET A 1 689 ? -20.546 19.922 14.249 1.00 97.12 689 MET A N 1
ATOM 5465 C CA . MET A 1 689 ? -21.180 18.630 13.975 1.00 97.12 689 MET A CA 1
ATOM 5466 C C . MET A 1 689 ? -22.651 18.646 14.416 1.00 97.12 689 MET A C 1
ATOM 5468 O O . MET A 1 689 ? -23.056 17.946 15.346 1.00 97.12 689 MET A O 1
ATOM 5472 N N . ALA A 1 690 ? -23.456 19.482 13.756 1.00 96.19 690 ALA A N 1
ATOM 5473 C CA . ALA A 1 690 ? -24.845 19.745 14.132 1.00 96.19 690 ALA A CA 1
ATOM 5474 C C . ALA A 1 690 ? -25.751 18.496 14.122 1.00 96.19 690 ALA A C 1
ATOM 5476 O O . ALA A 1 690 ? -26.632 18.369 14.972 1.00 96.19 690 ALA A O 1
ATOM 5477 N N . LYS A 1 691 ? -25.544 17.546 13.200 1.00 94.62 691 LYS A N 1
ATOM 5478 C CA . LYS A 1 691 ? -26.294 16.278 13.174 1.00 94.62 691 LYS A CA 1
ATOM 5479 C C . LYS A 1 691 ? -25.877 15.365 14.327 1.00 94.62 691 LYS A C 1
ATOM 5481 O O . LYS A 1 691 ? -26.724 14.661 14.875 1.00 94.62 691 LYS A O 1
ATOM 5486 N N . ALA A 1 692 ? -24.596 15.367 14.701 1.00 95.75 692 ALA A N 1
ATOM 5487 C CA . ALA A 1 692 ? -24.122 14.620 15.867 1.00 95.75 692 ALA A CA 1
ATOM 5488 C C . ALA A 1 692 ? -24.701 15.197 17.172 1.00 95.75 692 ALA A C 1
ATOM 5490 O O . ALA A 1 692 ? -25.144 14.441 18.036 1.00 95.75 692 ALA A O 1
ATOM 5491 N N . GLU A 1 693 ? -24.755 16.526 17.287 1.00 96.31 693 GLU A N 1
ATOM 5492 C CA . GLU A 1 693 ? -25.377 17.259 18.399 1.00 96.31 693 GLU A CA 1
ATOM 5493 C C . GLU A 1 693 ? -26.861 16.890 18.581 1.00 96.31 693 GLU A C 1
ATOM 5495 O O . GLU A 1 693 ? -27.295 16.540 19.687 1.00 96.31 693 GLU A O 1
ATOM 5500 N N . ASP A 1 694 ? -27.632 16.921 17.487 1.00 95.62 694 ASP A N 1
ATOM 5501 C CA . ASP A 1 694 ? -29.044 16.521 17.473 1.00 95.62 694 ASP A CA 1
ATOM 5502 C C . ASP A 1 694 ? -29.206 15.058 17.900 1.00 95.62 694 ASP A C 1
ATOM 5504 O O . ASP A 1 694 ? -29.999 14.744 18.792 1.00 95.62 694 ASP A O 1
ATOM 5508 N N . LEU A 1 695 ? -28.389 14.157 17.343 1.00 95.69 695 LEU A N 1
ATOM 5509 C CA . LEU A 1 695 ? -28.431 12.739 17.692 1.00 95.69 695 LEU A CA 1
ATOM 5510 C C . LEU A 1 695 ? -28.169 12.505 19.183 1.00 95.69 695 LEU A C 1
ATOM 5512 O O . LEU A 1 695 ? -28.897 11.738 19.813 1.00 95.69 695 LEU A O 1
ATOM 5516 N N . MET A 1 696 ? -27.152 13.155 19.757 1.00 96.88 696 MET A N 1
ATOM 5517 C CA . MET A 1 696 ? -26.844 13.037 21.186 1.00 96.88 696 MET A CA 1
ATOM 5518 C C . MET A 1 696 ? -27.999 13.548 22.052 1.00 96.88 696 MET A C 1
ATOM 5520 O O . MET A 1 696 ? -28.338 12.915 23.049 1.00 96.88 696 MET A O 1
ATOM 5524 N N . SER A 1 697 ? -28.643 14.647 21.654 1.00 96.00 697 SER A N 1
ATOM 5525 C CA . SER A 1 697 ? -29.808 15.196 22.361 1.00 96.00 697 SER A CA 1
ATOM 5526 C C . SER A 1 697 ? -30.997 14.231 22.319 1.00 96.00 697 SER A C 1
ATOM 5528 O O . SER A 1 697 ? -31.630 13.962 23.343 1.00 96.00 697 SER A O 1
ATOM 5530 N N . ARG A 1 698 ? -31.259 13.629 21.153 1.00 95.31 698 ARG A N 1
ATOM 5531 C CA . ARG A 1 698 ? -32.302 12.610 20.980 1.00 95.31 698 ARG A CA 1
ATOM 5532 C C . ARG A 1 698 ? -31.995 11.329 21.742 1.00 95.31 698 ARG A C 1
ATOM 5534 O O . ARG A 1 698 ? -32.910 10.750 22.315 1.00 95.31 698 ARG A O 1
ATOM 5541 N N . LEU A 1 699 ? -30.737 10.898 21.809 1.00 95.62 699 LEU A N 1
ATOM 5542 C CA . LEU A 1 699 ? -30.336 9.709 22.567 1.00 95.62 699 LEU A CA 1
ATOM 5543 C C . LEU A 1 699 ? -30.721 9.823 24.049 1.00 95.62 699 LEU A C 1
ATOM 5545 O O . LEU A 1 699 ? -31.202 8.852 24.634 1.00 95.62 699 LEU A O 1
ATOM 5549 N N . VAL A 1 700 ? -30.569 11.009 24.647 1.00 96.75 700 VAL A N 1
ATOM 5550 C CA . VAL A 1 700 ? -30.926 11.237 26.056 1.00 96.75 700 VAL A CA 1
ATOM 5551 C C . VAL A 1 700 ? -32.403 10.947 26.308 1.00 96.75 700 VAL A C 1
ATOM 5553 O O . VAL A 1 700 ? -32.744 10.275 27.283 1.00 96.75 700 VAL A O 1
ATOM 5556 N N . VAL A 1 701 ? -33.282 11.409 25.420 1.00 95.00 701 VAL A N 1
ATOM 5557 C CA . VAL A 1 701 ? -34.735 11.281 25.583 1.00 95.00 701 VAL A CA 1
ATOM 5558 C C . VAL A 1 701 ? -35.247 9.963 25.002 1.00 95.00 701 VAL A C 1
ATOM 5560 O O . VAL A 1 701 ? -35.823 9.140 25.718 1.00 95.00 701 VAL A O 1
ATOM 5563 N N . ASP A 1 702 ? -35.040 9.752 23.707 1.00 94.81 702 ASP A N 1
ATOM 5564 C CA . ASP A 1 702 ? -35.578 8.628 22.944 1.00 94.81 702 ASP A CA 1
ATOM 5565 C C . ASP A 1 702 ? -34.810 7.336 23.220 1.00 94.81 702 ASP A C 1
ATOM 5567 O O . ASP A 1 702 ? -35.432 6.281 23.331 1.00 94.81 702 ASP A O 1
ATOM 5571 N N . GLY A 1 703 ? -33.484 7.409 23.372 1.00 94.75 703 GLY A N 1
ATOM 5572 C CA . GLY A 1 703 ? -32.650 6.252 23.711 1.00 94.75 703 GLY A CA 1
ATOM 5573 C C . GLY A 1 703 ? -32.978 5.717 25.105 1.00 94.75 703 GLY A C 1
ATOM 5574 O O . GLY A 1 703 ? -33.238 4.527 25.267 1.00 94.75 703 GLY A O 1
ATOM 5575 N N . THR A 1 704 ? -33.109 6.597 26.105 1.00 95.94 704 THR A N 1
ATOM 5576 C CA . THR A 1 704 ? -33.562 6.199 27.453 1.00 95.94 704 THR A CA 1
ATOM 5577 C C . THR A 1 704 ? -34.958 5.569 27.424 1.00 95.94 704 THR A C 1
ATOM 5579 O O . THR A 1 704 ? -35.188 4.539 28.061 1.00 95.94 704 THR A O 1
ATOM 5582 N N . LYS A 1 705 ? -35.909 6.159 26.683 1.00 95.50 705 LYS A N 1
ATOM 5583 C CA . LYS A 1 705 ? -37.257 5.584 26.516 1.00 95.50 705 LYS A CA 1
ATOM 5584 C C . LYS A 1 705 ? -37.207 4.213 25.844 1.00 95.50 705 LYS A C 1
ATOM 5586 O O . LYS A 1 705 ? -37.933 3.317 26.262 1.00 95.50 705 LYS A O 1
ATOM 5591 N N . PHE A 1 706 ? -36.357 4.046 24.835 1.00 95.25 706 PHE A N 1
ATOM 5592 C CA . PHE A 1 706 ? -36.176 2.784 24.125 1.00 95.25 706 PHE A CA 1
ATOM 5593 C C . PHE A 1 706 ? -35.620 1.687 25.036 1.00 95.25 706 PHE A C 1
ATOM 5595 O O . PHE A 1 706 ? -36.225 0.622 25.129 1.00 95.25 706 PHE A O 1
ATOM 5602 N N . LEU A 1 707 ? -34.552 1.971 25.788 1.00 96.19 707 LEU A N 1
ATOM 5603 C CA . LEU A 1 707 ? -34.002 1.027 26.764 1.00 96.19 707 LEU A CA 1
ATOM 5604 C C . LEU A 1 707 ? -35.052 0.626 27.807 1.00 96.19 707 LEU A C 1
ATOM 5606 O O . LEU A 1 707 ? -35.230 -0.557 28.080 1.00 96.19 707 LEU A O 1
ATOM 5610 N N . ARG A 1 708 ? -35.822 1.590 28.330 1.00 96.50 708 ARG A N 1
ATOM 5611 C CA . ARG A 1 708 ? -36.920 1.306 29.271 1.00 96.50 708 ARG A CA 1
ATOM 5612 C C . ARG A 1 708 ? -38.059 0.502 28.647 1.00 96.50 708 ARG A C 1
ATOM 5614 O O . ARG A 1 708 ? -38.735 -0.233 29.356 1.00 96.50 708 ARG A O 1
ATOM 5621 N N . LYS A 1 709 ? -38.299 0.644 27.342 1.00 95.62 709 LYS A N 1
ATOM 5622 C CA . LYS A 1 709 ? -39.300 -0.151 26.620 1.00 95.62 709 LYS A CA 1
ATOM 5623 C C . LYS A 1 709 ? -38.865 -1.613 26.506 1.00 95.62 709 LYS A C 1
ATOM 5625 O O . LYS A 1 709 ? -39.700 -2.487 26.695 1.00 95.62 709 LYS A O 1
ATOM 5630 N N . ILE A 1 710 ? -37.592 -1.865 26.197 1.00 96.25 710 ILE A N 1
ATOM 5631 C CA . ILE A 1 710 ? -37.058 -3.226 26.021 1.00 96.25 710 ILE A CA 1
ATOM 5632 C C . ILE A 1 710 ? -36.859 -3.917 27.367 1.00 96.25 710 ILE A C 1
ATOM 5634 O O . ILE A 1 710 ? -37.299 -5.047 27.555 1.00 96.25 710 ILE A O 1
ATOM 5638 N N . PHE A 1 711 ? -36.211 -3.238 28.310 1.00 96.44 711 PHE A N 1
ATOM 5639 C CA . PHE A 1 711 ? -35.771 -3.852 29.560 1.00 96.44 711 PHE A CA 1
ATOM 5640 C C . PHE A 1 711 ? -36.685 -3.538 30.750 1.00 96.44 711 PHE A C 1
ATOM 5642 O O . PHE A 1 711 ? -36.555 -4.160 31.800 1.00 96.44 711 PHE A O 1
ATOM 5649 N N . GLY A 1 712 ? -37.634 -2.609 30.618 1.00 95.44 712 GLY A N 1
ATOM 5650 C CA . GLY A 1 712 ? -38.473 -2.140 31.723 1.00 95.44 712 GLY A CA 1
ATOM 5651 C C . GLY A 1 712 ? -37.774 -1.094 32.601 1.00 95.44 712 GLY A C 1
ATOM 5652 O O . GLY A 1 712 ? -36.865 -0.387 32.172 1.00 95.44 712 GLY A O 1
ATOM 5653 N N . LYS A 1 713 ? -38.218 -0.964 33.859 1.00 94.38 713 LYS A N 1
ATOM 5654 C CA . LYS A 1 713 ? -37.615 -0.052 34.857 1.00 94.38 713 LYS A CA 1
ATOM 5655 C C . LYS A 1 713 ? -36.521 -0.708 35.713 1.00 94.38 713 LYS A C 1
ATOM 5657 O O . LYS A 1 713 ? -36.030 -0.066 36.638 1.00 94.38 713 LYS A O 1
ATOM 5662 N N . ARG A 1 714 ? -36.177 -1.976 35.459 1.00 97.06 714 ARG A N 1
ATOM 5663 C CA . ARG A 1 714 ? -35.135 -2.671 36.227 1.00 97.06 714 ARG A CA 1
ATOM 5664 C C . ARG A 1 714 ? -33.753 -2.076 35.929 1.00 97.06 714 ARG A C 1
ATOM 5666 O O . ARG A 1 714 ? -33.563 -1.509 34.851 1.00 97.06 714 ARG A O 1
ATOM 5673 N N . PRO A 1 715 ? -32.783 -2.239 36.840 1.00 97.12 715 PRO A N 1
ATOM 5674 C CA . PRO A 1 715 ? -31.384 -2.042 36.499 1.00 97.12 715 PRO A CA 1
ATOM 5675 C C . PRO A 1 715 ? -30.973 -2.958 35.339 1.00 97.12 715 PRO A C 1
ATOM 5677 O O . PRO A 1 715 ? -31.442 -4.099 35.241 1.00 97.12 715 PRO A O 1
ATOM 5680 N N . ILE A 1 716 ? -30.118 -2.444 34.459 1.00 98.12 716 ILE A N 1
ATOM 5681 C CA . ILE A 1 716 ? -29.614 -3.170 33.288 1.00 98.12 716 ILE A CA 1
ATOM 5682 C C . ILE A 1 716 ? -28.097 -3.293 33.350 1.00 98.12 716 ILE A C 1
ATOM 5684 O O . ILE A 1 716 ? -27.424 -2.437 33.933 1.00 98.12 716 ILE A O 1
ATOM 5688 N N . THR A 1 717 ? -27.550 -4.355 32.765 1.00 97.56 717 THR A N 1
ATOM 5689 C CA . THR A 1 717 ? -26.094 -4.521 32.717 1.00 97.56 717 THR A CA 1
ATOM 5690 C C . THR A 1 717 ? -25.460 -3.525 31.745 1.00 97.56 717 THR A C 1
ATOM 5692 O O . THR A 1 717 ? -26.127 -2.956 30.873 1.00 97.56 717 THR A O 1
ATOM 5695 N N . ARG A 1 718 ? -24.142 -3.310 31.859 1.00 95.62 718 ARG A N 1
ATOM 5696 C CA . ARG A 1 718 ? -23.391 -2.519 30.865 1.00 95.62 718 ARG A CA 1
ATOM 5697 C C . ARG A 1 718 ? -23.580 -3.068 29.453 1.00 95.62 718 ARG A C 1
ATOM 5699 O O . ARG A 1 718 ? -23.788 -2.288 28.528 1.00 95.62 718 ARG A O 1
ATOM 5706 N N . ARG A 1 719 ? -23.542 -4.397 29.306 1.00 95.44 719 ARG A N 1
ATOM 5707 C CA . ARG A 1 719 ? -23.771 -5.075 28.031 1.00 95.44 719 ARG A CA 1
ATOM 5708 C C . ARG A 1 719 ? -25.149 -4.748 27.467 1.00 95.44 719 ARG A C 1
ATOM 5710 O O . ARG A 1 719 ? -25.235 -4.268 26.344 1.00 95.44 719 ARG A O 1
ATOM 5717 N N . GLU A 1 720 ? -26.205 -4.929 28.261 1.00 96.56 720 GLU A N 1
ATOM 5718 C CA . GLU A 1 720 ? -27.584 -4.623 27.852 1.00 96.56 720 GLU A CA 1
ATOM 5719 C C . GLU A 1 720 ? -27.748 -3.156 27.427 1.00 96.56 720 GLU A C 1
ATOM 5721 O O . GLU A 1 720 ? -28.437 -2.861 26.450 1.00 96.56 720 GLU A O 1
ATOM 5726 N N . ALA A 1 721 ? -27.093 -2.230 28.134 1.00 97.00 721 ALA A N 1
ATOM 5727 C CA . ALA A 1 721 ? -27.125 -0.813 27.797 1.00 97.00 721 ALA A CA 1
ATOM 5728 C C . ALA A 1 721 ? -26.393 -0.505 26.479 1.00 97.00 721 ALA A C 1
ATOM 5730 O O . ALA A 1 721 ? -26.933 0.222 25.646 1.00 97.00 721 ALA A O 1
ATOM 5731 N N . VAL A 1 722 ? -25.186 -1.046 26.273 1.00 96.06 722 VAL A N 1
ATOM 5732 C CA . VAL A 1 722 ? -24.422 -0.866 25.025 1.00 96.06 722 VAL A CA 1
ATOM 5733 C C . VAL A 1 722 ? -25.178 -1.474 23.845 1.00 96.06 722 VAL A C 1
ATOM 5735 O O . VAL A 1 722 ? -25.425 -0.769 22.867 1.00 96.06 722 VAL A O 1
ATOM 5738 N N . ASP A 1 723 ? -25.609 -2.731 23.966 1.00 94.81 723 ASP A N 1
ATOM 5739 C CA . ASP A 1 723 ? -26.330 -3.454 22.915 1.00 94.81 723 ASP A CA 1
ATOM 5740 C C . ASP A 1 723 ? -27.647 -2.760 22.572 1.00 94.81 723 ASP A C 1
ATOM 5742 O O . ASP A 1 723 ? -27.904 -2.458 21.409 1.00 94.81 723 ASP A O 1
ATOM 5746 N N . GLY A 1 724 ? -28.436 -2.391 23.584 1.00 95.50 724 GLY A N 1
ATOM 5747 C CA . GLY A 1 724 ? -29.702 -1.696 23.378 1.00 95.50 724 GLY A CA 1
ATOM 5748 C C . GLY A 1 724 ? -29.545 -0.313 22.735 1.00 95.50 724 GLY A C 1
ATOM 5749 O O . GLY A 1 724 ? -30.409 0.105 21.966 1.00 95.50 724 GLY A O 1
ATOM 5750 N N . LEU A 1 725 ? -28.458 0.420 23.000 1.00 95.94 725 LEU A N 1
ATOM 5751 C CA . LEU A 1 725 ? -28.214 1.699 22.323 1.00 95.94 725 LEU A CA 1
ATOM 5752 C C . LEU A 1 725 ? -27.676 1.525 20.899 1.00 95.94 725 LEU A C 1
ATOM 5754 O O . LEU A 1 725 ? -28.048 2.307 20.025 1.00 95.94 725 LEU A O 1
ATOM 5758 N N . LEU A 1 726 ? -26.840 0.519 20.636 1.00 94.31 726 LEU A N 1
ATOM 5759 C CA . LEU A 1 726 ? -26.417 0.178 19.272 1.00 94.31 726 LEU A CA 1
ATOM 5760 C C . LEU A 1 726 ? -27.618 -0.272 18.426 1.00 94.31 726 LEU A C 1
ATOM 5762 O O . LEU A 1 726 ? -27.788 0.192 17.292 1.00 94.31 726 LEU A O 1
ATOM 5766 N N . ASP A 1 727 ? -28.509 -1.069 19.014 1.00 92.81 727 ASP A N 1
ATOM 5767 C CA . ASP A 1 727 ? -29.796 -1.423 18.424 1.00 92.81 727 ASP A CA 1
ATOM 5768 C C . ASP A 1 727 ? -30.645 -0.181 18.195 1.00 92.81 727 ASP A C 1
ATOM 5770 O O . ASP A 1 727 ? -31.192 -0.026 17.115 1.00 92.81 727 ASP A O 1
ATOM 5774 N N . TRP A 1 728 ? -30.732 0.764 19.132 1.00 93.00 728 TRP A N 1
ATOM 5775 C CA . TRP A 1 728 ? -31.482 2.006 18.910 1.00 93.00 728 TRP A CA 1
ATOM 5776 C C . TRP A 1 728 ? -30.935 2.838 17.737 1.00 93.00 728 TRP A C 1
ATOM 5778 O O . TRP A 1 728 ? -31.707 3.427 16.978 1.00 93.00 728 TRP A O 1
ATOM 5788 N N . LEU A 1 729 ? -29.611 2.892 17.561 1.00 92.44 729 LEU A N 1
ATOM 5789 C CA . LEU A 1 729 ? -28.976 3.628 16.459 1.00 92.44 729 LEU A CA 1
ATOM 5790 C C . LEU A 1 729 ? -29.246 2.989 15.089 1.00 92.44 729 LEU A C 1
ATOM 5792 O O . LEU A 1 729 ? -29.319 3.697 14.078 1.00 92.44 729 LEU A O 1
ATOM 5796 N N . THR A 1 730 ? -29.390 1.664 15.051 1.00 87.81 730 THR A N 1
ATOM 5797 C CA . THR A 1 730 ? -29.574 0.884 13.817 1.00 87.81 730 THR A CA 1
ATOM 5798 C C . THR A 1 730 ? -31.041 0.578 13.517 1.00 87.81 730 THR A C 1
ATOM 5800 O O . THR A 1 730 ? -31.452 0.606 12.358 1.00 87.81 730 THR A O 1
ATOM 5803 N N . THR A 1 731 ? -31.855 0.365 14.546 1.00 81.50 731 THR A N 1
ATOM 5804 C CA . THR A 1 731 ? -33.273 0.007 14.492 1.00 81.50 731 THR A CA 1
ATOM 5805 C C . THR A 1 731 ? -34.121 1.194 14.958 1.00 81.50 731 THR A C 1
ATOM 5807 O O . THR A 1 731 ? -34.066 1.639 16.104 1.00 81.50 731 THR A O 1
ATOM 5810 N N . GLY A 1 732 ? -34.934 1.770 14.067 1.00 55.59 732 GLY A N 1
ATOM 5811 C CA . GLY A 1 732 ? -35.930 2.740 14.526 1.00 55.59 732 GLY A CA 1
ATOM 5812 C C . GLY A 1 732 ? -36.516 3.671 13.479 1.00 55.59 732 GLY A C 1
ATOM 5813 O O . GLY A 1 732 ? -36.012 4.766 13.264 1.00 55.59 732 GLY A O 1
ATOM 5814 N N . GLY A 1 733 ? -37.671 3.260 12.972 1.00 49.38 733 GLY A N 1
ATOM 5815 C CA . GLY A 1 733 ? -38.617 4.042 12.184 1.00 49.38 733 GLY A CA 1
ATOM 5816 C C . GLY A 1 733 ? -39.342 3.119 11.209 1.00 49.38 733 GLY A C 1
ATOM 5817 O O . GLY A 1 733 ? -38.709 2.217 10.666 1.00 49.38 733 GLY A O 1
ATOM 5818 N N . GLU A 1 734 ? -40.638 3.342 10.965 1.00 44.91 734 GLU A N 1
ATOM 5819 C CA . GLU A 1 734 ? -41.420 2.658 9.910 1.00 44.91 734 GLU A CA 1
ATOM 5820 C C . GLU A 1 734 ? -40.816 2.855 8.492 1.00 44.91 734 GLU A C 1
ATOM 5822 O O . GLU A 1 734 ? -41.268 2.239 7.534 1.00 44.91 734 GLU A O 1
ATOM 5827 N N . GLU A 1 735 ? -39.732 3.637 8.365 1.00 40.28 735 GLU A N 1
ATOM 5828 C CA . GLU A 1 735 ? -39.067 4.036 7.118 1.00 40.28 735 GLU A CA 1
ATOM 5829 C C . GLU A 1 735 ? -37.533 3.779 7.093 1.00 40.28 735 GLU A C 1
ATOM 5831 O O . GLU A 1 735 ? -36.793 4.441 6.367 1.00 40.28 735 GLU A O 1
ATOM 5836 N N . GLY A 1 736 ? -37.011 2.815 7.865 1.00 53.78 736 GLY A N 1
ATOM 5837 C CA . GLY A 1 736 ? -35.578 2.450 7.855 1.00 53.78 736 GLY A CA 1
ATOM 5838 C C . GLY A 1 736 ? -34.763 3.006 9.036 1.00 53.78 736 GLY A C 1
ATOM 5839 O O . GLY A 1 736 ? -35.250 3.803 9.830 1.00 53.78 736 GLY A O 1
ATOM 5840 N N . GLY A 1 737 ? -33.532 2.508 9.226 1.00 66.19 737 GLY A N 1
ATOM 5841 C CA . GLY A 1 737 ? -32.720 2.746 10.436 1.00 66.19 737 GLY A CA 1
ATOM 5842 C C . GLY A 1 737 ? -32.434 4.224 10.754 1.00 66.19 737 GLY A C 1
ATOM 5843 O O . GLY A 1 737 ? -32.189 5.010 9.844 1.00 66.19 737 GLY A O 1
ATOM 5844 N N . ARG A 1 738 ? -32.401 4.600 12.048 1.00 82.19 738 ARG A N 1
ATOM 5845 C CA . ARG A 1 738 ? -32.313 6.008 12.513 1.00 82.19 738 ARG A CA 1
ATOM 5846 C C . ARG A 1 738 ? -31.099 6.763 11.982 1.00 82.19 738 ARG A C 1
ATOM 5848 O O . ARG A 1 738 ? -31.231 7.859 11.447 1.00 82.19 738 ARG A O 1
ATOM 5855 N N . CYS A 1 739 ? -29.910 6.197 12.178 1.00 85.69 739 CYS A N 1
ATOM 5856 C CA . CYS A 1 739 ? -28.650 6.829 11.772 1.00 85.69 739 CYS A CA 1
ATOM 5857 C C . CYS A 1 739 ? -28.191 6.392 10.383 1.00 85.69 739 CYS A C 1
ATOM 5859 O O . CYS A 1 739 ? -27.316 7.022 9.790 1.00 85.69 739 CYS A O 1
ATOM 5861 N N . PHE A 1 740 ? -28.771 5.306 9.881 1.00 84.38 740 PHE A N 1
ATOM 5862 C CA . PHE A 1 740 ? -28.346 4.630 8.666 1.00 84.38 740 PHE A CA 1
ATOM 5863 C C . PHE A 1 740 ? -29.538 4.320 7.750 1.00 84.38 740 PHE A C 1
ATOM 5865 O O . PHE A 1 740 ? -29.694 3.169 7.325 1.00 84.38 740 PHE A O 1
ATOM 5872 N N . PRO A 1 741 ? -30.392 5.312 7.429 1.00 74.69 741 PRO A N 1
ATOM 5873 C CA . PRO A 1 741 ? -31.511 5.079 6.532 1.00 74.69 741 PRO A CA 1
ATOM 5874 C C . PRO A 1 741 ? -30.961 4.677 5.162 1.00 74.69 741 PRO A C 1
ATOM 5876 O O . PRO A 1 741 ? -30.000 5.263 4.661 1.00 74.69 741 PRO A O 1
ATOM 5879 N N . ASN A 1 742 ? -31.544 3.638 4.564 1.00 74.38 742 ASN A N 1
ATOM 5880 C CA . ASN A 1 742 ? -31.129 3.087 3.267 1.00 74.38 742 ASN A CA 1
ATOM 5881 C C . ASN A 1 742 ? -29.698 2.525 3.208 1.00 74.38 742 ASN A C 1
ATOM 5883 O O . ASN A 1 742 ? -29.216 2.202 2.120 1.00 74.38 742 ASN A O 1
ATOM 5887 N N . HIS A 1 743 ? -29.020 2.372 4.348 1.00 74.94 743 HIS A N 1
ATOM 5888 C CA . HIS A 1 743 ? -27.661 1.860 4.372 1.00 74.94 743 HIS A CA 1
ATOM 5889 C C . HIS A 1 743 ? -27.659 0.336 4.267 1.00 74.94 743 HIS A C 1
ATOM 5891 O O . HIS A 1 743 ? -28.125 -0.368 5.161 1.00 74.94 743 HIS A O 1
ATOM 5897 N N . ARG A 1 744 ? -27.120 -0.201 3.170 1.00 77.00 744 ARG A N 1
ATOM 5898 C CA . ARG A 1 744 ? -26.947 -1.656 3.040 1.00 77.00 744 ARG A CA 1
ATOM 5899 C C . ARG A 1 744 ? -25.685 -2.106 3.761 1.00 77.00 744 ARG A C 1
ATOM 5901 O O . ARG A 1 744 ? -24.589 -1.682 3.392 1.00 77.00 744 ARG A O 1
ATOM 5908 N N . THR A 1 745 ? -25.841 -2.998 4.732 1.00 78.69 745 THR A N 1
ATOM 5909 C CA . THR A 1 745 ? -24.725 -3.670 5.398 1.00 78.69 745 THR A CA 1
ATOM 5910 C C . THR A 1 745 ? -23.922 -4.479 4.370 1.00 78.69 745 THR A C 1
ATOM 5912 O O . THR A 1 745 ? -24.500 -5.303 3.656 1.00 78.69 745 THR A O 1
ATOM 5915 N N . PRO A 1 746 ? -22.602 -4.257 4.248 1.00 76.75 746 PRO A N 1
ATOM 5916 C CA . PRO A 1 746 ? -21.783 -5.021 3.318 1.00 76.75 746 PRO A CA 1
ATOM 5917 C C . PRO A 1 746 ? -21.661 -6.482 3.766 1.00 76.75 746 PRO A C 1
ATOM 5919 O O . PRO A 1 746 ? -21.537 -6.775 4.959 1.00 76.75 746 PRO A O 1
ATOM 5922 N N . GLU A 1 747 ? -21.639 -7.399 2.798 1.00 81.31 747 GLU A N 1
ATOM 5923 C CA . GLU A 1 747 ? -21.418 -8.820 3.066 1.00 81.31 747 GLU A CA 1
ATOM 5924 C C . GLU A 1 747 ? -20.092 -9.031 3.804 1.00 81.31 747 GLU A C 1
ATOM 5926 O O . GLU A 1 747 ? -19.061 -8.422 3.491 1.00 81.31 747 GLU A O 1
ATOM 5931 N N . LEU A 1 748 ? -20.133 -9.896 4.812 1.00 80.31 748 LEU A N 1
ATOM 5932 C CA . LEU A 1 748 ? -18.958 -10.312 5.556 1.00 80.31 748 LEU A CA 1
ATOM 5933 C C . LEU A 1 748 ? -18.117 -11.270 4.690 1.00 80.31 748 LEU A C 1
ATOM 5935 O O . LEU A 1 748 ? -18.679 -12.169 4.060 1.00 80.31 748 LEU A O 1
ATOM 5939 N N . PRO A 1 749 ? -16.779 -11.114 4.624 1.00 72.88 749 PRO A N 1
ATOM 5940 C CA . PRO A 1 749 ? -15.926 -12.077 3.938 1.00 72.88 749 PRO A CA 1
ATOM 5941 C C . PRO A 1 749 ? -16.161 -13.497 4.481 1.00 72.88 749 PRO A C 1
ATOM 5943 O O . PRO A 1 749 ? -16.269 -13.658 5.700 1.00 72.88 749 PRO A O 1
ATOM 5946 N N . PRO A 1 750 ? -16.178 -14.543 3.638 1.00 67.88 750 PRO A N 1
ATOM 5947 C CA . PRO A 1 750 ? -16.213 -15.922 4.122 1.00 67.88 750 PRO A CA 1
ATOM 5948 C C . PRO A 1 750 ? -15.080 -16.162 5.132 1.00 67.88 750 PRO A C 1
ATOM 5950 O O . PRO A 1 750 ? -13.926 -15.855 4.831 1.00 67.88 750 PRO A O 1
ATOM 5953 N N . GLY A 1 751 ? -15.409 -16.663 6.327 1.00 64.19 751 GLY A N 1
ATOM 5954 C CA . GLY A 1 751 ? -14.443 -16.877 7.416 1.00 64.19 751 GLY A CA 1
ATOM 5955 C C . GLY A 1 751 ? -14.163 -15.664 8.322 1.00 64.19 751 GLY A C 1
ATOM 5956 O O . GLY A 1 751 ? -13.318 -15.750 9.205 1.00 64.19 751 GLY A O 1
ATOM 5957 N N . SER A 1 752 ? -14.859 -14.534 8.157 1.00 59.84 752 SER A N 1
ATOM 5958 C CA . SER A 1 752 ? -14.802 -13.433 9.144 1.00 59.84 752 SER A CA 1
ATOM 5959 C C . SER A 1 752 ? -15.659 -13.704 10.389 1.00 59.84 752 SER A C 1
ATOM 5961 O O . SER A 1 752 ? -15.327 -13.248 11.474 1.00 59.84 752 SER A O 1
ATOM 5963 N N . ILE A 1 753 ? -16.706 -14.528 10.264 1.00 54.22 753 ILE A N 1
ATOM 5964 C CA . ILE A 1 753 ? -17.606 -14.902 11.372 1.00 54.22 753 ILE A CA 1
ATOM 5965 C C . ILE A 1 753 ? -16.954 -15.915 12.335 1.00 54.22 753 ILE A C 1
ATOM 5967 O O . ILE A 1 753 ? -17.392 -16.046 13.474 1.00 54.22 753 ILE A O 1
ATOM 5971 N N . THR A 1 754 ? -15.879 -16.596 11.920 1.00 53.03 754 THR A N 1
ATOM 5972 C CA . THR A 1 754 ? -15.200 -17.639 12.716 1.00 53.03 754 THR A CA 1
ATOM 5973 C C . THR A 1 754 ? -14.594 -17.130 14.024 1.00 53.03 754 THR A C 1
ATOM 5975 O O . THR A 1 754 ? -14.357 -17.926 14.923 1.00 53.03 754 THR A O 1
ATOM 5978 N N . TYR A 1 755 ? -14.422 -15.816 14.173 1.00 54.62 755 TYR A N 1
ATOM 5979 C CA . TYR A 1 755 ? -13.975 -15.186 15.413 1.00 54.62 755 TYR A CA 1
ATOM 5980 C C . TYR A 1 755 ? -15.096 -14.401 16.090 1.00 54.62 755 TYR A C 1
ATOM 5982 O O . TYR A 1 755 ? -14.976 -13.230 16.455 1.00 54.62 755 TYR A O 1
ATOM 5990 N N . GLY A 1 756 ? -16.228 -15.087 16.213 1.00 54.91 756 GLY A N 1
ATOM 5991 C CA . GLY A 1 756 ? -17.249 -14.761 17.180 1.00 54.91 756 GLY A CA 1
ATOM 5992 C C . GLY A 1 756 ? -17.945 -13.434 17.001 1.00 54.91 756 GLY A C 1
ATOM 5993 O O . GLY A 1 756 ? -18.068 -12.668 17.937 1.00 54.91 756 GLY A O 1
ATOM 5994 N N . GLN A 1 757 ? -18.456 -13.175 15.803 1.00 70.38 757 GLN A N 1
ATOM 5995 C CA . GLN A 1 757 ? -19.277 -11.989 15.534 1.00 70.38 757 GLN A CA 1
ATOM 5996 C C . GLN A 1 757 ? -18.529 -10.643 15.594 1.00 70.38 757 GLN A C 1
ATOM 5998 O O . GLN A 1 757 ? -19.182 -9.602 15.599 1.00 70.38 757 GLN A O 1
ATOM 6003 N N . THR A 1 758 ? -17.192 -10.626 15.590 1.00 81.56 758 THR A N 1
ATOM 6004 C CA . THR A 1 758 ? -16.433 -9.387 15.342 1.00 81.56 758 THR A CA 1
ATOM 6005 C C . THR A 1 758 ? -16.350 -9.095 13.840 1.00 81.56 758 THR A C 1
ATOM 6007 O O . THR A 1 758 ? -16.283 -10.002 13.010 1.00 81.56 758 THR A O 1
ATOM 6010 N N . ILE A 1 759 ? -16.405 -7.816 13.461 1.00 84.00 759 ILE A N 1
ATOM 6011 C CA . ILE A 1 759 ? -16.442 -7.392 12.052 1.00 84.00 759 ILE A CA 1
ATOM 6012 C C . ILE A 1 759 ? -15.041 -7.309 11.443 1.00 84.00 759 ILE A C 1
ATOM 6014 O O . ILE A 1 759 ? -14.824 -7.721 10.299 1.00 84.00 759 ILE A O 1
ATOM 6018 N N . LEU A 1 760 ? -14.104 -6.699 12.169 1.00 87.06 760 LEU A N 1
ATOM 6019 C CA . LEU A 1 760 ? -12.744 -6.463 11.700 1.00 87.06 760 LEU A CA 1
ATOM 6020 C C . LEU A 1 760 ? -11.820 -7.568 12.243 1.00 87.06 760 LEU A C 1
ATOM 6022 O O . LEU A 1 760 ? -11.892 -7.885 13.423 1.00 87.06 760 LEU A O 1
ATOM 6026 N N . PRO A 1 761 ? -10.936 -8.170 11.434 1.00 86.75 761 PRO A N 1
ATOM 6027 C CA . PRO A 1 761 ? -9.912 -9.069 11.962 1.00 86.75 761 PRO A CA 1
ATOM 6028 C C . PRO A 1 761 ? -8.889 -8.289 12.798 1.00 86.75 761 PRO A C 1
ATOM 6030 O O . PRO A 1 761 ? -8.873 -7.057 12.786 1.00 86.75 761 PRO A O 1
ATOM 6033 N N . GLY A 1 762 ? -8.015 -8.996 13.508 1.00 86.50 762 GLY A N 1
ATOM 6034 C CA . GLY A 1 762 ? -7.009 -8.372 14.363 1.00 86.50 762 GLY A CA 1
ATOM 6035 C C . GLY A 1 762 ? -7.482 -8.042 15.776 1.00 86.50 762 GLY A C 1
ATOM 6036 O O . GLY A 1 762 ? -6.846 -7.241 16.454 1.00 86.50 762 GLY A O 1
ATOM 6037 N N . TYR A 1 763 ? -8.596 -8.632 16.218 1.00 86.19 763 TYR A N 1
ATOM 6038 C CA . TYR A 1 763 ? -9.058 -8.548 17.610 1.00 86.19 763 TYR A CA 1
ATOM 6039 C C . TYR A 1 763 ? -8.113 -9.289 18.579 1.00 86.19 763 TYR A C 1
ATOM 6041 O O . TYR A 1 763 ? -8.203 -9.110 19.783 1.00 86.19 763 TYR A O 1
ATOM 6049 N N . ASP A 1 764 ? -7.208 -10.108 18.039 1.00 87.94 764 ASP A N 1
ATOM 6050 C CA . ASP A 1 764 ? -6.144 -10.854 18.707 1.00 87.94 764 ASP A CA 1
ATOM 6051 C C . ASP A 1 764 ? -4.792 -10.111 18.716 1.00 87.94 764 ASP A C 1
ATOM 6053 O O . ASP A 1 764 ? -3.796 -10.625 19.222 1.00 87.94 764 ASP A O 1
ATOM 6057 N N . LEU A 1 765 ? -4.737 -8.900 18.154 1.00 91.69 765 LEU A N 1
ATOM 6058 C CA . LEU A 1 765 ? -3.509 -8.112 18.028 1.00 91.69 765 LEU A CA 1
ATOM 6059 C C . LEU A 1 765 ? -3.323 -7.161 19.222 1.00 91.69 765 LEU A C 1
ATOM 6061 O O . LEU A 1 765 ? -4.310 -6.765 19.848 1.00 91.69 765 LEU A O 1
ATOM 6065 N N . PRO A 1 766 ? -2.084 -6.705 19.506 1.00 93.56 766 PRO A N 1
ATOM 6066 C CA . PRO A 1 766 ? -1.797 -5.823 20.644 1.00 93.56 766 PRO A CA 1
ATOM 6067 C C . PRO A 1 766 ? -2.669 -4.562 20.713 1.00 93.56 766 PRO A C 1
ATOM 6069 O O . PRO A 1 766 ? -3.045 -4.131 21.800 1.00 93.56 766 PRO A O 1
ATOM 6072 N N . VAL A 1 767 ? -3.061 -4.007 19.557 1.00 95.00 767 VAL A N 1
ATOM 6073 C CA . VAL A 1 767 ? -3.987 -2.867 19.479 1.00 95.00 767 VAL A CA 1
ATOM 6074 C C . VAL A 1 767 ? -5.301 -3.112 20.214 1.00 95.00 767 VAL A C 1
ATOM 6076 O O . VAL A 1 767 ? -5.766 -2.216 20.912 1.00 95.00 767 VAL A O 1
ATOM 6079 N N . ALA A 1 768 ? -5.892 -4.301 20.091 1.00 95.12 768 ALA A N 1
ATOM 6080 C CA . ALA A 1 768 ? -7.133 -4.617 20.780 1.00 95.12 768 ALA A CA 1
ATOM 6081 C C . ALA A 1 768 ? -6.888 -4.632 22.290 1.00 95.12 768 ALA A C 1
ATOM 6083 O O . ALA A 1 768 ? -7.595 -3.955 23.030 1.00 95.12 768 ALA A O 1
ATOM 6084 N N . GLY A 1 769 ? -5.810 -5.281 22.735 1.00 96.00 769 GLY A N 1
ATOM 6085 C CA . GLY A 1 769 ? -5.440 -5.348 24.144 1.00 96.00 769 GLY A CA 1
ATOM 6086 C C . GLY A 1 769 ? -5.171 -3.986 24.799 1.00 96.00 769 GLY A C 1
ATOM 6087 O O . GLY A 1 769 ? -5.665 -3.754 25.900 1.00 96.00 769 GLY A O 1
ATOM 6088 N N . TRP A 1 770 ? -4.475 -3.049 24.139 1.00 96.56 770 TRP A N 1
ATOM 6089 C CA . TRP A 1 770 ? -4.286 -1.692 24.689 1.00 96.56 770 TRP A CA 1
ATOM 6090 C C . TRP A 1 770 ? -5.611 -0.932 24.812 1.00 96.56 770 TRP A C 1
ATOM 6092 O O . TRP A 1 770 ? -5.788 -0.132 25.728 1.00 96.56 770 TRP A O 1
ATOM 6102 N N . LEU A 1 771 ? -6.580 -1.205 23.937 1.00 96.94 771 LEU A N 1
ATOM 6103 C CA . LEU A 1 771 ? -7.909 -0.602 24.012 1.00 96.94 771 LEU A CA 1
ATOM 6104 C C . LEU A 1 771 ? -8.798 -1.228 25.098 1.00 96.94 771 LEU A C 1
ATOM 6106 O O . LEU A 1 771 ? -9.812 -0.631 25.461 1.00 96.94 771 LEU A O 1
ATOM 6110 N N . LEU A 1 772 ? -8.399 -2.351 25.697 1.00 96.31 772 LEU A N 1
ATOM 6111 C CA . LEU A 1 772 ? -9.118 -3.001 26.792 1.00 96.31 772 LEU A CA 1
ATOM 6112 C C . LEU A 1 772 ? -8.602 -2.551 28.173 1.00 96.31 772 LEU A C 1
ATOM 6114 O O . LEU A 1 772 ? -7.405 -2.280 28.334 1.00 96.31 772 LEU A O 1
ATOM 6118 N N . PRO A 1 773 ? -9.488 -2.459 29.182 1.00 95.31 773 PRO A N 1
ATOM 6119 C CA . PRO A 1 773 ? -9.109 -2.108 30.543 1.00 95.31 773 PRO A CA 1
ATOM 6120 C C . PRO A 1 773 ? -8.350 -3.256 31.210 1.00 95.31 773 PRO A C 1
ATOM 6122 O O . PRO A 1 773 ? -8.520 -4.425 30.858 1.00 95.31 773 PRO A O 1
ATOM 6125 N N . VAL A 1 774 ? -7.558 -2.923 32.228 1.00 95.38 774 VAL A N 1
ATOM 6126 C CA . VAL A 1 774 ? -6.962 -3.915 33.129 1.00 95.38 774 VAL A CA 1
ATOM 6127 C C . VAL A 1 774 ? -8.055 -4.437 34.065 1.00 95.38 774 VAL A C 1
ATOM 6129 O O . VAL A 1 774 ? -8.634 -3.675 34.835 1.00 95.38 774 VAL A O 1
ATOM 6132 N N . LEU A 1 775 ? -8.348 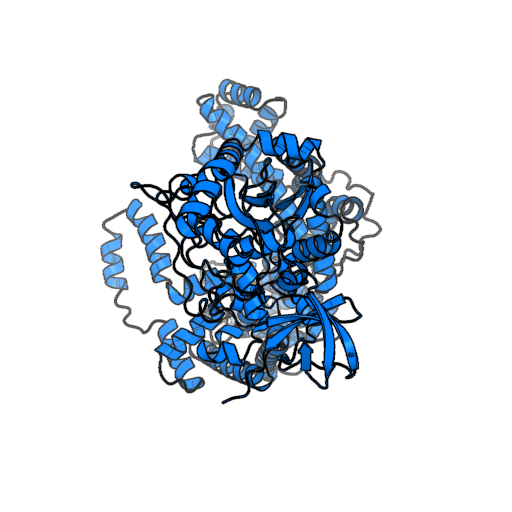-5.735 33.995 1.00 93.81 775 LEU A N 1
ATOM 6133 C CA . LEU A 1 775 ? -9.356 -6.405 34.827 1.00 93.81 775 LEU A CA 1
ATOM 6134 C C . LEU A 1 775 ? -8.789 -6.898 36.167 1.00 93.81 775 LEU A C 1
ATOM 6136 O O . LEU A 1 775 ? -9.546 -7.277 37.064 1.00 93.81 775 LEU A O 1
ATOM 6140 N N . GLY A 1 776 ? -7.464 -6.951 36.293 1.00 95.25 776 GLY A N 1
ATOM 6141 C CA . GLY A 1 776 ? -6.758 -7.385 37.494 1.00 95.25 776 GLY A CA 1
ATOM 6142 C C . GLY A 1 776 ? -5.429 -8.049 37.161 1.00 95.25 776 GLY A C 1
ATOM 6143 O O . GLY A 1 776 ? -4.881 -7.855 36.077 1.00 95.25 776 GLY A O 1
ATOM 6144 N N . GLN A 1 777 ? -4.929 -8.850 38.098 1.00 96.56 777 GLN A N 1
ATOM 6145 C CA . GLN A 1 777 ? -3.741 -9.676 37.905 1.00 96.56 777 GLN A CA 1
ATOM 6146 C C . GLN A 1 777 ? -4.133 -11.143 37.748 1.00 96.56 777 GLN A C 1
ATOM 6148 O O . GLN A 1 777 ? -5.071 -11.622 38.391 1.00 96.56 777 GLN A O 1
ATOM 6153 N N . ALA A 1 778 ? -3.410 -11.851 36.891 1.00 95.31 778 ALA A N 1
ATOM 6154 C CA . ALA A 1 778 ? -3.532 -13.286 36.711 1.00 95.31 778 ALA A CA 1
ATOM 6155 C C . ALA A 1 778 ? -2.225 -13.978 37.100 1.00 95.31 778 ALA A C 1
ATOM 6157 O O . ALA A 1 778 ? -1.154 -13.370 37.043 1.00 95.31 778 ALA A O 1
ATOM 6158 N N . GLN A 1 779 ? -2.320 -15.239 37.517 1.00 96.88 779 GLN A N 1
ATOM 6159 C CA . GLN A 1 779 ? -1.147 -16.029 37.881 1.00 96.88 779 GLN A CA 1
ATOM 6160 C C . GLN A 1 779 ? -0.657 -16.807 36.669 1.00 96.88 779 GLN A C 1
ATOM 6162 O O . GLN A 1 779 ? -1.427 -17.528 36.027 1.00 96.88 779 GLN A O 1
ATOM 6167 N N . THR A 1 780 ? 0.629 -16.683 36.367 1.00 96.38 780 THR A N 1
ATOM 6168 C CA . THR A 1 780 ? 1.258 -17.484 35.325 1.00 96.38 780 THR A CA 1
ATOM 6169 C C . THR A 1 780 ? 1.518 -18.904 35.819 1.00 96.38 780 THR A C 1
ATOM 6171 O O . THR A 1 780 ? 1.890 -19.156 36.966 1.00 96.38 780 THR A O 1
ATOM 6174 N N . GLN A 1 781 ? 1.340 -19.860 34.923 1.00 95.38 781 GLN A N 1
ATOM 6175 C CA . GLN A 1 781 ? 1.774 -21.243 35.055 1.00 95.38 781 GLN A CA 1
ATOM 6176 C C . GLN A 1 781 ? 2.561 -21.612 33.791 1.00 95.38 781 GLN A C 1
ATOM 6178 O O . GLN A 1 781 ? 2.657 -20.823 32.849 1.00 95.38 781 GLN A O 1
ATOM 6183 N N . ARG A 1 782 ? 3.154 -22.810 33.750 1.00 92.00 782 ARG A N 1
ATOM 6184 C CA . ARG A 1 782 ? 3.965 -23.228 32.600 1.00 92.00 782 ARG A CA 1
ATOM 6185 C C . ARG A 1 782 ? 3.108 -23.226 31.326 1.00 92.00 782 ARG A C 1
ATOM 6187 O O . ARG A 1 782 ? 2.218 -24.057 31.190 1.00 92.00 782 ARG A O 1
ATOM 6194 N N . ASN A 1 783 ? 3.403 -22.297 30.416 1.00 91.31 783 ASN A N 1
ATOM 6195 C CA . ASN A 1 783 ? 2.711 -22.064 29.140 1.00 91.31 783 ASN A CA 1
ATOM 6196 C C . ASN A 1 783 ? 1.229 -21.651 29.243 1.00 91.31 783 ASN A C 1
ATOM 6198 O O . ASN A 1 783 ? 0.490 -21.753 28.263 1.00 91.31 783 ASN A O 1
ATOM 6202 N N . GLN A 1 784 ? 0.767 -21.195 30.410 1.00 95.75 784 GLN A N 1
ATOM 6203 C CA . GLN A 1 784 ? -0.637 -20.828 30.599 1.00 95.75 784 GLN A CA 1
ATOM 6204 C C . GLN A 1 784 ? -0.822 -19.751 31.664 1.00 95.75 784 GLN A C 1
ATOM 6206 O O . GLN A 1 784 ? 0.071 -19.482 32.464 1.00 95.75 784 GLN A O 1
ATOM 6211 N N . VAL A 1 785 ? -2.000 -19.136 31.689 1.00 96.12 785 VAL A N 1
ATOM 6212 C CA . VAL A 1 785 ? -2.383 -18.142 32.696 1.00 96.12 785 VAL A CA 1
ATOM 6213 C C . VAL A 1 785 ? -3.705 -18.541 33.329 1.00 96.12 785 VAL A C 1
ATOM 6215 O O . VAL A 1 785 ? -4.637 -18.932 32.631 1.00 96.12 785 VAL A O 1
ATOM 6218 N N . VAL A 1 786 ? -3.791 -18.443 34.656 1.00 95.69 786 VAL A N 1
ATOM 6219 C CA . VAL A 1 786 ? -5.004 -18.761 35.413 1.00 95.69 786 VAL A CA 1
ATOM 6220 C C . VAL A 1 786 ? -5.633 -17.481 35.948 1.00 95.69 786 VAL A C 1
ATOM 6222 O O . VAL A 1 786 ? -5.001 -16.715 36.679 1.00 95.69 786 VAL A O 1
ATOM 6225 N N . TYR A 1 787 ? -6.902 -17.261 35.603 1.00 94.94 787 TYR A N 1
ATOM 6226 C CA . TYR A 1 787 ? -7.688 -16.125 36.079 1.00 94.94 787 TYR A CA 1
ATOM 6227 C C . TYR A 1 787 ? -9.126 -16.544 36.376 1.00 94.94 787 TYR A C 1
ATOM 6229 O O . TYR A 1 787 ? -9.825 -17.073 35.511 1.00 94.94 787 TYR A O 1
ATOM 6237 N N . ARG A 1 788 ? -9.574 -16.298 37.617 1.00 91.62 788 ARG A N 1
ATOM 6238 C CA . ARG A 1 788 ? -10.915 -16.667 38.116 1.00 91.62 788 ARG A CA 1
ATOM 6239 C C . ARG A 1 788 ? -11.286 -18.133 37.831 1.00 91.62 788 ARG A C 1
ATOM 6241 O O . ARG A 1 788 ? -12.399 -18.423 37.409 1.00 91.62 788 ARG A O 1
ATOM 6248 N N . GLY A 1 789 ? -10.332 -19.047 38.019 1.00 91.62 789 GLY A N 1
ATOM 6249 C CA . GLY A 1 789 ? -10.517 -20.487 37.796 1.00 91.62 789 GLY A CA 1
ATOM 6250 C C . GLY A 1 789 ? -10.463 -20.941 36.332 1.00 91.62 789 GLY A C 1
ATOM 6251 O O . GLY A 1 789 ? -10.427 -22.142 36.089 1.00 91.62 789 GLY A O 1
ATOM 6252 N N . ASN A 1 790 ? -10.403 -20.020 35.366 1.00 93.69 790 ASN A N 1
ATOM 6253 C CA . ASN A 1 790 ? -10.232 -20.353 33.954 1.00 93.69 790 ASN A CA 1
ATOM 6254 C C . ASN A 1 790 ? -8.748 -20.399 33.586 1.00 93.69 790 ASN A C 1
ATOM 6256 O O . ASN A 1 790 ? -7.965 -19.564 34.046 1.00 93.69 790 ASN A O 1
ATOM 6260 N N . VAL A 1 791 ? -8.389 -21.352 32.728 1.00 94.88 791 VAL A N 1
ATOM 6261 C CA . VAL A 1 791 ? -7.042 -21.510 32.173 1.00 94.88 791 VAL A CA 1
ATOM 6262 C C . VAL A 1 791 ? -7.024 -20.924 30.767 1.00 94.88 791 VAL A C 1
ATOM 6264 O O . VAL A 1 791 ? -7.871 -21.270 29.947 1.00 94.88 791 VAL A O 1
ATOM 6267 N N . TYR A 1 792 ? -6.061 -20.055 30.487 1.00 95.75 792 TYR A N 1
ATOM 6268 C CA . TYR A 1 792 ? -5.868 -19.420 29.188 1.00 95.75 792 TYR A CA 1
ATOM 6269 C C . TYR A 1 792 ? -4.513 -19.817 28.608 1.00 95.75 792 TYR A C 1
ATOM 6271 O O . TYR A 1 792 ? -3.503 -19.783 29.317 1.00 95.75 792 TYR A O 1
ATOM 6279 N N . THR A 1 793 ? -4.482 -20.180 27.328 1.00 94.75 793 THR A N 1
ATOM 6280 C CA . THR A 1 793 ? -3.278 -20.659 26.636 1.00 94.75 793 THR A CA 1
ATOM 6281 C C . THR A 1 793 ? -3.136 -20.028 25.252 1.00 94.75 793 THR A C 1
ATOM 6283 O O . THR A 1 793 ? -4.092 -19.499 24.680 1.00 94.75 793 THR A O 1
ATOM 6286 N N . ALA A 1 794 ? -1.920 -20.083 24.711 1.00 91.12 794 ALA A N 1
ATOM 6287 C CA . ALA A 1 794 ? -1.641 -19.894 23.291 1.00 91.12 794 ALA A CA 1
ATOM 6288 C C . ALA A 1 794 ? -0.460 -20.801 22.885 1.00 91.12 794 ALA A C 1
ATOM 6290 O O . ALA A 1 794 ? 0.377 -21.103 23.740 1.00 91.12 794 ALA A O 1
ATOM 6291 N N . PRO A 1 795 ? -0.374 -21.259 21.620 1.00 86.94 795 PRO A N 1
ATOM 6292 C CA . PRO A 1 795 ? 0.611 -22.264 21.200 1.00 86.94 795 PRO A CA 1
ATOM 6293 C C . PRO A 1 795 ? 2.077 -21.888 21.456 1.00 86.94 795 PRO A C 1
ATOM 6295 O O . PRO A 1 795 ? 2.901 -22.761 21.715 1.00 86.94 795 PRO A O 1
ATOM 6298 N N . ASP A 1 796 ? 2.405 -20.600 21.381 1.00 87.12 796 ASP A N 1
ATOM 6299 C CA . ASP A 1 796 ? 3.755 -20.051 21.526 1.00 87.12 796 ASP A CA 1
ATOM 6300 C C . ASP A 1 796 ? 3.962 -19.287 22.843 1.00 87.12 796 ASP A C 1
ATOM 6302 O O . ASP A 1 796 ? 5.010 -18.672 23.047 1.00 87.12 796 ASP A O 1
ATOM 6306 N N . PHE A 1 797 ? 2.982 -19.311 23.750 1.00 90.38 797 PHE A N 1
ATOM 6307 C CA . PHE A 1 797 ? 3.087 -18.602 25.017 1.00 90.38 797 PHE A CA 1
ATOM 6308 C C . PHE A 1 797 ? 3.967 -19.377 25.997 1.00 90.38 797 PHE A C 1
ATOM 6310 O O . PHE A 1 797 ? 3.623 -20.471 26.442 1.00 90.38 797 PHE A O 1
ATOM 6317 N N . GLN A 1 798 ? 5.107 -18.786 26.350 1.00 89.88 798 GLN A N 1
ATOM 6318 C CA . GLN A 1 798 ? 6.025 -19.293 27.363 1.00 89.88 798 GLN A CA 1
ATOM 6319 C C . GLN A 1 798 ? 6.308 -18.181 28.364 1.00 89.88 798 GLN A C 1
ATOM 6321 O O . GLN A 1 798 ? 6.684 -17.075 27.986 1.00 89.88 798 GLN A O 1
ATOM 6326 N N . VAL A 1 799 ? 6.124 -18.480 29.645 1.00 90.38 799 VAL A N 1
ATOM 6327 C CA . VAL A 1 799 ? 6.335 -17.528 30.734 1.00 90.38 799 VAL A CA 1
ATOM 6328 C C . VAL A 1 799 ? 6.808 -18.275 31.974 1.00 90.38 799 VAL A C 1
ATOM 6330 O O . VAL A 1 799 ? 6.467 -19.446 32.173 1.00 90.38 799 VAL A O 1
ATOM 6333 N N . GLU A 1 800 ? 7.601 -17.603 32.803 1.00 92.81 800 GLU A N 1
ATOM 6334 C CA . GLU A 1 800 ? 8.009 -18.134 34.097 1.00 92.81 800 GLU A CA 1
ATOM 6335 C C . GLU A 1 800 ? 6.769 -18.333 34.993 1.00 92.81 800 GLU A C 1
ATOM 6337 O O . GLU A 1 800 ? 5.955 -17.410 35.121 1.00 92.81 800 GLU A O 1
ATOM 6342 N N . PRO A 1 801 ? 6.563 -19.530 35.574 1.00 95.56 801 PRO A N 1
ATOM 6343 C CA . PRO A 1 801 ? 5.445 -19.787 36.479 1.00 95.56 801 PRO A CA 1
ATOM 6344 C C . PRO A 1 801 ? 5.518 -18.949 37.762 1.00 95.56 801 PRO A C 1
ATOM 6346 O O . PRO A 1 801 ? 6.598 -18.705 38.289 1.00 95.56 801 PRO A O 1
ATOM 6349 N N . GLY A 1 802 ? 4.361 -18.586 38.317 1.00 95.06 802 GLY A N 1
ATOM 6350 C CA . GLY A 1 802 ? 4.253 -17.890 39.604 1.00 95.06 802 GLY A CA 1
ATOM 6351 C C . GLY A 1 802 ? 4.339 -16.363 39.530 1.00 95.06 802 GLY A C 1
ATOM 6352 O O . GLY A 1 802 ? 4.200 -15.701 40.557 1.00 95.06 802 GLY A O 1
ATOM 6353 N N . LEU A 1 803 ? 4.508 -15.789 38.339 1.00 94.88 803 LEU A N 1
ATOM 6354 C CA . LEU A 1 803 ? 4.453 -14.346 38.132 1.00 94.88 803 LEU A CA 1
ATOM 6355 C C . LEU A 1 803 ? 3.004 -13.845 38.174 1.00 94.88 803 LEU A C 1
ATOM 6357 O O . LEU A 1 803 ? 2.086 -14.466 37.631 1.00 94.88 803 LEU A O 1
ATOM 6361 N N . ALA A 1 804 ? 2.808 -12.683 38.796 1.00 95.56 804 ALA A N 1
ATOM 6362 C CA . ALA A 1 804 ? 1.570 -11.923 38.697 1.00 95.56 804 ALA A CA 1
ATOM 6363 C C . ALA A 1 804 ? 1.670 -10.973 37.498 1.00 95.56 804 ALA A C 1
ATOM 6365 O O . ALA A 1 804 ? 2.505 -10.069 37.482 1.00 95.56 804 ALA A O 1
ATOM 6366 N N . VAL A 1 805 ? 0.825 -11.184 36.494 1.00 95.81 805 VAL A N 1
ATOM 6367 C CA . VAL A 1 805 ? 0.810 -10.404 35.247 1.00 95.81 805 VAL A CA 1
ATOM 6368 C C . VAL A 1 805 ? -0.497 -9.637 35.122 1.00 95.81 805 VAL A C 1
ATOM 6370 O O . VAL A 1 805 ? -1.554 -10.142 35.510 1.00 95.81 805 VAL A O 1
ATOM 6373 N N . ASN A 1 806 ? -0.448 -8.413 34.592 1.00 96.56 806 ASN A N 1
ATOM 6374 C CA . ASN A 1 806 ? -1.667 -7.638 34.373 1.00 96.56 806 ASN A CA 1
ATOM 6375 C C . ASN A 1 806 ? -2.486 -8.292 33.259 1.00 96.56 806 ASN A C 1
ATOM 6377 O O . ASN A 1 806 ? -1.970 -8.616 32.188 1.00 96.56 806 ASN A O 1
ATOM 6381 N N . LEU A 1 807 ? -3.776 -8.466 33.522 1.00 96.31 807 LEU A N 1
ATOM 6382 C CA . LEU A 1 807 ? -4.732 -9.032 32.588 1.00 96.31 807 LEU A CA 1
ATOM 6383 C C . LEU A 1 807 ? -5.651 -7.931 32.086 1.00 96.31 807 LEU A C 1
ATOM 6385 O O . LEU A 1 807 ? -6.272 -7.212 32.871 1.00 96.31 807 LEU A O 1
ATOM 6389 N N . ARG A 1 808 ? -5.773 -7.840 30.769 1.00 96.81 808 ARG A N 1
ATOM 6390 C CA . ARG A 1 808 ? -6.693 -6.955 30.065 1.00 96.81 808 ARG A CA 1
ATOM 6391 C C . ARG A 1 808 ? -7.745 -7.786 29.351 1.00 96.81 808 ARG A C 1
ATOM 6393 O O . ARG A 1 808 ? -7.459 -8.873 28.855 1.00 96.81 808 ARG A O 1
ATOM 6400 N N . GLY A 1 809 ? -8.973 -7.296 29.309 1.00 95.19 809 GLY A N 1
ATOM 6401 C CA . GLY A 1 809 ? -10.077 -8.049 28.725 1.00 95.19 809 GLY A CA 1
ATOM 6402 C C . GLY A 1 809 ? -11.348 -7.225 28.626 1.00 95.19 809 GLY A C 1
ATOM 6403 O O . GLY A 1 809 ? -11.467 -6.164 29.242 1.00 95.19 809 GLY A O 1
ATOM 6404 N N . MET A 1 810 ? -12.314 -7.725 27.857 1.00 93.38 810 MET A N 1
ATOM 6405 C CA . MET A 1 810 ? -13.650 -7.137 27.850 1.00 93.38 810 MET A CA 1
ATOM 6406 C C . MET A 1 810 ? -14.305 -7.312 29.231 1.00 93.38 810 MET A C 1
ATOM 6408 O O . MET A 1 810 ? -14.224 -8.403 29.799 1.00 93.38 810 MET A O 1
ATOM 6412 N N . PRO A 1 811 ? -14.984 -6.283 29.780 1.00 92.38 811 PRO A N 1
ATOM 6413 C CA . PRO A 1 811 ? -15.639 -6.381 31.090 1.00 92.38 811 PRO A CA 1
ATOM 6414 C C . PRO A 1 811 ? -16.748 -7.440 31.168 1.00 92.38 811 PRO A C 1
ATOM 6416 O O . PRO A 1 811 ? -17.162 -7.816 32.262 1.00 92.38 811 PRO A O 1
ATOM 6419 N N . PHE A 1 812 ? -17.241 -7.890 30.015 1.00 91.00 812 PHE A N 1
ATOM 6420 C CA . PHE A 1 812 ? -18.275 -8.904 29.867 1.00 91.00 812 PHE A CA 1
ATOM 6421 C C . PHE A 1 812 ? -18.041 -9.725 28.592 1.00 91.00 812 PHE A C 1
ATOM 6423 O O . PHE A 1 812 ? -17.339 -9.292 27.676 1.00 91.00 812 PHE A O 1
ATOM 6430 N N . LEU A 1 813 ? -18.640 -10.916 28.533 1.00 85.69 813 LEU A N 1
ATOM 6431 C CA . LEU A 1 813 ? -18.521 -11.834 27.400 1.00 85.69 813 LEU A CA 1
ATOM 6432 C C . LEU A 1 813 ? -19.705 -11.670 26.447 1.00 85.69 813 LEU A C 1
ATOM 6434 O O . LEU A 1 813 ? -20.857 -11.619 26.878 1.00 85.69 813 LEU A O 1
ATOM 6438 N N . TYR A 1 814 ? -19.425 -11.645 25.148 1.00 84.81 814 TYR A N 1
ATOM 6439 C CA . TYR A 1 814 ? -20.446 -11.742 24.108 1.00 84.81 814 TYR A CA 1
ATOM 6440 C C . TYR A 1 814 ? -20.628 -13.198 23.692 1.00 84.81 814 TYR A C 1
ATOM 6442 O O . TYR A 1 814 ? -19.659 -13.943 23.550 1.00 84.81 814 TYR A O 1
ATOM 6450 N N . ALA A 1 815 ? -21.877 -13.601 23.459 1.00 79.81 815 ALA A N 1
ATOM 6451 C CA . ALA A 1 815 ? -22.167 -14.945 22.979 1.00 79.81 815 ALA A CA 1
ATOM 6452 C C . ALA A 1 815 ? -21.502 -15.172 21.611 1.00 79.81 815 ALA A C 1
ATOM 6454 O O . ALA A 1 815 ? -21.669 -14.377 20.689 1.00 79.81 815 ALA A O 1
ATOM 6455 N N . GLY A 1 816 ? -20.741 -16.257 21.488 1.00 74.94 816 GLY A N 1
ATOM 6456 C CA . GLY A 1 816 ? -20.015 -16.600 20.268 1.00 74.94 816 GLY A CA 1
ATOM 6457 C C . GLY A 1 816 ? -18.646 -15.931 20.116 1.00 74.94 816 GLY A C 1
ATOM 6458 O O . GLY A 1 816 ? -17.847 -16.474 19.363 1.00 74.94 816 GLY A O 1
ATOM 6459 N N . VAL A 1 817 ? -18.329 -14.837 20.830 1.00 77.25 817 VAL A N 1
ATOM 6460 C CA . VAL A 1 817 ? -16.956 -14.288 20.902 1.00 77.25 817 VAL A CA 1
ATOM 6461 C C . VAL A 1 817 ? -16.081 -15.252 21.707 1.00 77.25 817 VAL A C 1
ATOM 6463 O O . VAL A 1 817 ? -16.431 -15.528 22.856 1.00 77.25 817 VAL A O 1
ATOM 6466 N N . PRO A 1 818 ? -14.947 -15.751 21.164 1.00 78.31 818 PRO A N 1
ATOM 6467 C CA . PRO A 1 818 ? -13.998 -16.531 21.949 1.00 78.31 818 PRO A CA 1
ATOM 6468 C C . PRO A 1 818 ? -13.620 -15.768 23.214 1.00 78.31 818 PRO A C 1
ATOM 6470 O O . PRO A 1 818 ? -13.220 -14.602 23.134 1.00 78.31 818 PRO A O 1
ATOM 6473 N N . ASN A 1 819 ? -13.739 -16.416 24.373 1.00 86.56 819 ASN A N 1
ATOM 6474 C CA . ASN A 1 819 ? -13.269 -15.827 25.616 1.00 86.56 819 ASN A CA 1
ATOM 6475 C C . ASN A 1 819 ? -11.739 -15.739 25.546 1.00 86.56 819 ASN A C 1
ATOM 6477 O O . ASN A 1 819 ? -11.037 -16.748 25.639 1.00 86.56 819 ASN A O 1
ATOM 6481 N N . HIS A 1 820 ? -11.244 -14.531 25.302 1.00 91.12 820 HIS A N 1
ATOM 6482 C CA . HIS A 1 820 ? -9.831 -14.235 25.181 1.00 91.12 820 HIS A CA 1
ATOM 6483 C C . HIS A 1 820 ? -9.468 -13.088 26.113 1.00 91.12 820 HIS A C 1
ATOM 6485 O O . HIS A 1 820 ? -10.283 -12.220 26.431 1.00 91.12 820 HIS A O 1
ATOM 6491 N N . ILE A 1 821 ? -8.218 -13.105 26.542 1.00 95.12 821 ILE A N 1
ATOM 6492 C CA . ILE A 1 821 ? -7.621 -12.094 27.401 1.00 95.12 821 ILE A CA 1
ATOM 6493 C C . ILE A 1 821 ? -6.308 -11.645 26.782 1.00 95.12 821 ILE A C 1
ATOM 6495 O O . ILE A 1 821 ? -5.682 -12.375 26.015 1.00 95.12 821 ILE A O 1
ATOM 6499 N N . PHE A 1 822 ? -5.865 -10.460 27.168 1.00 96.75 822 PHE A N 1
ATOM 6500 C CA . PHE A 1 822 ? -4.522 -9.990 26.893 1.00 96.75 822 PHE A CA 1
ATOM 6501 C C . PHE A 1 822 ? -3.718 -9.991 28.180 1.00 96.75 822 PHE A C 1
ATOM 6503 O O . PHE A 1 822 ? -4.157 -9.458 29.196 1.00 96.75 822 PHE A O 1
ATOM 6510 N N . VAL A 1 823 ? -2.534 -10.579 28.129 1.00 96.56 823 VAL A N 1
ATOM 6511 C CA . VAL A 1 823 ? -1.589 -10.580 29.240 1.00 96.56 823 VAL A CA 1
ATOM 6512 C C . VAL A 1 823 ? -0.480 -9.594 28.927 1.00 96.56 823 VAL A C 1
ATOM 6514 O O . VAL A 1 823 ? 0.113 -9.658 27.851 1.00 96.56 823 VAL A O 1
ATOM 6517 N N . GLU A 1 824 ? -0.234 -8.672 29.854 1.00 94.88 824 GLU A N 1
ATOM 6518 C CA . GLU A 1 824 ? 0.852 -7.699 29.770 1.00 94.88 824 GLU A CA 1
ATOM 6519 C C . GLU A 1 824 ? 2.091 -8.247 30.477 1.00 94.88 824 GLU A C 1
ATOM 6521 O O . GLU A 1 824 ? 2.113 -8.421 31.699 1.00 94.88 824 GLU A O 1
ATOM 6526 N N . GLU A 1 825 ? 3.112 -8.556 29.682 1.00 90.31 825 GLU A N 1
ATOM 6527 C CA . GLU A 1 825 ? 4.431 -8.960 30.156 1.00 90.31 825 GLU A CA 1
ATOM 6528 C C . GLU A 1 825 ? 5.157 -7.773 30.819 1.00 90.31 825 GLU A C 1
ATOM 6530 O O . GLU A 1 825 ? 4.807 -6.605 30.634 1.00 90.31 825 GLU A O 1
ATOM 6535 N N . THR A 1 826 ? 6.220 -8.051 31.577 1.00 86.12 826 THR A N 1
ATOM 6536 C CA . THR A 1 826 ? 6.993 -7.033 32.318 1.00 86.12 826 THR A CA 1
ATOM 6537 C C . THR A 1 826 ? 7.627 -5.959 31.428 1.00 86.12 826 THR A C 1
ATOM 6539 O O . THR A 1 826 ? 7.893 -4.852 31.887 1.00 86.12 826 THR A O 1
ATOM 6542 N N . ASN A 1 827 ? 7.842 -6.261 30.148 1.00 86.38 827 ASN A N 1
ATOM 6543 C CA . ASN A 1 827 ? 8.343 -5.339 29.125 1.00 86.38 827 ASN A CA 1
ATOM 6544 C C . ASN A 1 827 ? 7.227 -4.491 28.462 1.00 86.38 827 ASN A C 1
ATOM 6546 O O . ASN A 1 827 ? 7.511 -3.756 27.518 1.00 86.38 827 ASN A O 1
ATOM 6550 N N . GLY A 1 828 ? 5.970 -4.596 28.918 1.00 87.31 828 GLY A N 1
ATOM 6551 C CA . GLY A 1 828 ? 4.807 -3.885 28.364 1.00 87.31 828 GLY A CA 1
ATOM 6552 C C . GLY A 1 828 ? 4.201 -4.526 27.111 1.00 87.31 828 GLY A C 1
ATOM 6553 O O . GLY A 1 828 ? 3.292 -3.964 26.492 1.00 87.31 828 GLY A O 1
ATOM 6554 N N . ARG A 1 829 ? 4.699 -5.696 26.710 1.00 90.44 829 ARG A N 1
ATOM 6555 C CA . ARG A 1 829 ? 4.196 -6.449 25.566 1.00 90.44 829 ARG A CA 1
ATOM 6556 C C . ARG A 1 829 ? 2.872 -7.130 25.896 1.00 90.44 829 ARG A C 1
ATOM 6558 O O . ARG A 1 829 ? 2.726 -7.718 26.962 1.00 90.44 829 ARG A O 1
ATOM 6565 N N . LEU A 1 830 ? 1.937 -7.112 24.945 1.00 93.94 830 LEU A N 1
ATOM 6566 C CA . LEU A 1 830 ? 0.651 -7.794 25.071 1.00 93.94 830 LEU A CA 1
ATOM 6567 C C . LEU A 1 830 ? 0.614 -9.105 24.285 1.00 93.94 830 LEU A C 1
ATOM 6569 O O . LEU A 1 830 ? 0.931 -9.132 23.097 1.00 93.94 830 LEU A O 1
ATOM 6573 N N . ARG A 1 831 ? 0.152 -10.173 24.941 1.00 93.25 831 ARG A N 1
ATOM 6574 C CA . ARG A 1 831 ? -0.116 -11.483 24.332 1.00 93.25 831 ARG A CA 1
ATOM 6575 C C . ARG A 1 831 ? -1.592 -11.833 24.450 1.00 93.25 831 ARG A C 1
ATOM 6577 O O . ARG A 1 831 ? -2.129 -11.807 25.554 1.00 93.25 831 ARG A O 1
ATOM 6584 N N . CYS A 1 832 ? -2.232 -12.170 23.333 1.00 94.25 832 CYS A N 1
ATOM 6585 C CA . CYS A 1 832 ? -3.601 -12.680 23.328 1.00 94.25 832 CYS A CA 1
ATOM 6586 C C . CYS A 1 832 ? -3.600 -14.167 23.702 1.00 94.25 832 CYS A C 1
ATOM 6588 O O . CYS A 1 832 ? -2.915 -14.961 23.058 1.00 94.25 832 CYS A O 1
ATOM 6590 N N . LEU A 1 833 ? -4.366 -14.539 24.724 1.00 94.38 833 LEU A N 1
ATOM 6591 C CA . LEU A 1 833 ? -4.579 -15.922 25.147 1.00 94.38 833 LEU A CA 1
ATOM 6592 C C . LEU A 1 833 ? -6.066 -16.253 25.062 1.00 94.38 833 LEU A C 1
ATOM 6594 O O . LEU A 1 833 ? -6.910 -15.420 25.392 1.00 94.38 833 LEU A O 1
ATOM 6598 N N . VAL A 1 834 ? -6.389 -17.481 24.673 1.00 92.56 834 VAL A N 1
ATOM 6599 C CA . VAL A 1 834 ? -7.769 -17.981 24.601 1.00 92.56 834 VAL A CA 1
ATOM 6600 C C . VAL A 1 834 ? -8.028 -18.966 25.733 1.00 92.56 834 VAL A C 1
ATOM 6602 O O . VAL A 1 834 ? -7.104 -19.646 26.180 1.00 92.56 834 VAL A O 1
ATOM 6605 N N . VAL A 1 835 ? -9.269 -19.045 26.221 1.00 91.31 835 VAL A N 1
ATOM 6606 C CA . VAL A 1 835 ? -9.642 -20.065 27.213 1.00 91.31 835 VAL A CA 1
ATOM 6607 C C . VAL A 1 835 ? -9.360 -21.452 26.649 1.00 91.31 835 VAL A C 1
ATOM 6609 O O . VAL A 1 835 ? -9.817 -21.802 25.561 1.00 91.31 835 VAL A O 1
ATOM 6612 N N . HIS A 1 836 ? -8.631 -22.255 27.418 1.00 86.62 836 HIS A N 1
ATOM 6613 C CA . HIS A 1 836 ? -8.495 -23.676 27.168 1.00 86.62 836 HIS A CA 1
ATOM 6614 C C . HIS A 1 836 ? -9.777 -24.364 27.634 1.00 86.62 836 HIS A C 1
ATOM 6616 O O . HIS A 1 836 ? -9.932 -24.690 28.811 1.00 86.62 836 HIS A O 1
ATOM 6622 N N . GLU A 1 837 ? -10.727 -24.550 26.720 1.00 78.44 837 GLU A N 1
ATOM 6623 C CA . GLU A 1 837 ? -11.816 -25.485 26.969 1.00 78.44 837 GLU A CA 1
ATOM 6624 C C . GLU A 1 837 ? -11.215 -26.896 26.942 1.00 78.44 837 GLU A C 1
ATOM 6626 O O . GLU A 1 837 ? -10.658 -27.290 25.911 1.00 78.44 837 GLU A O 1
ATOM 6631 N N . PRO A 1 838 ? -11.259 -27.663 28.050 1.00 58.69 838 PRO A N 1
ATOM 6632 C CA . PRO A 1 838 ? -10.870 -29.061 27.982 1.00 58.69 838 PRO A CA 1
ATOM 6633 C C . PRO A 1 838 ? -11.771 -29.723 26.940 1.00 58.69 838 PRO A C 1
ATOM 6635 O O . PRO A 1 838 ? -12.993 -29.580 27.022 1.00 58.69 838 PRO A O 1
ATOM 6638 N N . LEU A 1 839 ? -11.169 -30.400 25.955 1.00 48.75 839 LEU A N 1
ATOM 6639 C CA . LEU A 1 839 ? -11.885 -31.254 25.004 1.00 48.75 839 LEU A CA 1
ATOM 6640 C C . LEU A 1 839 ? -12.773 -32.197 25.828 1.00 48.75 839 LEU A C 1
ATOM 6642 O O . LEU A 1 839 ? -12.254 -33.096 26.491 1.00 48.75 839 LEU A O 1
ATOM 6646 N N . ARG A 1 840 ? -14.075 -31.906 25.880 1.00 33.06 840 ARG A N 1
ATOM 6647 C CA . ARG A 1 840 ? -15.062 -32.721 26.591 1.00 33.06 840 ARG A CA 1
ATOM 6648 C C . ARG A 1 840 ? -15.429 -33.947 25.781 1.00 33.06 840 ARG A C 1
ATOM 6650 O O . ARG A 1 840 ? -15.591 -33.797 24.548 1.00 33.06 840 ARG A O 1
#